Protein AF-0000000074473975 (afdb_homodimer)

pLDDT: mean 89.0, std 12.92, range [25.55, 98.75]

Sequence (896 aa):
MPTLATAVVSADATAVLITVLLSLTVIYLASRLGGEICARFDLPPVLGELLAGSVVGISILHLLVFPEGGATAEDSLIMQAVQPFLHLSPAVWEATFSAQGEVVSVLSELGVIILLFEIGLESNLQELLRVGAQAVVVAVIGVTVPFVAGTLGLIYLFHVPTIAAIFAGAALTATSIGITAKVLAELQQLNSSEGQVILGAAVLDDILGIIILAVVASLVKTGEVEISQVVYLIVGAAVFLVGSVLVGRLLSPWFVGLVSNMKTRGSLLIVSLLLMLVLSVIGAAIQLEAILGAFTAGLILSETNKQQELEEQVIPLADFFVPIFFVCVGAKTDFSVFNPAIPANREGLVLAGFLVVVAIVGKVASGLGVGWGTDKLNRLAVGVGMIPRGEVGLVFAAAGASSGALSEALDAGIVVMVILTTFLAPPMLRFVFPSRSATPVPAPEPNAMPTLATAVVSADATAVLITVLLSLTVIYLASRLGGEICARFDLPPVLGELLAGSVVGISILHLLVFPEGGATAEDSLIMQAVQPFLHLSPAVWEATFSAQGEVVSVLSELGVIILLFEIGLESNLQELLRVGAQAVVVAVIGVTVPFVAGTLGLIYLFHVPTIAAIFAGAALTATSIGITAKVLAELQQLNSSEGQVILGAAVLDDILGIIILAVVASLVKTGEVEISQVVYLIVGAAVFLVGSVLVGRLLSPWFVGLVSNMKTRGSLLIVSLLLMLVLSVIGAAIQLEAILGAFTAGLILSETNKQQELEEQVIPLADFFVPIFFVCVGAKTDFSVFNPAIPANREGLVLAGFLVVVAIVGKVASGLGVGWGTDKLNRLAVGVGMIPRGEVGLVFAAAGASSGALSEALDAGIVVMVILTTFLAPPMLRFVFPSRSATPVPAPEPNA

Secondary structure (DSSP, 8-state):
--------PPPPHHHHHHHHHHHHHHHHHHHHHHHHHHHHTTS-HHHHHHHHHHHHSTTTT-SS--GGGT--GGG-HHHHHHHHHH---HHHHHHHHHHHHHHHHHHHHHHHHHHHHHHHHHS-HHHHHHTHHHHHHHHHHHHHHHHHHHHHHHHHHH---HHHHHHHHHHTT---HHHHHHHHHHTT-TTSHHHHHHHHHHHHHHHHHHHHHHHHHHHHHHSS--HHHHHHHHHHHHHHHHHHHHHHHHHHHHHHHHHHT--STTHHHHHHHHHHHHHHHHHHHTTS-HHHHHHHHHHHHTTSTTHHHHHHHHHHHHHHHHHHHHHHHHHT--GGGG-TTSHHHHHHHHHHHHHHHHHHHHHHHHGGGS-SSSS---HHHHHHHT---HHHHHHHHHHHHHHT-S-HHHHHHHHHHHHHHHHHHHHHHHHHS---------------/--------PPPPHHHHHHHHHHHHHHHHHHHHHHHHHHHHTTS-HHHHHHHHHHHHSTTTT-SS--GGGT--GGG-HHHHHHHHHH---HHHHHHHHHHHHHHHHHHHHHHHHHHHHHHHHHS-HHHHHHTHHHHHHHHHHHHHHHHHHHHHHHHHHH---HHHHHHHHHHTT---HHHHHHHHHHTT-TTSHHHHHHHHHHHHHHHHHHHHHHHHHHHHHHSS--HHHHHHHHHHHHHHHHHHHHHHHHHHHHHHHHHHT--STTHHHHHHHHHHHHHHHHHHHTTS-HHHHHHHHHHHHTTSTTHHHHHHHHHHHHHHHHHHHHHHHHHT--GGGG-TTSHHHHHHHHHHHHHHHHHHHHHHHHGGGS-SSSS---HHHHHHHT---HHHHHHHHHHHHHHT-S-HHHHHHHHHHHHHHHHHHHHHHHHHS---------------

Organism: NCBI:txid1188229

Structure (mmCIF, N/CA/C/O backbone):
data_AF-0000000074473975-model_v1
#
loop_
_entity.id
_entity.type
_entity.pdbx_description
1 polymer 'Sodium/hydrogen exchanger'
#
loop_
_atom_site.group_PDB
_atom_site.id
_atom_site.type_symbol
_atom_site.label_atom_id
_atom_site.label_alt_id
_atom_site.label_comp_id
_atom_site.label_asym_id
_atom_site.label_entity_id
_atom_site.label_seq_id
_atom_site.pdbx_PDB_ins_code
_atom_site.Cartn_x
_atom_site.Cartn_y
_atom_site.Cartn_z
_atom_site.occupancy
_atom_site.B_iso_or_equiv
_atom_site.auth_seq_id
_atom_site.auth_comp_id
_atom_site.auth_asym_id
_atom_site.auth_atom_id
_atom_site.pdbx_PDB_model_num
ATOM 1 N N . MET A 1 1 ? -40.812 -12.734 11.594 1 25.91 1 MET A N 1
ATOM 2 C CA . MET A 1 1 ? -40.469 -12.086 10.336 1 25.91 1 MET A CA 1
ATOM 3 C C . MET A 1 1 ? -39 -12.297 10.023 1 25.91 1 MET A C 1
ATOM 5 O O . MET A 1 1 ? -38.125 -12.047 10.859 1 25.91 1 MET A O 1
ATOM 9 N N . PRO A 1 2 ? -38.594 -13.25 9.148 1 29.34 2 PRO A N 1
ATOM 10 C CA . PRO A 1 2 ? -37.188 -13.57 8.938 1 29.34 2 PRO A CA 1
ATOM 11 C C . PRO A 1 2 ? -36.344 -12.328 8.656 1 29.34 2 PRO A C 1
ATOM 13 O O . PRO A 1 2 ? -36.812 -11.398 7.988 1 29.34 2 PRO A O 1
ATOM 16 N N . THR A 1 3 ? -35.719 -11.82 9.641 1 32.25 3 THR A N 1
ATOM 17 C CA . THR A 1 3 ? -34.812 -10.695 9.445 1 32.25 3 THR A CA 1
ATOM 18 C C . THR A 1 3 ? -34 -10.859 8.164 1 32.25 3 THR A C 1
ATOM 20 O O . THR A 1 3 ? -33.312 -11.875 7.984 1 32.25 3 THR A O 1
ATOM 23 N N . LEU A 1 4 ? -34.594 -10.547 7.102 1 33.38 4 LEU A N 1
ATOM 24 C CA . LEU A 1 4 ? -33.938 -10.555 5.805 1 33.38 4 LEU A CA 1
ATOM 25 C C . LEU A 1 4 ? -32.469 -10.109 5.941 1 33.38 4 LEU A C 1
ATOM 27 O O . LEU A 1 4 ? -32.219 -8.969 6.332 1 33.38 4 LEU A O 1
ATOM 31 N N . ALA A 1 5 ? -31.703 -10.961 6.352 1 37.88 5 ALA A N 1
ATOM 32 C CA . ALA A 1 5 ? -30.266 -10.758 6.336 1 37.88 5 ALA A CA 1
ATOM 33 C C . ALA A 1 5 ? -29.828 -10.023 5.074 1 37.88 5 ALA A C 1
ATOM 35 O O . ALA A 1 5 ? -30.016 -10.516 3.959 1 37.88 5 ALA A O 1
ATOM 36 N N . THR A 1 6 ? -30.062 -8.805 4.891 1 39.94 6 THR A N 1
ATOM 37 C CA . THR A 1 6 ? -29.562 -8.008 3.773 1 39.94 6 THR A CA 1
ATOM 38 C C . THR A 1 6 ? -28.156 -8.453 3.365 1 39.94 6 THR A C 1
ATOM 40 O O . THR A 1 6 ? -27.219 -8.375 4.16 1 39.94 6 THR A O 1
ATOM 43 N N . ALA A 1 7 ? -28.078 -9.422 2.588 1 46.81 7 ALA A N 1
ATOM 44 C CA . ALA A 1 7 ? -26.859 -10.047 2.09 1 46.81 7 ALA A CA 1
ATOM 45 C C . ALA A 1 7 ? -25.859 -9 1.613 1 46.81 7 ALA A C 1
ATOM 47 O O . ALA A 1 7 ? -26.188 -8.148 0.786 1 46.81 7 ALA A O 1
ATOM 48 N N . VAL A 1 8 ? -24.828 -8.453 2.393 1 58.53 8 VAL A N 1
ATOM 49 C CA . VAL A 1 8 ? -23.734 -7.555 2.018 1 58.53 8 VAL A CA 1
ATOM 50 C C . VAL A 1 8 ? -23.125 -8 0.688 1 58.53 8 VAL A C 1
ATOM 52 O O . VAL A 1 8 ? -22.688 -9.141 0.559 1 58.53 8 VAL A O 1
ATOM 55 N N . VAL A 1 9 ? -23.438 -7.277 -0.424 1 75.88 9 VAL A N 1
ATOM 56 C CA . VAL A 1 9 ? -22.875 -7.535 -1.746 1 75.88 9 VAL A CA 1
ATOM 57 C C . VAL A 1 9 ? -21.375 -7.285 -1.727 1 75.88 9 VAL A C 1
ATOM 59 O O . VAL A 1 9 ? -20.922 -6.238 -1.267 1 75.88 9 VAL A O 1
ATOM 62 N N . SER A 1 10 ? -20.625 -8.32 -2.012 1 83.44 10 SER A N 1
ATOM 63 C CA . SER A 1 10 ? -19.172 -8.227 -2.02 1 83.44 10 SER A CA 1
ATOM 64 C C . SER A 1 10 ? -18.656 -7.625 -3.326 1 83.44 10 SER A C 1
ATOM 66 O O . SER A 1 10 ? -19.25 -7.848 -4.387 1 83.44 10 SER A O 1
ATOM 68 N N . ALA A 1 11 ? -17.672 -6.777 -3.213 1 89.62 11 ALA A N 1
ATOM 69 C CA . ALA A 1 11 ? -17 -6.199 -4.379 1 89.62 11 ALA A CA 1
ATOM 70 C C . ALA A 1 11 ? -16.344 -7.285 -5.227 1 89.62 11 ALA A C 1
ATOM 72 O O . ALA A 1 11 ? -16.078 -8.383 -4.742 1 89.62 11 ALA A O 1
ATOM 73 N N . ASP A 1 12 ? -16.203 -7.016 -6.508 1 89.88 12 ASP A N 1
ATOM 74 C CA . ASP A 1 12 ? -15.453 -7.891 -7.398 1 89.88 12 ASP A CA 1
ATOM 75 C C . ASP A 1 12 ? -13.945 -7.68 -7.234 1 89.88 12 ASP A C 1
ATOM 77 O O . ASP A 1 12 ? -13.438 -6.59 -7.504 1 89.88 12 ASP A O 1
ATOM 81 N N . ALA A 1 13 ? -13.258 -8.695 -6.863 1 88.56 13 ALA A N 1
ATOM 82 C CA . ALA A 1 13 ? -11.852 -8.586 -6.5 1 88.56 13 ALA A CA 1
ATOM 83 C C . ALA A 1 13 ? -11.016 -8.094 -7.68 1 88.56 13 ALA A C 1
ATOM 85 O O . ALA A 1 13 ? -10.109 -7.27 -7.508 1 88.56 13 ALA A O 1
ATOM 86 N N . THR A 1 14 ? -11.25 -8.602 -8.836 1 89.25 14 THR A N 1
ATOM 87 C CA . THR A 1 14 ? -10.523 -8.195 -10.031 1 89.25 14 THR A CA 1
ATOM 88 C C . THR A 1 14 ? -10.781 -6.727 -10.359 1 89.25 14 THR A C 1
ATOM 90 O O . THR A 1 14 ? -9.859 -5.988 -10.703 1 89.25 14 THR A O 1
ATOM 93 N N . ALA A 1 15 ? -12.078 -6.352 -10.25 1 94.06 15 ALA A N 1
ATOM 94 C CA . ALA A 1 15 ? -12.453 -4.969 -10.523 1 94.06 15 ALA A CA 1
ATOM 95 C C . ALA A 1 15 ? -11.797 -4.016 -9.523 1 94.06 15 ALA A C 1
ATOM 97 O O . ALA A 1 15 ? -11.367 -2.92 -9.891 1 94.06 15 ALA A O 1
ATOM 98 N N . VAL A 1 16 ? -11.742 -4.406 -8.266 1 95.56 16 VAL A N 1
ATOM 99 C CA . VAL A 1 16 ? -11.117 -3.58 -7.242 1 95.56 16 VAL A CA 1
ATOM 100 C C . VAL A 1 16 ? -9.641 -3.373 -7.574 1 95.56 16 VAL A C 1
ATOM 102 O O . VAL A 1 16 ? -9.133 -2.248 -7.527 1 95.56 16 VAL A O 1
ATOM 105 N N . LEU A 1 17 ? -9 -4.406 -7.953 1 95.69 17 LEU A N 1
ATOM 106 C CA . LEU A 1 17 ? -7.578 -4.316 -8.281 1 95.69 17 LEU A CA 1
ATOM 107 C C . LEU A 1 17 ? -7.355 -3.391 -9.477 1 95.69 17 LEU A C 1
ATOM 109 O O . LEU A 1 17 ? -6.504 -2.5 -9.422 1 95.69 17 LEU A O 1
ATOM 113 N N . ILE A 1 18 ? -8.086 -3.568 -10.555 1 96.44 18 ILE A N 1
ATOM 114 C CA . ILE A 1 18 ? -7.926 -2.781 -11.766 1 96.44 18 ILE A CA 1
ATOM 115 C C . ILE A 1 18 ? -8.164 -1.305 -11.469 1 96.44 18 ILE A C 1
ATOM 117 O O . ILE A 1 18 ? -7.398 -0.442 -11.906 1 96.44 18 ILE A O 1
ATOM 121 N N . THR A 1 19 ? -9.203 -1.042 -10.719 1 97.44 19 THR A N 1
ATOM 122 C CA . THR A 1 19 ? -9.555 0.347 -10.445 1 97.44 19 THR A CA 1
ATOM 123 C C . THR A 1 19 ? -8.531 0.984 -9.508 1 97.44 19 THR A C 1
ATOM 125 O O . THR A 1 19 ? -8.258 2.182 -9.602 1 97.44 19 THR A O 1
ATOM 128 N N . VAL A 1 20 ? -7.973 0.234 -8.555 1 98.19 20 VAL A N 1
ATOM 129 C CA . VAL A 1 20 ? -6.914 0.747 -7.691 1 98.19 20 VAL A CA 1
ATOM 130 C C . VAL A 1 20 ? -5.664 1.043 -8.516 1 98.19 20 VAL A C 1
ATOM 132 O O . VAL A 1 20 ? -5.035 2.088 -8.344 1 98.19 20 VAL A O 1
ATOM 135 N N . LEU A 1 21 ? -5.297 0.11 -9.43 1 98.44 21 LEU A N 1
ATOM 136 C CA . LEU A 1 21 ? -4.137 0.325 -10.289 1 98.44 21 LEU A CA 1
ATOM 137 C C . LEU A 1 21 ? -4.332 1.561 -11.164 1 98.44 21 LEU A C 1
ATOM 139 O O . LEU A 1 21 ? -3.395 2.336 -11.367 1 98.44 21 LEU A O 1
ATOM 143 N N . LEU A 1 22 ? -5.508 1.74 -11.672 1 98.12 22 LEU A N 1
ATOM 144 C CA . LEU A 1 22 ? -5.82 2.922 -12.469 1 98.12 22 LEU A CA 1
ATOM 145 C C . LEU A 1 22 ? -5.734 4.188 -11.625 1 98.12 22 LEU A C 1
ATOM 147 O O . LEU A 1 22 ? -5.23 5.215 -12.078 1 98.12 22 LEU A O 1
ATOM 151 N N . SER A 1 23 ? -6.281 4.117 -10.406 1 98.56 23 SER A N 1
ATOM 152 C CA . SER A 1 23 ? -6.195 5.254 -9.5 1 98.56 23 SER A CA 1
ATOM 153 C C . SER A 1 23 ? -4.742 5.633 -9.227 1 98.56 23 SER A C 1
ATOM 155 O O . SER A 1 23 ? -4.395 6.816 -9.227 1 98.56 23 SER A O 1
ATOM 157 N N . LEU A 1 24 ? -3.93 4.613 -8.969 1 98.69 24 LEU A N 1
ATOM 158 C CA . LEU A 1 24 ? -2.512 4.863 -8.734 1 98.69 24 LEU A CA 1
ATOM 159 C C . LEU A 1 24 ? -1.858 5.48 -9.961 1 98.69 24 LEU A C 1
ATOM 161 O O . LEU A 1 24 ? -0.997 6.355 -9.844 1 98.69 24 LEU A O 1
ATOM 165 N N . THR A 1 25 ? -2.236 5.039 -11.164 1 98.5 25 THR A N 1
ATOM 166 C CA . THR A 1 25 ? -1.727 5.605 -12.406 1 98.5 25 THR A CA 1
ATOM 167 C C . THR A 1 25 ? -2.051 7.094 -12.5 1 98.5 25 THR A C 1
ATOM 169 O O . THR A 1 25 ? -1.176 7.91 -12.797 1 98.5 25 THR A O 1
ATOM 172 N N . VAL A 1 26 ? -3.26 7.426 -12.211 1 98.56 26 VAL A N 1
ATOM 173 C CA . VAL A 1 26 ? -3.703 8.812 -12.25 1 98.56 26 VAL A CA 1
ATOM 174 C C . VAL A 1 26 ? -2.949 9.625 -11.195 1 98.56 26 VAL A C 1
ATOM 176 O O . VAL A 1 26 ? -2.514 10.75 -11.469 1 98.56 26 VAL A O 1
ATOM 179 N N . ILE A 1 27 ? -2.777 9.094 -10.047 1 98.75 27 ILE A N 1
ATOM 180 C CA . ILE A 1 27 ? -2.113 9.766 -8.93 1 98.75 27 ILE A CA 1
ATOM 181 C C . ILE A 1 27 ? -0.665 10.078 -9.305 1 98.75 27 ILE A C 1
ATOM 183 O O . ILE A 1 27 ? -0.201 11.203 -9.141 1 98.75 27 ILE A O 1
ATOM 187 N N . TYR A 1 28 ? 0.023 9.086 -9.82 1 98.5 28 TYR A N 1
ATOM 188 C CA . TYR A 1 28 ? 1.434 9.273 -10.141 1 98.5 28 TYR A CA 1
ATOM 189 C C . TYR A 1 28 ? 1.604 10.227 -11.312 1 98.5 28 TYR A C 1
ATOM 191 O O . TYR A 1 28 ? 2.523 11.047 -11.328 1 98.5 28 TYR A O 1
ATOM 199 N N . LEU A 1 29 ? 0.725 10.125 -12.289 1 98.06 29 LEU A N 1
ATOM 200 C CA . LEU A 1 29 ? 0.777 11.062 -13.398 1 98.06 29 LEU A CA 1
ATOM 201 C C . LEU A 1 29 ? 0.543 12.492 -12.914 1 98.06 29 LEU A C 1
ATOM 203 O O . LEU A 1 29 ? 1.271 13.414 -13.297 1 98.06 29 LEU A O 1
ATOM 207 N N . ALA A 1 30 ? -0.462 12.633 -12.109 1 98.25 30 ALA A N 1
ATOM 208 C CA . ALA A 1 30 ? -0.781 13.945 -11.555 1 98.25 30 ALA A CA 1
ATOM 209 C C . ALA A 1 30 ? 0.371 14.477 -10.711 1 98.25 30 ALA A C 1
ATOM 211 O O . ALA A 1 30 ? 0.747 15.648 -10.82 1 98.25 30 ALA A O 1
ATOM 212 N N . SER A 1 31 ? 0.853 13.633 -9.828 1 97.5 31 SER A N 1
ATOM 213 C CA . SER A 1 31 ? 1.935 14.039 -8.938 1 97.5 31 SER A CA 1
ATOM 214 C C . SER A 1 31 ? 3.164 14.477 -9.727 1 97.5 31 SER A C 1
ATOM 216 O O . SER A 1 31 ? 3.773 15.508 -9.414 1 97.5 31 SER A O 1
ATOM 218 N N . ARG A 1 32 ? 3.535 13.719 -10.758 1 96.31 32 ARG A N 1
ATOM 219 C CA . ARG A 1 32 ? 4.738 14.008 -11.531 1 96.31 32 ARG A CA 1
ATOM 220 C C . ARG A 1 32 ? 4.543 15.25 -12.398 1 96.31 32 ARG A C 1
ATOM 222 O O . ARG A 1 32 ? 5.426 16.109 -12.469 1 96.31 32 ARG A O 1
ATOM 229 N N . LEU A 1 33 ? 3.432 15.352 -13.062 1 97.31 33 LEU A N 1
ATOM 230 C CA . LEU A 1 33 ? 3.164 16.516 -13.906 1 97.31 33 LEU A CA 1
ATOM 231 C C . LEU A 1 33 ? 3.062 17.781 -13.07 1 97.31 33 LEU A C 1
ATOM 233 O O . LEU A 1 33 ? 3.721 18.781 -13.367 1 97.31 33 LEU A O 1
ATOM 237 N N . GLY A 1 34 ? 2.266 17.734 -12.047 1 97.81 34 GLY A N 1
ATOM 238 C CA . GLY A 1 34 ? 2.115 18.891 -11.18 1 97.81 34 GLY A CA 1
ATOM 239 C C . GLY A 1 34 ? 3.396 19.266 -10.461 1 97.81 34 GLY A C 1
ATOM 240 O O . GLY A 1 34 ? 3.762 20.453 -10.414 1 97.81 34 GLY A O 1
ATOM 241 N N . GLY A 1 35 ? 4.027 18.25 -9.859 1 96.25 35 GLY A N 1
ATOM 242 C CA . GLY A 1 35 ? 5.281 18.5 -9.164 1 96.25 35 GLY A CA 1
ATOM 243 C C . GLY A 1 35 ? 6.352 19.094 -10.055 1 96.25 35 GLY A C 1
ATOM 244 O O . GLY A 1 35 ? 7.062 20.016 -9.656 1 96.25 35 GLY A O 1
ATOM 245 N N . GLU A 1 36 ? 6.449 18.578 -11.305 1 96.25 36 GLU A N 1
ATOM 246 C CA . GLU A 1 36 ? 7.461 19.062 -12.242 1 96.25 36 GLU A CA 1
ATOM 247 C C . GLU A 1 36 ? 7.172 20.484 -12.688 1 96.25 36 GLU A C 1
ATOM 249 O O . GLU A 1 36 ? 8.086 21.297 -12.82 1 96.25 36 GLU A O 1
ATOM 254 N N . ILE A 1 37 ? 5.98 20.797 -12.914 1 97.31 37 ILE A N 1
ATOM 255 C CA . ILE A 1 37 ? 5.598 22.141 -13.328 1 97.31 37 ILE A CA 1
ATOM 256 C C . ILE A 1 37 ? 5.969 23.141 -12.234 1 97.31 37 ILE A C 1
ATOM 258 O O . ILE A 1 37 ? 6.594 24.156 -12.508 1 97.31 37 ILE A O 1
ATOM 262 N N . CYS A 1 38 ? 5.633 22.844 -11 1 96.25 38 CYS A N 1
ATOM 263 C CA . CYS A 1 38 ? 5.949 23.75 -9.891 1 96.25 38 CYS A CA 1
ATOM 264 C C . CYS A 1 38 ? 7.453 23.859 -9.688 1 96.25 38 CYS A C 1
ATOM 266 O O . CYS A 1 38 ? 7.98 24.938 -9.445 1 96.25 38 CYS A O 1
ATOM 268 N N . ALA A 1 39 ? 8.094 22.734 -9.781 1 94.25 39 ALA A N 1
ATOM 269 C CA . ALA A 1 39 ? 9.547 22.734 -9.617 1 94.25 39 ALA A CA 1
ATOM 270 C C . ALA A 1 39 ? 10.219 23.641 -10.648 1 94.25 39 ALA A C 1
ATOM 272 O O . ALA A 1 39 ? 11.195 24.312 -10.344 1 94.25 39 ALA A O 1
ATOM 273 N N . ARG A 1 40 ? 9.758 23.641 -11.82 1 94.75 40 ARG A N 1
ATOM 274 C CA . ARG A 1 40 ? 10.328 24.438 -12.898 1 94.75 40 ARG A CA 1
ATOM 275 C C . ARG A 1 40 ? 10.102 25.938 -12.648 1 94.75 40 ARG A C 1
ATOM 277 O O . ARG A 1 40 ? 10.852 26.781 -13.141 1 94.75 40 ARG A O 1
ATOM 284 N N . PHE A 1 41 ? 9.125 26.25 -11.891 1 95 41 PHE A N 1
ATOM 285 C CA . PHE A 1 41 ? 8.875 27.641 -11.523 1 95 41 PHE A CA 1
ATOM 286 C C . PHE A 1 41 ? 9.469 27.953 -10.156 1 95 41 PHE A C 1
ATOM 288 O O . PHE A 1 41 ? 9.094 28.953 -9.523 1 95 41 PHE A O 1
ATOM 295 N N . ASP A 1 42 ? 10.195 27.078 -9.656 1 92.94 42 ASP A N 1
ATOM 296 C CA . ASP A 1 42 ? 10.93 27.234 -8.406 1 92.94 42 ASP A CA 1
ATOM 297 C C . ASP A 1 42 ? 9.977 27.25 -7.211 1 92.94 42 ASP A C 1
ATOM 299 O O . ASP A 1 42 ? 10.188 28 -6.254 1 92.94 42 ASP A O 1
ATOM 303 N N . LEU A 1 43 ? 8.945 26.547 -7.332 1 94.81 43 LEU A N 1
ATOM 304 C CA . LEU A 1 43 ? 8.008 26.344 -6.234 1 94.81 43 LEU A CA 1
ATOM 305 C C . LEU A 1 43 ? 8.133 24.922 -5.676 1 94.81 43 LEU A C 1
ATOM 307 O O . LEU A 1 43 ? 8.617 24.031 -6.363 1 94.81 43 LEU A O 1
ATOM 311 N N . PRO A 1 44 ? 7.832 24.781 -4.41 1 93.56 44 PRO A N 1
ATOM 312 C CA . PRO A 1 44 ? 7.879 23.422 -3.857 1 93.56 44 PRO A CA 1
ATOM 313 C C . PRO A 1 44 ? 7.004 22.438 -4.629 1 93.56 44 PRO A C 1
ATOM 315 O O . PRO A 1 44 ? 5.816 22.703 -4.84 1 93.56 44 PRO A O 1
ATOM 318 N N . PRO A 1 45 ? 7.512 21.359 -5.02 1 95.75 45 PRO A N 1
ATOM 319 C CA . PRO A 1 45 ? 6.773 20.359 -5.801 1 95.75 45 PRO A CA 1
ATOM 320 C C . PRO A 1 45 ? 5.48 19.922 -5.121 1 95.75 45 PRO A C 1
ATOM 322 O O . PRO A 1 45 ? 4.5 19.594 -5.801 1 95.75 45 PRO A O 1
ATOM 325 N N . VAL A 1 46 ? 5.434 19.906 -3.861 1 95.25 46 VAL A N 1
ATOM 326 C CA . VA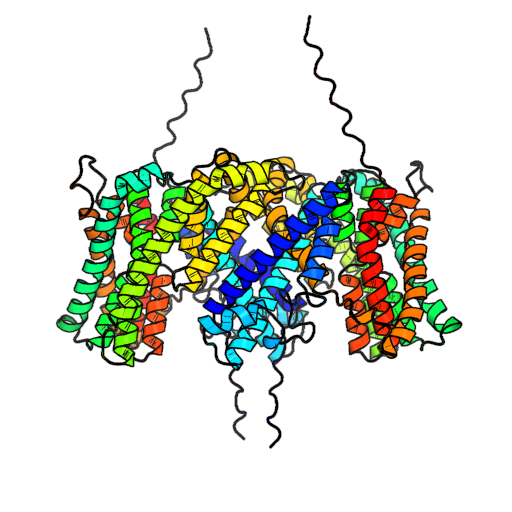L A 1 46 ? 4.254 19.453 -3.131 1 95.25 46 VAL A CA 1
ATOM 327 C C . VAL A 1 46 ? 3.053 20.328 -3.484 1 95.25 46 VAL A C 1
ATOM 329 O O . VAL A 1 46 ? 1.922 19.844 -3.545 1 95.25 46 VAL A O 1
ATOM 332 N N . LEU A 1 47 ? 3.283 21.594 -3.695 1 95.56 47 LEU A N 1
ATOM 333 C CA . LEU A 1 47 ? 2.211 22.469 -4.16 1 95.56 47 LEU A CA 1
ATOM 334 C C . LEU A 1 47 ? 1.61 21.953 -5.461 1 95.56 47 LEU A C 1
ATOM 336 O O . LEU A 1 47 ? 0.387 21.938 -5.621 1 95.56 47 LEU A O 1
ATOM 340 N N . GLY A 1 48 ? 2.494 21.594 -6.371 1 97.06 48 GLY A N 1
ATOM 341 C CA . GLY A 1 48 ? 2.043 21.031 -7.633 1 97.06 48 GLY A CA 1
ATOM 342 C C . GLY A 1 48 ? 1.265 19.734 -7.469 1 97.06 48 GLY A C 1
ATOM 343 O O . GLY A 1 48 ? 0.308 19.484 -8.203 1 97.06 48 GLY A O 1
ATOM 344 N N . GLU A 1 49 ? 1.637 18.906 -6.555 1 96.94 49 GLU A N 1
ATOM 345 C CA . GLU A 1 49 ? 0.926 17.656 -6.277 1 96.94 49 GLU A CA 1
ATOM 346 C C . GLU A 1 49 ? -0.479 17.938 -5.75 1 96.94 49 GLU A C 1
ATOM 348 O O . GLU A 1 49 ? -1.441 17.281 -6.168 1 96.94 49 GLU A O 1
ATOM 353 N N . LEU A 1 50 ? -0.586 18.891 -4.832 1 95.81 50 LEU A N 1
ATOM 354 C CA . LEU A 1 50 ? -1.881 19.281 -4.285 1 95.81 50 LEU A CA 1
ATOM 355 C C . LEU A 1 50 ? -2.789 19.828 -5.375 1 95.81 50 LEU A C 1
ATOM 357 O O . LEU A 1 50 ? -3.953 19.438 -5.48 1 95.81 50 LEU A O 1
ATOM 361 N N . LEU A 1 51 ? -2.238 20.703 -6.191 1 96.81 51 LEU A N 1
ATOM 362 C CA . LEU A 1 51 ? -3.008 21.328 -7.262 1 96.81 51 LEU A CA 1
ATOM 363 C C . LEU A 1 51 ? -3.436 20.297 -8.297 1 96.81 51 LEU A C 1
ATOM 365 O O . LEU A 1 51 ? -4.586 20.297 -8.742 1 96.81 51 LEU A O 1
ATOM 369 N N . ALA A 1 52 ? -2.471 19.484 -8.695 1 98.06 52 ALA A N 1
ATOM 370 C CA . ALA A 1 52 ? -2.801 18.422 -9.648 1 98.06 52 ALA A CA 1
ATOM 371 C C . ALA A 1 52 ? -3.854 17.484 -9.07 1 98.06 52 ALA A C 1
ATOM 373 O O . ALA A 1 52 ? -4.707 16.969 -9.805 1 98.06 52 ALA A O 1
ATOM 374 N N . GLY A 1 53 ? -3.771 17.203 -7.793 1 97.44 53 GLY A N 1
ATOM 375 C CA . GLY A 1 53 ? -4.812 16.438 -7.125 1 97.44 53 GLY A CA 1
ATOM 376 C C . GLY A 1 53 ? -6.188 17.078 -7.242 1 97.44 53 GLY A C 1
ATOM 377 O O . GLY A 1 53 ? -7.172 16.391 -7.496 1 97.44 53 GLY A O 1
ATOM 378 N N . SER A 1 54 ? -6.238 18.359 -7.074 1 96.31 54 SER A N 1
ATOM 379 C CA . SER A 1 54 ? -7.508 19.062 -7.199 1 96.31 54 SER A CA 1
ATOM 380 C C . SER A 1 54 ? -8.062 18.969 -8.617 1 96.31 54 SER A C 1
ATOM 382 O O . SER A 1 54 ? -9.281 18.922 -8.812 1 96.31 54 SER A O 1
ATOM 384 N N . VAL A 1 55 ? -7.219 18.922 -9.578 1 97.69 55 VAL A N 1
ATOM 385 C CA . VAL A 1 55 ? -7.629 18.844 -10.977 1 97.69 55 VAL A CA 1
ATOM 386 C C . VAL A 1 55 ? -8.227 17.453 -11.258 1 97.69 55 VAL A C 1
ATOM 388 O O . VAL A 1 55 ? -9.297 17.359 -11.859 1 97.69 55 VAL A O 1
ATOM 391 N N . VAL A 1 56 ? -7.602 16.453 -10.758 1 98.31 56 VAL A N 1
ATOM 392 C CA . VAL A 1 56 ? -8.047 15.094 -11.086 1 98.31 56 VAL A CA 1
ATOM 393 C C . VAL A 1 56 ? -9.133 14.656 -10.102 1 98.31 56 VAL A C 1
ATOM 3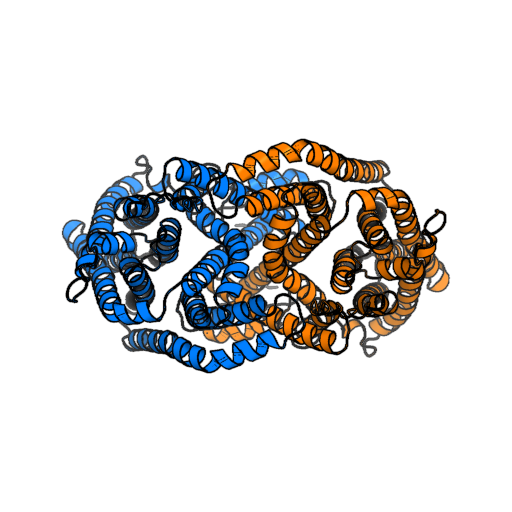95 O O . VAL A 1 56 ? -9.734 13.594 -10.266 1 98.31 56 VAL A O 1
ATOM 398 N N . GLY A 1 57 ? -9.391 15.469 -9.102 1 97.38 57 GLY A N 1
ATOM 399 C CA . GLY A 1 57 ? -10.289 15.094 -8.023 1 97.38 57 GLY A CA 1
ATOM 400 C C . GLY A 1 57 ? -11.711 15.578 -8.242 1 97.38 57 GLY A C 1
ATOM 401 O O . GLY A 1 57 ? -12.156 15.719 -9.383 1 97.38 57 GLY A O 1
ATOM 402 N N . ILE A 1 58 ? -12.445 15.789 -7.191 1 94.69 58 ILE A N 1
ATOM 403 C CA . ILE A 1 58 ? -13.883 16.031 -7.168 1 94.69 58 ILE A CA 1
ATOM 404 C C . ILE A 1 58 ? -14.195 17.391 -7.789 1 94.69 58 ILE A C 1
ATOM 406 O O . ILE A 1 58 ? -15.289 17.594 -8.312 1 94.69 58 ILE A O 1
ATOM 410 N N . SER A 1 59 ? -13.219 18.25 -7.918 1 94.06 59 SER A N 1
ATOM 411 C CA . SER A 1 59 ? -13.484 19.641 -8.312 1 94.06 59 SER A CA 1
ATOM 412 C C . SER A 1 59 ? -13.57 19.781 -9.828 1 94.06 59 SER A C 1
ATOM 414 O O . SER A 1 59 ? -14.328 20.609 -10.336 1 94.06 59 SER A O 1
ATOM 416 N N . ILE A 1 60 ? -12.727 18.953 -10.562 1 96.12 60 ILE A N 1
ATOM 417 C CA . ILE A 1 60 ? -12.648 19.297 -11.977 1 96.12 60 ILE A CA 1
ATOM 418 C C . ILE A 1 60 ? -12.938 18.047 -12.82 1 96.12 60 ILE A C 1
ATOM 420 O O . ILE A 1 60 ? -14.023 17.906 -13.375 1 96.12 60 ILE A O 1
ATOM 424 N N . LEU A 1 61 ? -12.023 17.016 -12.781 1 97.56 61 LEU A N 1
ATOM 425 C CA . LEU A 1 61 ? -12.094 15.938 -13.766 1 97.56 61 LEU A CA 1
ATOM 426 C C . LEU A 1 61 ? -12.891 14.758 -13.227 1 97.56 61 LEU A C 1
ATOM 428 O O . LEU A 1 61 ? -13.32 13.891 -13.984 1 97.56 61 LEU A O 1
ATOM 432 N N . HIS A 1 62 ? -12.984 14.602 -11.906 1 97.56 62 HIS A N 1
ATOM 433 C CA . HIS A 1 62 ? -13.727 13.531 -11.25 1 97.56 62 HIS A CA 1
ATOM 434 C C . HIS A 1 62 ? -13.125 12.164 -11.562 1 97.56 62 HIS A C 1
ATOM 436 O O . HIS A 1 62 ? -13.844 11.172 -11.656 1 97.56 62 HIS A O 1
ATOM 442 N N . LEU A 1 63 ? -11.875 12.109 -11.82 1 97.94 63 LEU A N 1
ATOM 443 C CA . LEU A 1 63 ? -11.18 10.836 -11.977 1 97.94 63 LEU A CA 1
ATOM 444 C C . LEU A 1 63 ? -11 10.148 -10.633 1 97.94 63 LEU A C 1
ATOM 446 O O . LEU A 1 63 ? -11.305 8.961 -10.5 1 97.94 63 LEU A O 1
ATOM 450 N N . LEU A 1 64 ? -10.508 10.906 -9.68 1 96.38 64 LEU A N 1
ATOM 451 C CA . LEU A 1 64 ? -10.25 10.398 -8.328 1 96.38 64 LEU A CA 1
ATOM 452 C C . LEU A 1 64 ? -11.266 10.953 -7.34 1 96.38 64 LEU A C 1
ATOM 454 O O . LEU A 1 64 ? -11.016 11.984 -6.699 1 96.38 64 LEU A O 1
ATOM 458 N N . VAL A 1 65 ? -12.344 10.258 -7.176 1 95.94 65 VAL A N 1
ATOM 459 C CA . VAL A 1 65 ? -13.383 10.641 -6.227 1 95.94 65 VAL A CA 1
ATOM 460 C C . VAL A 1 65 ? -13.539 9.555 -5.164 1 95.94 65 VAL A C 1
ATOM 462 O O . VAL A 1 65 ? -13.211 8.391 -5.406 1 95.94 65 VAL A O 1
ATOM 465 N N . PHE A 1 66 ? -13.992 9.906 -3.994 1 93.62 66 PHE A N 1
ATOM 466 C CA . PHE A 1 66 ? -14.055 8.992 -2.861 1 93.62 66 PHE A CA 1
ATOM 467 C C . PHE A 1 66 ? -15.469 8.914 -2.299 1 93.62 66 PHE A C 1
ATOM 469 O O . PHE A 1 66 ? -16.203 9.898 -2.322 1 93.62 66 PHE A O 1
ATOM 476 N N . PRO A 1 67 ? -15.867 7.781 -1.77 1 90 67 PRO A N 1
ATOM 477 C CA . PRO A 1 67 ? -17.203 7.633 -1.188 1 90 67 PRO A CA 1
ATOM 478 C C . PRO A 1 67 ? -17.422 8.523 0.036 1 90 67 PRO A C 1
ATOM 480 O O . PRO A 1 67 ? -18.547 8.953 0.301 1 90 67 PRO A O 1
ATOM 483 N N . GLU A 1 68 ? -16.453 8.719 0.848 1 77.69 68 GLU A N 1
ATOM 484 C CA . GLU A 1 68 ? -16.531 9.5 2.078 1 77.69 68 GLU A CA 1
ATOM 485 C C . GLU A 1 68 ? -17.109 10.891 1.811 1 77.69 68 GLU A C 1
ATOM 487 O O . GLU A 1 68 ? -17.734 11.492 2.688 1 77.69 68 GLU A O 1
ATOM 492 N N . GLY A 1 69 ? -16.984 11.398 0.57 1 72.69 69 GLY A N 1
ATOM 493 C CA . GLY A 1 69 ? -17.516 12.711 0.225 1 72.69 69 GLY A CA 1
ATOM 494 C C . GLY A 1 69 ? -18.922 12.672 -0.327 1 72.69 69 GLY A C 1
ATOM 495 O O . GLY A 1 69 ? -19.453 13.695 -0.759 1 72.69 69 GLY A O 1
ATOM 496 N N . GLY A 1 70 ? -19.547 11.453 -0.249 1 82.5 70 GLY A N 1
ATOM 497 C CA . GLY A 1 70 ? -20.906 11.312 -0.744 1 82.5 70 GLY A CA 1
ATOM 498 C C . GLY A 1 70 ? -20.969 10.922 -2.207 1 82.5 70 GLY A C 1
ATOM 499 O O . GLY A 1 70 ? -22.062 10.797 -2.773 1 82.5 70 GLY A O 1
ATOM 500 N N . ALA A 1 71 ? -19.875 10.758 -2.75 1 90.69 71 ALA A N 1
ATOM 501 C CA . ALA A 1 71 ? -19.844 10.391 -4.164 1 90.69 71 ALA A CA 1
ATOM 502 C C . ALA A 1 71 ? -20.266 8.938 -4.367 1 90.69 71 ALA A C 1
ATOM 504 O O . ALA A 1 71 ? -20.109 8.109 -3.467 1 90.69 71 ALA A O 1
ATOM 505 N N . THR A 1 72 ? -20.828 8.672 -5.516 1 93.94 72 THR A N 1
ATOM 506 C CA . THR A 1 72 ? -21.188 7.316 -5.93 1 93.94 72 THR A CA 1
ATOM 507 C C . THR A 1 72 ? -20.312 6.855 -7.09 1 93.94 72 THR A C 1
ATOM 509 O O . THR A 1 72 ? -19.5 7.633 -7.609 1 93.94 72 THR A O 1
ATOM 512 N N . ALA A 1 73 ? -20.453 5.609 -7.418 1 95.31 73 ALA A N 1
ATOM 513 C CA . ALA A 1 73 ? -19.656 5.051 -8.508 1 95.31 73 ALA A CA 1
ATOM 514 C C . ALA A 1 73 ? -19.891 5.816 -9.805 1 95.31 73 ALA A C 1
ATOM 516 O O . ALA A 1 73 ? -18.969 5.965 -10.617 1 95.31 73 ALA A O 1
ATOM 517 N N . GLU A 1 74 ? -21.062 6.32 -10 1 94.81 74 GLU A N 1
ATOM 518 C CA . GLU A 1 74 ? -21.438 7.039 -11.211 1 94.81 74 GLU A CA 1
ATOM 519 C C . GLU A 1 74 ? -20.672 8.359 -11.328 1 94.81 74 GLU A C 1
ATOM 521 O O . GLU A 1 74 ? -20.484 8.875 -12.43 1 94.81 74 GLU A O 1
ATOM 526 N N . ASP A 1 75 ? -20.203 8.883 -10.234 1 95.56 75 ASP A N 1
ATOM 527 C CA . ASP A 1 75 ? -19.516 10.172 -10.211 1 95.56 75 ASP A CA 1
ATOM 528 C C . ASP A 1 75 ? -18.031 10.008 -10.594 1 95.56 75 ASP A C 1
ATOM 530 O O . ASP A 1 75 ? -17.359 10.992 -10.898 1 95.56 75 ASP A O 1
ATOM 534 N N . SER A 1 76 ? -17.531 8.789 -10.523 1 96.81 76 SER A N 1
ATOM 535 C CA . SER A 1 76 ? -16.109 8.523 -10.773 1 96.81 76 SER A CA 1
ATOM 536 C C . SER A 1 76 ? -15.867 8.148 -12.227 1 96.81 76 SER A C 1
ATOM 538 O O . SER A 1 76 ? -16.391 7.133 -12.711 1 96.81 76 SER A O 1
ATOM 540 N N . LEU A 1 77 ? -15.086 8.891 -12.906 1 97.38 77 LEU A N 1
ATOM 541 C CA . LEU A 1 77 ? -14.781 8.594 -14.305 1 97.38 77 LEU A CA 1
ATOM 542 C C . LEU A 1 77 ? -14.008 7.281 -14.422 1 97.38 77 LEU A C 1
ATOM 544 O O . LEU A 1 77 ? -14.141 6.562 -15.414 1 97.38 77 LEU A O 1
ATOM 548 N N . ILE A 1 78 ? -13.195 6.941 -13.477 1 96.69 78 ILE A N 1
ATOM 549 C CA . ILE A 1 78 ? -12.461 5.684 -13.484 1 96.69 78 ILE A CA 1
ATOM 550 C C . ILE A 1 78 ? -13.438 4.512 -13.453 1 96.69 78 ILE A C 1
ATOM 552 O O . ILE A 1 78 ? -13.289 3.553 -14.219 1 96.69 78 ILE A O 1
ATOM 556 N N . MET A 1 79 ? -14.438 4.629 -12.57 1 96 79 MET A N 1
ATOM 557 C CA . MET A 1 79 ? -15.445 3.574 -12.477 1 96 79 MET A CA 1
ATOM 558 C C . MET A 1 79 ? -16.234 3.461 -13.781 1 96 79 MET A C 1
ATOM 560 O O . MET A 1 79 ? -16.547 2.357 -14.219 1 96 79 MET A O 1
ATOM 564 N N . GLN A 1 80 ? -16.547 4.586 -14.344 1 95.94 80 GLN A N 1
ATOM 565 C CA . GLN A 1 80 ? -17.266 4.594 -15.602 1 95.94 80 GLN A CA 1
ATOM 566 C C . GLN A 1 80 ? -16.453 3.943 -16.719 1 95.94 80 GLN A C 1
ATOM 568 O O . GLN A 1 80 ? -17 3.246 -17.578 1 95.94 80 GLN A O 1
ATOM 573 N N . ALA A 1 81 ? -15.219 4.168 -16.703 1 93.69 81 ALA A N 1
ATOM 574 C CA . ALA A 1 81 ? -14.328 3.684 -17.766 1 93.69 81 ALA A CA 1
ATOM 575 C C . ALA A 1 81 ? -14.219 2.162 -17.734 1 93.69 81 ALA A C 1
ATOM 577 O O . ALA A 1 81 ? -14.031 1.529 -18.781 1 93.69 81 ALA A O 1
ATOM 578 N N . VAL A 1 82 ? -14.383 1.554 -16.594 1 92.69 82 VAL A N 1
ATOM 579 C CA . VAL A 1 82 ? -14.141 0.119 -16.484 1 92.69 82 VAL A CA 1
ATOM 580 C C . VAL A 1 82 ? -15.445 -0.642 -16.688 1 92.69 82 VAL A C 1
ATOM 582 O O . VAL A 1 82 ? -15.438 -1.833 -17 1 92.69 82 VAL A O 1
ATOM 585 N N . GLN A 1 83 ? -16.578 -0.024 -16.547 1 90.5 83 GLN A N 1
ATOM 586 C CA . GLN A 1 83 ? -17.891 -0.662 -16.562 1 90.5 83 GLN A CA 1
ATOM 587 C C . GLN A 1 83 ? -18.141 -1.382 -17.875 1 90.5 83 GLN A C 1
ATOM 589 O O . GLN A 1 83 ? -18.656 -2.502 -17.891 1 90.5 83 GLN A O 1
ATOM 594 N N . PRO A 1 84 ? -17.797 -0.798 -19.016 1 87.38 84 PRO A N 1
ATOM 595 C CA . PRO A 1 84 ? -18.062 -1.48 -20.281 1 87.38 84 PRO A CA 1
ATOM 596 C C . PRO A 1 84 ? -17.266 -2.773 -20.438 1 87.38 84 PRO A C 1
ATOM 598 O O . PRO A 1 84 ? -17.672 -3.67 -21.172 1 87.38 84 PRO A O 1
ATOM 601 N N . PHE A 1 85 ? -16.234 -2.932 -19.734 1 85.06 85 PHE A N 1
ATOM 602 C CA . PHE A 1 85 ? -15.344 -4.074 -19.891 1 85.06 85 PHE A CA 1
ATOM 603 C C . PHE A 1 85 ? -15.656 -5.156 -18.859 1 85.06 85 PHE A C 1
ATOM 605 O O . PHE A 1 85 ? -15.516 -6.348 -19.156 1 85.06 85 PHE A O 1
ATOM 612 N N . LEU A 1 86 ? -16.062 -4.734 -17.734 1 87.31 86 LEU A N 1
ATOM 613 C CA . LEU A 1 86 ? -16.219 -5.684 -16.641 1 87.31 86 LEU A CA 1
ATOM 614 C C . LEU A 1 86 ? -17.688 -6.082 -16.469 1 87.31 86 LEU A C 1
ATOM 616 O O . LEU A 1 86 ? -17.984 -7.125 -15.875 1 87.31 86 LEU A O 1
ATOM 620 N N . HIS A 1 87 ? -18.625 -5.34 -16.922 1 88.56 87 HIS A N 1
ATOM 621 C CA . HIS A 1 87 ? -20.047 -5.629 -16.922 1 88.56 87 HIS A CA 1
ATOM 622 C C . HIS A 1 87 ? -20.531 -6.012 -15.516 1 88.56 87 HIS A C 1
ATOM 624 O O . HIS A 1 87 ? -21.172 -7.047 -15.336 1 88.56 87 HIS A O 1
ATOM 630 N N . LEU A 1 88 ? -20.281 -5.168 -14.578 1 91.44 88 LEU A N 1
ATOM 631 C CA . LEU A 1 88 ? -20.672 -5.41 -13.195 1 91.44 88 LEU A CA 1
ATOM 632 C C . LEU A 1 88 ? -22.125 -5.02 -12.961 1 91.44 88 LEU A C 1
ATOM 634 O O . LEU A 1 88 ? -22.609 -4.035 -13.523 1 91.44 88 LEU A O 1
ATOM 638 N N . SER A 1 89 ? -22.828 -5.801 -12.164 1 93.88 89 SER A N 1
ATOM 639 C CA . SER A 1 89 ? -24.156 -5.383 -11.711 1 93.88 89 SER A CA 1
ATOM 640 C C . SER A 1 89 ? -24.078 -4.102 -10.891 1 93.88 89 SER A C 1
ATOM 642 O O . SER A 1 89 ? -23.031 -3.77 -10.344 1 93.88 89 SER A O 1
ATOM 644 N N . PRO A 1 90 ? -25.109 -3.355 -10.844 1 92.38 90 PRO A N 1
ATOM 645 C CA . PRO A 1 90 ? -25.094 -2.072 -10.133 1 92.38 90 PRO A CA 1
ATOM 646 C C . PRO A 1 90 ? -24.641 -2.201 -8.688 1 92.38 90 PRO A C 1
ATOM 648 O O . PRO A 1 90 ? -23.844 -1.379 -8.211 1 92.38 90 PRO A O 1
ATOM 651 N N . ALA A 1 91 ? -25.094 -3.205 -8 1 92.25 91 ALA A N 1
ATOM 652 C CA . ALA A 1 91 ? -24.734 -3.4 -6.598 1 92.25 91 ALA A CA 1
ATOM 653 C C . ALA A 1 91 ? -23.234 -3.699 -6.461 1 92.25 91 ALA A C 1
ATOM 655 O O . ALA A 1 91 ? -22.578 -3.172 -5.566 1 92.25 91 ALA A O 1
ATOM 656 N N . VAL A 1 92 ? -22.734 -4.555 -7.348 1 93.12 92 VAL A N 1
ATOM 657 C CA . VAL A 1 92 ? -21.312 -4.91 -7.324 1 93.12 92 VAL A CA 1
ATOM 658 C C . VAL A 1 92 ? -20.469 -3.707 -7.738 1 93.12 92 VAL A C 1
ATOM 660 O O . VAL A 1 92 ? -19.375 -3.502 -7.219 1 93.12 92 VAL A O 1
ATOM 663 N N . TRP A 1 93 ? -21.031 -2.984 -8.633 1 94.31 93 TRP A N 1
ATOM 664 C CA . TRP A 1 93 ? -20.375 -1.778 -9.117 1 94.31 93 TRP A CA 1
ATOM 665 C C . TRP A 1 93 ? -20.156 -0.779 -7.98 1 94.31 93 TRP A C 1
ATOM 667 O O . TRP A 1 93 ? -19.062 -0.256 -7.801 1 94.31 93 TRP A O 1
ATOM 677 N N . GLU A 1 94 ? -21.125 -0.549 -7.176 1 94.19 94 GLU A N 1
ATOM 678 C CA . GLU A 1 94 ? -21.047 0.369 -6.047 1 94.19 94 GLU A CA 1
ATOM 679 C C . GLU A 1 94 ? -20.141 -0.178 -4.953 1 94.19 94 GLU A C 1
ATOM 681 O O . GLU A 1 94 ? -19.391 0.575 -4.328 1 94.19 94 GLU A O 1
ATOM 686 N N . ALA A 1 95 ? -20.266 -1.479 -4.734 1 92.81 95 ALA A N 1
ATOM 687 C CA . ALA A 1 95 ? -19.391 -2.111 -3.74 1 92.81 95 ALA A CA 1
ATOM 688 C C . ALA A 1 95 ? -17.922 -2.004 -4.141 1 92.81 95 ALA A C 1
ATOM 690 O O . ALA A 1 95 ? -17.062 -1.824 -3.283 1 92.81 95 ALA A O 1
ATOM 691 N N . THR A 1 96 ? -17.719 -2.15 -5.406 1 95.25 96 THR A N 1
ATOM 692 C CA . THR A 1 96 ? -16.359 -2.041 -5.926 1 95.25 96 THR A CA 1
ATOM 693 C C . THR A 1 96 ? -15.828 -0.623 -5.754 1 95.25 96 THR A C 1
ATOM 695 O O . THR A 1 96 ? -14.672 -0.431 -5.379 1 95.25 96 THR A O 1
ATOM 698 N N . PHE A 1 97 ? -16.656 0.338 -5.98 1 96.19 97 PHE A N 1
ATOM 699 C CA . PHE A 1 97 ? -16.297 1.737 -5.789 1 96.19 97 PHE A CA 1
ATOM 700 C C . PHE A 1 97 ? -15.922 2.008 -4.336 1 96.19 97 PHE A C 1
ATOM 702 O O . PHE A 1 97 ? -14.914 2.658 -4.055 1 96.19 97 PHE A O 1
ATOM 709 N N . SER A 1 98 ? -16.688 1.484 -3.467 1 94.44 98 SER A N 1
ATOM 710 C CA . SER A 1 98 ? -16.438 1.653 -2.039 1 94.44 98 SER A CA 1
ATOM 711 C C . SER A 1 98 ? -15.125 1.005 -1.627 1 94.44 98 SER A C 1
ATOM 713 O O . SER A 1 98 ? -14.336 1.604 -0.894 1 94.44 98 SER A O 1
ATOM 715 N N . ALA A 1 99 ? -14.867 -0.177 -2.123 1 94.5 99 ALA A N 1
ATOM 716 C CA . ALA A 1 99 ? -13.633 -0.897 -1.805 1 94.5 99 ALA A CA 1
ATOM 717 C C . ALA A 1 99 ? -12.414 -0.164 -2.35 1 94.5 99 ALA A C 1
ATOM 719 O O . ALA A 1 99 ? -11.398 -0.039 -1.659 1 94.5 99 ALA A O 1
ATOM 720 N N . GLN A 1 100 ? -12.539 0.216 -3.555 1 96.69 100 GLN A N 1
ATOM 721 C CA . GLN A 1 100 ? -11.461 0.975 -4.176 1 96.69 100 GLN A CA 1
ATOM 722 C C . GLN A 1 100 ? -11.141 2.238 -3.377 1 96.69 100 GLN A C 1
ATOM 724 O O . GLN A 1 100 ? -9.977 2.564 -3.156 1 96.69 100 GLN A O 1
ATOM 729 N N . GLY A 1 101 ? -12.156 2.955 -2.99 1 96.5 101 GLY A N 1
ATOM 730 C CA . GLY A 1 101 ? -11.984 4.156 -2.193 1 96.5 101 GLY A CA 1
ATOM 731 C C . GLY A 1 101 ? -11.281 3.904 -0.875 1 96.5 101 GLY A C 1
ATOM 732 O O . GLY A 1 101 ? -10.422 4.691 -0.46 1 96.5 101 GLY A O 1
ATOM 733 N N . GLU A 1 102 ? -11.609 2.811 -0.227 1 95.31 102 GLU A N 1
ATOM 734 C CA . GLU A 1 102 ? -10.977 2.449 1.04 1 95.31 102 GLU A CA 1
ATOM 735 C C . GLU A 1 102 ? -9.5 2.137 0.852 1 95.31 102 GLU A C 1
ATOM 737 O O . GLU A 1 102 ? -8.664 2.557 1.654 1 95.31 102 GLU A O 1
ATOM 742 N N . VAL A 1 103 ? -9.219 1.421 -0.172 1 97.81 103 VAL A N 1
ATOM 743 C CA . VAL A 1 103 ? -7.836 1.024 -0.439 1 97.81 103 VAL A CA 1
ATOM 744 C C . VAL A 1 103 ? -6.98 2.266 -0.686 1 97.81 103 VAL A C 1
ATOM 746 O O . VAL A 1 103 ? -5.918 2.424 -0.079 1 97.81 103 VAL A O 1
ATOM 749 N N . VAL A 1 104 ? -7.426 3.121 -1.544 1 98.19 104 VAL A N 1
ATOM 750 C CA . VAL A 1 104 ? -6.656 4.309 -1.902 1 98.19 104 VAL A CA 1
ATOM 751 C C . VAL A 1 104 ? -6.52 5.219 -0.686 1 98.19 104 VAL A C 1
ATOM 753 O O . VAL A 1 104 ? -5.469 5.832 -0.477 1 98.19 104 VAL A O 1
ATOM 756 N N . SER A 1 105 ? -7.559 5.285 0.121 1 96.31 105 SER A N 1
ATOM 757 C CA . SER A 1 105 ? -7.516 6.109 1.324 1 96.31 105 SER A CA 1
ATOM 758 C C . SER A 1 105 ? -6.484 5.586 2.316 1 96.31 105 SER A C 1
ATOM 760 O O . SER A 1 105 ? -5.746 6.363 2.926 1 96.31 105 SER A O 1
ATOM 762 N N . VAL A 1 106 ? -6.426 4.305 2.473 1 97.31 106 VAL A N 1
ATOM 763 C CA . VAL A 1 106 ? -5.465 3.727 3.404 1 97.31 106 VAL A CA 1
ATOM 764 C C . VAL A 1 106 ? -4.051 3.895 2.855 1 97.31 106 VAL A C 1
ATOM 766 O O . VAL A 1 106 ? -3.111 4.164 3.611 1 97.31 106 VAL A O 1
ATOM 769 N N . LEU A 1 107 ? -3.857 3.709 1.539 1 98.31 107 LEU A N 1
ATOM 770 C CA . LEU A 1 107 ? -2.557 3.953 0.925 1 98.31 107 LEU A CA 1
ATOM 771 C C . LEU A 1 107 ? -2.115 5.398 1.143 1 98.31 107 LEU A C 1
ATOM 773 O O . LEU A 1 107 ? -0.933 5.66 1.374 1 98.31 107 LEU A O 1
ATOM 777 N N . SER A 1 108 ? -3.049 6.285 1.032 1 97.06 108 SER A N 1
ATOM 778 C CA . SER A 1 108 ? -2.781 7.695 1.292 1 97.06 108 SER A CA 1
ATOM 779 C C . SER A 1 108 ? -2.336 7.918 2.732 1 97.06 108 SER A C 1
ATOM 781 O O . SER A 1 108 ? -1.376 8.648 2.986 1 97.06 108 SER A O 1
ATOM 783 N N . GLU A 1 109 ? -3.006 7.289 3.695 1 95.44 109 GLU A N 1
ATOM 784 C CA . GLU A 1 109 ? -2.646 7.402 5.105 1 95.44 109 GLU A CA 1
ATOM 785 C C . GLU A 1 109 ? -1.267 6.805 5.375 1 95.44 109 GLU A C 1
ATOM 787 O O . GLU A 1 109 ? -0.491 7.352 6.16 1 95.44 109 GLU A O 1
ATOM 792 N N . LEU A 1 110 ? -1.012 5.703 4.719 1 97.69 110 LEU A N 1
ATOM 793 C CA . LEU A 1 110 ? 0.329 5.137 4.816 1 97.69 110 LEU A CA 1
ATOM 794 C C . LEU A 1 110 ? 1.372 6.109 4.277 1 97.69 110 LEU A C 1
ATOM 796 O O . LEU A 1 110 ? 2.5 6.152 4.773 1 97.69 110 LEU A O 1
ATOM 800 N N . GLY A 1 111 ? 0.997 6.867 3.26 1 97.31 111 GLY A N 1
ATOM 801 C CA . GLY A 1 111 ? 1.897 7.859 2.695 1 97.31 111 GLY A CA 1
ATOM 802 C C . GLY A 1 111 ? 2.363 8.891 3.709 1 97.31 111 GLY A C 1
ATOM 803 O O . GLY A 1 111 ? 3.564 9.141 3.836 1 97.31 111 GLY A O 1
ATOM 804 N N . VAL A 1 112 ? 1.451 9.438 4.465 1 95 112 VAL A N 1
ATOM 805 C CA . VAL A 1 112 ? 1.827 10.461 5.438 1 95 112 VAL A CA 1
ATOM 806 C C . VAL A 1 112 ? 2.533 9.805 6.625 1 95 112 VAL A C 1
ATOM 808 O O . VAL A 1 112 ? 3.447 10.391 7.211 1 95 112 VAL A O 1
ATOM 811 N N . ILE A 1 113 ? 2.201 8.586 6.984 1 97 113 ILE A N 1
ATOM 812 C CA . ILE A 1 113 ? 2.873 7.852 8.055 1 97 113 ILE A CA 1
ATOM 813 C C . ILE A 1 113 ? 4.336 7.625 7.68 1 97 113 ILE A C 1
ATOM 815 O O . ILE A 1 113 ? 5.234 7.891 8.477 1 97 113 ILE A O 1
ATOM 819 N N . ILE A 1 114 ? 4.547 7.191 6.43 1 98 114 ILE A N 1
ATOM 820 C CA . ILE A 1 114 ? 5.902 6.934 5.957 1 98 114 ILE A CA 1
ATOM 821 C C . ILE A 1 114 ? 6.664 8.25 5.824 1 98 114 ILE A C 1
ATOM 823 O O . ILE A 1 114 ? 7.863 8.312 6.113 1 98 114 ILE A O 1
ATOM 827 N N . LEU A 1 115 ? 6.016 9.273 5.387 1 95.69 115 LEU A N 1
ATOM 828 C CA . LEU A 1 115 ? 6.641 10.586 5.293 1 95.69 115 LEU A CA 1
ATOM 829 C C . LEU A 1 115 ? 7.18 11.031 6.648 1 95.69 115 LEU A C 1
ATOM 831 O O . LEU A 1 115 ? 8.328 11.453 6.754 1 95.69 115 LEU A O 1
ATOM 835 N N . LEU A 1 116 ? 6.355 10.914 7.672 1 95.56 116 LEU A N 1
ATOM 836 C CA . LEU A 1 116 ? 6.766 11.383 8.992 1 95.56 116 LEU A CA 1
ATOM 837 C C . LEU A 1 116 ? 7.836 10.477 9.586 1 95.56 116 LEU A C 1
ATOM 839 O O . LEU A 1 116 ? 8.695 10.93 10.344 1 95.56 116 LEU A O 1
ATOM 843 N N . PHE A 1 117 ? 7.785 9.211 9.281 1 97.56 117 PHE A N 1
ATOM 844 C CA . PHE A 1 117 ? 8.875 8.312 9.648 1 97.56 117 PHE A CA 1
ATOM 845 C C . PHE A 1 117 ? 10.188 8.773 9.023 1 97.56 117 PHE A C 1
ATOM 847 O O . PHE A 1 117 ? 11.211 8.828 9.711 1 97.56 117 PHE A O 1
ATOM 854 N N . GLU A 1 118 ? 10.133 9.078 7.68 1 97.44 118 GLU A N 1
ATOM 855 C CA . GLU A 1 118 ? 11.305 9.57 6.961 1 97.44 118 GLU A CA 1
ATOM 856 C C . GLU A 1 118 ? 11.812 10.875 7.566 1 97.44 118 GLU A C 1
ATOM 858 O O . GLU A 1 118 ? 13.016 11.055 7.742 1 97.44 118 GLU A O 1
ATOM 863 N N . ILE A 1 119 ? 10.922 11.758 7.867 1 93.81 119 ILE A N 1
ATOM 864 C CA . ILE A 1 119 ? 11.266 13.055 8.445 1 93.81 119 ILE A CA 1
ATOM 865 C C . ILE A 1 119 ? 11.906 12.852 9.812 1 93.81 119 ILE A C 1
ATOM 867 O O . ILE A 1 119 ? 12.891 13.516 10.156 1 93.81 119 ILE A O 1
ATOM 871 N N . GLY A 1 120 ? 11.312 11.977 10.641 1 94 120 GLY A N 1
ATOM 872 C CA . GLY A 1 120 ? 11.922 11.641 11.914 1 94 120 GLY A CA 1
ATOM 873 C C . GLY A 1 120 ? 13.328 11.102 11.781 1 94 120 GLY A C 1
ATOM 874 O O . GLY A 1 120 ? 14.219 11.492 12.539 1 94 120 GLY A O 1
ATOM 875 N N . LEU A 1 121 ? 13.523 10.25 10.844 1 94.94 121 LEU A N 1
ATOM 876 C CA . LEU A 1 121 ? 14.828 9.648 10.594 1 94.94 121 LEU A CA 1
ATOM 877 C C . LEU A 1 121 ? 15.852 10.711 10.195 1 94.94 121 LEU A C 1
ATOM 879 O O . LEU A 1 121 ? 17.031 10.578 10.492 1 94.94 121 LEU A O 1
ATOM 883 N N . GLU A 1 122 ? 15.43 11.75 9.547 1 93.94 122 GLU A N 1
ATOM 884 C CA . GLU A 1 122 ? 16.297 12.812 9.055 1 93.94 122 GLU A CA 1
ATOM 885 C C . GLU A 1 122 ? 16.484 13.898 10.109 1 93.94 122 GLU A C 1
ATOM 887 O O . GLU A 1 122 ? 17.344 14.773 9.961 1 93.94 122 GLU A O 1
ATOM 892 N N . SER A 1 123 ? 15.648 13.859 11.086 1 91.31 123 SER A N 1
ATOM 893 C CA . SER A 1 123 ? 15.68 14.891 12.117 1 91.31 123 SER A CA 1
ATOM 894 C C . SER A 1 123 ? 16.844 14.672 13.078 1 91.31 123 SER A C 1
ATOM 896 O O . SER A 1 123 ? 17.375 13.562 13.188 1 91.31 123 SER A O 1
ATOM 898 N N . ASN A 1 124 ? 17.266 15.82 13.672 1 89.56 124 ASN A N 1
ATOM 899 C CA . ASN A 1 124 ? 18.297 15.805 14.719 1 89.56 124 ASN A CA 1
ATOM 900 C C . ASN A 1 124 ? 17.672 15.859 16.109 1 89.56 124 ASN A C 1
ATOM 902 O O . ASN A 1 124 ? 17.266 16.922 16.578 1 89.56 124 ASN A O 1
ATOM 906 N N . LEU A 1 125 ? 17.703 14.742 16.766 1 87.06 125 LEU A N 1
ATOM 907 C CA . LEU A 1 125 ? 17.062 14.633 18.062 1 87.06 125 LEU A CA 1
ATOM 908 C C . LEU A 1 125 ? 17.672 15.609 19.062 1 87.06 125 LEU A C 1
ATOM 910 O O . LEU A 1 125 ? 16.969 16.203 19.875 1 87.06 125 LEU A O 1
ATOM 914 N N . GLN A 1 126 ? 18.953 15.758 19.016 1 87.06 126 GLN A N 1
ATOM 915 C CA . GLN A 1 126 ? 19.625 16.688 19.922 1 87.06 126 GLN A CA 1
ATOM 916 C C . GLN A 1 126 ? 19.172 18.125 19.688 1 87.06 126 GLN A C 1
ATOM 918 O O . GLN A 1 126 ? 18.922 18.859 20.641 1 87.06 126 GLN A O 1
ATOM 923 N N . GLU A 1 127 ? 19.125 18.438 18.469 1 88.12 127 GLU A N 1
ATOM 924 C CA . GLU A 1 127 ? 18.656 19.781 18.141 1 88.12 127 GLU A CA 1
ATOM 925 C C . GLU A 1 127 ? 17.188 19.969 18.531 1 88.12 127 GLU A C 1
ATOM 927 O O . GLU A 1 127 ? 16.812 21.047 19 1 88.12 127 GLU A O 1
ATOM 932 N N . LEU A 1 128 ? 16.438 19.016 18.312 1 88.75 128 LEU A N 1
ATOM 933 C CA . LEU A 1 128 ? 15.023 19.078 18.672 1 88.75 128 LEU A CA 1
ATOM 934 C C . LEU A 1 128 ? 14.844 19.281 20.172 1 88.75 128 LEU A C 1
ATOM 936 O O . LEU A 1 128 ? 13.984 20.047 20.594 1 88.75 128 LEU A O 1
ATOM 940 N N . LEU A 1 129 ? 15.648 18.656 20.906 1 87 129 LEU A N 1
ATOM 941 C CA . LEU A 1 129 ? 15.602 18.797 22.359 1 87 129 LEU A CA 1
ATOM 942 C C . LEU A 1 129 ? 16.094 20.172 22.781 1 87 129 LEU A C 1
ATOM 944 O O . LEU A 1 129 ? 15.562 20.781 23.719 1 87 129 LEU A O 1
ATOM 948 N N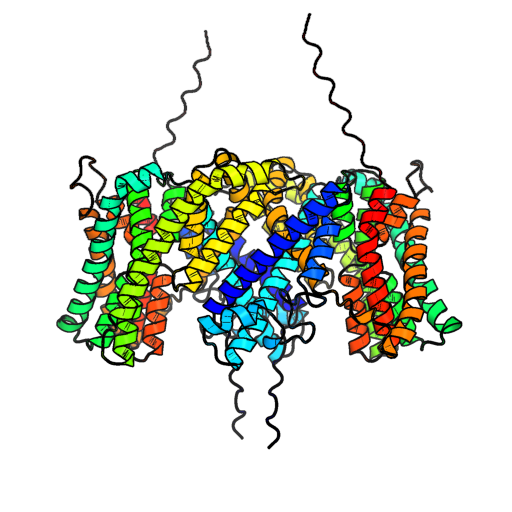 . ARG A 1 130 ? 17.062 20.578 22.109 1 87.25 130 ARG A N 1
ATOM 949 C CA . ARG A 1 130 ? 17.641 21.891 22.406 1 87.25 130 ARG A CA 1
ATOM 950 C C . ARG A 1 130 ? 16.609 23 22.219 1 87.25 130 ARG A C 1
ATOM 952 O O . ARG A 1 130 ? 16.516 23.906 23.031 1 87.25 130 ARG A O 1
ATOM 959 N N . VAL A 1 131 ? 15.828 22.875 21.203 1 89.62 131 VAL A N 1
ATOM 960 C CA . VAL A 1 131 ? 14.883 23.938 20.891 1 89.62 131 VAL A CA 1
ATOM 961 C C . VAL A 1 131 ? 13.508 23.594 21.453 1 89.62 131 VAL A C 1
ATOM 963 O O . VAL A 1 131 ? 12.516 24.25 21.141 1 89.62 131 VAL A O 1
ATOM 966 N N . GLY A 1 132 ? 13.422 22.641 22.234 1 90.31 132 GLY A N 1
ATOM 967 C CA . GLY A 1 132 ? 12.164 22.109 22.719 1 90.31 132 GLY A CA 1
ATOM 968 C C . GLY A 1 132 ? 11.328 23.141 23.453 1 90.31 132 GLY A C 1
ATOM 969 O O . GLY A 1 132 ? 10.109 23.203 23.281 1 90.31 132 GLY A O 1
ATOM 970 N N . ALA A 1 133 ? 11.93 23.938 24.234 1 90.44 133 ALA A N 1
ATOM 971 C CA . ALA A 1 133 ? 11.211 24.953 25 1 90.44 133 ALA A CA 1
ATOM 972 C C . ALA A 1 133 ? 10.586 26 24.062 1 90.44 133 ALA A C 1
ATOM 974 O O . ALA A 1 133 ? 9.453 26.438 24.281 1 90.44 133 ALA A O 1
ATOM 975 N N . GLN A 1 134 ? 11.312 26.359 23.125 1 92.75 134 GLN A N 1
ATOM 976 C CA . GLN A 1 134 ? 10.789 27.297 22.141 1 92.75 134 GLN A CA 1
ATOM 977 C C . GLN A 1 134 ? 9.625 26.688 21.359 1 92.75 134 GLN A C 1
ATOM 979 O O . GLN A 1 134 ? 8.641 27.375 21.078 1 92.75 134 GLN A O 1
ATOM 984 N N . ALA A 1 135 ? 9.828 25.438 21.047 1 93.81 135 ALA A N 1
ATOM 985 C CA . ALA A 1 135 ? 8.766 24.75 20.328 1 93.81 135 ALA A CA 1
ATOM 986 C C . ALA A 1 135 ? 7.473 24.734 21.141 1 93.81 135 ALA A C 1
ATOM 988 O O . ALA A 1 135 ? 6.383 24.891 20.578 1 93.81 135 ALA A O 1
ATOM 989 N N . VAL A 1 136 ? 7.57 24.562 22.422 1 92.94 136 VAL A N 1
ATOM 990 C CA . VAL A 1 136 ? 6.402 24.531 23.297 1 92.94 136 VAL A CA 1
ATOM 991 C C . VAL A 1 136 ? 5.707 25.891 23.281 1 92.94 136 VAL A C 1
ATOM 993 O O . VAL A 1 136 ? 4.484 25.969 23.141 1 92.94 136 VAL A O 1
ATOM 996 N N . VAL A 1 137 ? 6.422 26.922 23.375 1 94.44 137 VAL A N 1
ATOM 997 C CA . VAL A 1 137 ? 5.867 28.266 23.406 1 94.44 137 VAL A CA 1
ATOM 998 C C . VAL A 1 137 ? 5.207 28.594 22.062 1 94.44 137 VAL A C 1
ATOM 1000 O O . VAL A 1 137 ? 4.102 29.141 22.031 1 94.44 137 VAL A O 1
ATOM 1003 N N . VAL A 1 138 ? 5.906 28.25 21.016 1 95.56 138 VAL A N 1
ATOM 1004 C CA . VAL A 1 138 ? 5.379 28.469 19.672 1 95.56 138 VAL A CA 1
ATOM 1005 C C . VAL A 1 138 ? 4.066 27.719 19.5 1 95.56 138 VAL A C 1
ATOM 1007 O O . VAL A 1 138 ? 3.102 28.25 18.953 1 95.56 138 VAL A O 1
ATOM 1010 N N . ALA A 1 139 ? 4.055 26.516 19.953 1 95.38 139 ALA A N 1
ATOM 1011 C CA . ALA A 1 139 ? 2.846 25.703 19.859 1 95.38 139 ALA A CA 1
ATOM 1012 C C . ALA A 1 139 ? 1.702 26.312 20.656 1 95.38 139 ALA A C 1
ATOM 1014 O O . ALA A 1 139 ? 0.566 26.375 20.188 1 95.38 139 ALA A O 1
ATOM 1015 N N . VAL A 1 140 ? 1.956 26.734 21.828 1 94.12 140 VAL A N 1
ATOM 1016 C CA . VAL A 1 140 ? 0.936 27.281 22.719 1 94.12 140 VAL A CA 1
ATOM 1017 C C . VAL A 1 140 ? 0.371 28.562 22.109 1 94.12 140 VAL A C 1
ATOM 1019 O O . VAL A 1 140 ? -0.847 28.75 22.062 1 94.12 140 VAL A O 1
ATOM 1022 N N . ILE A 1 141 ? 1.193 29.406 21.625 1 95.56 141 ILE A N 1
ATOM 1023 C CA . ILE A 1 141 ? 0.738 30.641 21 1 95.56 141 ILE A CA 1
ATOM 1024 C C . ILE A 1 141 ? -0.033 30.312 19.719 1 95.56 141 ILE A C 1
ATOM 1026 O O . ILE A 1 141 ? -1.092 30.891 19.469 1 95.56 141 ILE A O 1
ATOM 1030 N N . GLY A 1 142 ? 0.507 29.391 18.969 1 95.56 142 GLY A N 1
ATOM 1031 C CA . GLY A 1 142 ? -0.089 29.016 17.703 1 95.56 142 GLY A CA 1
ATOM 1032 C C . GLY A 1 142 ? -1.466 28.391 17.844 1 95.56 142 GLY A C 1
ATOM 1033 O O . GLY A 1 142 ? -2.26 28.406 16.906 1 95.56 142 GLY A O 1
ATOM 1034 N N . VAL A 1 143 ? -1.736 27.844 18.984 1 94.5 143 VAL A N 1
ATOM 1035 C CA . VAL A 1 143 ? -3.031 27.219 19.234 1 94.5 143 VAL A CA 1
ATOM 1036 C C . VAL A 1 143 ? -3.963 28.219 19.906 1 94.5 143 VAL A C 1
ATOM 1038 O O . VAL A 1 143 ? -5.109 28.391 19.484 1 94.5 143 VAL A O 1
ATOM 1041 N N . THR A 1 144 ? -3.494 28.953 20.859 1 94.5 144 THR A N 1
ATOM 1042 C CA . THR A 1 144 ? -4.32 29.812 21.703 1 94.5 144 THR A CA 1
ATOM 1043 C C . THR A 1 144 ? -4.773 31.062 20.938 1 94.5 144 THR A C 1
ATOM 1045 O O . THR A 1 144 ? -5.945 31.438 21.016 1 94.5 144 THR A O 1
ATOM 1048 N N . VAL A 1 145 ? -3.92 31.625 20.219 1 96 145 VAL A N 1
ATOM 1049 C CA . VAL A 1 145 ? -4.223 32.906 19.578 1 96 145 VAL A CA 1
ATOM 1050 C C . VAL A 1 145 ? -5.289 32.688 18.5 1 96 145 VAL A C 1
ATOM 1052 O O . VAL A 1 145 ? -6.328 33.375 18.531 1 96 145 VAL A O 1
ATOM 1055 N N . PRO A 1 146 ? -5.055 31.781 17.594 1 96.5 146 PRO A N 1
ATOM 1056 C CA . PRO A 1 146 ? -6.113 31.594 16.594 1 96.5 146 PRO A CA 1
ATOM 1057 C C . PRO A 1 146 ? -7.422 31.109 17.219 1 96.5 146 PRO A C 1
ATOM 1059 O O . PRO A 1 146 ? -8.508 31.516 16.781 1 96.5 146 PRO A O 1
ATOM 1062 N N . PHE A 1 147 ? -7.367 30.266 18.219 1 95.06 147 PHE A N 1
ATOM 1063 C CA . PHE A 1 147 ? -8.57 29.75 18.875 1 95.06 147 PHE A CA 1
ATOM 1064 C C . PHE A 1 147 ? -9.359 30.891 19.516 1 95.06 147 PHE A C 1
ATOM 1066 O O . PHE A 1 147 ? -10.562 31.016 19.281 1 95.06 147 PHE A O 1
ATOM 1073 N N . VAL A 1 148 ? -8.719 31.719 20.281 1 96.31 148 VAL A N 1
ATOM 1074 C CA . VAL A 1 148 ? -9.375 32.781 21.031 1 96.31 148 VAL A CA 1
ATOM 1075 C C . VAL A 1 148 ? -9.852 33.875 20.078 1 96.31 148 VAL A C 1
ATOM 1077 O O . VAL A 1 148 ? -11.008 34.312 20.156 1 96.31 148 VAL A O 1
ATOM 1080 N N . ALA A 1 149 ? -9 34.312 19.219 1 97.62 149 ALA A N 1
ATOM 1081 C CA . ALA A 1 149 ? -9.359 35.375 18.266 1 97.62 149 ALA A CA 1
ATOM 1082 C C . ALA A 1 149 ? -10.484 34.906 17.359 1 97.62 149 ALA A C 1
ATOM 1084 O O . ALA A 1 149 ? -11.398 35.688 17.047 1 97.62 149 ALA A O 1
ATOM 1085 N N . GLY A 1 150 ? -10.398 33.688 16.891 1 97.5 150 GLY A N 1
ATOM 1086 C CA . GLY A 1 150 ? -11.445 33.156 16.031 1 97.5 150 GLY A CA 1
ATOM 1087 C C . GLY A 1 150 ? -12.781 33.031 16.734 1 97.5 150 GLY A C 1
ATOM 1088 O O . GLY A 1 150 ? -13.812 33.438 16.219 1 97.5 150 GLY A O 1
ATOM 1089 N N . THR A 1 151 ? -12.758 32.438 17.922 1 96.12 151 THR A N 1
ATOM 1090 C CA . THR A 1 151 ? -13.984 32.188 18.688 1 96.12 151 THR A CA 1
ATOM 1091 C C . THR A 1 151 ? -14.633 33.531 19.078 1 96.12 151 THR A C 1
ATOM 1093 O O . THR A 1 151 ? -15.82 33.75 18.812 1 96.12 151 THR A O 1
ATOM 1096 N N . LEU A 1 152 ? -13.891 34.406 19.625 1 97.88 152 LEU A N 1
ATOM 1097 C CA . LEU A 1 152 ? -14.43 35.688 20.078 1 97.88 152 LEU A CA 1
ATOM 1098 C C . LEU A 1 152 ? -14.867 36.531 18.891 1 97.88 152 LEU A C 1
ATOM 1100 O O . LEU A 1 152 ? -15.875 37.25 18.953 1 97.88 152 LEU A O 1
ATOM 1104 N N . GLY A 1 153 ? -14.062 36.5 17.828 1 97.88 153 GLY A N 1
ATOM 1105 C CA . GLY A 1 153 ? -14.453 37.219 16.641 1 97.88 153 GLY A CA 1
ATOM 1106 C C . GLY A 1 153 ? -15.766 36.75 16.047 1 97.88 153 GLY A C 1
ATOM 1107 O O . GLY A 1 153 ? -16.578 37.562 15.609 1 97.88 153 GLY A O 1
ATOM 1108 N N . LEU A 1 154 ? -16 35.531 16.016 1 97.56 154 LEU A N 1
ATOM 1109 C CA . LEU A 1 154 ? -17.234 34.969 15.477 1 97.56 154 LEU A CA 1
ATOM 1110 C C . LEU A 1 154 ? -18.438 35.344 16.344 1 97.56 154 LEU A C 1
ATOM 1112 O O . LEU A 1 154 ? -19.516 35.625 15.836 1 97.56 154 LEU A O 1
ATOM 1116 N N . ILE A 1 155 ? -18.234 35.344 17.641 1 97.38 155 ILE A N 1
ATOM 1117 C CA . ILE A 1 155 ? -19.312 35.656 18.578 1 97.38 155 ILE A CA 1
ATOM 1118 C C . ILE A 1 155 ? -19.656 37.125 18.516 1 97.38 155 ILE A C 1
ATOM 1120 O O . ILE A 1 155 ? -20.828 37.5 18.359 1 97.38 155 ILE A O 1
ATOM 1124 N N . TYR A 1 156 ? -18.672 37.938 18.516 1 97.69 156 TYR A N 1
ATOM 1125 C CA . TYR A 1 156 ? -18.922 39.344 18.75 1 97.69 156 TYR A CA 1
ATOM 1126 C C . TYR A 1 156 ? -19.078 40.094 17.422 1 97.69 156 TYR A C 1
ATOM 1128 O O . TYR A 1 156 ? -19.812 41.094 17.344 1 97.69 156 TYR A O 1
ATOM 1136 N N . LEU A 1 157 ? -18.406 39.688 16.359 1 96.75 157 LEU A N 1
ATOM 1137 C CA . LEU A 1 157 ? -18.469 40.406 15.094 1 96.75 157 LEU A CA 1
ATOM 1138 C C . LEU A 1 157 ? -19.578 39.812 14.219 1 96.75 157 LEU A C 1
ATOM 1140 O O . LEU A 1 157 ? -20.203 40.562 13.438 1 96.75 157 LEU A O 1
ATOM 1144 N N . PHE A 1 158 ? -19.875 38.531 14.32 1 96.31 158 PHE A N 1
ATOM 1145 C CA . PHE A 1 158 ? -20.797 37.906 13.391 1 96.31 158 PHE A CA 1
ATOM 1146 C C . PHE A 1 158 ? -21.984 37.281 14.125 1 96.31 158 PHE A C 1
ATOM 1148 O O . PHE A 1 158 ? -22.859 36.688 13.508 1 96.31 158 PHE A O 1
ATOM 1155 N N . HIS A 1 159 ? -21.984 37.281 15.453 1 96.31 159 HIS A N 1
ATOM 1156 C CA . HIS A 1 159 ? -23.078 36.844 16.297 1 96.31 159 HIS A CA 1
ATOM 1157 C C . HIS A 1 159 ? -23.344 35.344 16.109 1 96.31 159 HIS A C 1
ATOM 1159 O O . HIS A 1 159 ? -24.5 34.938 16.047 1 96.31 159 HIS A O 1
ATOM 1165 N N . VAL A 1 160 ? -22.312 34.625 15.977 1 95.69 160 VAL A N 1
ATOM 1166 C CA . VAL A 1 160 ? -22.406 33.156 15.883 1 95.69 160 VAL A CA 1
ATOM 1167 C C . VAL A 1 160 ? -22.641 32.562 17.266 1 95.69 160 VAL A C 1
ATOM 1169 O O . VAL A 1 160 ? -22.062 33.031 18.25 1 95.69 160 VAL A O 1
ATOM 1172 N N . PRO A 1 161 ? -23.516 31.594 17.375 1 93.88 161 PRO A N 1
ATOM 1173 C CA . PRO A 1 161 ? -23.719 30.938 18.656 1 93.88 161 PRO A CA 1
ATOM 1174 C C . PRO A 1 161 ? -22.422 30.391 19.266 1 93.88 161 PRO A C 1
ATOM 1176 O O . PRO A 1 161 ? -21.562 29.906 18.531 1 93.88 161 PRO A O 1
ATOM 1179 N N . THR A 1 162 ? -22.344 30.375 20.578 1 91.88 162 THR A N 1
ATOM 1180 C CA . THR A 1 162 ? -21.141 30.094 21.328 1 91.88 162 THR A CA 1
ATOM 1181 C C . THR A 1 162 ? -20.562 28.734 20.984 1 91.88 162 THR A C 1
ATOM 1183 O O . THR A 1 162 ? -19.375 28.594 20.719 1 91.88 162 THR A O 1
ATOM 1186 N N . ILE A 1 163 ? -21.391 27.719 20.922 1 88.38 163 ILE A N 1
ATOM 1187 C CA . ILE A 1 163 ? -20.922 26.359 20.656 1 88.38 163 ILE A CA 1
ATOM 1188 C C . ILE A 1 163 ? -20.359 26.281 19.25 1 88.38 163 ILE A C 1
ATOM 1190 O O . ILE A 1 163 ? -19.297 25.688 19.031 1 88.38 163 ILE A O 1
ATOM 1194 N N . ALA A 1 164 ? -21.062 26.828 18.312 1 91 164 ALA A N 1
ATOM 1195 C CA . ALA A 1 164 ? -20.594 26.844 16.922 1 91 164 ALA A CA 1
ATOM 1196 C C . ALA A 1 164 ? -19.297 27.625 16.797 1 91 164 ALA A C 1
ATOM 1198 O O . ALA A 1 164 ? -18.391 27.219 16.047 1 91 164 ALA A O 1
ATOM 1199 N N . ALA A 1 165 ? -19.203 28.672 17.516 1 93.75 165 ALA A N 1
ATOM 1200 C CA . ALA A 1 165 ? -18.016 29.5 17.484 1 93.75 165 ALA A CA 1
ATOM 1201 C C . ALA A 1 165 ? -16.812 28.766 18.062 1 93.75 165 ALA A C 1
ATOM 1203 O O . ALA A 1 165 ? -15.688 28.906 17.578 1 93.75 165 ALA A O 1
ATOM 1204 N N . ILE A 1 166 ? -17.047 28.062 19.094 1 90.62 166 ILE A N 1
ATOM 1205 C CA . ILE A 1 166 ? -15.977 27.281 19.719 1 90.62 166 ILE A CA 1
ATOM 1206 C C . ILE A 1 166 ? -15.492 26.203 18.766 1 90.62 166 ILE A C 1
ATOM 1208 O O . ILE A 1 166 ? -14.289 25.953 18.656 1 90.62 166 ILE A O 1
ATOM 1212 N N . PHE A 1 167 ? -16.422 25.625 18.047 1 88.19 167 PHE A N 1
ATOM 1213 C CA . PHE A 1 167 ? -16.062 24.609 17.078 1 88.19 167 PHE A CA 1
ATOM 1214 C C . PHE A 1 167 ? -15.203 25.203 15.961 1 88.19 167 PHE A C 1
ATOM 1216 O O . PHE A 1 167 ? -14.188 24.609 15.57 1 88.19 167 PHE A O 1
ATOM 1223 N N . ALA A 1 168 ? -15.664 26.25 15.484 1 91.75 168 ALA A N 1
ATOM 1224 C CA . ALA A 1 168 ? -14.93 26.922 14.414 1 91.75 168 ALA A CA 1
ATOM 1225 C C . ALA A 1 168 ? -13.555 27.375 14.898 1 91.75 168 ALA A C 1
ATOM 1227 O O . ALA A 1 168 ? -12.57 27.297 14.164 1 91.75 168 ALA A O 1
ATOM 1228 N N . GLY A 1 169 ? -13.492 27.922 16.062 1 92.5 169 GLY A N 1
ATOM 1229 C CA . GLY A 1 169 ? -12.219 28.297 16.656 1 92.5 169 GLY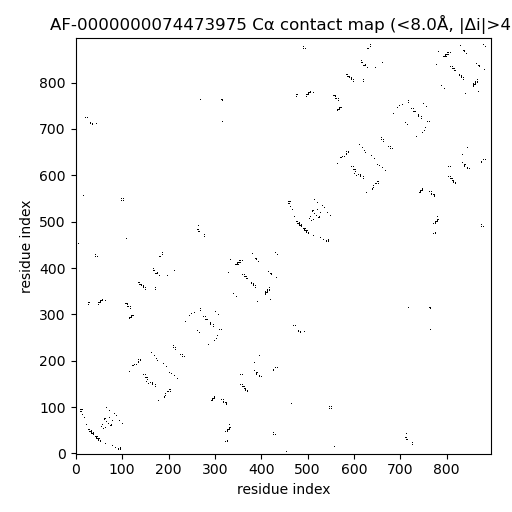 A CA 1
ATOM 1230 C C . GLY A 1 169 ? -11.258 27.141 16.812 1 92.5 169 GLY A C 1
ATOM 1231 O O . GLY A 1 169 ? -10.055 27.297 16.594 1 92.5 169 GLY A O 1
ATOM 1232 N N . ALA A 1 170 ? -11.773 26.031 17.172 1 90.69 170 ALA A N 1
ATOM 1233 C CA . ALA A 1 170 ? -10.961 24.828 17.312 1 90.69 170 ALA A CA 1
ATOM 1234 C C . ALA A 1 170 ? -10.352 24.406 15.977 1 90.69 170 ALA A C 1
ATOM 1236 O O . ALA A 1 170 ? -9.227 23.922 15.922 1 90.69 170 ALA A O 1
ATOM 1237 N N . ALA A 1 171 ? -11.094 24.594 14.922 1 90.12 171 ALA A N 1
ATOM 1238 C CA . ALA A 1 171 ? -10.609 24.25 13.594 1 90.12 171 ALA A CA 1
ATOM 1239 C C . ALA A 1 171 ? -9.398 25.109 13.211 1 90.12 171 ALA A C 1
ATOM 1241 O O . ALA A 1 171 ? -8.578 24.703 12.383 1 90.12 171 ALA A O 1
ATOM 1242 N N . LEU A 1 172 ? -9.266 26.25 13.836 1 92.94 172 LEU A N 1
ATOM 1243 C CA . LEU A 1 172 ? -8.188 27.188 13.531 1 92.94 172 LEU A CA 1
ATOM 1244 C C . LEU A 1 172 ? -6.883 26.75 14.188 1 92.94 172 LEU A C 1
ATOM 1246 O O . LEU A 1 172 ? -5.812 27.266 13.852 1 92.94 172 LEU A O 1
ATOM 1250 N N . THR A 1 173 ? -6.898 25.781 15.016 1 89.81 173 THR A N 1
ATOM 1251 C CA . THR A 1 173 ? -5.727 25.406 15.805 1 89.81 173 THR A CA 1
ATOM 1252 C C . THR A 1 173 ? -4.902 24.344 15.078 1 89.81 173 THR A C 1
ATOM 1254 O O . THR A 1 173 ? -3.717 24.172 15.367 1 89.81 173 THR A O 1
ATOM 1257 N N . ALA A 1 174 ? -5.473 23.766 14.141 1 85.94 174 ALA A N 1
ATOM 1258 C CA . ALA A 1 174 ? -4.832 22.641 13.461 1 85.94 174 ALA A CA 1
ATOM 1259 C C . ALA A 1 174 ? -3.658 23.125 12.609 1 85.94 174 ALA A C 1
ATOM 1261 O O . ALA A 1 174 ? -3.713 24.203 12.016 1 85.94 174 ALA A O 1
ATOM 1262 N N . THR A 1 175 ? -2.559 22.391 12.664 1 90.31 175 THR A N 1
ATOM 1263 C CA . THR A 1 175 ? -1.416 22.562 11.773 1 90.31 175 THR A CA 1
ATOM 1264 C C . THR A 1 175 ? -0.997 21.234 11.164 1 90.31 175 THR A C 1
ATOM 1266 O O . THR A 1 175 ? -0.841 20.234 11.875 1 90.31 175 THR A O 1
ATOM 1269 N N . SER A 1 176 ? -0.863 21.234 9.852 1 90 176 SER A N 1
ATOM 1270 C CA . SER A 1 176 ? -0.443 20 9.18 1 90 176 SER A CA 1
ATOM 1271 C C . SER A 1 176 ? 1.076 19.875 9.18 1 90 176 SER A C 1
ATOM 1273 O O . SER A 1 176 ? 1.766 20.531 8.398 1 90 176 SER A O 1
ATOM 1275 N N . ILE A 1 177 ? 1.535 18.953 9.945 1 90.44 177 ILE A N 1
ATOM 1276 C CA . ILE A 1 177 ? 2.971 18.688 10.016 1 90.44 177 ILE A CA 1
ATOM 1277 C C . ILE A 1 177 ? 3.457 18.125 8.68 1 90.44 177 ILE A C 1
ATOM 1279 O O . ILE A 1 177 ? 4.578 18.406 8.25 1 90.44 177 ILE A O 1
ATOM 1283 N N . GLY A 1 178 ? 2.674 17.359 8.016 1 91 178 GLY A N 1
ATOM 1284 C CA . GLY A 1 178 ? 3.07 16.719 6.773 1 91 178 GLY A CA 1
ATOM 1285 C C . GLY A 1 178 ? 3.42 17.703 5.676 1 91 178 GLY A C 1
ATOM 1286 O O . GLY A 1 178 ? 4.453 17.562 5.02 1 91 178 GLY A O 1
ATOM 1287 N N . ILE A 1 179 ? 2.65 18.641 5.516 1 92.75 179 ILE A N 1
ATOM 1288 C CA . ILE A 1 179 ? 2.861 19.625 4.457 1 92.75 179 ILE A CA 1
ATOM 1289 C C . ILE A 1 179 ? 4.094 20.469 4.777 1 92.75 179 ILE A C 1
ATOM 1291 O O . ILE A 1 179 ? 4.977 20.641 3.932 1 92.75 179 ILE A O 1
ATOM 1295 N N . THR A 1 180 ? 4.156 20.969 5.973 1 94.12 180 THR A N 1
ATOM 1296 C CA . THR A 1 180 ? 5.277 21.828 6.371 1 94.12 180 THR A CA 1
ATOM 1297 C C . THR A 1 180 ? 6.586 21.047 6.32 1 94.12 180 THR A C 1
ATOM 1299 O O . THR A 1 180 ? 7.59 21.531 5.801 1 94.12 180 THR A O 1
ATOM 1302 N N . ALA A 1 181 ? 6.535 19.875 6.84 1 93.25 181 ALA A N 1
ATOM 1303 C CA . ALA A 1 181 ? 7.746 19.047 6.855 1 93.25 181 ALA A CA 1
ATOM 1304 C C . ALA A 1 181 ? 8.211 18.734 5.438 1 93.25 181 ALA A C 1
ATOM 1306 O O . ALA A 1 181 ? 9.414 18.75 5.152 1 93.25 181 ALA A O 1
ATOM 1307 N N . LYS A 1 182 ? 7.297 18.406 4.578 1 94.25 182 LYS A N 1
ATOM 1308 C CA . LYS A 1 182 ? 7.633 18.109 3.189 1 94.25 182 LYS A CA 1
ATOM 1309 C C . LYS A 1 182 ? 8.25 19.312 2.498 1 94.25 182 LYS A C 1
ATOM 1311 O O . LYS A 1 182 ? 9.25 19.188 1.786 1 94.25 182 LYS A O 1
ATOM 1316 N N . VAL A 1 183 ? 7.703 20.469 2.719 1 94.94 183 VAL A N 1
ATOM 1317 C CA . VAL A 1 183 ? 8.219 21.688 2.1 1 94.94 183 VAL A CA 1
ATOM 1318 C C . VAL A 1 183 ? 9.602 22 2.66 1 94.94 183 VAL A C 1
ATOM 1320 O O . VAL A 1 183 ? 10.523 22.344 1.91 1 94.94 183 VAL A O 1
ATOM 1323 N N . LEU A 1 184 ? 9.781 21.891 3.934 1 95.12 184 LEU A N 1
ATOM 1324 C CA . LEU A 1 184 ? 11.078 22.141 4.555 1 95.12 184 LEU A CA 1
ATOM 1325 C C . LEU A 1 184 ? 12.133 21.188 4.012 1 95.12 184 LEU A C 1
ATOM 1327 O O . LEU A 1 184 ? 13.289 21.578 3.809 1 95.12 184 LEU A O 1
ATOM 1331 N N . ALA A 1 185 ? 11.711 19.938 3.822 1 93 185 ALA A N 1
ATOM 1332 C CA . ALA A 1 185 ? 12.633 18.953 3.244 1 93 185 ALA A CA 1
ATOM 1333 C C . ALA A 1 185 ? 13.031 19.359 1.825 1 93 185 ALA A C 1
ATOM 1335 O O . ALA A 1 185 ? 14.203 19.266 1.459 1 93 185 ALA A O 1
ATOM 1336 N N . GLU A 1 186 ? 12.086 19.812 1.045 1 92.69 186 GLU A N 1
ATOM 1337 C CA . GLU A 1 186 ? 12.336 20.203 -0.34 1 92.69 186 GLU A CA 1
ATOM 1338 C C . GLU A 1 186 ? 13.203 21.453 -0.414 1 92.69 186 GLU A C 1
ATOM 1340 O O . GLU A 1 186 ? 13.969 21.625 -1.368 1 92.69 186 GLU A O 1
ATOM 1345 N N . LEU A 1 187 ? 13.164 22.281 0.633 1 93.56 187 LEU A N 1
ATOM 1346 C CA . LEU A 1 187 ? 13.945 23.516 0.7 1 93.56 187 LEU A CA 1
ATOM 1347 C C . LEU A 1 187 ? 15.258 23.281 1.437 1 93.56 187 LEU A C 1
ATOM 1349 O O . LEU A 1 187 ? 16.031 24.219 1.657 1 93.56 187 LEU A O 1
ATOM 1353 N N . GLN A 1 188 ? 15.484 22.016 1.9 1 92.44 188 GLN A N 1
ATOM 1354 C CA . GLN A 1 188 ? 16.688 21.609 2.637 1 92.44 188 GLN A CA 1
ATOM 1355 C C . GLN A 1 188 ? 16.828 22.406 3.928 1 92.44 188 GLN A C 1
ATOM 1357 O O . GLN A 1 188 ? 17.922 22.844 4.273 1 92.44 188 GLN A O 1
ATOM 1362 N N . GLN A 1 189 ? 15.742 22.688 4.562 1 94.25 189 GLN A N 1
ATOM 1363 C CA . GLN A 1 189 ? 15.734 23.469 5.793 1 94.25 189 GLN A CA 1
ATOM 1364 C C . GLN A 1 189 ? 15.203 22.641 6.965 1 94.25 189 GLN A C 1
ATOM 1366 O O . GLN A 1 189 ? 14.898 23.188 8.031 1 94.25 189 GLN A O 1
ATOM 1371 N N . LEU A 1 190 ? 15.078 21.375 6.805 1 92.75 190 LEU A N 1
ATOM 1372 C CA . LEU A 1 190 ? 14.508 20.5 7.816 1 92.75 190 LEU A CA 1
ATOM 1373 C C . LEU A 1 190 ? 15.359 20.484 9.078 1 92.75 190 LEU A C 1
ATOM 1375 O O . LEU A 1 190 ? 14.828 20.5 10.195 1 92.75 190 LEU A O 1
ATOM 1379 N N . ASN A 1 191 ? 16.656 20.594 8.922 1 92.25 191 ASN A N 1
ATOM 1380 C CA . ASN A 1 191 ? 17.562 20.438 10.062 1 92.25 191 ASN A CA 1
ATOM 1381 C C . ASN A 1 191 ? 18 21.797 10.602 1 92.25 191 ASN A C 1
ATOM 1383 O O . ASN A 1 191 ? 18.812 21.859 11.523 1 92.25 191 ASN A O 1
ATOM 1387 N N . SER A 1 192 ? 17.516 22.875 9.992 1 93.19 192 SER A N 1
ATOM 1388 C CA . SER A 1 192 ? 17.766 24.188 10.57 1 93.19 192 SER A CA 1
ATOM 1389 C C . SER A 1 192 ? 17.094 24.328 11.93 1 93.19 192 SER A C 1
ATOM 1391 O O . SER A 1 192 ? 16.188 23.562 12.258 1 93.19 192 SER A O 1
ATOM 1393 N N . SER A 1 193 ? 17.562 25.281 12.695 1 93.12 193 SER A N 1
ATOM 1394 C CA . SER A 1 193 ? 16.938 25.547 13.992 1 93.12 193 SER A CA 1
ATOM 1395 C C . SER A 1 193 ? 15.469 25.938 13.828 1 93.12 193 SER A C 1
ATOM 1397 O O . SER A 1 193 ? 14.609 25.5 14.594 1 93.12 193 SER A O 1
ATOM 1399 N N . GLU A 1 194 ? 15.188 26.781 12.844 1 94.75 194 GLU A N 1
ATOM 1400 C CA . GLU A 1 194 ? 13.805 27.156 12.555 1 94.75 194 GLU A CA 1
ATOM 1401 C C . GLU A 1 194 ? 12.969 25.922 12.203 1 94.75 194 GLU A C 1
ATOM 1403 O O . GLU A 1 194 ? 11.859 25.766 12.711 1 94.75 194 GLU A O 1
ATOM 1408 N N . GLY A 1 195 ? 13.609 25.078 11.312 1 95 195 GLY A N 1
ATOM 1409 C CA . GLY A 1 195 ? 12.914 23.859 10.922 1 95 195 GLY A CA 1
ATOM 1410 C C . GLY A 1 195 ? 12.602 22.953 12.086 1 95 195 GLY A C 1
ATOM 1411 O O . GLY A 1 195 ? 11.492 22.422 12.188 1 95 195 GLY A O 1
ATOM 1412 N N . GLN A 1 196 ? 13.477 22.812 12.977 1 94.25 196 GLN A N 1
ATOM 1413 C CA . GLN A 1 196 ? 13.305 21.938 14.125 1 94.25 196 GLN A CA 1
ATOM 1414 C C . GLN A 1 196 ? 12.289 22.516 15.109 1 94.25 196 GLN A C 1
ATOM 1416 O O . GLN A 1 196 ? 11.523 21.766 15.727 1 94.25 196 GLN A O 1
ATOM 1421 N N . VAL A 1 197 ? 12.266 23.797 15.273 1 94.56 197 VAL A N 1
ATOM 1422 C CA . VAL A 1 197 ? 11.266 24.438 16.109 1 94.56 197 VAL A CA 1
ATOM 1423 C C . VAL A 1 197 ? 9.875 24.203 15.523 1 94.56 197 VAL A C 1
ATOM 1425 O O . VAL A 1 197 ? 8.938 23.859 16.25 1 94.56 197 VAL A O 1
ATOM 1428 N N . ILE A 1 198 ? 9.766 24.422 14.219 1 95.69 198 ILE A N 1
ATOM 1429 C CA . ILE A 1 198 ? 8.492 24.25 13.531 1 95.69 198 ILE A CA 1
ATOM 1430 C C . ILE A 1 198 ? 8.008 22.797 13.688 1 95.69 198 ILE A C 1
ATOM 1432 O O . ILE A 1 198 ? 6.84 22.562 14 1 95.69 198 ILE A O 1
ATOM 1436 N N . LEU A 1 199 ? 8.914 21.844 13.477 1 94 199 LEU A N 1
ATOM 1437 C CA . LEU A 1 199 ? 8.57 20.438 13.586 1 94 199 LEU A CA 1
ATOM 1438 C C . LEU A 1 199 ? 8.109 20.094 14.992 1 94 199 LEU A C 1
ATOM 1440 O O . LEU A 1 199 ? 7.074 19.438 15.172 1 94 199 LEU A O 1
ATOM 1444 N N . GLY A 1 200 ? 8.859 20.516 15.945 1 92.81 200 GLY A N 1
ATOM 1445 C CA . GLY A 1 200 ? 8.477 20.281 17.328 1 92.81 200 GLY A CA 1
ATOM 1446 C C . GLY A 1 200 ? 7.148 20.922 17.688 1 92.81 200 GLY A C 1
ATOM 1447 O O . GLY A 1 200 ? 6.32 20.297 18.359 1 92.81 200 GLY A O 1
ATOM 1448 N N . ALA A 1 201 ? 6.961 22.125 17.266 1 94.5 201 ALA A N 1
ATOM 1449 C CA . ALA A 1 201 ? 5.723 22.844 17.547 1 94.5 201 ALA A CA 1
ATOM 1450 C C . ALA A 1 201 ? 4.527 22.172 16.875 1 94.5 201 ALA A C 1
ATOM 1452 O O . ALA A 1 201 ? 3.438 22.125 17.453 1 94.5 201 ALA A O 1
ATOM 1453 N N . ALA A 1 202 ? 4.719 21.75 15.672 1 92.19 202 ALA A N 1
ATOM 1454 C CA . ALA A 1 202 ? 3.639 21.109 14.922 1 92.19 202 ALA A CA 1
ATOM 1455 C C . ALA A 1 202 ? 3.215 19.797 15.586 1 92.19 202 ALA A C 1
ATOM 1457 O O . ALA A 1 202 ? 2.027 19.469 15.609 1 92.19 202 ALA A O 1
ATOM 1458 N N . VAL A 1 203 ? 4.156 19.078 16.078 1 89.12 203 VAL A N 1
ATOM 1459 C CA . VAL A 1 203 ? 3.873 17.844 16.797 1 89.12 203 VAL A CA 1
ATOM 1460 C C . VAL A 1 203 ? 3.047 18.156 18.047 1 89.12 203 VAL A C 1
ATOM 1462 O O . VAL A 1 203 ? 2.061 17.469 18.328 1 89.12 203 VAL A O 1
ATOM 1465 N N . LEU A 1 204 ? 3.436 19.125 18.75 1 89.94 204 LEU A N 1
ATOM 1466 C CA . LEU A 1 204 ? 2.727 19.531 19.953 1 89.94 204 LEU A CA 1
ATOM 1467 C C . LEU A 1 204 ? 1.346 20.094 19.609 1 89.94 204 LEU A C 1
ATOM 1469 O O . LEU A 1 204 ? 0.394 19.891 20.375 1 89.94 204 LEU A O 1
ATOM 1473 N N . ASP A 1 205 ? 1.289 20.781 18.5 1 91.44 205 ASP A N 1
ATOM 1474 C CA . ASP A 1 205 ? 0.018 21.297 18 1 91.44 205 ASP A CA 1
ATOM 1475 C C . ASP A 1 205 ? -0.991 20.172 17.797 1 91.44 205 ASP A C 1
ATOM 1477 O O . ASP A 1 205 ? -2.184 20.328 18.062 1 91.44 205 ASP A O 1
ATOM 1481 N N . ASP A 1 206 ? -0.531 19.078 17.359 1 87.5 206 ASP A N 1
ATOM 1482 C CA . ASP A 1 206 ? -1.411 17.938 17.141 1 87.5 206 ASP A CA 1
ATOM 1483 C C . ASP A 1 206 ? -1.955 17.406 18.469 1 87.5 206 ASP A C 1
ATOM 1485 O O . ASP A 1 206 ? -3.123 17.016 18.547 1 87.5 206 ASP A O 1
ATOM 1489 N N . ILE A 1 207 ? -1.192 17.375 19.422 1 86.56 207 ILE A N 1
ATOM 1490 C CA . ILE A 1 207 ? -1.604 16.922 20.734 1 86.56 207 ILE A CA 1
ATOM 1491 C C . ILE A 1 207 ? -2.613 17.906 21.328 1 86.56 207 ILE A C 1
ATOM 1493 O O . ILE A 1 207 ? -3.676 17.5 21.812 1 86.56 207 ILE A O 1
ATOM 1497 N N . LEU A 1 208 ? -2.33 19.094 21.25 1 87.75 208 LEU A N 1
ATOM 1498 C CA . LEU A 1 208 ? -3.205 20.125 21.781 1 87.75 208 LEU A CA 1
ATOM 1499 C C . LEU A 1 208 ? -4.527 20.172 21.016 1 87.75 208 LEU A C 1
ATOM 1501 O O . LEU A 1 208 ? -5.582 20.406 21.609 1 87.75 208 LEU A O 1
ATOM 1505 N N . GLY A 1 209 ? -4.402 19.984 19.719 1 83.5 209 GLY A N 1
ATOM 1506 C CA . GLY A 1 209 ? -5.609 19.953 18.906 1 83.5 209 GLY A CA 1
ATOM 1507 C C . GLY A 1 209 ? -6.578 18.859 19.344 1 83.5 209 GLY A C 1
ATOM 1508 O O . GLY A 1 209 ? -7.789 19.094 19.406 1 83.5 209 GLY A O 1
ATOM 1509 N N . ILE A 1 210 ? -6.074 17.734 19.625 1 81.12 210 ILE A N 1
ATOM 1510 C CA . ILE A 1 210 ? -6.914 16.609 20.031 1 81.12 210 ILE A CA 1
ATOM 1511 C C . ILE A 1 210 ? -7.539 16.906 21.406 1 81.12 210 ILE A C 1
ATOM 1513 O O . ILE A 1 210 ? -8.68 16.531 21.656 1 81.12 210 ILE A O 1
ATOM 1517 N N . ILE A 1 211 ? -6.848 17.531 22.219 1 84.12 211 ILE A N 1
ATOM 1518 C CA . ILE A 1 211 ? -7.359 17.922 23.516 1 84.12 211 ILE A CA 1
ATOM 1519 C C . ILE A 1 211 ? -8.523 18.906 23.359 1 84.12 211 ILE A C 1
ATOM 1521 O O . ILE A 1 211 ? -9.57 18.734 23.984 1 84.12 211 ILE A O 1
ATOM 1525 N N . ILE A 1 212 ? -8.344 19.828 22.5 1 84.19 212 ILE A N 1
ATOM 1526 C CA . ILE A 1 212 ? -9.391 20.812 22.25 1 84.19 212 ILE A CA 1
ATOM 1527 C C . ILE A 1 212 ? -10.609 20.141 21.656 1 84.19 212 ILE A C 1
ATOM 1529 O O . ILE A 1 212 ? -11.75 20.453 22.016 1 84.19 212 ILE A O 1
ATOM 1533 N N . LEU A 1 213 ? -10.359 19.312 20.75 1 79.75 213 LEU A N 1
ATOM 1534 C CA . LEU A 1 213 ? -11.469 18.594 20.125 1 79.75 213 LEU A CA 1
ATOM 1535 C C . LEU A 1 213 ? -12.234 17.781 21.172 1 79.75 213 LEU A C 1
ATOM 1537 O O . LEU A 1 213 ? -13.469 17.703 21.109 1 79.75 213 LEU A O 1
ATOM 1541 N N . ALA A 1 214 ? -11.539 17.172 22.078 1 79.31 214 ALA A N 1
ATOM 1542 C CA . ALA A 1 214 ? -12.172 16.406 23.141 1 79.31 214 ALA A CA 1
ATOM 1543 C C . ALA A 1 214 ? -13.016 17.297 24.047 1 79.31 214 ALA A C 1
ATOM 1545 O O . ALA A 1 214 ? -14.109 16.906 24.453 1 79.31 214 ALA A O 1
ATOM 1546 N N . VAL A 1 215 ? -12.539 18.391 24.281 1 81.56 215 VAL A N 1
ATOM 1547 C CA . VAL A 1 215 ? -13.234 19.359 25.125 1 81.56 215 VAL A CA 1
ATOM 1548 C C . VAL A 1 215 ? -14.508 19.828 24.438 1 81.56 215 VAL A C 1
ATOM 1550 O O . VAL A 1 215 ? -15.578 19.859 25.047 1 81.56 215 VAL A O 1
ATOM 1553 N N . VAL A 1 216 ? -14.391 20.141 23.203 1 81.94 216 VAL A N 1
ATOM 1554 C CA . VAL A 1 216 ? -15.523 20.656 22.438 1 81.94 216 VAL A CA 1
ATOM 1555 C C . VAL A 1 216 ? -16.578 19.562 22.297 1 81.94 216 VAL A C 1
ATOM 1557 O O . VAL A 1 216 ? -17.781 19.828 22.406 1 81.94 216 VAL A O 1
ATOM 1560 N N . ALA A 1 217 ? -16.172 18.406 22.031 1 77.12 217 ALA A N 1
ATOM 1561 C CA . ALA A 1 217 ? -17.109 17.281 21.906 1 77.12 217 ALA A CA 1
ATOM 1562 C C . ALA A 1 217 ? -17.875 17.047 23.203 1 77.12 217 ALA A C 1
ATOM 1564 O O . ALA A 1 217 ? -19.062 16.75 23.172 1 77.12 217 ALA A O 1
ATOM 1565 N N . SER A 1 218 ? -17.156 17.125 24.312 1 79.75 218 SER A N 1
ATOM 1566 C CA . SER A 1 218 ? -17.797 16.953 25.625 1 79.75 218 SER A CA 1
ATOM 1567 C C . SER A 1 218 ? -18.797 18.062 25.891 1 79.75 218 SER A C 1
ATOM 1569 O O . SER A 1 218 ? -19.875 17.812 26.453 1 79.75 218 SER A O 1
ATOM 1571 N N . LEU A 1 219 ? -18.516 19.188 25.484 1 80.81 219 LEU A N 1
ATOM 1572 C CA . LEU A 1 219 ? -19.406 20.328 25.656 1 80.81 219 LEU A CA 1
ATOM 1573 C C . LEU A 1 219 ? -20.688 20.141 24.859 1 80.81 219 LEU A C 1
ATOM 1575 O O . LEU A 1 219 ? -21.781 20.484 25.328 1 80.81 219 LEU A O 1
ATOM 1579 N N . VAL A 1 220 ? -20.547 19.672 23.703 1 79 220 VAL A N 1
ATOM 1580 C CA . VAL A 1 220 ? -21.703 19.469 22.844 1 79 220 VAL A CA 1
ATOM 1581 C C . VAL A 1 220 ? -22.594 18.359 23.422 1 79 220 VAL A C 1
ATOM 1583 O O . VAL A 1 220 ? -23.812 18.469 23.391 1 79 220 VAL A O 1
ATOM 1586 N N . LYS A 1 221 ? -21.984 17.406 23.922 1 77.94 221 LYS A N 1
ATOM 1587 C CA . LYS A 1 221 ? -22.719 16.219 24.375 1 77.94 221 LYS A CA 1
ATOM 1588 C C . LYS A 1 221 ? -23.328 16.453 25.766 1 77.94 221 LYS A C 1
ATOM 1590 O O . LYS A 1 221 ? -24.5 16.109 26 1 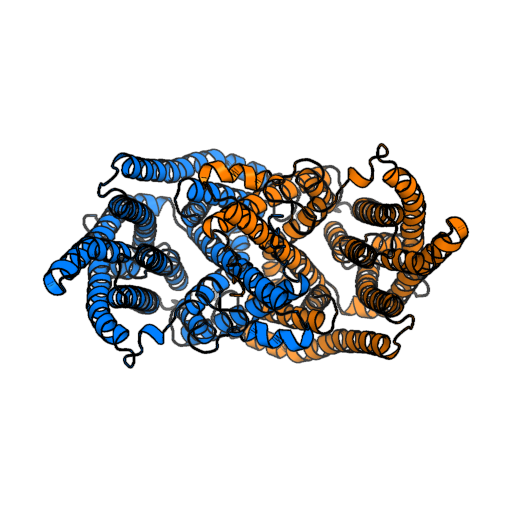77.94 221 LYS A O 1
ATOM 1595 N N . THR A 1 222 ? -22.578 16.891 26.75 1 80.62 222 THR A N 1
ATOM 1596 C CA . THR A 1 222 ? -23.016 16.922 28.141 1 80.62 222 THR A CA 1
ATOM 1597 C C . THR A 1 222 ? -23.156 18.359 28.625 1 80.62 222 THR A C 1
ATOM 1599 O O . THR A 1 222 ? -23.766 18.609 29.688 1 80.62 222 THR A O 1
ATOM 1602 N N . GLY A 1 223 ? -22.609 19.266 27.859 1 78.44 223 GLY A N 1
ATOM 1603 C CA . GLY A 1 223 ? -22.672 20.656 28.281 1 78.44 223 GLY A CA 1
ATOM 1604 C C . GLY A 1 223 ? -21.562 21.047 29.25 1 78.44 223 GLY A C 1
ATOM 1605 O O . GLY A 1 223 ? -21.484 22.188 29.688 1 78.44 223 GLY A O 1
ATOM 1606 N N . GLU A 1 224 ? -20.766 20 29.594 1 84.69 224 GLU A N 1
ATOM 1607 C CA . GLU A 1 224 ? -19.672 20.266 30.547 1 84.69 224 GLU A CA 1
ATOM 1608 C C . GLU A 1 224 ? -18.344 19.75 30.016 1 84.69 224 GLU A C 1
ATOM 1610 O O . GLU A 1 224 ? -18.312 18.844 29.156 1 84.69 224 GLU A O 1
ATOM 1615 N N . VAL A 1 225 ? -17.297 20.484 30.484 1 82.12 225 VAL A N 1
ATOM 1616 C CA . VAL A 1 225 ? -15.953 20.016 30.156 1 82.12 225 VAL A CA 1
ATOM 1617 C C . VAL A 1 225 ? -15.555 18.875 31.094 1 82.12 225 VAL A C 1
ATOM 1619 O O . VAL A 1 225 ? -15.648 19 32.312 1 82.12 225 VAL A O 1
ATOM 1622 N N . GLU A 1 226 ? -15.18 17.766 30.562 1 84.56 226 GLU A N 1
ATOM 1623 C CA . GLU A 1 226 ? -14.68 16.641 31.344 1 84.56 226 GLU A CA 1
ATOM 1624 C C . GLU A 1 226 ? -13.172 16.766 31.594 1 84.56 226 GLU A C 1
ATOM 1626 O O . GLU A 1 226 ? -12.367 16.266 30.812 1 84.56 226 GLU A O 1
ATOM 1631 N N . ILE A 1 227 ? -12.773 17.281 32.688 1 84.94 227 ILE A N 1
ATOM 1632 C CA . ILE A 1 227 ? -11.391 17.609 33.031 1 84.94 227 ILE A CA 1
ATOM 1633 C C . ILE A 1 227 ? -10.555 16.328 33.062 1 84.94 227 ILE A C 1
ATOM 1635 O O . ILE A 1 227 ? -9.383 16.328 32.688 1 84.94 227 ILE A O 1
ATOM 1639 N N . SER A 1 228 ? -11.125 15.258 33.531 1 86.31 228 SER A N 1
ATOM 1640 C CA . SER A 1 228 ? -10.406 13.984 33.625 1 86.31 228 SER A CA 1
ATOM 1641 C C . SER A 1 228 ? -9.938 13.516 32.25 1 86.31 228 SER A C 1
ATOM 1643 O O . SER A 1 228 ? -8.828 12.992 32.125 1 86.31 228 SER A O 1
ATOM 1645 N N . GLN A 1 229 ? -10.742 13.711 31.266 1 82 229 GLN A N 1
ATOM 1646 C CA . GLN A 1 229 ? -10.383 13.305 29.906 1 82 229 GLN A CA 1
ATOM 1647 C C . GLN A 1 229 ? -9.234 14.156 29.375 1 82 229 GLN A C 1
ATOM 1649 O O . GLN A 1 229 ? -8.352 13.648 28.672 1 82 229 GLN A O 1
ATOM 1654 N N . VAL A 1 230 ? -9.289 15.391 29.656 1 83.94 230 VAL A N 1
ATOM 1655 C CA . VAL A 1 230 ? -8.242 16.312 29.203 1 83.94 230 VAL A CA 1
ATOM 1656 C C . VAL A 1 230 ? -6.91 15.93 29.844 1 83.94 230 VAL A C 1
ATOM 1658 O O . VAL A 1 230 ? -5.887 15.852 29.156 1 83.94 230 VAL A O 1
ATOM 1661 N N . VAL A 1 231 ? -6.926 15.633 31.109 1 88.19 231 VAL A N 1
ATOM 1662 C CA . VAL A 1 231 ? -5.719 15.258 31.828 1 88.19 231 VAL A CA 1
ATOM 1663 C C . VAL A 1 231 ? -5.18 13.938 31.297 1 88.19 231 VAL A C 1
ATOM 1665 O O . VAL A 1 231 ? -3.969 13.773 31.125 1 88.19 231 VAL A O 1
ATOM 1668 N N . TYR A 1 232 ? -6.039 13.039 31.031 1 85.44 232 TYR A N 1
ATOM 1669 C CA . TYR A 1 232 ? -5.664 11.742 30.484 1 85.44 232 TYR A CA 1
ATOM 1670 C C . TYR A 1 232 ? -4.945 11.898 29.156 1 85.44 232 TYR A C 1
ATOM 1672 O O . TYR A 1 232 ? -3.928 11.242 28.906 1 85.44 232 TYR A O 1
ATOM 1680 N N . LEU A 1 233 ? -5.441 12.773 28.312 1 84.56 233 LEU A N 1
ATOM 1681 C CA . LEU A 1 233 ? -4.859 12.969 26.984 1 84.56 233 LEU A CA 1
ATOM 1682 C C . LEU A 1 233 ? -3.49 13.633 27.094 1 84.56 233 LEU A C 1
ATOM 1684 O O . LEU A 1 233 ? -2.559 13.258 26.375 1 84.56 233 LEU A O 1
ATOM 1688 N N . ILE A 1 234 ? -3.35 14.578 27.984 1 85.56 234 ILE A N 1
ATOM 1689 C CA . ILE A 1 234 ? -2.086 15.289 28.156 1 85.56 234 ILE A CA 1
ATOM 1690 C C . ILE A 1 234 ? -1.032 14.328 28.719 1 85.56 234 ILE A C 1
ATOM 1692 O O . ILE A 1 234 ? 0.073 14.234 28.172 1 85.56 234 ILE A O 1
ATOM 1696 N N . VAL A 1 235 ? -1.359 13.609 29.719 1 89.12 235 VAL A N 1
ATOM 1697 C CA . VAL A 1 235 ? -0.432 12.68 30.344 1 89.12 235 VAL A CA 1
ATOM 1698 C C . VAL A 1 235 ? -0.104 11.539 29.391 1 89.12 235 VAL A C 1
ATOM 1700 O O . VAL A 1 235 ? 1.052 11.117 29.281 1 89.12 235 VAL A O 1
ATOM 1703 N N . GLY A 1 236 ? -1.169 11.055 28.734 1 87.38 236 GLY A N 1
ATOM 1704 C CA . GLY A 1 236 ? -0.96 10 27.75 1 87.38 236 GLY A CA 1
ATOM 1705 C C . GLY A 1 236 ? 0.003 10.391 26.656 1 87.38 236 GLY A C 1
ATOM 1706 O O . GLY A 1 236 ? 0.882 9.609 26.281 1 87.38 236 GLY A O 1
ATOM 1707 N N . ALA A 1 237 ? -0.157 11.594 26.156 1 87.12 237 ALA A N 1
ATOM 1708 C CA . ALA A 1 237 ? 0.716 12.086 25.094 1 87.12 237 ALA A CA 1
ATOM 1709 C C . ALA A 1 237 ? 2.15 12.242 25.594 1 87.12 237 ALA A C 1
ATOM 1711 O O . ALA A 1 237 ? 3.098 11.867 24.891 1 87.12 237 ALA A O 1
ATOM 1712 N N . ALA A 1 238 ? 2.285 12.789 26.734 1 87.44 238 ALA A N 1
ATOM 1713 C CA . ALA A 1 238 ? 3.607 12.984 27.312 1 87.44 238 ALA A CA 1
ATOM 1714 C C . ALA A 1 238 ? 4.305 11.648 27.562 1 87.44 238 ALA A C 1
ATOM 1716 O O . ALA A 1 238 ? 5.48 11.484 27.234 1 87.44 238 ALA A O 1
ATOM 1717 N N . VAL A 1 239 ? 3.611 10.75 28.141 1 91.19 239 VAL A N 1
ATOM 1718 C CA . VAL A 1 239 ? 4.16 9.43 28.438 1 91.19 239 VAL A CA 1
ATOM 1719 C C . VAL A 1 239 ? 4.535 8.719 27.141 1 91.19 239 VAL A C 1
ATOM 1721 O O . VAL A 1 239 ? 5.57 8.055 27.062 1 91.19 239 VAL A O 1
ATOM 1724 N N . PHE A 1 240 ? 3.729 8.867 26.156 1 90.5 240 PHE A N 1
ATOM 1725 C CA . PHE A 1 240 ? 3.975 8.211 24.875 1 90.5 240 PHE A CA 1
ATOM 1726 C C . PHE A 1 240 ? 5.219 8.781 24.203 1 90.5 240 PHE A C 1
ATOM 1728 O O . PHE A 1 240 ? 6.113 8.031 23.812 1 90.5 240 PHE A O 1
ATOM 1735 N N . LEU A 1 241 ? 5.336 10.094 24.109 1 86.38 241 LEU A N 1
ATOM 1736 C CA . LEU A 1 241 ? 6.445 10.711 23.391 1 86.38 241 LEU A CA 1
ATOM 1737 C C . LEU A 1 241 ? 7.75 10.547 24.172 1 86.38 241 LEU A C 1
ATOM 1739 O O . LEU A 1 241 ? 8.75 10.094 23.609 1 86.38 241 LEU A O 1
ATOM 1743 N N . VAL A 1 242 ? 7.711 10.844 25.422 1 86.56 242 VAL A N 1
ATOM 1744 C CA . VAL A 1 242 ? 8.914 10.758 26.234 1 86.56 242 VAL A CA 1
ATOM 1745 C C . VAL A 1 242 ? 9.266 9.297 26.5 1 86.56 242 VAL A C 1
ATOM 1747 O O . VAL A 1 242 ? 10.43 8.906 26.406 1 86.56 242 VAL A O 1
ATOM 1750 N N . GLY A 1 243 ? 8.273 8.547 26.766 1 90.31 243 GLY A N 1
ATOM 1751 C CA . GLY A 1 243 ? 8.5 7.129 27.031 1 90.31 243 GLY A CA 1
ATOM 1752 C C . GLY A 1 243 ? 9.055 6.391 25.828 1 90.31 243 GLY A C 1
ATOM 1753 O O . GLY A 1 243 ? 9.969 5.574 25.953 1 90.31 243 GLY A O 1
ATOM 1754 N N . SER A 1 244 ? 8.492 6.641 24.703 1 89.62 244 SER A N 1
ATOM 1755 C CA . SER A 1 244 ? 8.938 5.965 23.484 1 89.62 244 SER A CA 1
ATOM 1756 C C . SER A 1 244 ? 10.383 6.328 23.156 1 89.62 244 SER A C 1
ATOM 1758 O O . SER A 1 244 ? 11.172 5.465 22.75 1 89.62 244 SER A O 1
ATOM 1760 N N . VAL A 1 245 ? 10.719 7.586 23.359 1 84.38 245 VAL A N 1
ATOM 1761 C CA . VAL A 1 245 ? 12.078 8.031 23.062 1 84.38 245 VAL A CA 1
ATOM 1762 C C . VAL A 1 245 ? 13.055 7.391 24.047 1 84.38 245 VAL A C 1
ATOM 1764 O O . VAL A 1 245 ? 14.125 6.918 23.656 1 84.38 245 VAL A O 1
ATOM 1767 N N . LEU A 1 246 ? 12.68 7.312 25.297 1 87.19 246 LEU A N 1
ATOM 1768 C CA . LEU A 1 246 ? 13.531 6.715 26.328 1 87.19 246 LEU A CA 1
ATOM 1769 C C . LEU A 1 246 ? 13.703 5.219 26.078 1 87.19 246 LEU A C 1
ATOM 1771 O O . LEU A 1 246 ? 14.82 4.699 26.125 1 87.19 246 LEU A O 1
ATOM 1775 N N . VAL A 1 247 ? 12.641 4.559 25.781 1 85.94 247 VAL A N 1
ATOM 1776 C CA . VAL A 1 247 ? 12.672 3.123 25.516 1 85.94 247 VAL A CA 1
ATOM 1777 C C . VAL A 1 247 ? 13.469 2.848 24.234 1 85.94 247 VAL A C 1
ATOM 1779 O O . VAL A 1 247 ? 14.219 1.877 24.172 1 85.94 247 VAL A O 1
ATOM 1782 N N . GLY A 1 248 ? 13.227 3.695 23.281 1 83.62 248 GLY A N 1
ATOM 1783 C CA . GLY A 1 248 ? 13.945 3.561 22.031 1 83.62 248 GLY A CA 1
ATOM 1784 C C . GLY A 1 248 ? 15.453 3.652 22.188 1 83.62 248 GLY A C 1
ATOM 1785 O O . GLY A 1 248 ? 16.203 2.865 21.609 1 83.62 248 GLY A O 1
ATOM 1786 N N . ARG A 1 249 ? 15.867 4.543 23 1 79.25 249 ARG A N 1
ATOM 1787 C CA . ARG A 1 249 ? 17.297 4.699 23.266 1 79.25 249 ARG A CA 1
ATOM 1788 C C . ARG A 1 249 ? 17.859 3.471 23.953 1 79.25 249 ARG A C 1
ATOM 1790 O O . ARG A 1 249 ? 19 3.074 23.703 1 79.25 249 ARG A O 1
ATOM 1797 N N . LEU A 1 250 ? 17.047 2.932 24.766 1 86.06 250 LEU A N 1
ATOM 1798 C CA . LEU A 1 250 ? 17.484 1.752 25.516 1 86.06 250 LEU A CA 1
ATOM 1799 C C . LEU A 1 250 ? 17.547 0.53 24.594 1 86.06 250 LEU A C 1
ATOM 1801 O O . LEU A 1 250 ? 18.391 -0.352 24.781 1 86.06 250 LEU A O 1
ATOM 1805 N N . LEU A 1 251 ? 16.734 0.513 23.609 1 85.75 251 LEU A N 1
ATOM 1806 C CA . LEU A 1 251 ? 16.594 -0.675 22.781 1 85.75 251 LEU A CA 1
ATOM 1807 C C . LEU A 1 251 ? 17.484 -0.573 21.531 1 85.75 251 LEU A C 1
ATOM 1809 O O . LEU A 1 251 ? 17.656 -1.555 20.812 1 85.75 251 LEU A O 1
ATOM 1813 N N . SER A 1 252 ? 18.062 0.566 21.406 1 84.94 252 SER A N 1
ATOM 1814 C CA . SER A 1 252 ? 18.812 0.85 20.188 1 84.94 252 SER A CA 1
ATOM 1815 C C . SER A 1 252 ? 19.922 -0.181 19.969 1 84.94 252 SER A C 1
ATOM 1817 O O . SER A 1 252 ? 20.062 -0.719 18.875 1 84.94 252 SER A O 1
ATOM 1819 N N . PRO A 1 253 ? 20.703 -0.559 21.047 1 85.06 253 PRO A N 1
ATOM 1820 C CA . PRO A 1 253 ? 21.766 -1.555 20.828 1 85.06 253 PRO A CA 1
ATOM 1821 C C . PRO A 1 253 ? 21.203 -2.934 20.484 1 85.06 253 PRO A C 1
ATOM 1823 O O . PRO A 1 253 ? 21.797 -3.652 19.672 1 85.06 253 PRO A O 1
ATOM 1826 N N . TRP A 1 254 ? 20.172 -3.195 21.047 1 89 254 TRP A N 1
ATOM 1827 C CA . TRP A 1 254 ? 19.531 -4.477 20.75 1 89 254 TRP A CA 1
ATOM 1828 C C . TRP A 1 254 ? 19.016 -4.512 19.328 1 89 254 TRP A C 1
ATOM 1830 O O . TRP A 1 254 ? 19.125 -5.531 18.641 1 89 254 TRP A O 1
ATOM 1840 N N . PHE A 1 255 ? 18.516 -3.459 18.906 1 91 255 PHE A N 1
ATOM 1841 C CA . PHE A 1 255 ? 18.031 -3.314 17.547 1 91 255 PHE A CA 1
ATOM 1842 C C . PHE A 1 255 ? 19.141 -3.553 16.547 1 91 255 PHE A C 1
ATOM 1844 O O . PHE A 1 255 ? 18.984 -4.352 15.609 1 91 255 PHE A O 1
ATOM 1851 N N . VAL A 1 256 ? 20.25 -2.945 16.75 1 89.56 256 VAL A N 1
ATOM 1852 C CA . VAL A 1 256 ? 21.375 -3.041 15.836 1 89.56 256 VAL A CA 1
ATOM 1853 C C . VAL A 1 256 ? 21.922 -4.465 15.836 1 89.56 256 VAL A C 1
ATOM 1855 O O . VAL A 1 256 ? 22.25 -5.02 14.781 1 89.56 256 VAL A O 1
ATOM 1858 N N . GLY A 1 257 ? 22.062 -5.012 17.047 1 90.38 257 GLY A N 1
ATOM 1859 C CA . GLY A 1 257 ? 22.516 -6.391 17.156 1 90.38 257 GLY A CA 1
ATOM 1860 C C . GLY A 1 257 ? 21.609 -7.375 16.438 1 90.38 257 GLY A C 1
ATOM 1861 O O . GLY A 1 257 ? 22.078 -8.281 15.758 1 90.38 257 GLY A O 1
ATOM 1862 N N . LEU A 1 258 ? 20.359 -7.16 16.516 1 91.62 258 LEU A N 1
ATOM 1863 C CA . LEU A 1 258 ? 19.359 -8.039 15.922 1 91.62 258 LEU A CA 1
ATOM 1864 C C . LEU A 1 258 ? 19.438 -7.996 14.398 1 91.62 258 LEU A C 1
ATOM 1866 O O . LEU A 1 258 ? 19.516 -9.039 13.75 1 91.62 258 LEU A O 1
ATOM 1870 N N . VAL A 1 259 ? 19.406 -6.844 13.82 1 92.19 259 VAL A N 1
ATOM 1871 C CA . VAL A 1 259 ? 19.359 -6.68 12.375 1 92.19 259 VAL A CA 1
ATOM 1872 C C . VAL A 1 259 ? 20.688 -7.148 11.758 1 92.19 259 VAL A C 1
ATOM 1874 O O . VAL A 1 259 ? 20.688 -7.703 10.656 1 92.19 259 VAL A O 1
ATOM 1877 N N . SER A 1 260 ? 21.734 -6.965 12.484 1 90.5 260 SER A N 1
ATOM 1878 C CA . SER A 1 260 ? 23.062 -7.332 11.969 1 90.5 260 SER A CA 1
ATOM 1879 C C . SER A 1 260 ? 23.234 -8.844 11.93 1 90.5 260 SER A C 1
ATOM 1881 O O . SER A 1 260 ? 24.062 -9.359 11.164 1 90.5 260 SER A O 1
ATOM 1883 N N . ASN A 1 261 ? 22.453 -9.555 12.656 1 91.31 261 ASN A N 1
ATOM 1884 C CA . ASN A 1 261 ? 22.609 -11 12.75 1 91.31 261 ASN A CA 1
ATOM 1885 C C . ASN A 1 261 ? 21.578 -11.742 11.914 1 91.31 261 ASN A C 1
ATOM 1887 O O . ASN A 1 261 ? 21.578 -12.969 11.852 1 91.31 261 ASN A O 1
ATOM 1891 N N . MET A 1 262 ? 20.797 -11.047 11.281 1 91.56 262 MET A N 1
ATOM 1892 C CA . MET A 1 262 ? 19.75 -11.68 10.477 1 91.56 262 MET A CA 1
ATOM 1893 C C . MET A 1 262 ? 20.281 -12.039 9.086 1 91.56 262 MET A C 1
ATOM 1895 O O . MET A 1 262 ? 21.109 -11.312 8.523 1 91.56 262 MET A O 1
ATOM 1899 N N . LYS A 1 263 ? 19.719 -13.117 8.547 1 89.88 263 LYS A N 1
ATOM 1900 C CA . LYS A 1 263 ? 20.219 -13.648 7.281 1 89.88 263 LYS A CA 1
ATOM 1901 C C . LYS A 1 263 ? 19.328 -13.242 6.117 1 89.88 263 LYS A C 1
ATOM 1903 O O . LYS A 1 263 ? 19.75 -13.273 4.961 1 89.88 263 LYS A O 1
ATOM 1908 N N . THR A 1 264 ? 18.203 -12.797 6.375 1 91.19 264 THR A N 1
ATOM 1909 C CA . THR A 1 264 ? 17.25 -12.508 5.316 1 91.19 264 THR A CA 1
ATOM 1910 C C . THR A 1 264 ? 17.422 -11.078 4.805 1 91.19 264 THR A C 1
ATOM 1912 O O . THR A 1 264 ? 17.875 -10.203 5.543 1 91.19 264 THR A O 1
ATOM 1915 N N . ARG A 1 265 ? 17.094 -10.938 3.555 1 89.81 265 ARG A N 1
ATOM 1916 C CA . ARG A 1 265 ? 17.172 -9.625 2.91 1 89.81 265 ARG A CA 1
ATOM 1917 C C . ARG A 1 265 ? 16.141 -8.664 3.494 1 89.81 265 ARG A C 1
ATOM 1919 O O . ARG A 1 265 ? 15.047 -9.078 3.881 1 89.81 265 ARG A O 1
ATOM 1926 N N . GLY A 1 266 ? 16.5 -7.352 3.594 1 93.25 266 GLY A N 1
ATOM 1927 C CA . GLY A 1 266 ? 15.57 -6.309 3.98 1 93.25 266 GLY A CA 1
ATOM 1928 C C . GLY A 1 266 ? 15.312 -6.262 5.477 1 93.25 266 GLY A C 1
ATOM 1929 O O . GLY A 1 266 ? 14.305 -5.707 5.918 1 93.25 266 GLY A O 1
ATOM 1930 N N . SER A 1 267 ? 16.219 -6.879 6.242 1 94.31 267 SER A N 1
ATOM 1931 C CA . SER A 1 267 ? 16 -7 7.68 1 94.31 267 SER A CA 1
ATOM 1932 C C . SER A 1 267 ? 16 -5.633 8.359 1 94.31 267 SER A C 1
ATOM 1934 O O . SER A 1 267 ? 15.172 -5.359 9.219 1 94.31 267 SER A O 1
ATOM 1936 N N . LEU A 1 268 ? 17 -4.797 7.953 1 96.12 268 LEU A N 1
ATOM 1937 C CA . LEU A 1 268 ? 17.062 -3.461 8.539 1 96.12 268 LEU A CA 1
ATOM 1938 C C . LEU A 1 268 ? 15.766 -2.695 8.297 1 96.12 268 LEU A C 1
ATOM 1940 O O . LEU A 1 268 ? 15.195 -2.125 9.234 1 96.12 268 LEU A O 1
ATOM 1944 N N . LEU A 1 269 ? 15.273 -2.697 7.094 1 97.44 269 LEU A N 1
ATOM 1945 C CA . LEU A 1 269 ? 14.062 -1.972 6.723 1 97.44 269 LEU A CA 1
ATOM 1946 C C . LEU A 1 269 ? 12.844 -2.537 7.441 1 97.44 269 LEU A C 1
ATOM 1948 O O . LEU A 1 269 ? 12.086 -1.792 8.062 1 97.44 269 LEU A O 1
ATOM 1952 N N . ILE A 1 270 ? 12.648 -3.814 7.418 1 97.31 270 ILE A N 1
ATOM 1953 C CA . ILE A 1 270 ? 11.43 -4.441 7.918 1 97.31 270 ILE A CA 1
ATOM 1954 C C . ILE A 1 270 ? 11.367 -4.309 9.438 1 97.31 270 ILE A C 1
ATOM 1956 O O . ILE A 1 270 ? 10.305 -4.023 9.992 1 97.31 270 ILE A O 1
ATOM 1960 N N . VAL A 1 271 ? 12.453 -4.531 10.133 1 96.31 271 VAL A N 1
ATOM 1961 C CA . VAL A 1 271 ? 12.461 -4.402 11.586 1 96.31 271 VAL A CA 1
ATOM 1962 C C . VAL A 1 271 ? 12.188 -2.949 11.977 1 96.31 271 VAL A C 1
ATOM 1964 O O . VAL A 1 271 ? 11.5 -2.682 12.961 1 96.31 271 VAL A O 1
ATOM 1967 N N . SER A 1 272 ? 12.797 -2.02 11.219 1 97.38 272 SER A N 1
ATOM 1968 C CA . SER A 1 272 ? 12.531 -0.604 11.461 1 97.38 272 SER A CA 1
ATOM 1969 C C . SER A 1 272 ? 11.07 -0.264 11.227 1 97.38 272 SER A C 1
ATOM 1971 O O . SER A 1 272 ? 10.469 0.493 11.992 1 97.38 272 SER A O 1
ATOM 1973 N N . LEU A 1 273 ? 10.477 -0.811 10.172 1 98.06 273 LEU A N 1
ATOM 1974 C CA . LEU A 1 273 ? 9.062 -0.582 9.875 1 98.06 273 LEU A CA 1
ATOM 1975 C C . LEU A 1 273 ? 8.18 -1.187 10.961 1 98.06 273 LEU A C 1
ATOM 1977 O O . LEU A 1 273 ? 7.117 -0.645 11.281 1 98.06 273 LEU A O 1
ATOM 1981 N N . LEU A 1 274 ? 8.609 -2.301 11.516 1 97.44 274 LEU A N 1
ATOM 1982 C CA . LEU A 1 274 ? 7.875 -2.904 12.625 1 97.44 274 LEU A CA 1
ATOM 1983 C C . LEU A 1 274 ? 7.785 -1.943 13.805 1 97.44 274 LEU A C 1
ATOM 1985 O O . LEU A 1 274 ? 6.723 -1.801 14.414 1 97.44 274 LEU A O 1
ATOM 1989 N N . LEU A 1 275 ? 8.898 -1.333 14.125 1 95.88 275 LEU A N 1
ATOM 1990 C CA . LEU A 1 275 ? 8.883 -0.339 15.188 1 95.88 275 LEU A CA 1
ATOM 1991 C C . LEU A 1 275 ? 7.938 0.81 14.852 1 95.88 275 LEU A C 1
ATOM 1993 O O . LEU A 1 275 ? 7.168 1.258 15.703 1 95.88 275 LEU A O 1
ATOM 1997 N N . MET A 1 276 ? 8.031 1.312 13.625 1 97.31 276 MET A N 1
ATOM 1998 C CA . MET A 1 276 ? 7.16 2.391 13.164 1 97.31 276 MET A CA 1
ATOM 1999 C C . MET A 1 276 ? 5.691 2.004 13.297 1 97.31 276 MET A C 1
ATOM 2001 O O . MET A 1 276 ? 4.887 2.781 13.812 1 97.31 276 MET A O 1
ATOM 2005 N N . LEU A 1 277 ? 5.363 0.78 12.859 1 98.25 277 LEU A N 1
ATOM 2006 C CA . LEU A 1 277 ? 3.984 0.308 12.867 1 98.25 277 LEU A CA 1
ATOM 2007 C C . LEU A 1 277 ? 3.475 0.155 14.297 1 98.25 277 LEU A C 1
ATOM 2009 O O . LEU A 1 277 ? 2.361 0.582 14.617 1 98.25 277 LEU A O 1
ATOM 2013 N N . VAL A 1 278 ? 4.211 -0.422 15.164 1 96.12 278 VAL A N 1
ATOM 2014 C CA . VAL A 1 278 ? 3.812 -0.651 16.547 1 96.12 278 VAL A CA 1
ATOM 2015 C C . VAL A 1 278 ? 3.561 0.686 17.234 1 96.12 278 VAL A C 1
ATOM 2017 O O . VAL A 1 278 ? 2.537 0.865 17.906 1 96.12 278 VAL A O 1
ATOM 2020 N N . LEU A 1 279 ? 4.48 1.611 17.062 1 95.62 279 LEU A N 1
ATOM 2021 C CA . LEU A 1 279 ? 4.316 2.916 17.703 1 95.62 279 LEU A CA 1
ATOM 2022 C C . LEU A 1 279 ? 3.15 3.68 17.078 1 95.62 279 LEU A C 1
ATOM 2024 O O . LEU A 1 279 ? 2.459 4.434 17.766 1 95.62 279 LEU A O 1
ATOM 2028 N N . SER A 1 280 ? 2.947 3.535 15.75 1 96.81 280 SER A N 1
ATOM 2029 C CA . SER A 1 280 ? 1.79 4.145 15.102 1 96.81 280 SER A CA 1
ATOM 2030 C C . SER A 1 280 ? 0.486 3.605 15.68 1 96.81 280 SER A C 1
ATOM 2032 O O . SER A 1 280 ? -0.445 4.367 15.938 1 96.81 280 SER A O 1
ATOM 2034 N N . VAL A 1 281 ? 0.412 2.291 15.906 1 95.31 281 VAL A N 1
ATOM 2035 C CA . VAL A 1 281 ? -0.782 1.653 16.453 1 95.31 281 VAL A CA 1
ATOM 2036 C C . VAL A 1 281 ? -1.011 2.123 17.891 1 95.31 281 VAL A C 1
ATOM 2038 O O . VAL A 1 281 ? -2.139 2.445 18.266 1 95.31 281 VAL A O 1
ATOM 2041 N N . ILE A 1 282 ? 0.006 2.186 18.688 1 92.5 282 ILE A N 1
ATOM 2042 C CA . ILE A 1 282 ? -0.109 2.627 20.062 1 92.5 282 ILE A CA 1
ATOM 2043 C C . ILE A 1 282 ? -0.586 4.078 20.109 1 92.5 282 ILE A C 1
ATOM 2045 O O . ILE A 1 282 ? -1.481 4.422 20.891 1 92.5 282 ILE A O 1
ATOM 2049 N N . GLY A 1 283 ? 0.068 4.938 19.281 1 89.75 283 GLY A N 1
ATOM 2050 C CA . GLY A 1 283 ? -0.388 6.316 19.203 1 89.75 283 GLY A CA 1
ATOM 2051 C C . GLY A 1 283 ? -1.863 6.438 18.875 1 89.75 283 GLY A C 1
ATOM 2052 O O . GLY A 1 283 ? -2.602 7.148 19.562 1 89.75 283 GLY A O 1
ATOM 2053 N N . ALA A 1 284 ? -2.287 5.711 17.875 1 88.06 284 ALA A N 1
ATOM 2054 C CA . ALA A 1 284 ? -3.689 5.754 17.469 1 88.06 284 ALA A CA 1
ATOM 2055 C C . ALA A 1 284 ? -4.594 5.191 18.562 1 88.06 284 ALA A C 1
ATOM 2057 O O . ALA A 1 284 ? -5.707 5.68 18.766 1 88.06 284 ALA A O 1
ATOM 2058 N N . ALA A 1 285 ? -4.172 4.184 19.266 1 84 285 ALA A N 1
ATOM 2059 C CA . ALA A 1 285 ? -4.957 3.504 20.297 1 84 285 ALA A CA 1
ATOM 2060 C C . ALA A 1 285 ? -5.203 4.418 21.484 1 84 285 ALA A C 1
ATOM 2062 O O . ALA A 1 285 ? -6.23 4.309 22.156 1 84 285 ALA A O 1
ATOM 2063 N N . ILE A 1 286 ? -4.328 5.289 21.828 1 82.31 286 ILE A N 1
ATOM 2064 C CA . ILE A 1 286 ? -4.504 6.18 22.969 1 82.31 286 ILE A CA 1
ATOM 2065 C C . ILE A 1 286 ? -5.07 7.52 22.5 1 82.31 286 ILE A C 1
ATOM 2067 O O . ILE A 1 286 ? -4.844 8.555 23.141 1 82.31 286 ILE A O 1
ATOM 2071 N N . GLN A 1 287 ? -5.566 7.496 21.297 1 80.75 287 GLN A N 1
ATOM 2072 C CA . GLN A 1 287 ? -6.348 8.586 20.719 1 80.75 287 GLN A CA 1
ATOM 2073 C C . GLN A 1 287 ? -5.441 9.711 20.234 1 80.75 287 GLN A C 1
ATOM 2075 O O . GLN A 1 287 ? -5.859 10.875 20.172 1 80.75 287 GLN A O 1
ATOM 2080 N N . LEU A 1 288 ? -4.234 9.328 20.016 1 85 288 LEU A N 1
ATOM 2081 C CA . LEU A 1 288 ? -3.348 10.219 19.281 1 85 288 LEU A CA 1
ATOM 2082 C C . LEU A 1 288 ? -3.322 9.852 17.797 1 85 288 LEU A C 1
ATOM 2084 O O . LEU A 1 288 ? -4.012 8.922 17.375 1 85 288 LEU A O 1
ATOM 2088 N N . GLU A 1 289 ? -2.656 10.562 17.031 1 86.5 289 GLU A N 1
ATOM 2089 C CA . GLU A 1 289 ? -2.549 10.281 15.609 1 86.5 289 GLU A CA 1
ATOM 2090 C C . GLU A 1 289 ? -1.461 9.242 15.328 1 86.5 289 GLU A C 1
ATOM 2092 O O . GLU A 1 289 ? -0.407 9.258 15.969 1 86.5 289 GLU A O 1
ATOM 2097 N N . ALA A 1 290 ? -1.694 8.367 14.414 1 92.44 290 ALA A N 1
ATOM 2098 C CA . ALA A 1 290 ? -0.721 7.359 14 1 92.44 290 ALA A CA 1
ATOM 2099 C C . ALA A 1 290 ? 0.577 8.016 13.531 1 92.44 290 ALA A C 1
ATOM 2101 O O . ALA A 1 290 ? 1.663 7.461 13.727 1 92.44 290 ALA A O 1
ATOM 2102 N N . ILE A 1 291 ? 0.531 9.141 12.953 1 92.38 291 ILE A N 1
ATOM 2103 C CA . ILE A 1 291 ? 1.676 9.836 12.367 1 92.38 291 ILE A CA 1
ATOM 2104 C C . ILE A 1 291 ? 2.658 10.227 13.469 1 92.38 291 ILE A C 1
ATOM 2106 O O . ILE A 1 291 ? 3.871 10.25 13.25 1 92.38 291 ILE A O 1
ATOM 2110 N N . LEU A 1 292 ? 2.164 10.516 14.688 1 91.81 292 LEU A N 1
ATOM 2111 C CA . LEU A 1 292 ? 3.031 10.836 15.812 1 91.81 292 LEU A CA 1
ATOM 2112 C C . LEU A 1 292 ? 3.914 9.648 16.172 1 91.81 292 LEU A C 1
ATOM 2114 O O . LEU A 1 292 ? 5.094 9.812 16.5 1 91.81 292 LEU A O 1
ATOM 2118 N N . GLY A 1 293 ? 3.293 8.453 16.188 1 94.12 293 GLY A N 1
ATOM 2119 C CA . GLY A 1 293 ? 4.062 7.246 16.406 1 94.12 293 GLY A CA 1
ATOM 2120 C C . GLY A 1 293 ? 5.125 7.004 15.352 1 94.12 293 GLY A C 1
ATOM 2121 O O . GLY A 1 293 ? 6.25 6.617 15.672 1 94.12 293 GLY A O 1
ATOM 2122 N N . ALA A 1 294 ? 4.785 7.203 14.117 1 96.5 294 ALA A N 1
ATOM 2123 C CA . ALA A 1 294 ? 5.727 7.035 13.016 1 96.5 294 ALA A CA 1
ATOM 2124 C C . ALA A 1 294 ? 6.898 8.008 13.141 1 96.5 294 ALA A C 1
ATOM 2126 O O . ALA A 1 294 ? 8.055 7.617 12.961 1 96.5 294 ALA A O 1
ATOM 2127 N N . PHE A 1 295 ? 6.625 9.266 13.453 1 93.94 295 PHE A N 1
ATOM 2128 C CA . PHE A 1 295 ? 7.652 10.273 13.664 1 93.94 295 PHE A CA 1
ATOM 2129 C C . PHE A 1 295 ? 8.586 9.875 14.797 1 93.94 295 PHE A C 1
ATOM 2131 O O . PHE A 1 295 ? 9.805 9.969 14.672 1 93.94 295 PHE A O 1
ATOM 2138 N N . THR A 1 296 ? 8 9.43 15.883 1 93.94 296 THR A N 1
ATOM 2139 C CA . THR A 1 296 ? 8.766 9.031 17.062 1 93.94 296 THR A CA 1
ATOM 2140 C C . THR A 1 296 ? 9.688 7.855 16.719 1 93.94 296 THR A C 1
ATOM 2142 O O . THR A 1 296 ? 10.844 7.828 17.156 1 93.94 296 THR A O 1
ATOM 2145 N N . ALA A 1 297 ? 9.18 6.867 15.984 1 95.31 297 ALA A N 1
ATOM 2146 C CA . ALA A 1 297 ? 10.008 5.742 15.562 1 95.31 297 ALA A CA 1
ATOM 2147 C C . ALA A 1 297 ? 11.211 6.219 14.742 1 95.31 297 ALA A C 1
ATOM 2149 O O . ALA A 1 297 ? 12.328 5.742 14.938 1 95.31 297 ALA A O 1
ATOM 2150 N N . GLY A 1 298 ? 10.953 7.137 13.781 1 95.19 298 GLY A N 1
ATOM 2151 C CA . GLY A 1 298 ? 12.039 7.723 13.016 1 95.19 298 GLY A CA 1
ATOM 2152 C C . GLY A 1 298 ? 13.078 8.406 13.875 1 95.19 298 GLY A C 1
ATOM 2153 O O . GLY A 1 298 ? 14.281 8.227 13.672 1 95.19 298 GLY A O 1
ATOM 2154 N N . LEU A 1 299 ? 12.641 9.148 14.859 1 92.88 299 LEU A N 1
ATOM 2155 C CA . LEU A 1 299 ? 13.539 9.859 15.766 1 92.88 299 LEU A CA 1
ATOM 2156 C C . LEU A 1 299 ? 14.414 8.883 16.531 1 92.88 299 LEU A C 1
ATOM 2158 O O . LEU A 1 299 ? 15.617 9.117 16.703 1 92.88 299 LEU A O 1
ATOM 2162 N N . ILE A 1 300 ? 13.805 7.859 17.031 1 92.56 300 ILE A N 1
ATOM 2163 C CA . ILE A 1 300 ? 14.516 6.84 17.781 1 92.56 300 ILE A CA 1
ATOM 2164 C C . ILE A 1 300 ? 15.609 6.219 16.922 1 92.56 300 ILE A C 1
ATOM 2166 O O . ILE A 1 300 ? 16.75 6.078 17.359 1 92.56 300 ILE A O 1
ATOM 2170 N N . LEU A 1 301 ? 15.312 5.887 15.734 1 94.38 301 LEU A N 1
ATOM 2171 C CA . LEU A 1 301 ? 16.234 5.164 14.852 1 94.38 301 LEU A CA 1
ATOM 2172 C C . LEU A 1 301 ? 17.266 6.105 14.258 1 94.38 301 LEU A C 1
ATOM 2174 O O . LEU A 1 301 ? 18.297 5.656 13.758 1 94.38 301 LEU A O 1
ATOM 2178 N N . SER A 1 302 ? 16.984 7.418 14.266 1 92.94 302 SER A N 1
ATOM 2179 C CA . SER A 1 302 ? 17.938 8.398 13.766 1 92.94 302 SER A CA 1
ATOM 2180 C C . SER A 1 302 ? 19.203 8.422 14.617 1 92.94 302 SER A C 1
ATOM 2182 O O . SER A 1 302 ? 20.25 8.906 14.164 1 92.94 302 SER A O 1
ATOM 2184 N N . GLU A 1 303 ? 19.125 7.848 15.812 1 90.31 303 GLU A N 1
ATOM 2185 C CA . GLU A 1 303 ? 20.25 7.879 16.75 1 90.31 303 GLU A CA 1
ATOM 2186 C C . GLU A 1 303 ? 21.109 6.625 16.609 1 90.31 303 GLU A C 1
ATOM 2188 O O . GLU A 1 303 ? 22.141 6.5 17.266 1 90.31 303 GLU A O 1
ATOM 2193 N N . THR A 1 304 ? 20.734 5.746 15.797 1 91.38 304 THR A N 1
ATOM 2194 C CA . THR A 1 304 ? 21.5 4.512 15.617 1 91.38 304 THR A CA 1
ATOM 2195 C C . THR A 1 304 ? 22.578 4.684 14.555 1 91.38 304 THR A C 1
ATOM 2197 O O . THR A 1 304 ? 22.5 5.602 13.734 1 91.38 304 THR A O 1
ATOM 2200 N N . ASN A 1 305 ? 23.609 3.816 14.555 1 92 305 ASN A N 1
ATOM 2201 C CA . ASN A 1 305 ? 24.672 3.859 13.555 1 92 305 ASN A CA 1
ATOM 2202 C C . ASN A 1 305 ? 24.203 3.334 12.203 1 92 305 ASN A C 1
ATOM 2204 O O . ASN A 1 305 ? 24.922 3.408 11.211 1 92 305 ASN A O 1
ATOM 2208 N N . LYS A 1 306 ? 22.953 2.881 12.141 1 94.19 306 LYS A N 1
ATOM 2209 C CA . LYS A 1 306 ? 22.406 2.367 10.883 1 94.19 306 LYS A CA 1
ATOM 2210 C C . LYS A 1 306 ? 21.5 3.4 10.211 1 94.19 306 LYS A C 1
ATOM 2212 O O . LYS A 1 306 ? 20.859 3.105 9.203 1 94.19 306 LYS A O 1
ATOM 2217 N N . GLN A 1 307 ? 21.484 4.594 10.742 1 94.75 307 GLN A N 1
ATOM 2218 C CA . GLN A 1 307 ? 20.562 5.641 10.305 1 94.75 307 GLN A CA 1
ATOM 2219 C C . GLN A 1 307 ? 20.734 5.926 8.812 1 94.75 307 GLN A C 1
ATOM 2221 O O . GLN A 1 307 ? 19.734 6 8.078 1 94.75 307 GLN A O 1
ATOM 2226 N N . GLN A 1 308 ? 21.938 6.094 8.344 1 95.38 308 GLN A N 1
ATOM 2227 C CA . GLN A 1 308 ? 22.172 6.457 6.953 1 95.38 308 GLN A CA 1
ATOM 2228 C C . GLN A 1 308 ? 21.719 5.344 6.008 1 95.38 308 GLN A C 1
ATOM 2230 O O . GLN A 1 308 ? 21.094 5.609 4.984 1 95.38 308 GLN A O 1
ATOM 2235 N N . GLU A 1 309 ? 22.109 4.16 6.375 1 95.88 309 GLU A N 1
ATOM 2236 C CA . GLU A 1 309 ? 21.703 3.01 5.578 1 95.88 309 GLU A CA 1
ATOM 2237 C C . GLU A 1 309 ? 20.188 2.881 5.531 1 95.88 309 GLU A C 1
ATOM 2239 O O . GLU A 1 309 ? 19.609 2.617 4.473 1 95.88 309 GLU A O 1
ATOM 2244 N N . LEU A 1 310 ? 19.562 3.049 6.629 1 96.94 310 LEU A N 1
ATOM 2245 C CA . LEU A 1 310 ? 18.109 2.959 6.719 1 96.94 310 LEU A CA 1
ATOM 2246 C C . LEU A 1 310 ? 17.438 4.074 5.922 1 96.94 310 LEU A C 1
ATOM 2248 O O . LEU A 1 310 ? 16.438 3.848 5.246 1 96.94 310 LEU A O 1
ATOM 2252 N N . GLU A 1 311 ? 17.953 5.246 6.027 1 96.06 311 GLU A N 1
ATOM 2253 C CA . GLU A 1 311 ? 17.422 6.383 5.285 1 96.06 311 GLU A CA 1
ATOM 2254 C C . GLU A 1 311 ? 17.406 6.102 3.783 1 96.06 311 GLU A C 1
ATOM 2256 O O . GLU A 1 311 ? 16.422 6.395 3.102 1 96.06 311 GLU A O 1
ATOM 2261 N N . GLU A 1 312 ? 18.438 5.512 3.279 1 95.88 312 GLU A N 1
ATOM 2262 C CA . GLU A 1 312 ? 18.531 5.18 1.86 1 95.88 312 GLU A CA 1
ATOM 2263 C C . GLU A 1 312 ? 17.469 4.164 1.455 1 95.88 312 GLU A C 1
ATOM 2265 O O . GLU A 1 312 ? 16.953 4.211 0.337 1 95.88 312 GLU A O 1
ATOM 2270 N N . GLN A 1 313 ? 17.125 3.291 2.357 1 97.19 313 GLN A N 1
ATOM 2271 C CA . GLN A 1 313 ? 16.141 2.26 2.064 1 97.19 313 GLN A CA 1
ATOM 2272 C C . GLN A 1 313 ? 14.727 2.814 2.164 1 97.19 313 GLN A C 1
ATOM 2274 O O . GLN A 1 313 ? 13.812 2.328 1.492 1 97.19 313 GLN A O 1
ATOM 2279 N N . VAL A 1 314 ? 14.547 3.855 2.922 1 97.81 314 VAL A N 1
ATOM 2280 C CA . VAL A 1 314 ? 13.219 4.422 3.156 1 97.81 314 VAL A CA 1
ATOM 2281 C C . VAL A 1 314 ? 12.859 5.371 2.018 1 97.81 314 VAL A C 1
ATOM 2283 O O . VAL A 1 314 ? 11.68 5.555 1.705 1 97.81 314 VAL A O 1
ATOM 2286 N N . ILE A 1 315 ? 13.82 5.938 1.33 1 96.62 315 ILE A N 1
ATOM 2287 C CA . ILE A 1 315 ? 13.625 6.965 0.312 1 96.62 315 ILE A CA 1
ATOM 2288 C C . ILE A 1 315 ? 12.703 6.434 -0.785 1 96.62 315 ILE A C 1
ATOM 2290 O O . ILE A 1 315 ? 11.688 7.055 -1.104 1 96.62 315 ILE A O 1
ATOM 2294 N N . PRO A 1 316 ? 12.969 5.227 -1.333 1 97.25 316 PRO A N 1
ATOM 2295 C CA . PRO A 1 316 ? 12.07 4.742 -2.387 1 97.25 316 PRO A CA 1
ATOM 2296 C C . PRO A 1 316 ? 10.664 4.449 -1.879 1 97.25 316 PRO A C 1
ATOM 2298 O O . PRO A 1 316 ? 9.688 4.605 -2.621 1 97.25 316 PRO A O 1
ATOM 2301 N N . LEU A 1 317 ? 10.539 4.031 -0.649 1 97.75 317 LEU A N 1
ATOM 2302 C CA . LEU A 1 317 ? 9.219 3.814 -0.059 1 97.75 317 LEU A CA 1
ATOM 2303 C C . LEU A 1 317 ? 8.438 5.121 0.022 1 97.75 317 LEU A C 1
ATOM 2305 O O . LEU A 1 317 ? 7.254 5.16 -0.303 1 97.75 317 LEU A O 1
ATOM 2309 N N . ALA A 1 318 ? 9.148 6.113 0.499 1 97.25 318 ALA A N 1
ATOM 2310 C CA . ALA A 1 318 ? 8.523 7.434 0.582 1 97.25 318 ALA A CA 1
ATOM 2311 C C . ALA A 1 318 ? 8.141 7.945 -0.802 1 97.25 318 ALA A C 1
ATOM 2313 O O . ALA A 1 318 ? 7.062 8.516 -0.981 1 97.25 318 ALA A O 1
ATOM 2314 N N . ASP A 1 319 ? 9.039 7.762 -1.746 1 96.81 319 ASP A N 1
ATOM 2315 C CA . ASP A 1 319 ? 8.773 8.219 -3.107 1 96.81 319 ASP A CA 1
ATOM 2316 C C . ASP A 1 319 ? 7.527 7.539 -3.676 1 96.81 319 ASP A C 1
ATOM 2318 O O . ASP A 1 319 ? 6.805 8.133 -4.477 1 96.81 319 ASP A O 1
ATOM 2322 N N . PHE A 1 320 ? 7.285 6.328 -3.273 1 98 320 PHE A N 1
ATOM 2323 C CA . PHE A 1 320 ? 6.121 5.578 -3.727 1 98 320 PHE A CA 1
ATOM 2324 C C . PHE A 1 320 ? 4.859 6.062 -3.021 1 98 320 PHE A C 1
ATOM 2326 O O . PHE A 1 320 ? 3.846 6.332 -3.67 1 98 320 PHE A O 1
ATOM 2333 N N . PHE A 1 321 ? 4.863 6.234 -1.716 1 98.44 321 PHE A N 1
ATOM 2334 C CA . PHE A 1 321 ? 3.662 6.387 -0.907 1 98.44 321 PHE A CA 1
ATOM 2335 C C . PHE A 1 321 ? 3.287 7.859 -0.771 1 98.44 321 PHE A C 1
ATOM 2337 O O . PHE A 1 321 ? 2.105 8.211 -0.785 1 98.44 321 PHE A O 1
ATOM 2344 N N . VAL A 1 322 ? 4.242 8.75 -0.642 1 96.88 322 VAL A N 1
ATOM 2345 C CA . VAL A 1 322 ? 4.02 10.125 -0.218 1 96.88 322 VAL A CA 1
ATOM 2346 C C . VAL A 1 322 ? 3.201 10.867 -1.274 1 96.88 322 VAL A C 1
ATOM 2348 O O . VAL A 1 322 ? 2.266 11.594 -0.943 1 96.88 322 VAL A O 1
ATOM 2351 N N . PRO A 1 323 ? 3.498 10.648 -2.602 1 97.25 323 PRO A N 1
ATOM 2352 C CA . PRO A 1 323 ? 2.674 11.32 -3.609 1 97.25 323 PRO A CA 1
ATOM 2353 C C . PRO A 1 323 ? 1.198 10.938 -3.518 1 97.25 323 PRO A C 1
ATOM 2355 O O . PRO A 1 323 ? 0.325 11.75 -3.828 1 97.25 323 PRO A O 1
ATOM 2358 N N . ILE A 1 324 ? 0.948 9.727 -3.078 1 98.38 324 ILE A N 1
ATOM 2359 C CA . ILE A 1 324 ? -0.436 9.281 -2.939 1 98.38 324 ILE A CA 1
ATOM 2360 C C . ILE A 1 324 ? -1.16 10.164 -1.926 1 98.38 324 ILE A C 1
ATOM 2362 O O . ILE A 1 324 ? -2.305 10.57 -2.148 1 98.38 324 ILE A O 1
ATOM 2366 N N . PHE A 1 325 ? -0.48 10.461 -0.848 1 96.69 325 PHE A N 1
ATOM 2367 C CA . PHE A 1 325 ? -1.07 11.266 0.214 1 96.69 325 PHE A CA 1
ATOM 2368 C C . PHE A 1 325 ? -1.416 12.664 -0.293 1 96.69 325 PHE A C 1
ATOM 2370 O O . PHE A 1 325 ? -2.561 13.102 -0.178 1 96.69 325 PHE A O 1
ATOM 2377 N N . PHE A 1 326 ? -0.529 13.375 -0.929 1 95.81 326 PHE A N 1
ATOM 2378 C CA . PHE A 1 326 ? -0.709 14.773 -1.289 1 95.81 326 PHE A CA 1
ATOM 2379 C C . PHE A 1 326 ? -1.693 14.914 -2.445 1 95.81 326 PHE A C 1
ATOM 2381 O O . PHE A 1 326 ? -2.502 15.844 -2.471 1 95.81 326 PHE A O 1
ATOM 2388 N N . VAL A 1 327 ? -1.63 14.016 -3.428 1 97.81 327 VAL A N 1
ATOM 2389 C CA . VAL A 1 327 ? -2.59 14.07 -4.523 1 97.81 327 VAL A CA 1
ATOM 2390 C C . VAL A 1 327 ? -3.996 13.797 -3.994 1 97.81 327 VAL A C 1
ATOM 2392 O O . VAL A 1 327 ? -4.965 14.422 -4.43 1 97.81 327 VAL A O 1
ATOM 2395 N N . CYS A 1 328 ? -4.133 12.867 -3.021 1 96.44 328 CYS A N 1
ATOM 2396 C CA . CYS A 1 328 ? -5.441 12.555 -2.457 1 96.44 328 CYS A CA 1
ATOM 2397 C C . CYS A 1 328 ? -5.988 13.742 -1.666 1 96.44 328 CYS A C 1
ATOM 2399 O O . CYS A 1 328 ? -7.188 14.008 -1.694 1 96.44 328 CYS A O 1
ATOM 2401 N N . VAL A 1 329 ? -5.113 14.414 -0.889 1 92.94 329 VAL A N 1
ATOM 2402 C CA . VAL A 1 329 ? -5.535 15.617 -0.18 1 92.94 329 VAL A CA 1
ATOM 2403 C C . VAL A 1 329 ? -6.113 16.625 -1.17 1 92.94 329 VAL A C 1
ATOM 2405 O O . VAL A 1 329 ? -7.191 17.188 -0.94 1 92.94 329 VAL A O 1
ATOM 2408 N N . GLY A 1 330 ? -5.426 16.828 -2.309 1 94.44 330 GLY A N 1
ATOM 2409 C CA . GLY A 1 330 ? -5.93 17.703 -3.352 1 94.44 330 GLY A CA 1
ATOM 2410 C C . GLY A 1 330 ? -7.219 17.219 -3.977 1 94.44 330 GLY A C 1
ATOM 2411 O O . GLY A 1 330 ? -8.141 18 -4.223 1 94.44 330 GLY A O 1
ATOM 2412 N N . ALA A 1 331 ? -7.305 15.961 -4.203 1 95.75 331 ALA A N 1
ATOM 2413 C CA . ALA A 1 331 ? -8.445 15.375 -4.898 1 95.75 331 ALA A CA 1
ATOM 2414 C C . ALA A 1 331 ? -9.719 15.492 -4.062 1 95.75 331 ALA A C 1
ATOM 2416 O O . ALA A 1 331 ? -10.812 15.609 -4.609 1 95.75 331 ALA A O 1
ATOM 2417 N N . LYS A 1 332 ? -9.594 15.5 -2.756 1 92.31 332 LYS A N 1
ATOM 2418 C CA . LYS A 1 332 ? -10.742 15.555 -1.854 1 92.31 332 LYS A CA 1
ATOM 2419 C C . LYS A 1 332 ? -11.195 17 -1.633 1 92.31 332 LYS A C 1
ATOM 2421 O O . LYS A 1 332 ? -12.242 17.234 -1.02 1 92.31 332 LYS A O 1
ATOM 2426 N N . THR A 1 333 ? -10.445 17.938 -2.125 1 89.69 333 THR A N 1
ATOM 2427 C CA . THR A 1 333 ? -10.758 19.344 -1.946 1 89.69 333 THR A CA 1
ATOM 2428 C C . THR A 1 333 ? -11.828 19.781 -2.939 1 89.69 333 THR A C 1
ATOM 2430 O O . THR A 1 333 ? -11.625 19.719 -4.152 1 89.69 333 THR A O 1
ATOM 2433 N N . ASP A 1 334 ? -12.938 20.25 -2.451 1 89.81 334 ASP A N 1
ATOM 2434 C CA . ASP A 1 334 ? -14.039 20.703 -3.295 1 89.81 334 ASP A CA 1
ATOM 2435 C C . ASP A 1 334 ? -14 22.234 -3.467 1 89.81 334 ASP A C 1
ATOM 2437 O O . ASP A 1 334 ? -14.461 22.969 -2.596 1 89.81 334 ASP A O 1
ATOM 2441 N N . PHE A 1 335 ? -13.656 22.703 -4.586 1 90.69 335 PHE A N 1
ATOM 2442 C CA . PHE A 1 335 ? -13.492 24.125 -4.844 1 90.69 335 PHE A CA 1
ATOM 2443 C C . PHE A 1 335 ? -14.836 24.781 -5.129 1 90.69 335 PHE A C 1
ATOM 2445 O O . PHE A 1 335 ? -14.93 26.016 -5.227 1 90.69 335 PHE A O 1
ATOM 2452 N N . SER A 1 336 ? -15.898 24.031 -5.148 1 88.38 336 SER A N 1
ATOM 2453 C CA . SER A 1 336 ? -17.219 24.594 -5.406 1 88.38 336 SER A CA 1
ATOM 2454 C C . SER A 1 336 ? -17.656 25.516 -4.277 1 88.38 336 SER A C 1
ATOM 2456 O O . SER A 1 336 ? -18.562 26.344 -4.461 1 88.38 336 SER A O 1
ATOM 2458 N N . VAL A 1 337 ? -17.094 25.406 -3.17 1 86.5 337 VAL A N 1
ATOM 2459 C CA . VAL A 1 337 ? -17.422 26.234 -2.02 1 86.5 337 VAL A CA 1
ATOM 2460 C C . VAL A 1 337 ? -17.078 27.688 -2.324 1 86.5 337 VAL A C 1
ATOM 2462 O O . VAL A 1 337 ? -17.578 28.609 -1.664 1 86.5 337 VAL A O 1
ATOM 2465 N N . PHE A 1 338 ? -16.281 27.891 -3.379 1 90.25 338 PHE A N 1
ATOM 2466 C CA . PHE A 1 338 ? -15.883 29.234 -3.756 1 90.25 338 PHE A CA 1
ATOM 2467 C C . PHE A 1 338 ? -16.891 29.859 -4.711 1 90.25 338 PHE A C 1
ATOM 2469 O O . PHE A 1 338 ? -16.812 31.047 -5.035 1 90.25 338 PHE A O 1
ATOM 2476 N N . ASN A 1 339 ? -17.828 29.094 -5.141 1 89.31 339 ASN A N 1
ATOM 2477 C CA . ASN A 1 339 ? -18.797 29.562 -6.113 1 89.31 339 ASN A CA 1
ATOM 2478 C C . ASN A 1 339 ? -19.766 30.562 -5.488 1 89.31 339 ASN A C 1
ATOM 2480 O O . ASN A 1 339 ? -20.641 30.188 -4.695 1 89.31 339 ASN A O 1
ATOM 2484 N N . PRO A 1 340 ? -19.766 31.719 -5.922 1 87 340 PRO A N 1
ATOM 2485 C CA . PRO A 1 340 ? -20.625 32.75 -5.312 1 87 340 PRO A CA 1
ATOM 2486 C C . PRO A 1 340 ? -22.078 32.656 -5.781 1 87 340 PRO A C 1
ATOM 2488 O O . PRO A 1 340 ? -22.953 33.312 -5.207 1 87 340 PRO A O 1
ATOM 2491 N N . ALA A 1 341 ? -22.312 31.891 -6.812 1 86.06 341 ALA A N 1
ATOM 2492 C CA . ALA A 1 341 ? -23.672 31.766 -7.32 1 86.06 341 ALA A CA 1
ATOM 2493 C C . ALA A 1 341 ? -24.578 31.078 -6.305 1 86.06 341 ALA A C 1
ATOM 2495 O O . ALA A 1 341 ? -25.812 31.219 -6.352 1 86.06 341 ALA A O 1
ATOM 2496 N N . ILE A 1 342 ? -24.062 30.453 -5.383 1 81.5 342 ILE A N 1
ATOM 2497 C CA . ILE A 1 342 ? -24.797 29.797 -4.309 1 81.5 342 ILE A CA 1
ATOM 2498 C C . ILE A 1 342 ? -24.891 30.719 -3.102 1 81.5 342 ILE A C 1
ATOM 2500 O O . ILE A 1 342 ? -23.875 31.094 -2.523 1 81.5 342 ILE A O 1
ATOM 2504 N N . PRO A 1 343 ? -26.016 31.078 -2.75 1 78.56 343 PRO A N 1
ATOM 2505 C CA . PRO A 1 343 ? -26.172 32.062 -1.675 1 78.56 343 PRO A CA 1
ATOM 2506 C C . PRO A 1 343 ? -25.453 31.656 -0.392 1 78.56 343 PRO A C 1
ATOM 2508 O O . PRO A 1 343 ? -24.812 32.5 0.252 1 78.56 343 PRO A O 1
ATOM 2511 N N . ALA A 1 344 ? -25.5 30.375 0.002 1 79.12 344 ALA A N 1
ATOM 2512 C CA . ALA A 1 344 ? -24.812 29.875 1.192 1 79.12 344 ALA A CA 1
ATOM 2513 C C . ALA A 1 344 ? -23.312 30.125 1.095 1 79.12 344 ALA A C 1
ATOM 2515 O O . ALA A 1 344 ? -22.641 30.344 2.109 1 79.12 344 ALA A O 1
ATOM 2516 N N . ASN A 1 345 ? -22.859 30.156 -0.086 1 84.94 345 ASN A N 1
ATOM 2517 C CA . ASN A 1 345 ? -21.422 30.344 -0.311 1 84.94 345 ASN A CA 1
ATOM 2518 C C . ASN A 1 345 ? -21.031 31.812 -0.112 1 84.94 345 ASN A C 1
ATOM 2520 O O . ASN A 1 345 ? -19.922 32.094 0.372 1 84.94 345 ASN A O 1
ATOM 2524 N N . ARG A 1 346 ? -21.969 32.656 -0.331 1 88.25 346 ARG A N 1
ATOM 2525 C CA . ARG A 1 346 ? -21.625 34.062 -0.197 1 88.25 346 ARG A CA 1
ATOM 2526 C C . ARG A 1 346 ? -21.391 34.438 1.263 1 88.25 346 ARG A C 1
ATOM 2528 O O . ARG A 1 346 ? -20.375 35.062 1.592 1 88.25 346 ARG A O 1
ATOM 2535 N N . GLU A 1 347 ? -22.375 34.062 2.07 1 88.75 347 GLU A N 1
ATOM 2536 C CA . GLU A 1 347 ? -22.172 34.312 3.5 1 88.75 347 GLU A CA 1
ATOM 2537 C C . GLU A 1 347 ? -20.953 33.531 4.02 1 88.75 347 GLU A C 1
ATOM 2539 O O . GLU A 1 347 ? -20.219 34.062 4.875 1 88.75 347 GLU A O 1
ATOM 2544 N N . GLY A 1 348 ? -20.828 32.406 3.463 1 91.38 348 GLY A N 1
ATOM 2545 C CA . GLY A 1 348 ? -19.688 31.594 3.834 1 91.38 348 GLY A CA 1
ATOM 2546 C C . GLY A 1 348 ? -18.359 32.219 3.471 1 91.38 348 GLY A C 1
ATOM 2547 O O . GLY A 1 348 ? -17.391 32.125 4.227 1 91.38 348 GLY A O 1
ATOM 2548 N N . LEU A 1 349 ? -18.375 32.906 2.379 1 93.25 349 LEU A N 1
ATOM 2549 C CA . LEU A 1 349 ? -17.141 33.531 1.903 1 93.25 349 LEU A CA 1
ATOM 2550 C C . LEU A 1 349 ? -16.766 34.688 2.791 1 93.25 349 LEU A C 1
ATOM 2552 O O . LEU A 1 349 ? -15.57 34.969 2.992 1 93.25 349 LEU A O 1
ATOM 2556 N N . VAL A 1 350 ? -17.703 35.375 3.297 1 94 350 VAL A N 1
ATOM 2557 C CA . VAL A 1 350 ? -17.422 36.469 4.219 1 94 350 VAL A CA 1
ATOM 2558 C C . VAL A 1 350 ? -16.812 35.906 5.504 1 94 350 VAL A C 1
ATOM 2560 O O . VAL A 1 350 ? -15.797 36.406 5.98 1 94 350 VAL A O 1
ATOM 2563 N N . LEU A 1 351 ? -17.453 34.938 6 1 94.31 351 LEU A N 1
ATOM 2564 C CA . LEU A 1 351 ? -16.938 34.281 7.191 1 94.31 351 LEU A CA 1
ATOM 2565 C C . LEU A 1 351 ? -15.539 33.719 6.93 1 94.31 351 LEU A C 1
ATOM 2567 O O . LEU A 1 351 ? -14.672 33.75 7.801 1 94.31 351 LEU A O 1
ATOM 2571 N N . ALA A 1 352 ? -15.414 33.188 5.742 1 95.38 352 ALA A N 1
ATOM 2572 C CA . ALA A 1 352 ? -14.125 32.625 5.34 1 95.38 352 ALA A CA 1
ATOM 2573 C C . ALA A 1 352 ? -13.031 33.688 5.367 1 95.38 352 ALA A C 1
ATOM 2575 O O . ALA A 1 352 ? -11.906 33.406 5.789 1 95.38 352 ALA A O 1
ATOM 2576 N N . GLY A 1 353 ? -13.367 34.812 4.812 1 96.44 353 GLY A N 1
ATOM 2577 C CA . GLY A 1 353 ? -12.391 35.875 4.84 1 96.44 353 GLY A CA 1
ATOM 2578 C C . GLY A 1 353 ? -11.875 36.188 6.234 1 96.44 353 GLY A C 1
ATOM 2579 O O . GLY A 1 353 ? -10.664 36.312 6.438 1 96.44 353 GLY A O 1
ATOM 2580 N N . PHE A 1 354 ? -12.734 36.281 7.164 1 97.38 354 PHE A N 1
ATOM 2581 C CA . PHE A 1 354 ? -12.375 36.5 8.555 1 97.38 354 PHE A CA 1
ATOM 2582 C C . PHE A 1 354 ? -11.523 35.375 9.102 1 97.38 354 PHE A C 1
ATOM 2584 O O . PHE A 1 354 ? -10.477 35.594 9.703 1 97.38 354 PHE A O 1
ATOM 2591 N N . LEU A 1 355 ? -11.992 34.188 8.883 1 97 355 LEU A N 1
ATOM 2592 C CA . LEU A 1 355 ? -11.312 33 9.414 1 97 355 LEU A CA 1
ATOM 2593 C C . LEU A 1 355 ? -9.914 32.875 8.82 1 97 355 LEU A C 1
ATOM 2595 O O . LEU A 1 355 ? -8.969 32.5 9.516 1 97 355 LEU A O 1
ATOM 2599 N N . VAL A 1 356 ? -9.797 33.156 7.52 1 97.38 356 VAL A N 1
ATOM 2600 C CA . VAL A 1 356 ? -8.508 33.062 6.844 1 97.38 356 VAL A CA 1
ATOM 2601 C C . VAL A 1 356 ? -7.531 34.062 7.449 1 97.38 356 VAL A C 1
ATOM 2603 O O . VAL A 1 356 ? -6.375 33.719 7.723 1 97.38 356 VAL A O 1
ATOM 2606 N N . VAL A 1 357 ? -7.992 35.219 7.664 1 97.56 357 VAL A N 1
ATOM 2607 C CA . VAL A 1 357 ? -7.145 36.25 8.234 1 97.56 357 VAL A CA 1
ATOM 2608 C C . VAL A 1 357 ? -6.699 35.875 9.633 1 97.56 357 VAL A C 1
ATOM 2610 O O . VAL A 1 357 ? -5.512 35.969 9.969 1 97.56 357 VAL A O 1
ATOM 2613 N N . VAL A 1 358 ? -7.609 35.438 10.438 1 97.5 358 VAL A N 1
ATOM 2614 C CA . VAL A 1 358 ? -7.309 35.031 11.805 1 97.5 358 VAL A CA 1
ATOM 2615 C C . VAL A 1 358 ? -6.359 33.844 11.797 1 97.5 358 VAL A C 1
ATOM 2617 O O . VAL A 1 358 ? -5.434 33.75 12.609 1 97.5 358 VAL A O 1
ATOM 2620 N N . ALA A 1 359 ? -6.629 32.938 10.914 1 97 359 ALA A N 1
ATOM 2621 C CA . ALA A 1 359 ? -5.797 31.734 10.805 1 97 359 ALA A CA 1
ATOM 2622 C C . ALA A 1 359 ? -4.355 32.094 10.461 1 97 359 ALA A C 1
ATOM 2624 O O . ALA A 1 359 ? -3.418 31.609 11.094 1 97 359 ALA A O 1
ATOM 2625 N N . ILE A 1 360 ? -4.16 32.938 9.492 1 97 360 ILE A N 1
ATOM 2626 C CA . ILE A 1 360 ? -2.83 33.281 9.008 1 97 360 ILE A CA 1
ATOM 2627 C C . ILE A 1 360 ? -2.131 34.188 10.031 1 97 360 ILE A C 1
ATOM 2629 O O . ILE A 1 360 ? -1.008 33.906 10.453 1 97 360 ILE A O 1
ATOM 2633 N N . VAL A 1 361 ? -2.783 35.188 10.516 1 96.94 361 VAL A N 1
ATOM 2634 C CA . VAL A 1 361 ? -2.182 36.125 11.461 1 96.94 361 VAL A CA 1
ATOM 2635 C C . VAL A 1 361 ? -1.896 35.406 12.781 1 96.94 361 VAL A C 1
ATOM 2637 O O . VAL A 1 361 ? -0.854 35.656 13.398 1 96.94 361 VAL A O 1
ATOM 2640 N N . GLY A 1 362 ? -2.842 34.656 13.211 1 95.88 362 GLY A N 1
ATOM 2641 C CA . GLY A 1 362 ? -2.652 33.906 14.445 1 95.88 362 GLY A CA 1
ATOM 2642 C C . GLY A 1 362 ? -1.448 33 14.406 1 95.88 362 GLY A C 1
ATOM 2643 O O . GLY A 1 362 ? -0.682 32.906 15.367 1 95.88 362 GLY A O 1
ATOM 2644 N N . LYS A 1 363 ? -1.261 32.281 13.344 1 95.81 363 LYS A N 1
ATOM 2645 C CA . LYS A 1 363 ? -0.128 31.359 13.234 1 95.81 363 LYS A CA 1
ATOM 2646 C C . LYS A 1 363 ? 1.178 32.125 13.031 1 95.81 363 LYS A C 1
ATOM 2648 O O . LYS A 1 363 ? 2.229 31.719 13.523 1 95.81 363 LYS A O 1
ATOM 2653 N N . VAL A 1 364 ? 1.105 33.188 12.289 1 96.25 364 VAL A N 1
ATOM 2654 C CA . VAL A 1 364 ? 2.301 34 12.141 1 96.25 364 VAL A CA 1
ATOM 2655 C C . VAL A 1 364 ? 2.727 34.562 13.5 1 96.25 364 VAL A C 1
ATOM 2657 O O . VAL A 1 364 ? 3.922 34.625 13.797 1 96.25 364 VAL A O 1
ATOM 2660 N N . ALA A 1 365 ? 1.814 34.906 14.328 1 95.75 365 ALA A N 1
ATOM 2661 C CA . ALA A 1 365 ? 2.098 35.406 15.664 1 95.75 365 ALA A CA 1
ATOM 2662 C C . ALA A 1 365 ? 2.838 34.375 16.5 1 95.75 365 ALA A C 1
ATOM 2664 O O . ALA A 1 365 ? 3.564 34.719 17.438 1 95.75 365 ALA A O 1
ATOM 2665 N N . SER A 1 366 ? 2.633 33.156 16.203 1 95.12 366 SER A N 1
ATOM 2666 C CA . SER A 1 366 ? 3.314 32.094 16.969 1 95.12 366 SER A CA 1
ATOM 2667 C C . SER A 1 366 ? 4.828 32.219 16.828 1 95.12 366 SER A C 1
ATOM 2669 O O . SER A 1 366 ? 5.574 31.797 17.719 1 95.12 366 SER A O 1
ATOM 2671 N N . GLY A 1 367 ? 5.262 32.781 15.742 1 94.56 367 GLY A N 1
ATOM 2672 C CA . GLY A 1 367 ? 6.684 33.031 15.555 1 94.56 367 GLY A CA 1
ATOM 2673 C C . GLY A 1 367 ? 7.285 33.906 16.641 1 94.56 367 GLY A C 1
ATOM 2674 O O . GLY A 1 367 ? 8.492 33.844 16.875 1 94.56 367 GLY A O 1
ATOM 2675 N N . LEU A 1 368 ? 6.492 34.688 17.297 1 91.31 368 LEU A N 1
ATOM 2676 C CA . LEU A 1 368 ? 6.961 35.531 18.391 1 91.31 368 LEU A CA 1
ATOM 2677 C C . LEU A 1 368 ? 7.434 34.719 19.562 1 91.31 368 LEU A C 1
ATOM 2679 O O . LEU A 1 368 ? 8.133 35.219 20.453 1 91.31 368 LEU A O 1
ATOM 2683 N N . GLY A 1 369 ? 7.078 33.531 19.469 1 90.88 369 GLY A N 1
ATOM 2684 C CA . GLY A 1 369 ? 7.449 32.656 20.562 1 90.88 369 GLY A CA 1
ATOM 2685 C C . GLY A 1 369 ? 8.922 32.281 20.562 1 90.88 369 GLY A C 1
ATOM 2686 O O . GLY A 1 369 ? 9.438 31.734 21.547 1 90.88 369 GLY A O 1
ATOM 2687 N N . VAL A 1 370 ? 9.438 32.594 19.219 1 86.94 370 VAL A N 1
ATOM 2688 C CA . VAL A 1 370 ? 10.859 32.281 19.156 1 86.94 370 VAL A CA 1
ATOM 2689 C C . VAL A 1 370 ? 11.688 33.5 19.5 1 86.94 370 VAL A C 1
ATOM 2691 O O . VAL A 1 370 ? 11.258 34.656 19.266 1 86.94 370 VAL A O 1
ATOM 2694 N N . GLY A 1 371 ? 12.844 33.656 20.344 1 77.75 371 GLY A N 1
ATOM 2695 C CA . GLY A 1 371 ? 13.719 34.812 20.547 1 77.75 371 GLY A CA 1
ATOM 2696 C C . GLY A 1 371 ? 14.016 35.094 22.016 1 77.75 371 GLY A C 1
ATOM 2697 O O . GLY A 1 371 ? 14.812 35.969 22.344 1 77.75 371 GLY A O 1
ATOM 2698 N N . TRP A 1 372 ? 13.211 34.469 22.828 1 63.19 372 TRP A N 1
ATOM 2699 C CA . TRP A 1 372 ? 13.602 34.75 24.219 1 63.19 372 TRP A CA 1
ATOM 2700 C C . TRP A 1 372 ? 14.906 34.031 24.562 1 63.19 372 TRP A C 1
ATOM 2702 O O . TRP A 1 372 ? 15.469 34.25 25.641 1 63.19 372 TRP A O 1
ATOM 2712 N N . GLY A 1 373 ? 15.32 33.281 23.562 1 57.12 373 GLY A N 1
ATOM 2713 C CA . GLY A 1 373 ? 16.625 32.656 23.812 1 57.12 373 GLY A CA 1
ATOM 2714 C C . GLY A 1 373 ? 17.734 33.312 23.016 1 57.12 373 GLY A C 1
ATOM 2715 O O . GLY A 1 373 ? 17.562 34.344 22.391 1 57.12 373 GLY A O 1
ATOM 2716 N N . THR A 1 374 ? 18.969 32.875 23.156 1 55 374 THR A N 1
ATOM 2717 C CA . THR A 1 374 ? 20.234 33.406 22.641 1 55 374 THR A CA 1
ATOM 2718 C C . THR A 1 374 ? 20.25 33.375 21.109 1 55 374 THR A C 1
ATOM 2720 O O . THR A 1 374 ? 20.938 34.188 20.484 1 55 374 THR A O 1
ATOM 2723 N N . ASP A 1 375 ? 19.453 32.469 20.469 1 63.94 375 ASP A N 1
ATOM 2724 C CA . ASP A 1 375 ? 19.578 32.312 19.016 1 63.94 375 ASP A CA 1
ATOM 2725 C C . ASP A 1 375 ? 18.516 33.125 18.297 1 63.94 375 ASP A C 1
ATOM 2727 O O . ASP A 1 375 ? 17.344 33.094 18.656 1 63.94 375 ASP A O 1
ATOM 2731 N N . LYS A 1 376 ? 18.953 34.094 17.531 1 81.88 376 LYS A N 1
ATOM 2732 C CA . LYS A 1 376 ? 18.062 34.938 16.719 1 81.88 376 LYS A CA 1
ATOM 2733 C C . LYS A 1 376 ? 17.484 34.125 15.57 1 81.88 376 LYS A C 1
ATOM 2735 O O . LYS A 1 376 ? 18.078 34 14.5 1 81.88 376 LYS A O 1
ATOM 2740 N N . LEU A 1 377 ? 16.391 33.469 15.914 1 90.12 377 LEU A N 1
ATOM 2741 C CA . LEU A 1 377 ? 15.727 32.688 14.891 1 90.12 377 LEU A CA 1
ATOM 2742 C C . LEU A 1 377 ? 14.781 33.531 14.055 1 90.12 377 LEU A C 1
ATOM 2744 O O . LEU A 1 377 ? 14.297 34.562 14.531 1 90.12 377 LEU A O 1
ATOM 2748 N N . ASN A 1 378 ? 14.617 33.188 12.828 1 92.94 378 ASN A N 1
ATOM 2749 C CA . ASN A 1 378 ? 13.688 33.844 11.922 1 92.94 378 ASN A CA 1
ATOM 2750 C C . ASN A 1 378 ? 12.242 33.625 12.344 1 92.94 378 ASN A C 1
ATOM 2752 O O . ASN A 1 378 ? 11.625 32.625 11.992 1 92.94 378 ASN A O 1
ATOM 2756 N N . ARG A 1 379 ? 11.703 34.625 13 1 94.56 379 ARG A N 1
ATOM 2757 C CA . ARG A 1 379 ? 10.367 34.531 13.578 1 94.56 379 ARG A CA 1
ATOM 2758 C C . ARG A 1 379 ? 9.312 34.344 12.492 1 94.56 379 ARG A C 1
ATOM 2760 O O . ARG A 1 379 ? 8.344 33.625 12.68 1 94.56 379 ARG A O 1
ATOM 2767 N N . LEU A 1 380 ? 9.5 35.031 11.445 1 94.81 380 LEU A N 1
ATOM 2768 C CA . LEU A 1 380 ? 8.531 34.969 10.359 1 94.81 380 LEU A CA 1
ATOM 2769 C C . LEU A 1 380 ? 8.508 33.562 9.742 1 94.81 380 LEU A C 1
ATOM 2771 O O . LEU A 1 380 ? 7.438 33.062 9.422 1 94.81 380 LEU A O 1
ATOM 2775 N N . ALA A 1 381 ? 9.695 32.969 9.594 1 95.44 381 ALA A N 1
ATOM 2776 C CA . ALA A 1 381 ? 9.789 31.625 9.055 1 95.44 381 ALA A CA 1
ATOM 2777 C C . ALA A 1 381 ? 9.07 30.625 9.953 1 95.44 381 ALA A C 1
ATOM 2779 O O . ALA A 1 381 ? 8.352 29.75 9.469 1 95.44 381 ALA A O 1
ATOM 2780 N N . VAL A 1 382 ? 9.25 30.781 11.195 1 96.06 382 VAL A N 1
ATOM 2781 C CA . VAL A 1 382 ? 8.625 29.891 12.164 1 96.06 382 VAL A CA 1
ATOM 2782 C C . VAL A 1 382 ? 7.109 30.047 12.125 1 96.06 382 VAL A C 1
ATOM 2784 O O . VAL A 1 382 ? 6.375 29.062 12.07 1 96.06 382 VAL A O 1
ATOM 2787 N N . GLY A 1 383 ? 6.668 31.266 12.125 1 96.62 383 GLY A N 1
ATOM 2788 C CA . GLY A 1 383 ? 5.242 31.531 12.078 1 96.62 383 GLY A CA 1
ATOM 2789 C C . GLY A 1 383 ? 4.586 31.016 10.805 1 96.62 383 GLY A C 1
ATOM 2790 O O . GLY A 1 383 ? 3.535 30.375 10.859 1 96.62 383 GLY A O 1
ATOM 2791 N N . VAL A 1 384 ? 5.184 31.266 9.68 1 96.75 384 VAL A N 1
ATOM 2792 C CA . VAL A 1 384 ? 4.664 30.844 8.383 1 96.75 384 VAL A CA 1
ATOM 2793 C C . VAL A 1 384 ? 4.641 29.328 8.305 1 96.75 384 VAL A C 1
ATOM 2795 O O . VAL A 1 384 ? 3.734 28.75 7.707 1 96.75 384 VAL A O 1
ATOM 2798 N N . GLY A 1 385 ? 5.602 28.719 8.93 1 96.19 385 GLY A N 1
ATOM 2799 C CA . GLY A 1 385 ? 5.668 27.266 8.938 1 96.19 385 GLY A CA 1
ATOM 2800 C C . GLY A 1 385 ? 4.496 26.609 9.656 1 96.19 385 GLY A C 1
ATOM 2801 O O . GLY A 1 385 ? 4.172 25.453 9.406 1 96.19 385 GLY A O 1
ATOM 2802 N N . MET A 1 386 ? 3.77 27.359 10.438 1 95.88 386 MET A N 1
ATOM 2803 C CA . MET A 1 386 ? 2.678 26.828 11.258 1 95.88 386 MET A CA 1
ATOM 2804 C C . MET A 1 386 ? 1.335 27.047 10.562 1 95.88 386 MET A C 1
ATOM 2806 O O . MET A 1 386 ? 0.3 26.594 11.062 1 95.88 386 MET A O 1
ATOM 2810 N N . ILE A 1 387 ? 1.299 27.5 9.383 1 95.44 387 ILE A N 1
ATOM 2811 C CA . ILE A 1 387 ? 0.095 28.016 8.742 1 95.44 387 ILE A CA 1
ATOM 2812 C C . ILE A 1 387 ? -0.724 26.859 8.18 1 95.44 387 ILE A C 1
ATOM 2814 O O . ILE A 1 387 ? -1.947 26.828 8.336 1 95.44 387 ILE A O 1
ATOM 2818 N N . PRO A 1 388 ? -0.143 25.875 7.523 1 94 388 PRO A N 1
ATOM 2819 C CA . PRO A 1 388 ? -0.979 24.906 6.809 1 94 388 PRO A CA 1
ATOM 2820 C C . PRO A 1 388 ? -1.83 24.062 7.746 1 94 388 PRO A C 1
ATOM 2822 O O . PRO A 1 388 ? -1.342 23.594 8.781 1 94 388 PRO A O 1
ATOM 2825 N N . ARG A 1 389 ? -3.109 23.844 7.336 1 90.31 389 ARG A N 1
ATOM 2826 C CA . ARG A 1 389 ? -4.031 23.078 8.156 1 90.31 389 ARG A CA 1
ATOM 2827 C C . ARG A 1 389 ? -4.164 21.641 7.633 1 90.31 389 ARG A C 1
ATOM 2829 O O . ARG A 1 389 ? -4.324 20.703 8.414 1 90.31 389 ARG A O 1
ATOM 2836 N N . GLY A 1 390 ? -4.211 21.531 6.375 1 83.06 390 GLY A N 1
ATOM 2837 C CA . GLY A 1 390 ? -4.273 20.203 5.766 1 83.06 390 GLY A CA 1
ATOM 2838 C C . GLY A 1 390 ? -5.57 19.484 6.059 1 83.06 390 GLY A C 1
ATOM 2839 O O . GLY A 1 390 ? -6.645 20.094 6.078 1 83.06 390 GLY A O 1
ATOM 2840 N N . GLU A 1 391 ? -5.469 18.141 6.266 1 77.88 391 GLU A N 1
ATOM 2841 C CA . GLU A 1 391 ? -6.645 17.281 6.398 1 77.88 391 GLU A CA 1
ATOM 2842 C C . GLU A 1 391 ? -7.258 17.406 7.789 1 77.88 391 GLU A C 1
ATOM 2844 O O . GLU A 1 391 ? -8.453 17.172 7.969 1 77.88 391 GLU A O 1
ATOM 2849 N N . VAL A 1 392 ? -6.473 17.766 8.719 1 76.69 392 VAL A N 1
ATOM 2850 C CA . VAL A 1 392 ? -6.938 17.812 10.094 1 76.69 392 VAL A CA 1
ATOM 2851 C C . VAL A 1 392 ? -8.008 18.875 10.25 1 76.69 392 VAL A C 1
ATOM 2853 O O . VAL A 1 392 ? -8.984 18.688 10.984 1 76.69 392 VAL A O 1
ATOM 2856 N N . GLY A 1 393 ? -7.836 19.969 9.602 1 77 393 GLY A N 1
ATOM 2857 C CA . GLY A 1 393 ? -8.859 21 9.633 1 77 393 GLY A CA 1
ATOM 2858 C C . GLY A 1 393 ? -10.211 20.516 9.125 1 77 393 GLY A C 1
ATOM 2859 O O . GLY A 1 393 ? -11.25 20.875 9.672 1 77 393 GLY A O 1
ATOM 2860 N N . LEU A 1 394 ? -10.141 19.672 8.219 1 76.88 394 LEU A N 1
ATOM 2861 C CA . LEU A 1 394 ? -11.367 19.156 7.625 1 76.88 394 LEU A CA 1
ATOM 2862 C C . LEU A 1 394 ? -12.055 18.172 8.57 1 76.88 394 LEU A C 1
ATOM 2864 O O . LEU A 1 394 ? -13.281 18.047 8.547 1 76.88 394 LEU A O 1
ATOM 2868 N N . VAL A 1 395 ? -11.312 17.547 9.375 1 73.62 395 VAL A N 1
ATOM 2869 C CA . VAL A 1 395 ? -11.875 16.641 10.359 1 73.62 395 VAL A CA 1
ATOM 2870 C C . VAL A 1 395 ? -12.703 17.422 11.375 1 73.62 395 VAL A C 1
ATOM 2872 O O . VAL A 1 395 ? -13.789 16.984 11.766 1 73.62 395 VAL A O 1
ATOM 2875 N N . PHE A 1 396 ? -12.234 18.547 11.758 1 76.38 396 PHE A N 1
ATOM 2876 C CA . PHE A 1 396 ? -12.961 19.406 12.688 1 76.38 396 PHE A CA 1
ATOM 2877 C C . PHE A 1 396 ? -14.25 19.906 12.047 1 76.38 396 PHE A C 1
ATOM 2879 O O . PHE A 1 396 ? -15.305 19.922 12.695 1 76.38 396 PHE A O 1
ATOM 2886 N N . ALA A 1 397 ? -14.148 20.219 10.797 1 76 397 ALA A N 1
ATOM 2887 C CA . ALA A 1 397 ? -15.328 20.703 10.078 1 76 397 ALA A CA 1
ATOM 2888 C C . ALA A 1 397 ? -16.391 19.609 9.961 1 76 397 ALA A C 1
ATOM 2890 O O . ALA A 1 397 ? -17.578 19.875 10.164 1 76 397 ALA A O 1
ATOM 2891 N N . ALA A 1 398 ? -15.938 18.516 9.727 1 76.25 398 ALA A N 1
ATOM 2892 C CA . ALA A 1 398 ? -16.859 17.391 9.57 1 76.25 398 ALA A CA 1
ATOM 2893 C C . ALA A 1 398 ? -17.516 17.031 10.898 1 76.25 398 ALA A C 1
ATOM 2895 O O . ALA A 1 398 ? -18.719 16.75 10.938 1 76.25 398 ALA A O 1
ATOM 2896 N N . ALA A 1 399 ? -16.719 17.016 11.914 1 75.56 399 ALA A N 1
ATOM 2897 C CA . ALA A 1 399 ? -17.25 16.734 13.242 1 75.56 399 ALA A CA 1
ATOM 2898 C C . ALA A 1 399 ? -18.297 17.781 13.656 1 75.56 399 ALA A C 1
ATOM 2900 O O . ALA A 1 399 ? -19.328 17.438 14.242 1 75.56 399 ALA A O 1
ATOM 2901 N N . GLY A 1 400 ? -18.031 18.969 13.391 1 77.94 400 GLY A N 1
ATOM 2902 C CA . GLY A 1 400 ? -18.953 20.031 13.688 1 77.94 400 GLY A CA 1
ATOM 2903 C C . GLY A 1 400 ? -20.234 19.953 12.883 1 77.94 400 GLY A C 1
ATOM 2904 O O . GLY A 1 400 ? -21.328 20.141 13.414 1 77.94 400 GLY A O 1
ATOM 2905 N N . ALA A 1 401 ? -20.109 19.672 11.664 1 78.31 401 ALA A N 1
ATOM 2906 C CA . ALA A 1 401 ? -21.266 19.562 10.781 1 78.31 401 ALA A CA 1
ATOM 2907 C C . ALA A 1 401 ? -22.156 18.391 11.195 1 78.31 401 ALA A C 1
ATOM 2909 O O . ALA A 1 401 ? -23.391 18.5 11.195 1 78.31 401 ALA A O 1
ATOM 2910 N N . SER A 1 402 ? -21.578 17.375 11.547 1 76.5 402 SER A N 1
ATOM 2911 C CA . SER A 1 402 ? -22.328 16.172 11.938 1 76.5 402 SER A CA 1
ATOM 2912 C C . SER A 1 402 ? -23.062 16.391 13.25 1 76.5 402 SER A C 1
ATOM 2914 O O . SER A 1 402 ? -24.109 15.781 13.492 1 76.5 402 SER A O 1
ATOM 2916 N N . SER A 1 403 ? -22.469 17.188 14.031 1 77.56 403 SER A N 1
ATOM 2917 C CA . SER A 1 403 ? -23.109 17.484 15.305 1 77.56 403 SER A CA 1
ATOM 2918 C C . SER A 1 403 ? -24.312 18.391 15.125 1 77.56 403 SER A C 1
ATOM 2920 O O . SER A 1 403 ? -25.156 18.516 16.031 1 77.56 403 SER A O 1
ATOM 2922 N N . GLY A 1 404 ? -24.406 19.031 13.992 1 82.06 404 GLY A N 1
ATOM 2923 C CA . GLY A 1 404 ? -25.484 19.969 13.727 1 82.06 404 GLY A CA 1
ATOM 2924 C C . GLY A 1 404 ? -25.234 21.344 14.312 1 82.06 404 GLY A C 1
ATOM 2925 O O . GLY A 1 404 ? -26.078 22.234 14.188 1 82.06 404 GLY A O 1
ATOM 2926 N N . ALA A 1 405 ? -24.109 21.516 14.789 1 83.94 405 ALA A N 1
ATOM 2927 C CA . ALA A 1 405 ? -23.812 22.75 15.492 1 83.94 405 ALA A CA 1
ATOM 2928 C C . ALA A 1 405 ? -23.438 23.859 14.523 1 83.94 405 ALA A C 1
ATOM 2930 O O . ALA A 1 405 ? -23.547 25.047 14.844 1 83.94 405 ALA A O 1
ATOM 2931 N N . LEU A 1 406 ? -23.047 23.516 13.32 1 89.94 406 LEU A N 1
ATOM 2932 C CA . LEU A 1 406 ? -22.516 24.5 12.383 1 89.94 406 LEU A CA 1
ATOM 2933 C C . LEU A 1 406 ? -23.562 24.844 11.32 1 89.94 406 LEU A C 1
ATOM 2935 O O . LEU A 1 406 ? -24.234 23.969 10.797 1 89.94 406 LEU A O 1
ATOM 2939 N N . SER A 1 407 ? -23.719 26.078 11.133 1 89.75 407 SER A N 1
ATOM 2940 C CA . SER A 1 407 ? -24.5 26.484 9.969 1 89.75 407 SER A CA 1
ATOM 2941 C C . SER A 1 407 ? -23.781 26.141 8.672 1 89.75 407 SER A C 1
ATOM 2943 O O . SER A 1 407 ? -22.562 25.938 8.664 1 89.75 407 SER A O 1
ATOM 2945 N N . GLU A 1 408 ? -24.547 26.125 7.617 1 87.56 408 GLU A N 1
ATOM 2946 C CA . GLU A 1 408 ? -23.969 25.844 6.309 1 87.56 408 GLU A CA 1
ATOM 2947 C C . GLU A 1 408 ? -22.906 26.875 5.945 1 87.56 408 GLU A C 1
ATOM 2949 O O . GLU A 1 408 ? -21.859 26.547 5.375 1 87.56 408 GLU A O 1
ATOM 2954 N N . ALA A 1 409 ? -23.188 28.031 6.281 1 90.12 409 ALA A N 1
ATOM 2955 C CA . ALA A 1 409 ? -22.266 29.125 5.969 1 90.12 409 ALA A CA 1
ATOM 2956 C C . ALA A 1 409 ? -20.969 29 6.754 1 90.12 409 ALA A C 1
ATOM 2958 O O . ALA A 1 409 ? -19.875 29.203 6.211 1 90.12 409 ALA A O 1
ATOM 2959 N N . LEU A 1 410 ? -21.109 28.719 7.973 1 92.25 410 LEU A N 1
ATOM 2960 C CA . LEU A 1 410 ? -19.922 28.578 8.812 1 92.25 410 LEU A CA 1
ATOM 2961 C C . LEU A 1 410 ? -19.094 27.375 8.383 1 92.25 410 LEU A C 1
ATOM 2963 O O . LEU A 1 410 ? -17.859 27.422 8.375 1 92.25 410 LEU A O 1
ATOM 2967 N N . ASP A 1 411 ? -19.812 26.375 8.07 1 89.56 411 ASP A N 1
ATOM 2968 C CA . ASP A 1 411 ? -19.125 25.188 7.566 1 89.56 411 ASP A CA 1
ATOM 2969 C C . ASP A 1 411 ? -18.344 25.516 6.297 1 89.56 411 ASP A C 1
ATOM 2971 O O . ASP A 1 411 ? -17.172 25.141 6.176 1 89.56 411 ASP A O 1
ATOM 2975 N N . ALA A 1 412 ? -18.938 26.125 5.398 1 89.31 412 ALA A N 1
ATOM 2976 C CA . ALA A 1 412 ? -18.266 26.531 4.164 1 89.31 412 ALA A CA 1
ATOM 2977 C C . ALA A 1 412 ? -17.078 27.438 4.461 1 89.31 412 ALA A C 1
ATOM 2979 O O . ALA A 1 412 ? -16.031 27.312 3.816 1 89.31 412 ALA A O 1
ATOM 2980 N N . GLY A 1 413 ? -17.25 28.328 5.344 1 92.56 413 GLY A N 1
ATOM 2981 C CA . GLY A 1 413 ? -16.172 29.219 5.73 1 92.56 413 GLY A CA 1
ATOM 2982 C C . GLY A 1 413 ? -14.953 28.469 6.27 1 92.56 413 GLY A C 1
ATOM 2983 O O . GLY A 1 413 ? -13.82 28.812 5.934 1 92.56 413 GLY A O 1
ATOM 2984 N N . ILE A 1 414 ? -15.203 27.484 7.102 1 92.62 414 ILE A N 1
ATOM 2985 C CA . ILE A 1 414 ? -14.125 26.688 7.668 1 92.62 414 ILE A CA 1
ATOM 2986 C C . ILE A 1 414 ? -13.391 25.938 6.555 1 92.62 414 ILE A C 1
ATOM 2988 O O . ILE A 1 414 ? -12.164 25.906 6.512 1 92.62 414 ILE A O 1
ATOM 2992 N N . VAL A 1 415 ? -14.141 25.375 5.664 1 91.06 415 VAL A N 1
ATOM 2993 C CA . VAL A 1 415 ? -13.57 24.594 4.574 1 91.06 415 VAL A CA 1
ATOM 2994 C C . VAL A 1 415 ? -12.695 25.5 3.699 1 91.06 415 VAL A C 1
ATOM 2996 O O . VAL A 1 415 ? -11.57 25.125 3.344 1 91.06 415 VAL A O 1
ATOM 2999 N N . VAL A 1 416 ? -13.172 26.656 3.375 1 92.62 416 VAL A N 1
ATOM 3000 C CA . VAL A 1 416 ? -12.414 27.609 2.566 1 92.62 416 VAL A CA 1
ATOM 3001 C C . VAL A 1 416 ? -11.125 27.984 3.285 1 92.62 416 VAL A C 1
ATOM 3003 O O . VAL A 1 416 ? -10.055 28.031 2.668 1 92.62 416 VAL A O 1
ATOM 3006 N N . MET A 1 417 ? -11.25 28.281 4.523 1 94.12 417 MET A N 1
ATOM 3007 C CA . MET A 1 417 ? -10.078 28.641 5.32 1 94.12 417 MET A CA 1
ATOM 3008 C C . MET A 1 417 ? -9.047 27.516 5.297 1 94.12 417 MET A C 1
ATOM 3010 O O . MET A 1 417 ? -7.855 27.766 5.121 1 94.12 417 MET A O 1
ATOM 3014 N N . VAL A 1 418 ? -9.453 26.266 5.398 1 93.5 418 VAL A N 1
ATOM 3015 C CA . VAL A 1 418 ? -8.562 25.109 5.402 1 93.5 418 VAL A CA 1
ATOM 3016 C C . VAL A 1 418 ? -7.879 24.969 4.047 1 93.5 418 VAL A C 1
ATOM 3018 O O . VAL A 1 418 ? -6.668 24.766 3.975 1 93.5 418 VAL A O 1
ATOM 3021 N N . ILE A 1 419 ? -8.633 25.141 2.992 1 92.69 419 ILE A N 1
ATOM 3022 C CA . ILE A 1 419 ? -8.109 25 1.637 1 92.69 419 ILE A CA 1
ATOM 3023 C C . ILE A 1 419 ? -7.051 26.078 1.39 1 92.69 419 ILE A C 1
ATOM 3025 O O . ILE A 1 419 ? -5.934 25.766 0.973 1 92.69 419 ILE A O 1
ATOM 3029 N N . LEU A 1 420 ? -7.352 27.297 1.706 1 94.94 420 LEU A N 1
ATOM 3030 C CA . LEU A 1 420 ? -6.461 28.406 1.394 1 94.94 420 LEU A CA 1
ATOM 3031 C C . LEU A 1 420 ? -5.172 28.312 2.199 1 94.94 420 LEU A C 1
ATOM 3033 O O . LEU A 1 420 ? -4.082 28.547 1.665 1 94.94 420 LEU A O 1
ATOM 3037 N N . THR A 1 421 ? -5.262 27.984 3.41 1 95.12 421 THR A N 1
ATOM 3038 C CA . THR A 1 421 ? -4.062 27.891 4.234 1 95.12 421 THR A CA 1
ATOM 3039 C C . THR A 1 421 ? -3.203 26.703 3.803 1 95.12 421 THR A C 1
ATOM 3041 O O . THR A 1 421 ? -1.976 26.75 3.914 1 95.12 421 THR A O 1
ATOM 3044 N N . THR A 1 422 ? -3.809 25.656 3.338 1 92.81 422 THR A N 1
ATOM 3045 C CA . THR A 1 422 ? -3.096 24.469 2.879 1 92.81 422 THR A CA 1
ATOM 3046 C C . THR A 1 422 ? -2.318 24.766 1.6 1 92.81 422 THR A C 1
ATOM 3048 O O . THR A 1 422 ? -1.153 24.391 1.472 1 92.81 422 THR A O 1
ATOM 3051 N N . PHE A 1 423 ? -2.877 25.531 0.708 1 94.19 423 PHE A N 1
ATOM 3052 C CA . PHE A 1 423 ? -2.291 25.766 -0.607 1 94.19 423 PHE A CA 1
ATOM 3053 C C . PHE A 1 423 ? -1.347 26.953 -0.577 1 94.19 423 PHE A C 1
ATOM 3055 O O . PHE A 1 423 ? -0.399 27.031 -1.362 1 94.19 423 PHE A O 1
ATOM 3062 N N . LEU A 1 424 ? -1.522 27.844 0.342 1 94.69 424 LEU A N 1
ATOM 3063 C CA . LEU A 1 424 ? -0.708 29.062 0.395 1 94.69 424 LEU A CA 1
ATOM 3064 C C . LEU A 1 424 ? 0.58 28.812 1.173 1 94.69 424 LEU A C 1
ATOM 3066 O O . LEU A 1 424 ? 1.57 29.516 0.981 1 94.69 424 LEU A O 1
ATOM 3070 N N . ALA A 1 425 ? 0.58 27.844 1.951 1 93.38 425 ALA A N 1
ATOM 3071 C CA . ALA A 1 425 ? 1.702 27.625 2.859 1 93.38 425 ALA A CA 1
ATOM 3072 C C . ALA A 1 425 ? 2.98 27.312 2.088 1 93.38 425 ALA A C 1
ATOM 3074 O O . ALA A 1 425 ? 4.031 27.906 2.346 1 93.38 425 ALA A O 1
ATOM 3075 N N . PRO A 1 426 ? 2.879 26.453 1.071 1 94.44 426 PRO A N 1
ATOM 3076 C CA . PRO A 1 426 ? 4.117 26.094 0.379 1 94.44 426 PRO A CA 1
ATOM 3077 C C . PRO A 1 426 ? 4.789 27.281 -0.288 1 94.44 426 PRO A C 1
ATOM 3079 O O . PRO A 1 426 ? 5.98 27.531 -0.073 1 94.44 426 PRO A O 1
ATOM 3082 N N . PRO A 1 427 ? 4.102 28.078 -1.047 1 95.44 427 PRO A N 1
ATOM 3083 C CA . PRO A 1 427 ? 4.773 29.25 -1.633 1 95.44 427 PRO A CA 1
ATOM 3084 C C . PRO A 1 427 ? 5.211 30.266 -0.584 1 95.44 427 PRO A C 1
ATOM 3086 O O . PRO A 1 427 ? 6.238 30.922 -0.753 1 95.44 427 PRO A O 1
ATOM 3089 N N . MET A 1 428 ? 4.531 30.453 0.494 1 96.06 428 MET A N 1
ATOM 3090 C CA . MET A 1 428 ? 4.93 31.375 1.557 1 96.06 428 MET A CA 1
ATOM 3091 C C . MET A 1 428 ? 6.227 30.906 2.217 1 96.06 428 MET A C 1
ATOM 3093 O O . MET A 1 428 ? 7.094 31.734 2.529 1 96.06 428 MET A O 1
ATOM 3097 N N . LEU A 1 429 ? 6.309 29.656 2.418 1 95.25 429 LEU A N 1
ATOM 3098 C CA . LEU A 1 429 ? 7.523 29.094 3.002 1 95.25 429 LEU A CA 1
ATOM 3099 C C . LEU A 1 429 ? 8.719 29.297 2.072 1 95.25 429 LEU A C 1
ATOM 3101 O O . LEU A 1 429 ? 9.82 29.594 2.529 1 95.25 429 LEU A O 1
ATOM 3105 N N . ARG A 1 430 ? 8.461 29.141 0.801 1 94.31 430 ARG A N 1
ATOM 3106 C CA . ARG A 1 430 ? 9.516 29.375 -0.181 1 94.31 430 ARG A CA 1
ATOM 3107 C C . ARG A 1 430 ? 10.023 30.812 -0.109 1 94.31 430 ARG A C 1
ATOM 3109 O O . ARG A 1 430 ? 11.219 31.062 -0.242 1 94.31 430 ARG A O 1
ATOM 3116 N N . PHE A 1 431 ? 9.164 31.688 0.177 1 93.56 431 PHE A N 1
ATOM 3117 C CA . PHE A 1 431 ? 9.5 33.094 0.223 1 93.56 431 PHE A CA 1
ATOM 3118 C C . PHE A 1 431 ? 10.305 33.438 1.473 1 93.56 431 PHE A C 1
ATOM 3120 O O . PHE A 1 431 ? 11.219 34.25 1.432 1 93.56 431 PHE A O 1
ATOM 3127 N N . VAL A 1 432 ? 10.039 32.781 2.566 1 94.56 432 VAL A N 1
ATOM 3128 C CA . VAL A 1 432 ? 10.672 33.156 3.824 1 94.56 432 VAL A CA 1
ATOM 3129 C C . VAL A 1 432 ? 11.945 32.344 4.023 1 94.56 432 VAL A C 1
ATOM 3131 O O . VAL A 1 432 ? 12.789 32.656 4.855 1 94.56 432 VAL A O 1
ATOM 3134 N N . PHE A 1 433 ? 12.078 31.172 3.289 1 91.12 433 PHE A N 1
ATOM 3135 C CA . PHE A 1 433 ? 13.289 30.375 3.227 1 91.12 433 PHE A CA 1
ATOM 3136 C C . PHE A 1 433 ? 13.875 30.375 1.817 1 91.12 433 PHE A C 1
ATOM 3138 O O . PHE A 1 433 ? 13.734 29.406 1.08 1 91.12 433 PHE A O 1
ATOM 3145 N N . PRO A 1 434 ? 14.531 31.469 1.4 1 75.62 434 PRO A N 1
ATOM 3146 C CA . PRO A 1 434 ? 15.016 31.469 0.016 1 75.62 434 PRO A CA 1
ATOM 3147 C C . PRO A 1 434 ? 16.078 30.391 -0.243 1 75.62 434 PRO A C 1
ATOM 3149 O O . PRO A 1 434 ? 16.828 30.047 0.663 1 75.62 434 PRO A O 1
ATOM 3152 N N . SER A 1 435 ? 15.781 29.516 -1.299 1 65.69 435 SER A N 1
ATOM 3153 C CA . SER A 1 435 ? 16.672 28.422 -1.676 1 65.69 435 SER A CA 1
ATOM 3154 C C . SER A 1 435 ? 18.109 28.891 -1.816 1 65.69 435 SER A C 1
ATOM 3156 O O . SER A 1 435 ? 18.359 29.984 -2.318 1 65.69 435 SER A O 1
ATOM 3158 N N . ARG A 1 436 ? 19.016 28.453 -0.916 1 55.53 436 ARG A N 1
ATOM 3159 C CA . ARG A 1 436 ? 20.438 28.75 -1.121 1 55.53 436 ARG A CA 1
ATOM 3160 C C . ARG A 1 436 ? 20.891 28.281 -2.498 1 55.53 436 ARG A C 1
ATOM 3162 O O . ARG A 1 436 ? 20.531 27.188 -2.945 1 55.53 436 ARG A O 1
ATOM 3169 N N . SER A 1 437 ? 21.109 29.188 -3.363 1 44.66 437 SER A N 1
ATOM 3170 C CA . SER A 1 437 ? 21.766 28.844 -4.617 1 44.66 437 SER A CA 1
ATOM 3171 C C . SER A 1 437 ? 22.859 27.797 -4.402 1 44.66 437 SER A C 1
ATOM 3173 O O . SER A 1 437 ? 23.5 27.766 -3.354 1 44.66 437 SER A O 1
ATOM 3175 N N . ALA A 1 438 ? 22.906 26.75 -5.07 1 42.06 438 ALA A N 1
ATOM 3176 C CA . ALA A 1 438 ? 24.016 25.812 -5.141 1 42.06 438 ALA A CA 1
ATOM 3177 C C . ALA A 1 438 ? 25.359 26.547 -5.148 1 42.06 438 ALA A C 1
ATOM 3179 O O . ALA A 1 438 ? 25.656 27.281 -6.086 1 42.06 438 ALA A O 1
ATOM 3180 N N . THR A 1 439 ? 25.891 26.969 -4.121 1 35.91 439 THR A N 1
ATOM 3181 C CA . THR A 1 439 ? 27.281 27.391 -4.266 1 35.91 439 THR A CA 1
ATOM 3182 C C . THR A 1 439 ? 28.062 26.391 -5.113 1 35.91 439 THR A C 1
ATOM 3184 O O . THR A 1 439 ? 28.094 25.203 -4.801 1 35.91 439 THR A O 1
ATOM 3187 N N . PRO A 1 440 ? 28.391 26.688 -6.309 1 37.25 440 PRO A N 1
ATOM 3188 C CA . PRO A 1 440 ? 29.234 25.766 -7.09 1 37.25 440 PRO A CA 1
ATOM 3189 C C . PRO A 1 440 ? 30.406 25.219 -6.281 1 37.25 440 PRO A C 1
ATOM 3191 O O . PRO A 1 440 ? 31.062 25.953 -5.543 1 37.25 440 PRO A O 1
ATOM 3194 N N . VAL A 1 441 ? 30.359 24.031 -5.918 1 38.59 441 VAL A N 1
ATOM 3195 C CA . VAL A 1 441 ? 31.562 23.391 -5.402 1 38.59 441 VAL A CA 1
ATOM 3196 C C . VAL A 1 441 ? 32.75 23.781 -6.273 1 38.59 441 VAL A C 1
ATOM 3198 O O . VAL A 1 441 ? 32.75 23.578 -7.488 1 38.59 441 VAL A O 1
ATOM 3201 N N . PRO A 1 442 ? 33.531 24.641 -5.824 1 34.44 442 PRO A N 1
ATOM 3202 C CA . PRO A 1 442 ? 34.719 24.938 -6.629 1 34.44 442 PRO A CA 1
ATOM 3203 C C . PRO A 1 442 ? 35.438 23.688 -7.07 1 34.44 442 PRO A C 1
ATOM 3205 O O . PRO A 1 442 ? 35.594 22.75 -6.285 1 34.44 442 PRO A O 1
ATOM 3208 N N . ALA A 1 443 ? 35.438 23.375 -8.375 1 40.56 443 ALA A N 1
ATOM 3209 C CA . ALA A 1 443 ? 36.25 22.297 -8.914 1 40.56 443 ALA A CA 1
ATOM 3210 C C . ALA A 1 443 ? 37.625 22.297 -8.289 1 40.56 443 ALA A C 1
ATOM 3212 O O . ALA A 1 443 ? 38.25 23.344 -8.109 1 40.56 443 ALA A O 1
ATOM 3213 N N . PRO A 1 444 ? 37.969 21.125 -7.562 1 40.88 444 PRO A N 1
ATOM 3214 C CA . PRO A 1 444 ? 39.312 21.078 -6.988 1 40.88 444 PRO A CA 1
ATOM 3215 C C . PRO A 1 444 ? 40.375 21.625 -7.941 1 40.88 444 PRO A C 1
ATOM 3217 O O . PRO A 1 444 ? 40.25 21.438 -9.156 1 40.88 444 PRO A O 1
ATOM 3220 N N . GLU A 1 445 ? 41 22.703 -7.648 1 40.09 445 GLU A N 1
ATOM 3221 C CA . GLU A 1 445 ? 42.125 23.25 -8.422 1 40.09 445 GLU A CA 1
ATOM 3222 C C . GLU A 1 445 ? 43.125 22.172 -8.797 1 40.09 445 GLU A C 1
ATOM 3224 O O . GLU A 1 445 ? 43.469 21.312 -7.977 1 40.09 445 GLU A O 1
ATOM 3229 N N . PRO A 1 446 ? 43.188 21.734 -10.086 1 41.91 446 PRO A N 1
ATOM 3230 C CA . PRO A 1 446 ? 44.188 20.766 -10.508 1 41.91 446 PRO A CA 1
ATOM 3231 C C . PRO A 1 446 ? 45.562 21 -9.844 1 41.91 446 PRO A C 1
ATOM 3233 O O . PRO A 1 446 ? 45.875 22.141 -9.516 1 41.91 446 PRO A O 1
ATOM 3236 N N . ASN A 1 447 ? 46.031 20.016 -8.953 1 40.47 447 ASN A N 1
ATOM 3237 C CA . ASN A 1 447 ? 47.406 20.078 -8.43 1 40.47 447 ASN A CA 1
ATOM 3238 C C . ASN A 1 447 ? 48.375 20.594 -9.477 1 40.47 447 ASN A C 1
ATOM 3240 O O . ASN A 1 447 ? 48.5 20.016 -10.555 1 40.47 447 ASN A O 1
ATOM 3244 N N . ALA A 1 448 ? 49 21.75 -9.344 1 28.25 448 ALA A N 1
ATOM 3245 C CA . ALA A 1 448 ? 50.219 22.109 -10.07 1 28.25 448 ALA A CA 1
ATOM 3246 C C . ALA A 1 448 ? 51.406 21.297 -9.578 1 28.25 448 ALA A C 1
ATOM 3248 O O . ALA A 1 448 ? 51.562 21.078 -8.375 1 28.25 448 ALA A O 1
ATOM 3249 N N . MET B 1 1 ? -44.344 0.562 -2.24 1 25.55 1 MET B N 1
ATOM 3250 C CA . MET B 1 1 ? -43.562 0.063 -1.123 1 25.55 1 MET B CA 1
ATOM 3251 C C . MET B 1 1 ? -42.188 0.712 -1.106 1 25.55 1 MET B C 1
ATOM 3253 O O . MET B 1 1 ? -41.5 0.734 -2.125 1 25.55 1 MET B O 1
ATOM 3257 N N . PRO B 1 2 ? -41.906 1.734 -0.274 1 29.42 2 PRO B N 1
ATOM 3258 C CA . PRO B 1 2 ? -40.625 2.467 -0.351 1 29.42 2 PRO B CA 1
ATOM 3259 C C . PRO B 1 2 ? -39.406 1.544 -0.318 1 29.42 2 PRO B C 1
ATOM 3261 O O . PRO B 1 2 ? -39.406 0.543 0.403 1 29.42 2 PRO B O 1
ATOM 3264 N N . THR B 1 3 ? -38.906 1.215 -1.423 1 32.06 3 THR B N 1
ATOM 3265 C CA . THR B 1 3 ? -37.688 0.424 -1.489 1 32.06 3 THR B CA 1
ATOM 3266 C C . THR B 1 3 ? -36.688 0.873 -0.421 1 32.06 3 THR B C 1
ATOM 3268 O O . THR B 1 3 ? -36.312 2.047 -0.368 1 32.06 3 THR B O 1
ATOM 3271 N N . LEU B 1 4 ? -36.906 0.453 0.746 1 33.12 4 LEU B N 1
ATOM 3272 C CA . LEU B 1 4 ? -36 0.719 1.857 1 33.12 4 LEU B CA 1
ATOM 3273 C C . LEU B 1 4 ? -34.562 0.697 1.393 1 33.12 4 LEU B C 1
ATOM 3275 O O . LEU B 1 4 ? -34.062 -0.33 0.914 1 33.12 4 LEU B O 1
ATOM 3279 N N . ALA B 1 5 ? -34.156 1.724 0.865 1 38.22 5 ALA B N 1
ATOM 3280 C CA . ALA B 1 5 ? -32.75 1.956 0.554 1 38.22 5 ALA B CA 1
ATOM 3281 C C . ALA B 1 5 ? -31.844 1.391 1.646 1 38.22 5 ALA B C 1
ATOM 3283 O O . ALA B 1 5 ? -31.906 1.833 2.797 1 38.22 5 ALA B O 1
ATOM 3284 N N . THR B 1 6 ? -31.656 0.149 1.822 1 40.69 6 THR B N 1
ATOM 3285 C CA . THR B 1 6 ? -30.719 -0.47 2.754 1 40.69 6 THR B CA 1
ATOM 3286 C C . THR B 1 6 ? -29.438 0.359 2.865 1 40.69 6 THR B C 1
ATOM 3288 O O . THR B 1 6 ? -28.719 0.543 1.88 1 40.69 6 THR B O 1
ATOM 3291 N N . ALA B 1 7 ? -29.422 1.324 3.619 1 48.19 7 ALA B N 1
ATOM 3292 C CA . ALA B 1 7 ? -28.344 2.277 3.857 1 48.19 7 ALA B CA 1
ATOM 3293 C C . ALA B 1 7 ? -27.016 1.558 4.066 1 48.19 7 ALA B C 1
ATOM 3295 O O . ALA B 1 7 ? -26.922 0.646 4.891 1 48.19 7 ALA B O 1
ATOM 3296 N N . VAL B 1 8 ? -26.094 1.303 3.074 1 58.84 8 VAL B N 1
ATOM 3297 C CA . VAL B 1 8 ? -24.766 0.728 3.166 1 58.84 8 VAL B CA 1
ATOM 3298 C C . VAL B 1 8 ? -24.016 1.354 4.34 1 58.84 8 VAL B C 1
ATOM 3300 O O . VAL B 1 8 ? -23.859 2.574 4.402 1 58.84 8 VAL B O 1
ATOM 3303 N N . VAL B 1 9 ? -23.875 0.618 5.469 1 76.38 9 VAL B N 1
ATOM 3304 C CA . VAL B 1 9 ? -23.109 1.045 6.641 1 76.38 9 VAL B CA 1
ATOM 3305 C C . VAL B 1 9 ? -21.641 1.19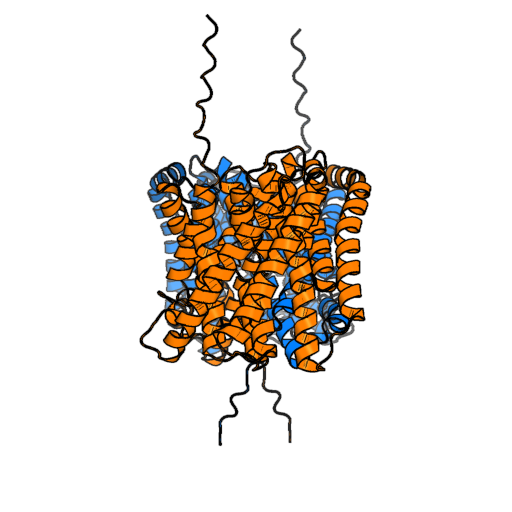2 6.277 1 76.38 9 VAL B C 1
ATOM 3307 O O . VAL B 1 9 ? -21.047 0.287 5.691 1 76.38 9 VAL B O 1
ATOM 3310 N N . SER B 1 10 ? -21.141 2.383 6.422 1 83.56 10 SER B N 1
ATOM 3311 C CA . SER B 1 10 ? -19.75 2.672 6.102 1 83.56 10 SER B CA 1
ATOM 3312 C C . SER B 1 10 ? -18.828 2.264 7.242 1 83.56 10 SER B C 1
ATOM 3314 O O . SER B 1 10 ? -19.203 2.34 8.414 1 83.56 10 SER B O 1
ATOM 3316 N N . ALA B 1 11 ? -17.688 1.71 6.883 1 89.62 11 ALA B N 1
ATOM 3317 C CA . ALA B 1 11 ? -16.656 1.365 7.852 1 89.62 11 ALA B CA 1
ATOM 3318 C C . ALA B 1 11 ? -16.141 2.609 8.57 1 89.62 11 ALA B C 1
ATOM 3320 O O . ALA B 1 11 ? -16.312 3.73 8.086 1 89.62 11 ALA B O 1
ATOM 3321 N N . ASP B 1 12 ? -15.641 2.43 9.773 1 89.94 12 ASP B N 1
ATOM 3322 C CA . ASP B 1 12 ? -14.969 3.502 10.508 1 89.94 12 ASP B CA 1
ATOM 3323 C C . ASP B 1 12 ? -13.539 3.691 10.008 1 89.94 12 ASP B C 1
ATOM 3325 O O . ASP B 1 12 ? -12.711 2.787 10.125 1 89.94 12 ASP B O 1
ATOM 3329 N N . ALA B 1 13 ? -13.242 4.844 9.523 1 88.5 13 ALA B N 1
ATOM 3330 C CA . ALA B 1 13 ? -11.977 5.102 8.852 1 88.5 13 ALA B CA 1
ATOM 3331 C C . ALA B 1 13 ? -10.797 4.883 9.805 1 88.5 13 ALA B C 1
ATOM 3333 O O . ALA B 1 13 ? -9.773 4.328 9.414 1 88.5 13 ALA B O 1
ATOM 3334 N N . THR B 1 14 ? -10.898 5.344 11.008 1 89.19 14 THR B N 1
ATOM 3335 C CA . THR B 1 14 ? -9.844 5.184 12 1 89.19 14 THR B CA 1
ATOM 3336 C C . THR B 1 14 ? -9.625 3.711 12.336 1 89.19 14 THR B C 1
ATOM 3338 O O . THR B 1 14 ? -8.484 3.254 12.438 1 89.19 14 THR B O 1
ATOM 3341 N N . ALA B 1 15 ? -10.773 3.002 12.492 1 94.06 15 ALA B N 1
ATOM 3342 C CA . ALA B 1 15 ? -10.688 1.576 12.805 1 94.06 15 ALA B CA 1
ATOM 3343 C C . ALA B 1 15 ? -10.047 0.802 11.656 1 94.06 15 ALA B C 1
ATOM 3345 O O . ALA B 1 15 ? -9.266 -0.128 11.891 1 94.06 15 ALA B O 1
ATOM 3346 N N . VAL B 1 16 ? -10.375 1.152 10.438 1 95.56 16 VAL B N 1
ATOM 3347 C CA . VAL B 1 16 ? -9.797 0.492 9.273 1 95.56 16 VAL B CA 1
ATOM 3348 C C . VAL B 1 16 ? -8.281 0.692 9.266 1 95.56 16 VAL B C 1
ATOM 3350 O O . VAL B 1 16 ? -7.523 -0.262 9.078 1 95.56 16 VAL B O 1
ATOM 3353 N N . LEU B 1 17 ? -7.859 1.868 9.523 1 95.62 17 LEU B N 1
ATOM 3354 C CA . LEU B 1 17 ? -6.434 2.166 9.531 1 95.62 17 LEU B CA 1
ATOM 3355 C C . LEU B 1 17 ? -5.715 1.366 10.617 1 95.62 17 LEU B C 1
ATOM 3357 O O . LEU B 1 17 ? -4.695 0.729 10.352 1 95.62 17 LEU B O 1
ATOM 3361 N N . ILE B 1 18 ? -6.215 1.375 11.828 1 96.44 18 ILE B N 1
ATOM 3362 C CA . ILE B 1 18 ? -5.586 0.697 12.961 1 96.44 18 ILE B CA 1
ATOM 3363 C C . ILE B 1 18 ? -5.488 -0.799 12.672 1 96.44 18 ILE B C 1
ATOM 3365 O O . ILE B 1 18 ? -4.449 -1.416 12.906 1 96.44 18 ILE B O 1
ATOM 3369 N N . THR B 1 19 ? -6.562 -1.351 12.164 1 97.38 19 THR B N 1
ATOM 3370 C CA . THR B 1 19 ? -6.582 -2.791 11.93 1 97.38 19 THR B CA 1
ATOM 3371 C C . THR B 1 19 ? -5.664 -3.164 10.773 1 97.38 19 THR B C 1
ATOM 3373 O O . THR B 1 19 ? -5.062 -4.242 10.773 1 97.38 19 THR B O 1
ATOM 3376 N N . VAL B 1 20 ? -5.543 -2.324 9.75 1 98.12 20 VAL B N 1
ATOM 3377 C CA . VAL B 1 20 ? -4.609 -2.564 8.656 1 98.12 20 VAL B CA 1
ATOM 3378 C C . VAL B 1 20 ? -3.174 -2.496 9.18 1 98.12 20 VAL B C 1
ATOM 3380 O O . VAL B 1 20 ? -2.344 -3.342 8.836 1 98.12 20 VAL B O 1
ATOM 3383 N N . LEU B 1 21 ? -2.873 -1.466 10.016 1 98.38 21 LEU B N 1
ATOM 3384 C CA . LEU B 1 21 ? -1.538 -1.343 10.586 1 98.38 21 LEU B CA 1
ATOM 3385 C C . LEU B 1 21 ? -1.201 -2.557 11.445 1 98.38 21 LEU B C 1
ATOM 3387 O O . LEU B 1 21 ? -0.073 -3.053 11.414 1 98.38 21 LEU B O 1
ATOM 3391 N N . LEU B 1 22 ? -2.148 -3.023 12.188 1 98.12 22 LEU B N 1
ATOM 3392 C CA . LEU B 1 22 ? -1.952 -4.219 13 1 98.12 22 LEU B CA 1
ATOM 3393 C C . LEU B 1 22 ? -1.728 -5.441 12.117 1 98.12 22 LEU B C 1
ATOM 3395 O O . LEU B 1 22 ? -0.881 -6.285 12.422 1 98.12 22 LEU B O 1
ATOM 3399 N N . SER B 1 23 ? -2.523 -5.562 11.062 1 98.56 23 SER B N 1
ATOM 3400 C CA . SER B 1 23 ? -2.34 -6.664 10.125 1 98.56 23 SER B CA 1
ATOM 3401 C C . SER B 1 23 ? -0.938 -6.652 9.523 1 98.56 23 SER B C 1
ATOM 3403 O O . SER B 1 23 ? -0.299 -7.703 9.406 1 98.56 23 SER B O 1
ATOM 3405 N N . LEU B 1 24 ? -0.498 -5.461 9.117 1 98.69 24 LEU B N 1
ATOM 3406 C CA . LEU B 1 24 ? 0.848 -5.332 8.57 1 98.69 24 LEU B CA 1
ATOM 3407 C C . LEU B 1 24 ? 1.896 -5.719 9.609 1 98.69 24 LEU B C 1
ATOM 3409 O O . LEU B 1 24 ? 2.908 -6.34 9.273 1 98.69 24 LEU B O 1
ATOM 3413 N N . THR B 1 25 ? 1.688 -5.352 10.883 1 98.5 25 THR B N 1
ATOM 3414 C CA . THR B 1 25 ? 2.592 -5.727 11.961 1 98.5 25 THR B CA 1
ATOM 3415 C C . THR B 1 25 ? 2.697 -7.242 12.078 1 98.5 25 THR B C 1
ATOM 3417 O O . THR B 1 25 ? 3.801 -7.789 12.148 1 98.5 25 THR B O 1
ATOM 3420 N N . VAL B 1 26 ? 1.586 -7.891 12.055 1 98.56 26 VAL B N 1
ATOM 3421 C CA . VAL B 1 26 ? 1.543 -9.344 12.148 1 98.56 26 VAL B CA 1
ATOM 3422 C C . VAL B 1 26 ? 2.234 -9.961 10.938 1 98.56 26 VAL B C 1
ATOM 3424 O O . VAL B 1 26 ? 2.998 -10.922 11.07 1 98.56 26 VAL B O 1
ATOM 3427 N N . ILE B 1 27 ? 1.999 -9.438 9.789 1 98.75 27 ILE B N 1
ATOM 3428 C CA . ILE B 1 27 ? 2.555 -9.945 8.539 1 98.75 27 ILE B CA 1
ATOM 3429 C C . ILE B 1 27 ? 4.078 -9.844 8.57 1 98.75 27 ILE B C 1
ATOM 3431 O O . ILE B 1 27 ? 4.777 -10.82 8.273 1 98.75 27 ILE B O 1
ATOM 3435 N N . TYR B 1 28 ? 4.578 -8.703 8.953 1 98.5 28 TYR B N 1
ATOM 3436 C CA . TYR B 1 28 ? 6.02 -8.508 8.945 1 98.5 28 TYR B CA 1
ATOM 3437 C C . TYR B 1 28 ? 6.691 -9.344 10.031 1 98.5 28 TYR B C 1
ATOM 3439 O O . TYR B 1 28 ? 7.773 -9.898 9.812 1 98.5 28 TYR B O 1
ATOM 3447 N N . LEU B 1 29 ? 6.055 -9.445 11.172 1 98.06 29 LEU B N 1
ATOM 3448 C CA . LEU B 1 29 ? 6.594 -10.305 12.219 1 98.06 29 LEU B CA 1
ATOM 3449 C C . LEU B 1 29 ? 6.645 -11.758 11.75 1 98.06 29 LEU B C 1
ATOM 3451 O O . LEU B 1 29 ? 7.652 -12.445 11.945 1 98.06 29 LEU B O 1
ATOM 3455 N N . ALA B 1 30 ? 5.551 -12.188 11.18 1 98.25 30 ALA B N 1
ATOM 3456 C CA . ALA B 1 30 ? 5.477 -13.555 10.672 1 98.25 30 ALA B CA 1
ATOM 3457 C C . ALA B 1 30 ? 6.512 -13.789 9.578 1 98.25 30 ALA B C 1
ATOM 3459 O O . ALA B 1 30 ? 7.199 -14.812 9.578 1 98.25 30 ALA B O 1
ATOM 3460 N N . SER B 1 31 ? 6.551 -12.875 8.641 1 97.5 31 SER B N 1
ATOM 3461 C CA . SER B 1 31 ? 7.48 -13.008 7.52 1 97.5 31 SER B CA 1
ATOM 3462 C C . SER B 1 31 ? 8.922 -13.078 8.008 1 97.5 31 SER B C 1
ATOM 3464 O O . SER B 1 31 ? 9.703 -13.914 7.543 1 97.5 31 SER B O 1
ATOM 3466 N N . ARG B 1 32 ? 9.305 -12.211 8.953 1 96.38 32 ARG B N 1
ATOM 3467 C CA . ARG B 1 32 ? 10.68 -12.148 9.43 1 96.38 32 ARG B CA 1
ATOM 3468 C C . ARG B 1 32 ? 11.016 -13.367 10.281 1 96.38 32 ARG B C 1
ATOM 3470 O O . ARG B 1 32 ? 12.086 -13.961 10.133 1 96.38 32 ARG B O 1
ATOM 3477 N N . LEU B 1 33 ? 10.148 -13.742 11.18 1 97.31 33 LEU B N 1
ATOM 3478 C CA . LEU B 1 33 ? 10.383 -14.906 12.023 1 97.31 33 LEU B CA 1
ATOM 3479 C C . LEU B 1 33 ? 10.438 -16.188 11.195 1 97.31 33 LEU B C 1
ATOM 3481 O O . LEU B 1 33 ? 11.391 -16.953 11.305 1 97.31 33 LEU B O 1
ATOM 3485 N N . GLY B 1 34 ? 9.453 -16.375 10.375 1 97.88 34 GLY B N 1
ATOM 3486 C CA . GLY B 1 34 ? 9.422 -17.562 9.523 1 97.88 34 GLY B CA 1
ATOM 3487 C C . GLY B 1 34 ? 10.57 -17.609 8.531 1 97.88 34 GLY B C 1
ATOM 3488 O O . GLY B 1 34 ? 11.211 -18.656 8.375 1 97.88 34 GLY B O 1
ATOM 3489 N N . GLY B 1 35 ? 10.766 -16.484 7.832 1 96.31 35 GLY B N 1
ATOM 3490 C CA . GLY B 1 35 ? 11.852 -16.422 6.871 1 96.31 35 GLY B CA 1
ATOM 3491 C C . GLY B 1 35 ? 13.211 -16.688 7.488 1 96.31 35 GLY B C 1
ATOM 3492 O O . GLY B 1 35 ? 14.031 -17.406 6.914 1 96.31 35 GLY B O 1
ATOM 3493 N N . GLU B 1 36 ? 13.438 -16.125 8.703 1 96.25 36 GLU B N 1
ATOM 3494 C CA . GLU B 1 36 ? 14.719 -16.281 9.383 1 96.25 36 GLU B CA 1
ATOM 3495 C C . GLU B 1 36 ? 14.922 -17.734 9.836 1 96.25 36 GLU B C 1
ATOM 3497 O O . GLU B 1 36 ? 16.031 -18.266 9.742 1 96.25 36 GLU B O 1
ATOM 3502 N N . ILE B 1 37 ? 13.938 -18.328 10.305 1 97.31 37 ILE B N 1
ATOM 3503 C CA . ILE B 1 37 ? 14.023 -19.719 10.75 1 97.31 37 ILE B CA 1
ATOM 3504 C C . ILE B 1 37 ? 14.391 -20.609 9.57 1 97.31 37 ILE B C 1
ATOM 3506 O O . ILE B 1 37 ? 15.312 -21.438 9.672 1 97.31 37 ILE B O 1
ATOM 3510 N N . CYS B 1 38 ? 13.734 -20.469 8.445 1 96.31 38 CYS B N 1
ATOM 3511 C CA . CYS B 1 38 ? 14.023 -21.281 7.273 1 96.31 38 CYS B CA 1
ATOM 3512 C C . CYS B 1 38 ? 15.414 -20.984 6.738 1 96.31 38 CYS B C 1
ATOM 3514 O O . CYS B 1 38 ? 16.141 -21.906 6.352 1 96.31 38 CYS B O 1
ATOM 3516 N N . ALA B 1 39 ? 15.742 -19.719 6.727 1 94.25 39 ALA B N 1
ATOM 3517 C CA . ALA B 1 39 ? 17.078 -19.359 6.246 1 94.25 39 ALA B CA 1
ATOM 3518 C C . ALA B 1 39 ? 18.156 -20.016 7.078 1 94.25 39 ALA B C 1
ATOM 3520 O O . ALA B 1 39 ? 19.203 -20.422 6.547 1 94.25 39 ALA B O 1
ATOM 3521 N N . ARG B 1 40 ? 18 -20.109 8.336 1 94.81 40 ARG B N 1
ATOM 3522 C CA . ARG B 1 40 ? 18.984 -20.703 9.227 1 94.81 40 ARG B CA 1
ATOM 3523 C C . ARG B 1 40 ? 19.094 -22.203 8.992 1 94.81 40 ARG B C 1
ATOM 3525 O O . ARG B 1 40 ? 20.141 -22.812 9.281 1 94.81 40 ARG B O 1
ATOM 3532 N N . PHE B 1 41 ? 18.094 -22.797 8.453 1 95.06 41 PHE B N 1
ATOM 3533 C CA . PHE B 1 41 ? 18.141 -24.219 8.117 1 95.06 41 PHE B CA 1
ATOM 3534 C C . PHE B 1 41 ? 18.484 -24.406 6.641 1 95.06 41 PHE B C 1
ATOM 3536 O O . PHE B 1 41 ? 18.25 -25.484 6.078 1 95.06 41 PHE B O 1
ATOM 3543 N N . ASP B 1 42 ? 18.828 -23.375 6.02 1 93.06 42 ASP B N 1
ATOM 3544 C CA . ASP B 1 42 ? 19.281 -23.375 4.633 1 93.06 42 ASP B CA 1
ATOM 3545 C C . ASP B 1 42 ? 18.125 -23.688 3.68 1 93.06 42 ASP B C 1
ATOM 3547 O O . ASP B 1 42 ? 18.297 -24.391 2.684 1 93.06 42 ASP B O 1
ATOM 3551 N N . LEU B 1 43 ? 17 -23.266 4.035 1 94.88 43 LEU B N 1
ATOM 3552 C CA . LEU B 1 43 ? 15.812 -23.344 3.178 1 94.88 43 LEU B CA 1
ATOM 3553 C C . LEU B 1 43 ? 15.438 -21.969 2.646 1 94.88 43 LEU B C 1
ATOM 3555 O O . LEU B 1 43 ? 15.805 -20.953 3.236 1 94.88 43 LEU B O 1
ATOM 3559 N N . PRO B 1 44 ? 14.836 -21.953 1.489 1 93.56 44 PRO B N 1
ATOM 3560 C CA . PRO B 1 44 ? 14.406 -20.641 0.979 1 93.56 44 PRO B CA 1
ATOM 3561 C C . PRO B 1 44 ? 13.492 -19.891 1.954 1 93.56 44 PRO B C 1
ATOM 3563 O O . PRO B 1 44 ? 12.492 -20.453 2.41 1 93.56 44 PRO B O 1
ATOM 3566 N N . PRO B 1 45 ? 13.773 -18.703 2.256 1 95.81 45 PRO B N 1
ATOM 3567 C CA . PRO B 1 45 ? 12.992 -17.906 3.209 1 95.81 45 PRO B CA 1
ATOM 3568 C C . PRO B 1 45 ? 11.508 -17.844 2.848 1 95.81 45 PRO B C 1
ATOM 3570 O O . PRO B 1 45 ? 10.656 -17.766 3.734 1 95.81 45 PRO B O 1
ATOM 3573 N N . VAL B 1 46 ? 11.195 -17.891 1.626 1 95.31 46 VAL B N 1
ATOM 3574 C CA . VAL B 1 46 ? 9.805 -17.781 1.186 1 95.31 46 VAL B CA 1
ATOM 3575 C C . VAL B 1 46 ? 8.984 -18.922 1.77 1 95.31 46 VAL B C 1
ATOM 3577 O O . VAL B 1 46 ? 7.805 -18.75 2.092 1 95.31 46 VAL B O 1
ATOM 3580 N N . LEU B 1 47 ? 9.578 -20.078 1.888 1 95.62 47 LEU B N 1
ATOM 3581 C CA . LEU B 1 47 ? 8.898 -21.188 2.551 1 95.62 47 LEU B CA 1
ATOM 3582 C C . LEU B 1 47 ? 8.484 -20.812 3.967 1 95.62 47 LEU B C 1
ATOM 3584 O O . LEU B 1 47 ? 7.367 -21.109 4.391 1 95.62 47 LEU B O 1
ATOM 3588 N N . GLY B 1 48 ? 9.422 -20.203 4.672 1 97.06 48 GLY B N 1
ATOM 3589 C CA . GLY B 1 48 ? 9.133 -19.75 6.02 1 97.06 48 GLY B CA 1
ATOM 3590 C C . GLY B 1 48 ? 8.023 -18.703 6.07 1 97.06 48 GLY B C 1
ATOM 3591 O O . GLY B 1 48 ? 7.219 -18.688 7.004 1 97.06 48 GLY B O 1
ATOM 3592 N N . GLU B 1 49 ? 7.953 -17.828 5.117 1 97 49 GLU B N 1
ATOM 3593 C CA . GLU B 1 49 ? 6.898 -16.828 5.035 1 97 49 GLU B CA 1
ATOM 3594 C C . GLU B 1 49 ? 5.531 -17.484 4.824 1 97 49 GLU B C 1
ATOM 3596 O O . GLU B 1 49 ? 4.551 -17.109 5.465 1 97 49 GLU B O 1
ATOM 3601 N N . LEU B 1 50 ? 5.48 -18.453 3.928 1 95.81 50 LEU B N 1
ATOM 3602 C CA . LEU B 1 50 ? 4.246 -19.188 3.666 1 95.81 50 LEU B CA 1
ATOM 3603 C C . LEU B 1 50 ? 3.781 -19.938 4.914 1 95.81 50 LEU B C 1
ATOM 3605 O O . LEU B 1 50 ? 2.607 -19.844 5.285 1 95.81 50 LEU B O 1
ATOM 3609 N N . LEU B 1 51 ? 4.707 -20.609 5.562 1 96.75 51 LEU B N 1
ATOM 3610 C CA . LEU B 1 51 ? 4.387 -21.375 6.758 1 96.75 51 LEU B CA 1
ATOM 3611 C C . LEU B 1 51 ? 3.939 -20.469 7.895 1 96.75 51 LEU B C 1
ATOM 3613 O O . LEU B 1 51 ? 2.957 -20.75 8.578 1 96.75 51 LEU B O 1
ATOM 3617 N N . ALA B 1 52 ? 4.719 -19.422 8.086 1 98.12 52 ALA B N 1
ATOM 3618 C CA . ALA B 1 52 ? 4.34 -18.453 9.117 1 98.12 52 ALA B CA 1
ATOM 3619 C C . ALA B 1 52 ? 2.977 -17.844 8.82 1 98.12 52 ALA B C 1
ATOM 3621 O O . ALA B 1 52 ? 2.205 -17.547 9.734 1 98.12 52 ALA B O 1
ATOM 3622 N N . GLY B 1 53 ? 2.703 -17.594 7.562 1 97.44 53 GLY B N 1
ATOM 3623 C CA . GLY B 1 53 ? 1.377 -17.156 7.164 1 97.44 53 GLY B CA 1
ATOM 3624 C C . GLY B 1 53 ? 0.278 -18.125 7.562 1 97.44 53 GLY B C 1
ATOM 3625 O O . GLY B 1 53 ? -0.775 -17.703 8.047 1 97.44 53 GLY B O 1
ATOM 3626 N N . SER B 1 54 ? 0.522 -19.359 7.371 1 96.31 54 SER B N 1
ATOM 3627 C CA . SER B 1 54 ? -0.453 -20.391 7.75 1 96.31 54 SER B CA 1
ATOM 3628 C C . SER B 1 54 ? -0.688 -20.391 9.258 1 96.31 54 SER B C 1
ATOM 3630 O O . SER B 1 54 ? -1.796 -20.672 9.719 1 96.31 54 SER B O 1
ATOM 3632 N N . VAL B 1 55 ? 0.309 -20.094 10.016 1 97.69 55 VAL B N 1
ATOM 3633 C CA . VAL B 1 55 ? 0.211 -20.078 11.469 1 97.69 55 VAL B CA 1
ATOM 3634 C C . VAL B 1 55 ? -0.65 -18.906 11.922 1 97.69 55 VAL B C 1
ATOM 3636 O O . VAL B 1 55 ? -1.552 -19.062 12.742 1 97.69 55 VAL B O 1
ATOM 3639 N N . VAL B 1 56 ? -0.441 -17.781 11.328 1 98.31 56 VAL B N 1
ATOM 3640 C CA . VAL B 1 56 ? -1.144 -16.578 11.789 1 98.31 56 VAL B CA 1
ATOM 3641 C C . VAL B 1 56 ? -2.494 -16.484 11.086 1 98.31 56 VAL B C 1
ATOM 3643 O O . VAL B 1 56 ? -3.305 -15.602 11.406 1 98.31 56 VAL B O 1
ATOM 3646 N N . GLY B 1 57 ? -2.734 -17.344 10.133 1 97.31 57 GLY B N 1
ATOM 3647 C CA . GLY B 1 57 ? -3.92 -17.266 9.297 1 97.31 57 GLY B CA 1
ATOM 3648 C C . GLY B 1 57 ? -5.074 -18.094 9.812 1 97.31 57 GLY B C 1
ATOM 3649 O O . GLY B 1 57 ? -5.211 -18.312 11.016 1 97.31 57 GLY B O 1
ATOM 3650 N N . ILE B 1 58 ? -5.941 -18.516 8.945 1 94.62 58 ILE B N 1
ATOM 3651 C CA . ILE B 1 58 ? -7.234 -19.125 9.234 1 94.62 58 ILE B CA 1
ATOM 3652 C C . ILE B 1 58 ? -7.031 -20.5 9.859 1 94.62 58 ILE B C 1
ATOM 3654 O O . ILE B 1 58 ? -7.887 -20.984 10.602 1 94.62 58 ILE B O 1
ATOM 3658 N N . SER B 1 59 ? -5.859 -21.094 9.742 1 94.06 59 SER B N 1
ATOM 3659 C CA . SER B 1 59 ? -5.652 -22.484 10.141 1 94.06 59 SER B CA 1
ATOM 3660 C C . SER B 1 59 ? -5.371 -22.594 11.633 1 94.06 59 SER B C 1
ATOM 3662 O O . SER B 1 59 ? -5.75 -23.578 12.266 1 94.06 59 SER B O 1
ATOM 3664 N N . ILE B 1 60 ? -4.637 -21.562 12.188 1 96.06 60 ILE B N 1
ATOM 3665 C CA . ILE B 1 60 ? -4.164 -21.812 13.539 1 96.06 60 ILE B CA 1
ATOM 3666 C C . ILE B 1 60 ? -4.57 -20.672 14.461 1 96.06 60 ILE B C 1
ATOM 3668 O O . ILE B 1 60 ? -5.508 -20.797 15.25 1 96.06 60 ILE B O 1
ATOM 3672 N N . LEU B 1 61 ? -3.996 -19.422 14.25 1 97.5 61 LEU B N 1
ATOM 3673 C CA . LEU B 1 61 ? -4.129 -18.391 15.266 1 97.5 61 LEU B CA 1
ATOM 3674 C C . LEU B 1 61 ? -5.305 -17.469 14.945 1 97.5 61 LEU B C 1
ATOM 3676 O O . LEU B 1 61 ? -5.77 -16.719 15.812 1 97.5 61 LEU B O 1
ATOM 3680 N N . HIS B 1 62 ? -5.73 -17.391 13.688 1 97.5 62 HIS B N 1
ATOM 3681 C CA . HIS B 1 62 ? -6.855 -16.578 13.25 1 97.5 62 HIS B CA 1
ATOM 3682 C C . HIS B 1 62 ? -6.582 -15.086 13.461 1 97.5 62 HIS B C 1
ATOM 3684 O O . HIS B 1 62 ? -7.5 -14.312 13.742 1 97.5 62 HIS B O 1
ATOM 3690 N N . LEU B 1 63 ? -5.371 -14.695 13.438 1 97.88 63 LEU B N 1
ATOM 3691 C CA . LEU B 1 63 ? -5.012 -13.281 13.477 1 97.88 63 LEU B CA 1
ATOM 3692 C C . LEU B 1 63 ? -5.332 -12.609 12.148 1 97.88 63 LEU B C 1
ATOM 3694 O O . LEU B 1 63 ? -5.965 -11.547 12.117 1 97.88 63 LEU B O 1
ATOM 3698 N N . LEU B 1 64 ? -4.875 -13.234 11.078 1 96.38 64 LEU B N 1
ATOM 3699 C CA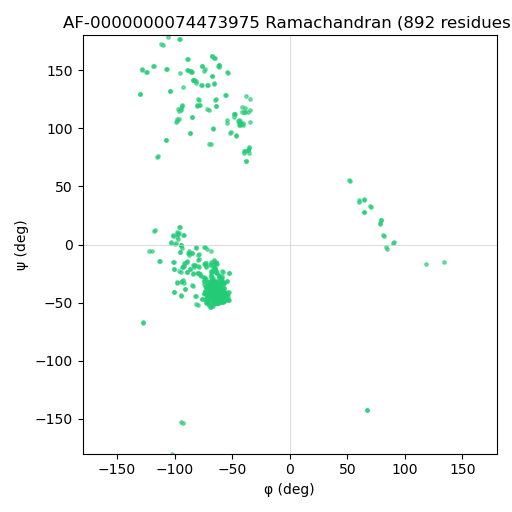 . LEU B 1 64 ? -5.059 -12.719 9.727 1 96.38 64 LEU B CA 1
ATOM 3700 C C . LEU B 1 64 ? -6.086 -13.547 8.969 1 96.38 64 LEU B C 1
ATOM 3702 O O . LEU B 1 64 ? -5.723 -14.484 8.258 1 96.38 64 LEU B O 1
ATOM 3706 N N . VAL B 1 65 ? -7.312 -13.156 9.062 1 95.88 65 VAL B N 1
ATOM 3707 C CA . VAL B 1 65 ? -8.398 -13.836 8.359 1 95.88 65 VAL B CA 1
ATOM 3708 C C . VAL B 1 65 ? -9.07 -12.867 7.387 1 95.88 65 VAL B C 1
ATOM 3710 O O . VAL B 1 65 ? -9.008 -11.648 7.582 1 95.88 65 VAL B O 1
ATOM 3713 N N . PHE B 1 66 ? -9.656 -13.367 6.344 1 93.56 66 PHE B N 1
ATOM 3714 C CA . PHE B 1 66 ? -10.203 -12.539 5.277 1 93.56 66 PHE B CA 1
ATOM 3715 C C . PHE B 1 66 ? -11.68 -12.852 5.047 1 93.56 66 PHE B C 1
ATOM 3717 O O . PHE B 1 66 ? -12.102 -14 5.203 1 93.56 66 PHE B O 1
ATOM 3724 N N . PRO B 1 67 ? -12.477 -11.875 4.645 1 89.88 67 PRO B N 1
ATOM 3725 C CA . PRO B 1 67 ? -13.898 -12.109 4.375 1 89.88 67 PRO B CA 1
ATOM 3726 C C . PRO B 1 67 ? -14.125 -13.062 3.201 1 89.88 67 PRO B C 1
ATOM 3728 O O . PRO B 1 67 ? -15.125 -13.781 3.178 1 89.88 67 PRO B O 1
ATOM 3731 N N . GLU B 1 68 ? -13.344 -13.031 2.195 1 77.62 68 GLU B N 1
ATOM 3732 C CA . GLU B 1 68 ? -13.484 -13.844 0.991 1 77.62 68 GLU B CA 1
ATOM 3733 C C . GLU B 1 68 ? -13.594 -15.32 1.337 1 77.62 68 GLU B C 1
ATOM 3735 O O . GLU B 1 68 ? -14.211 -16.094 0.604 1 77.62 68 GLU B O 1
ATOM 3740 N N . GLY B 1 69 ? -13.07 -15.75 2.504 1 72.81 69 GLY B N 1
ATOM 3741 C CA . GLY B 1 69 ? -13.133 -17.141 2.916 1 72.81 69 GLY B CA 1
ATOM 3742 C C . GLY B 1 69 ? -14.344 -17.453 3.771 1 72.81 69 GLY B C 1
ATOM 3743 O O . GLY B 1 69 ? -14.477 -18.578 4.277 1 72.81 69 GLY B O 1
ATOM 3744 N N . GLY B 1 70 ? -15.273 -16.453 3.875 1 82.56 70 GLY B N 1
ATOM 3745 C CA . GLY B 1 70 ? -16.484 -16.672 4.664 1 82.56 70 GLY B CA 1
ATOM 3746 C C . GLY B 1 70 ? -16.312 -16.266 6.117 1 82.56 70 GLY B C 1
ATOM 3747 O O . GLY B 1 70 ? -17.25 -16.406 6.91 1 82.56 70 GLY B O 1
ATOM 3748 N N . ALA B 1 71 ? -15.211 -15.781 6.402 1 90.81 71 ALA B N 1
ATOM 3749 C CA . ALA B 1 71 ? -14.961 -15.375 7.781 1 90.81 71 ALA B CA 1
ATOM 3750 C C . ALA B 1 71 ? -15.688 -14.078 8.117 1 90.81 71 ALA B C 1
ATOM 3752 O O . ALA B 1 71 ? -15.961 -13.266 7.227 1 90.81 71 ALA B O 1
ATOM 3753 N N . THR B 1 72 ? -16.062 -13.93 9.367 1 93.94 72 THR B N 1
ATOM 3754 C CA . THR B 1 72 ? -16.656 -12.711 9.891 1 93.94 72 THR B CA 1
ATOM 3755 C C . THR B 1 72 ? -15.695 -12 10.836 1 93.94 72 THR B C 1
ATOM 3757 O O . THR B 1 72 ? -14.617 -12.516 11.141 1 93.94 72 THR B O 1
ATOM 3760 N N . ALA B 1 73 ? -16.078 -10.828 11.219 1 95.31 73 ALA B N 1
ATOM 3761 C CA . ALA B 1 73 ? -15.242 -10.047 12.125 1 95.31 73 ALA B CA 1
ATOM 3762 C C . ALA B 1 73 ? -14.977 -10.805 13.422 1 95.31 73 ALA B C 1
ATOM 3764 O O . ALA B 1 73 ? -13.891 -10.688 14.008 1 95.31 73 ALA B O 1
ATOM 3765 N N . GLU B 1 74 ? -15.914 -11.602 13.852 1 94.81 74 GLU B N 1
ATOM 3766 C CA . GLU B 1 74 ? -15.797 -12.352 15.094 1 94.81 74 GLU B CA 1
ATOM 3767 C C . GLU B 1 74 ? -14.711 -13.414 15 1 94.81 74 GLU B C 1
ATOM 3769 O O . GLU B 1 74 ? -14.148 -13.828 16.016 1 94.81 74 GLU B O 1
ATOM 3774 N N . ASP B 1 75 ? -14.375 -13.836 13.82 1 95.62 75 ASP B N 1
ATOM 3775 C CA . ASP B 1 75 ? -13.391 -14.891 13.609 1 95.62 75 ASP B CA 1
ATOM 3776 C C . ASP B 1 75 ? -11.969 -14.336 13.656 1 95.62 75 ASP B C 1
ATOM 3778 O O . ASP B 1 75 ? -11 -15.094 13.773 1 95.62 75 ASP B O 1
ATOM 3782 N N . SER B 1 76 ? -11.82 -13.031 13.516 1 96.81 76 SER B N 1
ATOM 3783 C CA . SER B 1 76 ? -10.516 -12.391 13.453 1 96.81 76 SER B CA 1
ATOM 3784 C C . SER B 1 76 ? -10.062 -11.914 14.828 1 96.81 76 SER B C 1
ATOM 3786 O O . SER B 1 76 ? -10.703 -11.062 15.445 1 96.81 76 SER B O 1
ATOM 3788 N N . LEU B 1 77 ? -8.992 -12.398 15.297 1 97.38 77 LEU B N 1
ATOM 3789 C CA . LEU B 1 77 ? -8.477 -11.992 16.594 1 97.38 77 LEU B CA 1
ATOM 3790 C C . LEU B 1 77 ? -8.07 -10.516 16.578 1 97.38 77 LEU B C 1
ATOM 3792 O O . LEU B 1 77 ? -8.164 -9.836 17.609 1 97.38 77 LEU B O 1
ATOM 3796 N N . ILE B 1 78 ? -7.609 -10.008 15.492 1 96.69 78 ILE B N 1
ATOM 3797 C CA . ILE B 1 78 ? -7.246 -8.602 15.375 1 96.69 78 ILE B CA 1
ATOM 3798 C C . ILE B 1 78 ? -8.484 -7.727 15.594 1 96.69 78 ILE B C 1
ATOM 3800 O O . ILE B 1 78 ? -8.43 -6.742 16.344 1 96.69 78 ILE B O 1
ATOM 3804 N N . MET B 1 79 ? -9.586 -8.133 14.953 1 96 79 MET B N 1
ATOM 3805 C CA . MET B 1 79 ? -10.828 -7.387 15.117 1 96 79 MET B CA 1
ATOM 3806 C C . MET B 1 79 ? -11.312 -7.449 16.562 1 96 79 MET B C 1
ATOM 3808 O O . MET B 1 79 ? -11.805 -6.457 17.094 1 96 79 MET B O 1
ATOM 3812 N N . GLN B 1 80 ? -11.18 -8.602 17.141 1 96 80 GLN B N 1
ATOM 3813 C CA . GLN B 1 80 ? -11.586 -8.766 18.531 1 96 80 GLN B CA 1
ATOM 3814 C C . GLN B 1 80 ? -10.75 -7.887 19.453 1 96 80 GLN B C 1
ATOM 3816 O O . GLN B 1 80 ? -11.258 -7.34 20.438 1 96 80 GLN B O 1
ATOM 3821 N N . ALA B 1 81 ? -9.539 -7.77 19.172 1 93.75 81 ALA B N 1
ATOM 3822 C CA . ALA B 1 81 ? -8.594 -7.039 20.016 1 93.75 81 ALA B CA 1
ATOM 3823 C C . ALA B 1 81 ? -8.906 -5.543 20.016 1 93.75 81 ALA B C 1
ATOM 3825 O O . ALA B 1 81 ? -8.672 -4.852 21 1 93.75 81 ALA B O 1
ATOM 3826 N N . VAL B 1 82 ? -9.453 -5.043 18.953 1 92.75 82 VAL B N 1
ATOM 3827 C CA . VAL B 1 82 ? -9.633 -3.6 18.828 1 92.75 82 VAL B CA 1
ATOM 3828 C C . VAL B 1 82 ? -11.023 -3.207 19.328 1 92.75 82 VAL B C 1
ATOM 3830 O O . VAL B 1 82 ? -11.258 -2.047 19.672 1 92.75 82 VAL B O 1
ATOM 3833 N N . GLN B 1 83 ? -11.953 -4.098 19.438 1 90.56 83 GLN B N 1
ATOM 3834 C CA . GLN B 1 83 ? -13.352 -3.832 19.75 1 90.56 83 GLN B CA 1
ATOM 3835 C C . GLN B 1 83 ? -13.484 -3.162 21.109 1 90.56 83 GLN B C 1
ATOM 3837 O O . GLN B 1 83 ? -14.258 -2.215 21.281 1 90.56 83 GLN B O 1
ATOM 3842 N N . PRO B 1 84 ? -12.758 -3.596 22.125 1 87.44 84 PRO B N 1
ATOM 3843 C CA . PRO B 1 84 ? -12.914 -2.967 23.438 1 87.44 84 PRO B CA 1
ATOM 3844 C C . PRO B 1 84 ? -12.469 -1.506 23.453 1 87.44 84 PRO B C 1
ATOM 3846 O O . PRO B 1 84 ? -12.93 -0.722 24.281 1 87.44 84 PRO B O 1
ATOM 3849 N N . PHE B 1 85 ? -11.688 -1.105 22.547 1 85 85 PHE B N 1
ATOM 3850 C CA . PHE B 1 85 ? -11.117 0.235 22.547 1 85 85 PHE B CA 1
ATOM 3851 C C . PHE B 1 85 ? -11.922 1.167 21.641 1 85 85 PHE B C 1
ATOM 3853 O O . PHE B 1 85 ? -12.047 2.359 21.938 1 85 85 PHE B O 1
ATOM 3860 N N . LEU B 1 86 ? -12.445 0.619 20.625 1 87.31 86 LEU B N 1
ATOM 3861 C CA . LEU B 1 86 ? -13.086 1.462 19.609 1 87.31 86 LEU B CA 1
ATOM 3862 C C . LEU B 1 86 ? -14.602 1.452 19.781 1 87.31 86 LEU B C 1
ATOM 3864 O O . LEU B 1 86 ? -15.289 2.355 19.312 1 87.31 86 LEU B O 1
ATOM 3868 N N . HIS B 1 87 ? -15.188 0.499 20.422 1 88.62 87 HIS B N 1
ATOM 3869 C CA . HIS B 1 87 ? -16.609 0.394 20.734 1 88.62 87 HIS B CA 1
ATOM 3870 C C . HIS B 1 87 ? -17.469 0.595 19.484 1 88.62 87 HIS B C 1
ATOM 3872 O O . HIS B 1 87 ? -18.391 1.41 19.5 1 88.62 87 HIS B O 1
ATOM 3878 N N . LEU B 1 88 ? -17.219 -0.186 18.5 1 91.5 88 LEU B N 1
ATOM 3879 C CA . LEU B 1 88 ? -17.953 -0.097 17.234 1 91.5 88 LEU B CA 1
ATOM 3880 C C . LEU B 1 88 ? -19.266 -0.869 17.312 1 91.5 88 LEU B C 1
ATOM 3882 O O . LEU B 1 88 ? -19.328 -1.927 17.938 1 91.5 88 LEU B O 1
ATOM 3886 N N . SER B 1 89 ? -20.312 -0.326 16.719 1 93.88 89 SER B N 1
ATOM 3887 C CA . SER B 1 89 ? -21.531 -1.097 16.562 1 93.88 89 SER B CA 1
ATOM 3888 C C . SER B 1 89 ? -21.297 -2.336 15.703 1 93.88 89 SER B C 1
ATOM 3890 O O . SER B 1 89 ? -20.344 -2.391 14.922 1 93.88 89 SER B O 1
ATOM 3892 N N . PRO B 1 90 ? -22.078 -3.34 15.867 1 92.44 90 PRO B N 1
ATOM 3893 C CA . PRO B 1 90 ? -21.875 -4.594 15.133 1 92.44 90 PRO B CA 1
ATOM 3894 C C . PRO B 1 90 ? -21.797 -4.387 13.625 1 92.44 90 PRO B C 1
ATOM 3896 O O . PRO B 1 90 ? -20.953 -4.984 12.961 1 92.44 90 PRO B O 1
ATOM 3899 N N . ALA B 1 91 ? -22.656 -3.566 13.086 1 92.25 91 ALA B N 1
ATOM 3900 C CA . ALA B 1 91 ? -22.672 -3.322 11.648 1 92.25 91 ALA B CA 1
ATOM 3901 C C . ALA B 1 91 ? -21.375 -2.641 11.188 1 92.25 91 ALA B C 1
ATOM 3903 O O . ALA B 1 91 ? -20.812 -3 10.156 1 92.25 91 ALA B O 1
ATOM 3904 N N . VAL B 1 92 ? -20.938 -1.657 11.969 1 93.19 92 VAL B N 1
ATOM 3905 C CA . VAL B 1 92 ? -19.703 -0.937 11.641 1 93.19 92 VAL B CA 1
ATOM 3906 C C . VAL B 1 92 ? -18.5 -1.858 11.82 1 93.19 92 VAL B C 1
ATOM 3908 O O . VAL B 1 92 ? -17.531 -1.782 11.062 1 93.19 92 VAL B O 1
ATOM 3911 N N . TRP B 1 93 ? -18.641 -2.674 12.797 1 94.38 93 TRP B N 1
ATOM 3912 C CA . TRP B 1 93 ? -17.578 -3.643 13.086 1 94.38 93 TRP B CA 1
ATOM 3913 C C . TRP B 1 93 ? -17.375 -4.586 11.906 1 94.38 93 TRP B C 1
ATOM 3915 O O . TRP B 1 93 ? -16.234 -4.805 11.469 1 94.38 93 TRP B O 1
ATOM 3925 N N . GLU B 1 94 ? -18.406 -5.086 11.328 1 94.25 94 GLU B N 1
ATOM 3926 C CA . GLU B 1 94 ? -18.344 -5.988 10.18 1 94.25 94 GLU B CA 1
ATOM 3927 C C . GLU B 1 94 ? -17.875 -5.254 8.93 1 94.25 94 GLU B C 1
ATOM 3929 O O . GLU B 1 94 ? -17.094 -5.797 8.133 1 94.25 94 GLU B O 1
ATOM 3934 N N . ALA B 1 95 ? -18.375 -4.035 8.781 1 92.88 95 ALA B N 1
ATOM 3935 C CA . ALA B 1 95 ? -17.969 -3.229 7.637 1 92.88 95 ALA B CA 1
ATOM 3936 C C . ALA B 1 95 ? -16.469 -2.93 7.699 1 92.88 95 ALA B C 1
ATOM 3938 O O . ALA B 1 95 ? -15.789 -2.896 6.668 1 92.88 95 ALA B O 1
ATOM 3939 N N . THR B 1 96 ? -16.031 -2.689 8.891 1 95.25 96 THR B N 1
ATOM 3940 C CA . THR B 1 96 ? -14.609 -2.416 9.102 1 95.25 96 THR B CA 1
ATOM 3941 C C . THR B 1 96 ? -13.766 -3.646 8.773 1 95.25 96 THR B C 1
ATOM 3943 O O . THR B 1 96 ? -12.711 -3.535 8.141 1 95.25 96 THR B O 1
ATOM 3946 N N . PHE B 1 97 ? -14.234 -4.785 9.141 1 96.19 97 PHE B N 1
ATOM 3947 C CA . PHE B 1 97 ? -13.57 -6.043 8.836 1 96.19 97 PHE B CA 1
ATOM 3948 C C . PHE B 1 97 ? -13.469 -6.254 7.332 1 96.19 97 PHE B C 1
ATOM 3950 O O . PHE B 1 97 ? -12.414 -6.621 6.816 1 96.19 97 PHE B O 1
ATOM 3957 N N . SER B 1 98 ? -14.523 -5.977 6.672 1 94.44 98 SER B N 1
ATOM 3958 C CA . SER B 1 98 ? -14.562 -6.121 5.219 1 94.44 98 SER B CA 1
ATOM 3959 C C . SER B 1 98 ? -13.586 -5.16 4.547 1 94.44 98 SER B C 1
ATOM 3961 O O . SER B 1 98 ? -12.844 -5.551 3.641 1 94.44 98 SER B O 1
ATOM 3963 N N . ALA B 1 99 ? -13.547 -3.938 5.008 1 94.5 99 ALA B N 1
ATOM 3964 C CA . ALA B 1 99 ? -12.648 -2.93 4.445 1 94.5 99 ALA B CA 1
ATOM 3965 C C . ALA B 1 99 ? -11.188 -3.297 4.688 1 94.5 99 ALA B C 1
ATOM 3967 O O . ALA B 1 99 ? -10.352 -3.17 3.787 1 94.5 99 ALA B O 1
ATOM 3968 N N . GLN B 1 100 ? -10.945 -3.66 5.883 1 96.69 100 GLN B N 1
ATOM 3969 C CA . GLN B 1 100 ? -9.594 -4.09 6.227 1 96.69 100 GLN B CA 1
ATOM 3970 C C . GLN B 1 100 ? -9.133 -5.246 5.34 1 96.69 100 GLN B C 1
ATOM 3972 O O . GLN B 1 100 ? -8 -5.254 4.855 1 96.69 100 GLN B O 1
ATOM 3977 N N . GLY B 1 101 ? -9.992 -6.215 5.164 1 96.5 101 GLY B N 1
ATOM 3978 C CA . GLY B 1 101 ? -9.68 -7.352 4.312 1 96.5 101 GLY B CA 1
ATOM 3979 C C . GLY B 1 101 ? -9.375 -6.957 2.881 1 96.5 101 GLY B C 1
ATOM 3980 O O . GLY B 1 101 ? -8.461 -7.504 2.264 1 96.5 101 GLY B O 1
ATOM 3981 N N . GLU B 1 102 ? -10.117 -6.016 2.352 1 95.31 102 GLU B N 1
ATOM 3982 C CA . GLU B 1 102 ? -9.906 -5.539 0.989 1 95.31 102 GLU B CA 1
ATOM 3983 C C . GLU B 1 102 ? -8.555 -4.84 0.856 1 95.31 102 GLU B C 1
ATOM 3985 O O . GLU B 1 102 ? -7.832 -5.051 -0.122 1 95.31 102 GLU B O 1
ATOM 3990 N N . VAL B 1 103 ? -8.25 -4.043 1.814 1 97.81 103 VAL B N 1
ATOM 3991 C CA . VAL B 1 103 ? -7.008 -3.285 1.782 1 97.81 103 VAL B CA 1
ATOM 3992 C C . VAL B 1 103 ? -5.82 -4.242 1.798 1 97.81 103 VAL B C 1
ATOM 3994 O O . VAL B 1 103 ? -4.914 -4.133 0.968 1 97.81 103 VAL B O 1
ATOM 3997 N N . VAL B 1 104 ? -5.82 -5.16 2.701 1 98.19 104 VAL B N 1
ATOM 3998 C CA . VAL B 1 104 ? -4.703 -6.086 2.848 1 98.19 104 VAL B CA 1
ATOM 3999 C C . VAL B 1 104 ? -4.602 -6.969 1.606 1 98.19 104 VAL B C 1
ATOM 4001 O O . VAL B 1 104 ? -3.498 -7.289 1.155 1 98.19 104 VAL B O 1
ATOM 4004 N N . SER B 1 105 ? -5.734 -7.336 1.054 1 96.38 105 SER B N 1
ATOM 4005 C CA . SER B 1 105 ? -5.738 -8.156 -0.153 1 96.38 105 SER B CA 1
ATOM 4006 C C . SER B 1 105 ? -5.129 -7.406 -1.333 1 96.38 105 SER B C 1
ATOM 4008 O O . SER B 1 105 ? -4.367 -7.984 -2.113 1 96.38 105 SER B O 1
ATOM 4010 N N . VAL B 1 106 ? -5.453 -6.16 -1.464 1 97.31 106 VAL B N 1
ATOM 4011 C CA . VAL B 1 106 ? -4.906 -5.375 -2.568 1 97.31 106 VAL B CA 1
ATOM 4012 C C . VAL B 1 106 ? -3.412 -5.148 -2.35 1 97.31 106 VAL B C 1
ATOM 4014 O O . VAL B 1 106 ? -2.627 -5.188 -3.301 1 97.31 106 VAL B O 1
ATOM 4017 N N . LEU B 1 107 ? -2.992 -4.875 -1.104 1 98.31 107 LEU B N 1
ATOM 4018 C CA . LEU B 1 107 ? -1.571 -4.746 -0.8 1 98.31 107 LEU B CA 1
ATOM 4019 C C . LEU B 1 107 ? -0.824 -6.027 -1.152 1 98.31 107 LEU B C 1
ATOM 4021 O O . LEU B 1 107 ? 0.305 -5.977 -1.646 1 98.31 107 LEU B O 1
ATOM 4025 N N . SER B 1 108 ? -1.44 -7.129 -0.867 1 97.06 108 SER B N 1
ATOM 4026 C CA . SER B 1 108 ? -0.874 -8.43 -1.221 1 97.06 108 SER B CA 1
ATOM 4027 C C . SER B 1 108 ? -0.717 -8.57 -2.73 1 97.06 108 SER B C 1
ATOM 4029 O O . SER B 1 108 ? 0.32 -9.031 -3.213 1 97.06 108 SER B O 1
ATOM 4031 N N . GLU B 1 109 ? -1.721 -8.164 -3.498 1 95.5 109 GLU B N 1
ATOM 4032 C CA . GLU B 1 109 ? -1.666 -8.219 -4.957 1 95.5 109 GLU B CA 1
ATOM 4033 C C . GLU B 1 109 ? -0.586 -7.293 -5.504 1 95.5 109 GLU B C 1
ATOM 4035 O O . GLU B 1 109 ? 0.112 -7.637 -6.457 1 95.5 109 GLU B O 1
ATOM 4040 N N . LEU B 1 110 ? -0.495 -6.133 -4.891 1 97.69 110 LEU B N 1
ATOM 4041 C CA . LEU B 1 110 ? 0.594 -5.238 -5.262 1 97.69 110 LEU B CA 1
ATOM 4042 C C . LEU B 1 110 ? 1.948 -5.887 -5 1 97.69 110 LEU B C 1
ATOM 4044 O O . LEU B 1 110 ? 2.91 -5.648 -5.734 1 97.69 110 LEU B O 1
ATOM 4048 N N . GLY B 1 111 ? 2.02 -6.691 -3.947 1 97.31 111 GLY B N 1
ATOM 4049 C CA . GLY B 1 111 ? 3.252 -7.395 -3.625 1 97.31 111 GLY B CA 1
ATOM 4050 C C . GLY B 1 111 ? 3.736 -8.297 -4.746 1 97.31 111 GLY B C 1
ATOM 4051 O O . GLY B 1 111 ? 4.902 -8.227 -5.145 1 97.31 111 GLY B O 1
ATOM 4052 N N . VAL B 1 112 ? 2.855 -9.086 -5.297 1 95.06 112 VAL B N 1
ATOM 4053 C CA . VAL B 1 112 ? 3.262 -10 -6.359 1 95.06 112 VAL B CA 1
ATOM 4054 C C . VAL B 1 112 ? 3.492 -9.227 -7.652 1 95.06 112 VAL B C 1
ATOM 4056 O O . VAL B 1 112 ? 4.375 -9.562 -8.438 1 95.06 112 VAL B O 1
ATOM 4059 N N . ILE B 1 113 ? 2.785 -8.148 -7.898 1 97 113 ILE B N 1
ATOM 4060 C CA . ILE B 1 113 ? 2.986 -7.293 -9.062 1 97 113 ILE B CA 1
ATOM 4061 C C . ILE B 1 113 ? 4.383 -6.68 -9.016 1 97 113 ILE B C 1
ATOM 4063 O O . ILE B 1 113 ? 5.121 -6.723 -10.008 1 97 113 ILE B O 1
ATOM 4067 N N . ILE B 1 114 ? 4.746 -6.168 -7.832 1 98 114 ILE B N 1
ATOM 4068 C CA . ILE B 1 114 ? 6.055 -5.547 -7.664 1 98 114 ILE B CA 1
ATOM 4069 C C . ILE B 1 114 ? 7.145 -6.609 -7.742 1 98 114 ILE B C 1
ATOM 4071 O O . ILE B 1 114 ? 8.219 -6.367 -8.289 1 98 114 ILE B O 1
ATOM 4075 N N . LEU B 1 115 ? 6.902 -7.754 -7.203 1 95.69 115 LEU B N 1
ATOM 4076 C CA . LEU B 1 115 ? 7.855 -8.859 -7.285 1 95.69 115 LEU B CA 1
ATOM 4077 C C . LEU B 1 115 ? 8.18 -9.188 -8.734 1 95.69 115 LEU B C 1
ATOM 4079 O O . LEU B 1 115 ? 9.352 -9.297 -9.109 1 95.69 115 LEU B O 1
ATOM 4083 N N . LEU B 1 116 ? 7.148 -9.328 -9.547 1 95.56 116 LEU B N 1
ATOM 4084 C CA . LEU B 1 116 ? 7.363 -9.711 -10.938 1 95.56 116 LEU B CA 1
ATOM 4085 C C . LEU B 1 116 ? 8 -8.57 -11.727 1 95.56 116 LEU B C 1
ATOM 4087 O O . LEU B 1 116 ? 8.758 -8.812 -12.672 1 95.56 116 LEU B O 1
ATOM 4091 N N . PHE B 1 117 ? 7.68 -7.355 -11.391 1 97.56 117 PHE B N 1
ATOM 4092 C CA . PHE B 1 117 ? 8.383 -6.211 -11.961 1 97.56 117 PHE B CA 1
ATOM 4093 C C . PHE B 1 117 ? 9.875 -6.293 -11.664 1 97.56 117 PHE B C 1
ATOM 4095 O O . PHE B 1 117 ? 10.703 -6.102 -12.555 1 97.56 117 PHE B O 1
ATOM 4102 N N . GLU B 1 118 ? 10.203 -6.566 -10.344 1 97.38 118 GLU B N 1
ATOM 4103 C CA . GLU B 1 118 ? 11.594 -6.707 -9.922 1 97.38 118 GLU B CA 1
ATOM 4104 C C . GLU B 1 118 ? 12.281 -7.852 -10.656 1 97.38 118 GLU B C 1
ATOM 4106 O O . GLU B 1 118 ? 13.422 -7.715 -11.102 1 97.38 118 GLU B O 1
ATOM 4111 N N . ILE B 1 119 ? 11.609 -8.945 -10.773 1 93.94 119 ILE B N 1
ATOM 4112 C CA . ILE B 1 119 ? 12.148 -10.125 -11.453 1 93.94 119 ILE B CA 1
ATOM 4113 C C . ILE B 1 119 ? 12.391 -9.805 -12.93 1 93.94 119 ILE B C 1
ATOM 4115 O O . ILE B 1 119 ? 13.414 -10.195 -13.492 1 93.94 119 ILE B O 1
ATOM 4119 N N . GLY B 1 120 ? 11.422 -9.141 -13.57 1 93.94 120 GLY B N 1
ATOM 4120 C CA . GLY B 1 120 ? 11.617 -8.695 -14.938 1 93.94 120 GLY B CA 1
ATOM 4121 C C . GLY B 1 120 ? 12.836 -7.801 -15.109 1 93.94 120 GLY B C 1
ATOM 4122 O O . GLY B 1 120 ? 13.602 -7.965 -16.062 1 93.94 120 GLY B O 1
ATOM 4123 N N . LEU B 1 121 ? 12.992 -6.898 -14.211 1 94.88 121 LEU B N 1
ATOM 4124 C CA . LEU B 1 121 ? 14.117 -5.973 -14.234 1 94.88 121 LEU B CA 1
ATOM 4125 C C . LEU B 1 121 ? 15.445 -6.719 -14.102 1 94.88 121 LEU B C 1
ATOM 4127 O O . LEU B 1 121 ? 16.453 -6.289 -14.656 1 94.88 121 LEU B O 1
ATOM 4131 N N . GLU B 1 122 ? 15.461 -7.809 -13.406 1 93.94 122 GLU B N 1
ATOM 4132 C CA . GLU B 1 122 ? 16.672 -8.594 -13.148 1 93.94 122 GLU B CA 1
ATOM 4133 C C . GLU B 1 122 ? 16.891 -9.625 -14.242 1 93.94 122 GLU B C 1
ATOM 4135 O O . GLU B 1 122 ? 17.953 -10.25 -14.312 1 93.94 122 GLU B O 1
ATOM 4140 N N . SER B 1 123 ? 15.891 -9.828 -15.016 1 91.25 123 SER B N 1
ATOM 4141 C CA . SER B 1 123 ? 15.961 -10.844 -16.062 1 91.25 123 SER B CA 1
ATOM 4142 C C . SER B 1 123 ? 16.797 -10.359 -17.25 1 91.25 123 SER B C 1
ATOM 4144 O O . SER B 1 123 ? 16.969 -9.156 -17.438 1 91.25 123 SER B O 1
ATOM 4146 N N . ASN B 1 124 ? 17.359 -11.367 -17.953 1 89.5 124 ASN B N 1
ATOM 4147 C CA . ASN B 1 124 ? 18.094 -11.117 -19.188 1 89.5 124 ASN B CA 1
ATOM 4148 C C . ASN B 1 124 ? 17.219 -11.375 -20.406 1 89.5 124 ASN B C 1
ATOM 4150 O O . ASN B 1 124 ? 17 -12.523 -20.812 1 89.5 124 ASN B O 1
ATOM 4154 N N . LEU B 1 125 ? 16.797 -10.305 -21.031 1 87 125 LEU B N 1
ATOM 4155 C CA . LEU B 1 125 ? 15.875 -10.406 -22.141 1 87 125 LEU B CA 1
ATOM 4156 C C . LEU B 1 125 ? 16.484 -11.211 -23.281 1 87 125 LEU B C 1
ATOM 4158 O O . LEU B 1 125 ? 15.797 -12 -23.938 1 87 125 LEU B O 1
ATOM 4162 N N . GLN B 1 126 ? 17.734 -11.023 -23.531 1 87 126 GLN B N 1
ATOM 4163 C CA . GLN B 1 126 ? 18.422 -11.758 -24.594 1 87 126 GLN B CA 1
ATOM 4164 C C . GLN B 1 126 ? 18.422 -13.258 -24.312 1 87 126 GLN B C 1
ATOM 4166 O O . GLN B 1 126 ? 18.172 -14.07 -25.203 1 87 126 GLN B O 1
ATOM 4171 N N . GLU B 1 127 ? 18.734 -13.539 -23.125 1 88.12 127 GLU B N 1
ATOM 4172 C CA . GLU B 1 127 ? 18.719 -14.953 -22.734 1 88.12 127 GLU B CA 1
ATOM 4173 C C . GLU B 1 127 ? 17.312 -15.531 -22.797 1 88.12 127 GLU B C 1
ATOM 4175 O O . GLU B 1 127 ? 17.125 -16.688 -23.219 1 88.12 127 GLU B O 1
ATOM 4180 N N . LEU B 1 128 ? 16.391 -14.812 -22.391 1 88.69 128 LEU B N 1
ATOM 4181 C CA . LEU B 1 128 ? 15 -15.25 -22.422 1 88.69 128 LEU B CA 1
ATOM 4182 C C . LEU B 1 128 ? 14.555 -15.539 -23.859 1 88.69 128 LEU B C 1
ATOM 4184 O O . LEU B 1 128 ? 13.859 -16.516 -24.109 1 88.69 128 LEU B O 1
ATOM 4188 N N . LEU B 1 129 ? 14.984 -14.75 -24.734 1 87.06 129 LEU B N 1
ATOM 4189 C CA . LEU B 1 129 ? 14.648 -14.945 -26.141 1 87.06 129 LEU B CA 1
ATOM 4190 C C . LEU B 1 129 ? 15.391 -16.141 -26.719 1 87.06 129 LEU B C 1
ATOM 4192 O O . LEU B 1 129 ? 14.836 -16.891 -27.531 1 87.06 129 LEU B O 1
ATOM 4196 N N . ARG B 1 130 ? 16.562 -16.266 -26.266 1 87.38 130 ARG B N 1
ATOM 4197 C CA . ARG B 1 130 ? 17.375 -17.375 -26.719 1 87.38 130 ARG B CA 1
ATOM 4198 C C . ARG B 1 130 ? 16.734 -18.719 -26.359 1 87.38 130 ARG B C 1
ATOM 4200 O O . ARG B 1 130 ? 16.719 -19.641 -27.156 1 87.38 130 ARG B O 1
ATOM 4207 N N . VAL B 1 131 ? 16.203 -18.781 -25.188 1 89.69 131 VAL B N 1
ATOM 4208 C CA . VAL B 1 131 ? 15.664 -20.047 -24.703 1 89.69 131 VAL B CA 1
ATOM 4209 C C . VAL B 1 131 ? 14.156 -20.094 -24.953 1 89.69 131 VAL B C 1
ATOM 4211 O O . VAL B 1 131 ? 13.461 -20.969 -24.438 1 89.69 131 VAL B O 1
ATOM 4214 N N . GLY B 1 132 ? 13.656 -19.219 -25.656 1 90.38 132 GLY B N 1
ATOM 4215 C CA . GLY B 1 132 ? 12.219 -19.047 -25.844 1 90.38 132 GLY B CA 1
ATOM 4216 C C . GLY B 1 132 ? 11.547 -20.281 -26.406 1 90.38 132 GLY B C 1
ATOM 4217 O O . GLY B 1 132 ? 10.461 -20.656 -25.969 1 90.38 132 GLY B O 1
ATOM 4218 N N . ALA B 1 133 ? 12.164 -20.922 -27.312 1 90.69 133 ALA B N 1
ATOM 4219 C CA . ALA B 1 133 ? 11.586 -22.109 -27.922 1 90.69 133 ALA B CA 1
ATOM 4220 C C . ALA B 1 133 ? 11.477 -23.25 -26.906 1 90.69 133 ALA B C 1
ATOM 4222 O O . ALA B 1 133 ? 10.484 -23.969 -26.875 1 90.69 133 ALA B O 1
ATOM 4223 N N . GLN B 1 134 ? 12.469 -23.391 -26.156 1 92.88 134 GLN B N 1
ATOM 4224 C CA . GLN B 1 134 ? 12.438 -24.406 -25.109 1 92.88 134 GLN B CA 1
ATOM 4225 C C . GLN B 1 134 ? 11.352 -24.094 -24.078 1 92.88 134 GLN B C 1
ATOM 4227 O O . GLN B 1 134 ? 10.664 -25 -23.609 1 92.88 134 GLN B O 1
ATOM 4232 N N . ALA B 1 135 ? 11.273 -22.828 -23.781 1 93.88 135 ALA B N 1
ATOM 4233 C CA . ALA B 1 135 ? 10.25 -22.406 -22.828 1 93.88 135 ALA B CA 1
ATOM 4234 C C . ALA B 1 135 ? 8.859 -22.766 -23.328 1 93.88 135 ALA B C 1
ATOM 4236 O O . ALA B 1 135 ? 8 -23.188 -22.562 1 93.88 135 ALA B O 1
ATOM 4237 N N . VAL B 1 136 ? 8.625 -22.609 -24.594 1 93.06 136 VAL B N 1
ATOM 4238 C CA . VAL B 1 136 ? 7.328 -22.922 -25.203 1 93.06 136 VAL B CA 1
ATOM 4239 C C . VAL B 1 136 ? 7.039 -24.406 -25.062 1 93.06 136 VAL B C 1
ATOM 4241 O O . VAL B 1 136 ? 5.941 -24.797 -24.656 1 93.06 136 VAL B O 1
ATOM 4244 N N . VAL B 1 137 ? 7.953 -25.219 -25.359 1 94.5 137 VAL B N 1
ATOM 4245 C CA . VAL B 1 137 ? 7.785 -26.656 -25.297 1 94.5 137 VAL B CA 1
ATOM 4246 C C . VAL B 1 137 ? 7.539 -27.094 -23.859 1 94.5 137 VAL B C 1
ATOM 4248 O O . VAL B 1 137 ? 6.656 -27.922 -23.594 1 94.5 137 VAL B O 1
ATOM 4251 N N . VAL B 1 138 ? 8.336 -26.562 -22.984 1 95.5 138 VAL B N 1
ATOM 4252 C CA . VAL B 1 138 ? 8.195 -26.875 -21.562 1 95.5 138 VAL B CA 1
ATOM 4253 C C . VAL B 1 138 ? 6.797 -26.484 -21.078 1 95.5 138 VAL B C 1
ATOM 4255 O O . VAL B 1 138 ? 6.152 -27.234 -20.344 1 95.5 138 VAL B O 1
ATOM 4258 N N . ALA B 1 139 ? 6.367 -25.344 -21.484 1 95.44 139 ALA B N 1
ATOM 4259 C CA . ALA B 1 139 ? 5.043 -24.875 -21.094 1 95.44 139 ALA B CA 1
ATOM 4260 C C . ALA B 1 139 ? 3.951 -25.781 -21.641 1 95.44 139 ALA B C 1
ATOM 4262 O O . ALA B 1 139 ? 3.002 -26.125 -20.938 1 95.44 139 ALA B O 1
ATOM 4263 N N . VAL B 1 140 ? 4.047 -26.156 -22.859 1 94.19 140 VAL B N 1
ATOM 4264 C CA . VAL B 1 140 ? 3.043 -26.984 -23.516 1 94.19 140 VAL B CA 1
ATOM 4265 C C . VAL B 1 140 ? 2.98 -28.344 -22.844 1 94.19 140 VAL B C 1
ATOM 4267 O O . VAL B 1 140 ? 1.896 -28.844 -22.531 1 94.19 140 VAL B O 1
ATOM 4270 N N . ILE B 1 141 ? 4.078 -28.922 -22.578 1 95.62 141 ILE B N 1
ATOM 4271 C CA . ILE B 1 141 ? 4.113 -30.219 -21.891 1 95.62 141 ILE B CA 1
ATOM 4272 C C . ILE B 1 141 ? 3.582 -30.062 -20.469 1 95.62 141 ILE B C 1
ATOM 4274 O O . ILE B 1 141 ? 2.791 -30.891 -20 1 95.62 141 ILE B O 1
ATOM 4278 N N . GLY B 1 142 ? 4.008 -29.016 -19.844 1 95.56 142 GLY B N 1
ATOM 4279 C CA . GLY B 1 142 ? 3.629 -28.766 -18.453 1 95.56 142 GLY B CA 1
ATOM 4280 C C . GLY B 1 142 ? 2.143 -28.531 -18.281 1 95.56 142 GLY B C 1
ATOM 4281 O O . GLY B 1 142 ? 1.604 -28.703 -17.188 1 95.56 142 GLY B O 1
ATOM 4282 N N . VAL B 1 143 ? 1.497 -28.109 -19.297 1 94.5 143 VAL B N 1
ATOM 4283 C CA . VAL B 1 143 ? 0.062 -27.844 -19.25 1 94.5 143 VAL B CA 1
ATOM 4284 C C . VAL B 1 143 ? -0.702 -29.078 -19.734 1 94.5 143 VAL B C 1
ATOM 4286 O O . VAL B 1 143 ? -1.644 -29.531 -19.078 1 94.5 143 VAL B O 1
ATOM 4289 N N . THR B 1 144 ? -0.274 -29.688 -20.781 1 94.56 144 THR B N 1
ATOM 4290 C CA . THR B 1 144 ? -1.01 -30.75 -21.453 1 94.56 144 THR B CA 1
ATOM 4291 C C . THR B 1 144 ? -0.948 -32.062 -20.641 1 94.56 144 THR B C 1
ATOM 4293 O O . THR B 1 144 ? -1.964 -32.719 -20.469 1 94.56 144 THR B O 1
ATOM 4296 N N . VAL B 1 145 ? 0.166 -32.344 -20.141 1 96 145 VAL B N 1
ATOM 4297 C CA . VAL B 1 145 ? 0.354 -33.656 -19.484 1 96 145 VAL B CA 1
ATOM 4298 C C . VAL B 1 145 ? -0.465 -33.688 -18.203 1 96 145 VAL B C 1
ATOM 4300 O O . VAL B 1 145 ? -1.274 -34.594 -18.016 1 96 145 VAL B O 1
ATOM 4303 N N . PRO B 1 146 ? -0.285 -32.719 -17.328 1 96.5 146 PRO B N 1
ATOM 4304 C CA . PRO B 1 146 ? -1.116 -32.781 -16.125 1 96.5 146 PRO B CA 1
ATOM 4305 C C . PRO B 1 146 ? -2.607 -32.688 -16.438 1 96.5 146 PRO B C 1
ATOM 4307 O O . PRO B 1 146 ? -3.424 -33.344 -15.773 1 96.5 146 PRO B O 1
ATOM 4310 N N . PHE B 1 147 ? -2.996 -31.891 -17.391 1 95 147 PHE B N 1
ATOM 4311 C CA . PHE B 1 147 ? -4.402 -31.719 -17.75 1 95 147 PHE B CA 1
ATOM 4312 C C . PHE B 1 147 ? -4.996 -33.031 -18.234 1 95 147 PHE B C 1
ATOM 4314 O O . PHE B 1 147 ? -6.039 -33.469 -17.734 1 95 147 PHE B O 1
ATOM 4321 N N . VAL B 1 148 ? -4.336 -33.688 -19.141 1 96.31 148 VAL B N 1
ATOM 4322 C CA . VAL B 1 148 ? -4.844 -34.906 -19.766 1 96.31 148 VAL B CA 1
ATOM 4323 C C . VAL B 1 148 ? -4.797 -36.062 -18.766 1 96.31 148 VAL B C 1
ATOM 4325 O O . VAL B 1 148 ? -5.781 -36.781 -18.594 1 96.31 148 VAL B O 1
ATOM 4328 N N . ALA B 1 149 ? -3.688 -36.25 -18.125 1 97.56 149 ALA B N 1
ATOM 4329 C CA . ALA B 1 149 ? -3.543 -37.312 -17.156 1 97.56 149 ALA B CA 1
ATOM 4330 C C . ALA B 1 149 ? -4.52 -37.156 -15.992 1 97.56 149 ALA B C 1
ATOM 4332 O O . ALA B 1 149 ? -5.113 -38.125 -15.523 1 97.56 149 ALA B O 1
ATOM 4333 N N . GLY B 1 150 ? -4.656 -35.938 -15.523 1 97.5 150 GLY B N 1
ATOM 4334 C CA . GLY B 1 150 ? -5.594 -35.656 -14.438 1 97.5 150 GLY B CA 1
ATOM 4335 C C . GLY B 1 150 ? -7.039 -35.906 -14.836 1 97.5 150 GLY B C 1
ATOM 4336 O O . GLY B 1 150 ? -7.781 -36.562 -14.109 1 97.5 150 GLY B O 1
ATOM 4337 N N . THR B 1 151 ? -7.438 -35.375 -15.977 1 96.06 151 THR B N 1
ATOM 4338 C CA . THR B 1 151 ? -8.812 -35.5 -16.438 1 96.06 151 THR B CA 1
ATOM 4339 C C . THR B 1 151 ? -9.164 -36.938 -16.719 1 96.06 151 THR B C 1
ATOM 4341 O O . THR B 1 151 ? -10.164 -37.469 -16.219 1 96.06 151 THR B O 1
ATOM 4344 N N . LEU B 1 152 ? -8.359 -37.625 -17.453 1 97.88 152 LEU B N 1
ATOM 4345 C CA . LEU B 1 152 ? -8.633 -39 -17.812 1 97.88 152 LEU B CA 1
ATOM 4346 C C . LEU B 1 152 ? -8.555 -39.906 -16.578 1 97.88 152 LEU B C 1
ATOM 4348 O O . LEU B 1 152 ? -9.336 -40.844 -16.453 1 97.88 152 LEU B O 1
ATOM 4352 N N . GLY B 1 153 ? -7.566 -39.656 -15.727 1 97.81 153 GLY B N 1
ATOM 4353 C CA . GLY B 1 153 ? -7.48 -40.406 -14.5 1 97.81 153 GLY B CA 1
ATOM 4354 C C . GLY B 1 153 ? -8.711 -40.281 -13.625 1 97.81 153 GLY B C 1
ATOM 4355 O O . GLY B 1 153 ? -9.172 -41.281 -13.039 1 97.81 153 GLY B O 1
ATOM 4356 N N . LEU B 1 154 ? -9.258 -39.156 -13.492 1 97.5 154 LEU B N 1
ATOM 4357 C CA . LEU B 1 154 ? -10.445 -38.906 -12.672 1 97.5 154 LEU B CA 1
ATOM 4358 C C . LEU B 1 154 ? -11.664 -39.594 -13.273 1 97.5 154 LEU B C 1
ATOM 4360 O O . LEU B 1 154 ? -12.5 -40.156 -12.539 1 97.5 154 LEU B O 1
ATOM 4364 N N . ILE B 1 155 ? -11.766 -39.594 -14.586 1 97.31 155 ILE B N 1
ATOM 4365 C CA . ILE B 1 155 ? -12.906 -40.219 -15.258 1 97.31 155 ILE B CA 1
ATOM 4366 C C . ILE B 1 155 ? -12.82 -41.719 -15.164 1 97.31 155 ILE B C 1
ATOM 4368 O O . ILE B 1 155 ? -13.781 -42.375 -14.773 1 97.31 155 ILE B O 1
ATOM 4372 N N . TYR B 1 156 ? -11.688 -42.25 -15.422 1 97.62 156 TYR B N 1
ATOM 4373 C CA . TYR B 1 156 ? -11.602 -43.688 -15.633 1 97.62 156 TYR B CA 1
ATOM 4374 C C . TYR B 1 156 ? -11.258 -44.406 -14.336 1 97.62 156 TYR B C 1
ATOM 4376 O O . TYR B 1 156 ? -11.68 -45.562 -14.117 1 97.62 156 TYR B O 1
ATOM 4384 N N . LEU B 1 157 ? -10.508 -43.812 -13.43 1 96.62 157 LEU B N 1
ATOM 4385 C CA . LEU B 1 157 ? -10.109 -44.469 -12.195 1 96.62 157 LEU B CA 1
ATOM 4386 C C . LEU B 1 157 ? -11.109 -44.188 -11.078 1 96.62 157 LEU B C 1
ATOM 4388 O O . LEU B 1 157 ? -11.328 -45.031 -10.203 1 96.62 157 LEU B O 1
ATOM 4392 N N . PHE B 1 158 ? -11.727 -43 -11.078 1 96.19 158 PHE B N 1
ATOM 4393 C CA . PHE B 1 158 ? -12.555 -42.625 -9.938 1 96.19 158 PHE B CA 1
ATOM 4394 C C . PHE B 1 158 ? -13.992 -42.375 -10.383 1 96.19 158 PHE B C 1
ATOM 4396 O O . PHE B 1 158 ? -14.836 -42 -9.57 1 96.19 158 PHE B O 1
ATOM 4403 N N . HIS B 1 159 ? -14.289 -42.406 -11.672 1 96.19 159 HIS B N 1
ATOM 4404 C CA . HIS B 1 159 ? -15.633 -42.281 -12.242 1 96.19 159 HIS B CA 1
ATOM 4405 C C . HIS B 1 159 ? -16.234 -40.906 -11.961 1 96.19 159 HIS B C 1
ATOM 4407 O O . HIS B 1 159 ? -17.406 -40.781 -11.625 1 96.19 159 HIS B O 1
ATOM 4413 N N . VAL B 1 160 ? -15.422 -39.906 -12.023 1 95.56 160 VAL B N 1
ATOM 4414 C CA . VAL B 1 160 ? -15.867 -38.531 -11.875 1 95.56 160 VAL B CA 1
ATOM 4415 C C . VAL B 1 160 ? -16.562 -38.062 -13.156 1 95.56 160 VAL B C 1
ATOM 4417 O O . VAL B 1 160 ? -16.109 -38.375 -14.258 1 95.56 160 VAL B O 1
ATOM 4420 N N . PRO B 1 161 ? -17.641 -37.375 -13.039 1 93.75 161 PRO B N 1
ATOM 4421 C CA . PRO B 1 161 ? -18.297 -36.812 -14.227 1 93.75 161 PRO B CA 1
ATOM 4422 C C . PRO B 1 161 ? -17.359 -35.969 -15.078 1 93.75 161 PRO B C 1
ATOM 4424 O O . PRO B 1 161 ? -16.5 -35.25 -14.547 1 93.75 161 PRO B O 1
ATOM 4427 N N . THR B 1 162 ? -17.578 -35.969 -16.375 1 91.75 162 THR B N 1
ATOM 4428 C CA . THR B 1 162 ? -16.672 -35.406 -17.375 1 91.75 162 THR B CA 1
ATOM 4429 C C . THR B 1 162 ? -16.422 -33.938 -17.109 1 91.75 162 THR B C 1
ATOM 4431 O O . THR B 1 162 ? -15.266 -33.469 -17.125 1 91.75 162 THR B O 1
ATOM 4434 N N . ILE B 1 163 ? -17.453 -33.188 -16.844 1 88.19 163 ILE B N 1
ATOM 4435 C CA . ILE B 1 163 ? -17.312 -31.734 -16.656 1 88.19 163 ILE B CA 1
ATOM 4436 C C . ILE B 1 163 ? -16.484 -31.469 -15.398 1 88.19 163 ILE B C 1
ATOM 4438 O O . ILE B 1 163 ? -15.602 -30.609 -15.406 1 88.19 163 ILE B O 1
ATOM 4442 N N . ALA B 1 164 ? -16.781 -32.156 -14.359 1 90.81 164 ALA B N 1
ATOM 4443 C CA . ALA B 1 164 ? -16.047 -32 -13.109 1 90.81 164 ALA B CA 1
ATOM 4444 C C . ALA B 1 164 ? -14.586 -32.406 -13.289 1 90.81 164 ALA B C 1
ATOM 4446 O O . ALA B 1 164 ? -13.688 -31.766 -12.742 1 90.81 164 ALA B O 1
ATOM 4447 N N . ALA B 1 165 ? -14.391 -33.406 -14.039 1 93.62 165 ALA B N 1
ATOM 4448 C CA . ALA B 1 165 ? -13.039 -33.906 -14.289 1 93.62 165 ALA B CA 1
ATOM 4449 C C . ALA B 1 165 ? -12.234 -32.906 -15.109 1 93.62 165 ALA B C 1
ATOM 4451 O O . ALA B 1 165 ? -11.039 -32.719 -14.875 1 93.62 165 ALA B O 1
ATOM 4452 N N . ILE B 1 166 ? -12.859 -32.312 -16.031 1 90.56 166 ILE B N 1
ATOM 4453 C CA . ILE B 1 166 ? -12.203 -31.312 -16.859 1 90.56 166 ILE B CA 1
ATOM 4454 C C . ILE B 1 166 ? -11.828 -30.094 -16 1 90.56 166 ILE B C 1
ATOM 4456 O O . ILE B 1 166 ? -10.734 -29.547 -16.156 1 90.56 166 ILE B O 1
ATOM 4460 N N . PHE B 1 167 ? -12.688 -29.766 -15.094 1 88.12 167 PHE B N 1
ATOM 4461 C CA . PHE B 1 167 ? -12.398 -28.641 -14.195 1 88.12 167 PHE B CA 1
ATOM 4462 C C . PHE B 1 167 ? -11.195 -28.969 -13.312 1 88.12 167 PHE B C 1
ATOM 4464 O O . PHE B 1 167 ? -10.312 -28.125 -13.133 1 88.12 167 PHE B O 1
ATOM 4471 N N . ALA B 1 168 ? -11.25 -30.094 -12.773 1 91.62 168 ALA B N 1
ATOM 4472 C CA . ALA B 1 168 ? -10.148 -30.5 -11.914 1 91.62 168 ALA B CA 1
ATOM 4473 C C . ALA B 1 168 ? -8.844 -30.609 -12.695 1 91.62 168 ALA B C 1
ATOM 4475 O O . ALA B 1 168 ? -7.777 -30.234 -12.195 1 91.62 168 ALA B O 1
ATOM 4476 N N . GLY B 1 169 ? -8.898 -31.156 -13.867 1 92.44 169 GLY B N 1
ATOM 4477 C CA . GLY B 1 169 ? -7.734 -31.203 -14.734 1 92.44 169 GLY B CA 1
ATOM 4478 C C . GLY B 1 169 ? -7.168 -29.828 -15.055 1 92.44 169 GLY B C 1
ATOM 4479 O O . GLY B 1 169 ? -5.949 -29.656 -15.133 1 92.44 169 GLY B O 1
ATOM 4480 N N . ALA B 1 170 ? -8.031 -28.906 -15.281 1 90.62 170 ALA B N 1
ATOM 4481 C CA . ALA B 1 170 ? -7.605 -27.531 -15.562 1 90.62 170 ALA B CA 1
ATOM 4482 C C . ALA B 1 170 ? -6.852 -26.938 -14.375 1 90.62 170 ALA B C 1
ATOM 4484 O O . ALA B 1 170 ? -5.902 -26.172 -14.562 1 90.62 170 ALA B O 1
ATOM 4485 N N . ALA B 1 171 ? -7.262 -27.281 -13.188 1 90.06 171 ALA B N 1
ATOM 4486 C CA . ALA B 1 171 ? -6.594 -26.781 -11.984 1 90.06 171 ALA B CA 1
ATOM 4487 C C . ALA B 1 171 ? -5.156 -27.281 -11.906 1 90.06 171 ALA B C 1
ATOM 4489 O O . ALA B 1 171 ? -4.301 -26.656 -11.281 1 90.06 171 ALA B O 1
ATOM 4490 N N . LEU B 1 172 ? -4.867 -28.375 -12.586 1 92.94 172 LEU B N 1
ATOM 4491 C CA . LEU B 1 172 ? -3.545 -29 -12.555 1 92.94 172 LEU B CA 1
ATOM 4492 C C . LEU B 1 172 ? -2.58 -28.25 -13.477 1 92.94 172 LEU B C 1
ATOM 4494 O O . LEU B 1 172 ? -1.366 -28.453 -13.398 1 92.94 172 LEU B O 1
ATOM 4498 N N . THR B 1 173 ? -3.037 -27.344 -14.25 1 89.88 173 THR B N 1
ATOM 4499 C CA . THR B 1 173 ? -2.209 -26.688 -15.266 1 89.88 173 THR B CA 1
ATOM 4500 C C . THR B 1 173 ? -1.551 -25.438 -14.695 1 89.88 173 THR B C 1
ATOM 4502 O O . THR B 1 173 ? -0.553 -24.953 -15.234 1 89.88 173 THR B O 1
ATOM 4505 N N . ALA B 1 174 ? -2.033 -25.016 -13.633 1 86 174 ALA B N 1
ATOM 4506 C CA . ALA B 1 174 ? -1.573 -23.75 -13.07 1 86 174 ALA B CA 1
ATOM 4507 C C . ALA B 1 174 ? -0.159 -23.875 -12.508 1 86 174 ALA B C 1
ATOM 4509 O O . ALA B 1 174 ? 0.204 -24.906 -11.953 1 86 174 ALA B O 1
ATOM 4510 N N . THR B 1 175 ? 0.67 -22.875 -12.781 1 90.38 175 THR B N 1
ATOM 4511 C CA . THR B 1 175 ? 1.986 -22.719 -12.172 1 90.38 175 THR B CA 1
ATOM 4512 C C . THR B 1 175 ? 2.166 -21.297 -11.633 1 90.38 175 THR B C 1
ATOM 4514 O O . THR B 1 175 ? 1.897 -20.328 -12.336 1 90.38 175 THR B O 1
ATOM 4517 N N . SER B 1 176 ? 2.586 -21.219 -10.383 1 89.94 176 SER B N 1
ATOM 4518 C CA . SER B 1 176 ? 2.811 -19.906 -9.789 1 89.94 176 SER B CA 1
ATOM 4519 C C . SER B 1 176 ? 4.203 -19.391 -10.117 1 89.94 176 SER B C 1
ATOM 4521 O O . SER B 1 176 ? 5.191 -19.812 -9.523 1 89.94 176 SER B O 1
ATOM 4523 N N . ILE B 1 177 ? 4.227 -18.406 -10.945 1 90.5 177 ILE B N 1
ATOM 4524 C CA . ILE B 1 177 ? 5.496 -17.781 -11.32 1 90.5 177 ILE B CA 1
ATOM 4525 C C . ILE B 1 177 ? 6.094 -17.078 -10.109 1 90.5 177 ILE B C 1
ATOM 4527 O O . ILE B 1 177 ? 7.316 -17.031 -9.945 1 90.5 177 ILE B O 1
ATOM 4531 N N . GLY B 1 178 ? 5.309 -16.516 -9.266 1 91.06 178 GLY B N 1
ATOM 4532 C CA . GLY B 1 178 ? 5.785 -15.758 -8.117 1 91.06 178 GLY B CA 1
ATOM 4533 C C . GLY B 1 178 ? 6.613 -16.578 -7.152 1 91.06 178 GLY B C 1
ATOM 4534 O O . GLY B 1 178 ? 7.695 -16.156 -6.738 1 91.06 178 GLY B O 1
ATOM 4535 N N . ILE B 1 179 ? 6.172 -17.688 -6.859 1 92.81 179 ILE B N 1
ATOM 4536 C CA . ILE B 1 179 ? 6.859 -18.547 -5.902 1 92.81 179 ILE B CA 1
ATOM 4537 C C . ILE B 1 179 ? 8.164 -19.062 -6.504 1 92.81 179 ILE B C 1
ATOM 4539 O O . ILE B 1 179 ? 9.227 -18.953 -5.883 1 92.81 179 ILE B O 1
ATOM 4543 N N . THR B 1 180 ? 8.094 -19.547 -7.699 1 94.19 180 THR B N 1
ATOM 4544 C CA . THR B 1 180 ? 9.281 -20.094 -8.359 1 94.19 180 THR B CA 1
ATOM 4545 C C . THR B 1 180 ? 10.32 -19 -8.578 1 94.19 180 THR B C 1
ATOM 4547 O O . THR B 1 180 ? 11.508 -19.188 -8.297 1 94.19 180 THR B O 1
ATOM 4550 N N . ALA B 1 181 ? 9.852 -17.891 -9.039 1 93.25 181 ALA B N 1
ATOM 4551 C CA . ALA B 1 181 ? 10.773 -16.797 -9.297 1 93.25 181 ALA B CA 1
ATOM 4552 C C . ALA B 1 181 ? 11.438 -16.312 -8.008 1 93.25 181 ALA B C 1
ATOM 4554 O O . ALA B 1 181 ? 12.633 -16.016 -7.996 1 93.25 181 ALA B O 1
ATOM 4555 N N . LYS B 1 182 ? 10.672 -16.219 -6.961 1 94.25 182 LYS B N 1
ATOM 4556 C CA . LYS B 1 182 ? 11.211 -15.789 -5.672 1 94.25 182 LYS B CA 1
ATOM 4557 C C . LYS B 1 182 ? 12.266 -16.766 -5.168 1 94.25 182 LYS B C 1
ATOM 4559 O O . LYS B 1 182 ? 13.328 -16.359 -4.691 1 94.25 182 LYS B O 1
ATOM 4564 N N . VAL B 1 183 ? 12.008 -18.031 -5.297 1 95 183 VAL B N 1
ATOM 4565 C CA . VAL B 1 183 ? 12.953 -19.047 -4.84 1 95 183 VAL B CA 1
ATOM 4566 C C . VAL B 1 183 ? 14.211 -19.016 -5.703 1 95 183 VAL B C 1
ATOM 4568 O O . VAL B 1 183 ? 15.328 -19.078 -5.184 1 95 183 VAL B O 1
ATOM 4571 N N . LEU B 1 184 ? 14.07 -18.891 -6.977 1 95.12 184 LEU B N 1
ATOM 4572 C CA . LEU B 1 184 ? 15.219 -18.812 -7.875 1 95.12 184 LEU B CA 1
ATOM 4573 C C . LEU B 1 184 ? 16.078 -17.594 -7.551 1 95.12 184 LEU B C 1
ATOM 4575 O O . LEU B 1 184 ? 17.312 -17.672 -7.617 1 95.12 184 LEU B O 1
ATOM 4579 N N . ALA B 1 185 ? 15.398 -16.5 -7.238 1 93.12 185 ALA B N 1
ATOM 4580 C CA . ALA B 1 185 ? 16.125 -15.297 -6.848 1 93.12 185 ALA B CA 1
ATOM 4581 C C . ALA B 1 185 ? 16.922 -15.531 -5.562 1 93.12 185 ALA B C 1
ATOM 4583 O O . ALA B 1 185 ? 18.078 -15.133 -5.465 1 93.12 185 ALA B O 1
ATOM 4584 N N . GLU B 1 186 ? 16.328 -16.203 -4.609 1 92.81 186 GLU B N 1
ATOM 4585 C CA . GLU B 1 186 ? 16.969 -16.469 -3.322 1 92.81 186 GLU B CA 1
ATOM 4586 C C . GLU B 1 186 ? 18.125 -17.438 -3.48 1 92.81 186 GLU B C 1
ATOM 4588 O O . GLU B 1 186 ? 19.109 -17.375 -2.729 1 92.81 186 GLU B O 1
ATOM 4593 N N . LEU B 1 187 ? 18.078 -18.281 -4.516 1 93.69 187 LEU B N 1
ATOM 4594 C CA . LEU B 1 187 ? 19.125 -19.25 -4.789 1 93.69 187 LEU B CA 1
ATOM 4595 C C . LEU B 1 187 ? 20.125 -18.703 -5.789 1 93.69 187 LEU B C 1
ATOM 4597 O O . LEU B 1 187 ? 21.047 -19.406 -6.199 1 93.69 187 LEU B O 1
ATOM 4601 N N . GLN B 1 188 ? 19.906 -17.453 -6.258 1 92.5 188 GLN B N 1
ATOM 4602 C CA . GLN B 1 188 ? 20.766 -16.766 -7.23 1 92.5 188 GLN B CA 1
ATOM 4603 C C . GLN B 1 188 ? 20.828 -17.547 -8.539 1 92.5 188 GLN B C 1
ATOM 4605 O O . GLN B 1 188 ? 21.891 -17.688 -9.133 1 92.5 188 GLN B O 1
ATOM 4610 N N . GLN B 1 189 ? 19.734 -18.109 -8.938 1 94.31 189 GLN B N 1
ATOM 4611 C CA . GLN B 1 189 ? 19.656 -18.906 -10.156 1 94.31 189 GLN B CA 1
ATOM 4612 C C . GLN B 1 189 ? 18.688 -18.281 -11.156 1 94.31 189 GLN B C 1
ATOM 4614 O O . GLN B 1 189 ? 18.312 -18.922 -12.141 1 94.31 189 GLN B O 1
ATOM 4619 N N . LEU B 1 190 ? 18.266 -17.094 -10.93 1 92.69 190 LEU B N 1
ATOM 4620 C CA . LEU B 1 190 ? 17.281 -16.438 -11.766 1 92.69 190 LEU B CA 1
ATOM 4621 C C . LEU B 1 190 ? 17.797 -16.234 -13.188 1 92.69 190 LEU B C 1
ATOM 4623 O O . LEU B 1 190 ? 17.047 -16.422 -14.156 1 92.69 190 LEU B O 1
ATOM 4627 N N . ASN B 1 191 ? 19.078 -15.984 -13.32 1 92.19 191 ASN B N 1
ATOM 4628 C CA . ASN B 1 191 ? 19.641 -15.641 -14.625 1 92.19 191 ASN B CA 1
ATOM 4629 C C . ASN B 1 191 ? 20.297 -16.844 -15.289 1 92.19 191 ASN B C 1
ATOM 4631 O O . ASN B 1 191 ? 20.875 -16.719 -16.375 1 92.19 191 ASN B O 1
ATOM 4635 N N . SER B 1 192 ? 20.25 -18 -14.625 1 93.19 192 SER B N 1
ATOM 4636 C CA . SER B 1 192 ? 20.703 -19.219 -15.281 1 93.19 192 SER B CA 1
ATOM 4637 C C . SER B 1 192 ? 19.812 -19.578 -16.453 1 93.19 192 SER B C 1
ATOM 4639 O O . SER B 1 192 ? 18.688 -19.094 -16.562 1 93.19 192 SER B O 1
ATOM 4641 N N . SER B 1 193 ? 20.328 -20.391 -17.344 1 93.19 193 SER B N 1
ATOM 4642 C CA . SER B 1 193 ? 19.531 -20.828 -18.469 1 93.19 193 SER B CA 1
ATOM 4643 C C . SER B 1 193 ? 18.297 -21.594 -18 1 93.19 193 SER B C 1
ATOM 4645 O O . SER B 1 193 ? 17.203 -21.422 -18.547 1 93.19 193 SER B O 1
ATOM 4647 N N . GLU B 1 194 ? 18.469 -22.469 -17.016 1 94.75 194 GLU B N 1
ATOM 4648 C CA . GLU B 1 194 ? 17.328 -23.172 -16.438 1 94.75 194 GLU B CA 1
ATOM 4649 C C . GLU B 1 194 ? 16.297 -22.203 -15.875 1 94.75 194 GLU B C 1
ATOM 4651 O O . GLU B 1 194 ? 15.102 -22.359 -16.109 1 94.75 194 GLU B O 1
ATOM 4656 N N . GLY B 1 195 ? 16.875 -21.188 -15.125 1 95.06 195 GLY B N 1
ATOM 4657 C CA . GLY B 1 195 ? 15.992 -20.188 -14.547 1 95.06 195 GLY B CA 1
ATOM 4658 C C . GLY B 1 195 ? 15.195 -19.422 -15.594 1 95.06 195 GLY B C 1
ATOM 4659 O O . GLY B 1 195 ? 13.992 -19.203 -15.43 1 95.06 195 GLY B O 1
ATOM 4660 N N . GLN B 1 196 ? 15.781 -19.078 -16.641 1 94.25 196 GLN B N 1
ATOM 4661 C CA . GLN B 1 196 ? 15.141 -18.312 -17.703 1 94.25 196 GLN B CA 1
ATOM 4662 C C . GLN B 1 196 ? 14.117 -19.172 -18.453 1 94.25 196 GLN B C 1
ATOM 4664 O O . GLN B 1 196 ? 13.07 -18.672 -18.859 1 94.25 196 GLN B O 1
ATOM 4669 N N . VAL B 1 197 ? 14.406 -20.422 -18.641 1 94.62 197 VAL B N 1
ATOM 4670 C CA . VAL B 1 197 ? 13.445 -21.328 -19.266 1 94.62 197 VAL B CA 1
ATOM 4671 C C . VAL B 1 197 ? 12.203 -21.453 -18.375 1 94.62 197 VAL B C 1
ATOM 4673 O O . VAL B 1 197 ? 11.078 -21.391 -18.875 1 94.62 197 VAL B O 1
ATOM 4676 N N . ILE B 1 198 ? 12.453 -21.641 -17.078 1 95.75 198 ILE B N 1
ATOM 4677 C CA . ILE B 1 198 ? 11.359 -21.781 -16.125 1 95.75 198 ILE B CA 1
ATOM 4678 C C . ILE B 1 198 ? 10.492 -20.531 -16.141 1 95.75 198 ILE B C 1
ATOM 4680 O O . ILE B 1 198 ? 9.258 -20.609 -16.172 1 95.75 198 ILE B O 1
ATOM 4684 N N . LEU B 1 199 ? 11.141 -19.359 -16.109 1 94.06 199 LEU B N 1
ATOM 4685 C CA . LEU B 1 199 ? 10.422 -18.094 -16.094 1 94.06 199 LEU B CA 1
ATOM 4686 C C . LEU B 1 199 ? 9.586 -17.938 -17.359 1 94.06 199 LEU B C 1
ATOM 4688 O O . LEU B 1 199 ? 8.406 -17.578 -17.281 1 94.06 199 LEU B O 1
ATOM 4692 N N . GLY B 1 200 ? 10.195 -18.172 -18.469 1 92.81 200 GLY B N 1
ATOM 4693 C CA . GLY B 1 200 ? 9.469 -18.094 -19.719 1 92.81 200 GLY B CA 1
ATOM 4694 C C . GLY B 1 200 ? 8.312 -19.062 -19.812 1 92.81 200 GLY B C 1
ATOM 4695 O O . GLY B 1 200 ? 7.223 -18.703 -20.266 1 92.81 200 GLY B O 1
ATOM 4696 N N . ALA B 1 201 ? 8.539 -20.266 -19.375 1 94.5 201 ALA B N 1
ATOM 4697 C CA . ALA B 1 201 ? 7.504 -21.297 -19.406 1 94.5 201 ALA B CA 1
ATOM 4698 C C . ALA B 1 201 ? 6.355 -20.938 -18.469 1 94.5 201 ALA B C 1
ATOM 4700 O O . ALA B 1 201 ? 5.188 -21.188 -18.781 1 94.5 201 ALA B O 1
ATOM 4701 N N . ALA B 1 202 ? 6.684 -20.438 -17.312 1 92.19 202 ALA B N 1
ATOM 4702 C CA . ALA B 1 202 ? 5.664 -20.078 -16.328 1 92.19 202 ALA B CA 1
ATOM 4703 C C . ALA B 1 202 ? 4.773 -18.953 -16.859 1 92.19 202 ALA B C 1
ATOM 4705 O O . ALA B 1 202 ? 3.566 -18.938 -16.609 1 92.19 202 ALA B O 1
ATOM 4706 N N . VAL B 1 203 ? 5.367 -18.031 -17.516 1 89.06 203 VAL B N 1
ATOM 4707 C CA . VAL B 1 203 ? 4.613 -16.938 -18.125 1 89.06 203 VAL B CA 1
ATOM 4708 C C . VAL B 1 203 ? 3.648 -17.484 -19.172 1 89.06 203 VAL B C 1
ATOM 4710 O O . VAL B 1 203 ? 2.479 -17.094 -19.203 1 89.06 203 VAL B O 1
ATOM 4713 N N . LEU B 1 204 ? 4.117 -18.344 -19.969 1 90 204 LEU B N 1
ATOM 4714 C CA . LEU B 1 204 ? 3.297 -18.969 -21 1 90 204 LEU B CA 1
ATOM 4715 C C . LEU B 1 204 ? 2.217 -19.844 -20.391 1 90 204 LEU B C 1
ATOM 4717 O O . LEU B 1 204 ? 1.107 -19.938 -20.906 1 90 204 LEU B O 1
ATOM 4721 N N . ASP B 1 205 ? 2.59 -20.5 -19.297 1 91.38 205 ASP B N 1
ATOM 4722 C CA . ASP B 1 205 ? 1.643 -21.312 -18.547 1 91.38 205 ASP B CA 1
ATOM 4723 C C . ASP B 1 205 ? 0.442 -20.484 -18.094 1 91.38 205 ASP B C 1
ATOM 4725 O O . ASP B 1 205 ? -0.69 -20.969 -18.094 1 91.38 205 ASP B O 1
ATOM 4729 N N . ASP B 1 206 ? 0.685 -19.312 -17.75 1 87.5 206 ASP B N 1
ATOM 4730 C CA . ASP B 1 206 ? -0.396 -18.438 -17.312 1 87.5 206 ASP B CA 1
ATOM 4731 C C . ASP B 1 206 ? -1.336 -18.094 -18.469 1 87.5 206 ASP B C 1
ATOM 4733 O O . ASP B 1 206 ? -2.555 -18.047 -18.281 1 87.5 206 ASP B O 1
ATOM 4737 N N . ILE B 1 207 ? -0.838 -17.891 -19.547 1 86.56 207 ILE B N 1
ATOM 4738 C CA . ILE B 1 207 ? -1.633 -17.609 -20.75 1 86.56 207 ILE B CA 1
ATOM 4739 C C . ILE B 1 207 ? -2.451 -18.844 -21.125 1 86.56 207 ILE B C 1
ATOM 4741 O O . ILE B 1 207 ? -3.66 -18.75 -21.344 1 86.56 207 ILE B O 1
ATOM 4745 N N . LEU B 1 208 ? -1.854 -19.906 -21.156 1 87.88 208 LEU B N 1
ATOM 4746 C CA . LEU B 1 208 ? -2.516 -21.156 -21.5 1 87.88 208 LEU B CA 1
ATOM 4747 C C . LEU B 1 208 ? -3.582 -21.516 -20.484 1 87.88 208 LEU B C 1
ATOM 4749 O O . LEU B 1 208 ? -4.641 -22.047 -20.828 1 87.88 208 LEU B O 1
ATOM 4753 N N . GLY B 1 209 ? -3.227 -21.281 -19.234 1 83.81 209 GLY B N 1
ATOM 4754 C CA . GLY B 1 209 ? -4.195 -21.531 -18.172 1 83.81 209 GLY B CA 1
ATOM 4755 C C . GLY B 1 209 ? -5.484 -20.766 -18.344 1 83.81 209 GLY B C 1
ATOM 4756 O O . GLY B 1 209 ? -6.574 -21.297 -18.156 1 83.81 209 GLY B O 1
ATOM 4757 N N . ILE B 1 210 ? -5.367 -19.531 -18.703 1 81.19 210 ILE B N 1
ATOM 4758 C CA . ILE B 1 210 ? -6.539 -18.688 -18.891 1 81.19 210 ILE B CA 1
ATOM 4759 C C . ILE B 1 210 ? -7.348 -19.172 -20.078 1 81.19 210 ILE B C 1
ATOM 4761 O O . ILE B 1 210 ? -8.578 -19.109 -20.078 1 81.19 210 ILE B O 1
ATOM 4765 N N . ILE B 1 211 ? -6.711 -19.625 -21.047 1 84.19 211 ILE B N 1
ATOM 4766 C CA . ILE B 1 211 ? -7.375 -20.156 -22.234 1 84.19 211 ILE B CA 1
ATOM 4767 C C . ILE B 1 211 ? -8.172 -21.406 -21.844 1 84.19 211 ILE B C 1
ATOM 4769 O O . ILE B 1 211 ? -9.336 -21.547 -22.219 1 84.19 211 ILE B O 1
ATOM 4773 N N . ILE B 1 212 ? -7.578 -22.234 -21.094 1 84.44 212 ILE B N 1
ATOM 4774 C CA . ILE B 1 212 ? -8.242 -23.453 -20.656 1 84.44 212 ILE B CA 1
ATOM 4775 C C . ILE B 1 212 ? -9.438 -23.109 -19.766 1 84.44 212 ILE B C 1
ATOM 4777 O O . ILE B 1 212 ? -10.508 -23.719 -19.891 1 84.44 212 ILE B O 1
ATOM 4781 N N . LEU B 1 213 ? -9.227 -22.234 -18.922 1 79.88 213 LEU B N 1
ATOM 4782 C CA . LEU B 1 213 ? -10.312 -21.812 -18.047 1 79.88 213 LEU B CA 1
ATOM 4783 C C . LEU B 1 213 ? -11.484 -21.266 -18.875 1 79.88 213 LEU B C 1
ATOM 4785 O O . LEU B 1 213 ? -12.641 -21.5 -18.547 1 79.88 213 LEU B O 1
ATOM 4789 N N . ALA B 1 214 ? -11.172 -20.5 -19.875 1 79.44 214 ALA B N 1
ATOM 4790 C CA . ALA B 1 214 ? -12.211 -19.953 -20.75 1 79.44 214 ALA B CA 1
ATOM 4791 C C . ALA B 1 214 ? -12.969 -21.062 -21.469 1 79.44 214 ALA B C 1
ATOM 4793 O O . ALA B 1 214 ? -14.188 -20.984 -21.625 1 79.44 214 ALA B O 1
ATOM 4794 N N . VAL B 1 215 ? -12.281 -22 -21.859 1 81.75 215 VAL B N 1
ATOM 4795 C CA . VAL B 1 215 ? -12.867 -23.141 -22.562 1 81.75 215 VAL B CA 1
ATOM 4796 C C . VAL B 1 215 ? -13.789 -23.922 -21.625 1 81.75 215 VAL B C 1
ATOM 4798 O O . VAL B 1 215 ? -14.922 -24.25 -21.984 1 81.75 215 VAL B O 1
ATOM 4801 N N . VAL B 1 216 ? -13.32 -24.141 -20.453 1 81.94 216 VAL B N 1
ATOM 4802 C CA . VAL B 1 216 ? -14.094 -24.922 -19.484 1 81.94 216 VAL B CA 1
ATOM 4803 C C . VAL B 1 216 ? -15.336 -24.141 -19.078 1 81.94 216 VAL B C 1
ATOM 4805 O O . VAL B 1 216 ? -16.422 -24.719 -18.938 1 81.94 216 VAL B O 1
ATOM 4808 N N . ALA B 1 217 ? -15.203 -22.922 -18.859 1 77.31 217 ALA B N 1
ATOM 4809 C CA . ALA B 1 217 ? -16.344 -22.078 -18.484 1 77.31 217 ALA B CA 1
ATOM 4810 C C . ALA B 1 217 ? -17.406 -22.078 -19.578 1 77.31 217 ALA B C 1
ATOM 4812 O O . ALA B 1 217 ? -18.609 -22.109 -19.281 1 77.31 217 ALA B O 1
ATOM 4813 N N . SER B 1 218 ? -16.969 -21.984 -20.828 1 79.69 218 SER B N 1
ATOM 4814 C CA . SER B 1 218 ? -17.891 -22.016 -21.953 1 79.69 218 SER B CA 1
ATOM 4815 C C . SER B 1 218 ? -18.609 -23.359 -22.031 1 79.69 218 SER B C 1
ATOM 4817 O O . SER B 1 218 ? -19.812 -23.406 -22.328 1 79.69 218 SER B O 1
ATOM 4819 N N . LEU B 1 219 ? -17.969 -24.359 -21.75 1 80.75 219 LEU B N 1
ATOM 4820 C CA . LEU B 1 219 ? -18.531 -25.703 -21.766 1 80.75 219 LEU B CA 1
ATOM 4821 C C . LEU B 1 219 ? -19.609 -25.844 -20.703 1 80.75 219 LEU B C 1
ATOM 4823 O O . LEU B 1 219 ? -20.656 -26.469 -20.938 1 80.75 219 LEU B O 1
ATOM 4827 N N . VAL B 1 220 ? -19.344 -25.328 -19.594 1 78.56 220 VAL B N 1
ATOM 4828 C CA . VAL B 1 220 ? -20.281 -25.422 -18.484 1 78.56 220 VAL B CA 1
ATOM 4829 C C . VAL B 1 220 ? -21.531 -24.609 -18.812 1 78.56 220 VAL B C 1
ATOM 4831 O O . VAL B 1 220 ? -22.656 -25.031 -18.5 1 78.56 220 VAL B O 1
ATOM 4834 N N . LYS B 1 221 ? -21.328 -23.531 -19.391 1 77.81 221 LYS B N 1
ATOM 4835 C CA . LYS B 1 221 ? -22.438 -22.594 -19.625 1 77.81 221 LYS B CA 1
ATOM 4836 C C . LYS B 1 221 ? -23.266 -23.016 -20.828 1 77.81 221 LYS B C 1
ATOM 4838 O O . LYS B 1 221 ? -24.5 -23 -20.797 1 77.81 221 LYS B O 1
ATOM 4843 N N . THR B 1 222 ? -22.641 -23.266 -21.984 1 80.44 222 THR B N 1
ATOM 4844 C CA . THR B 1 222 ? -23.359 -23.438 -23.25 1 80.44 222 THR B CA 1
ATOM 4845 C C . THR B 1 222 ? -23.234 -24.875 -23.734 1 80.44 222 THR B C 1
ATOM 4847 O O . THR B 1 222 ? -23.969 -25.312 -24.641 1 80.44 222 THR B O 1
ATOM 4850 N N . GLY B 1 223 ? -22.312 -25.594 -23.141 1 78.56 223 GLY B N 1
ATOM 4851 C CA . GLY B 1 223 ? -22.094 -26.969 -23.578 1 78.56 223 GLY B CA 1
ATOM 4852 C C . GLY B 1 223 ? -21.172 -27.062 -24.797 1 78.56 223 GLY B C 1
ATOM 4853 O O . GLY B 1 223 ? -20.891 -28.156 -25.266 1 78.56 223 GLY B O 1
ATOM 4854 N N . GLU B 1 224 ? -20.766 -25.859 -25.281 1 84.94 224 GLU B N 1
ATOM 4855 C CA . GLU B 1 224 ? -19.891 -25.844 -26.453 1 84.94 224 GLU B CA 1
ATOM 4856 C C . GLU B 1 224 ? -18.656 -24.984 -26.203 1 84.94 224 GLU B C 1
ATOM 4858 O O . GLU B 1 224 ? -18.672 -24.078 -25.359 1 84.94 224 GLU B O 1
ATOM 4863 N N . VAL B 1 225 ? -17.594 -25.453 -26.922 1 82.25 225 VAL B N 1
ATOM 4864 C CA . VAL B 1 225 ? -16.375 -24.641 -26.891 1 82.25 225 VAL B CA 1
ATOM 4865 C C . VAL B 1 225 ? -16.516 -23.453 -27.844 1 82.25 225 VAL B C 1
ATOM 4867 O O . VAL B 1 225 ? -16.828 -23.641 -29.016 1 82.25 225 VAL B O 1
ATOM 4870 N N . GLU B 1 226 ? -16.344 -22.266 -27.391 1 84.56 226 GLU B N 1
ATOM 4871 C CA . GLU B 1 226 ? -16.344 -21.062 -28.234 1 84.56 226 GLU B CA 1
ATOM 4872 C C . GLU B 1 226 ? -14.953 -20.797 -28.797 1 84.56 226 GLU B C 1
ATOM 4874 O O . GLU B 1 226 ? -14.156 -20.062 -28.203 1 84.56 226 GLU B O 1
ATOM 4879 N N . ILE B 1 227 ? -14.68 -21.219 -29.953 1 85.06 227 ILE B N 1
ATOM 4880 C CA . ILE B 1 227 ? -13.375 -21.172 -30.609 1 85.06 227 ILE B CA 1
ATOM 4881 C C . ILE B 1 227 ? -12.938 -19.719 -30.781 1 85.06 227 ILE B C 1
ATOM 4883 O O . ILE B 1 227 ? -11.75 -19.406 -30.672 1 85.06 227 ILE B O 1
ATOM 4887 N N . SER B 1 228 ? -13.852 -18.844 -31.078 1 86.25 228 SER B N 1
ATOM 4888 C CA . SER B 1 228 ? -13.539 -17.438 -31.297 1 86.25 228 SER B CA 1
ATOM 4889 C C . SER B 1 228 ? -12.914 -16.828 -30.047 1 86.25 228 SER B C 1
ATOM 4891 O O . SER B 1 228 ? -11.984 -16.031 -30.141 1 86.25 228 SER B O 1
ATOM 4893 N N . GLN B 1 229 ? -13.406 -17.219 -28.906 1 82 229 GLN B N 1
ATOM 4894 C CA . GLN B 1 229 ? -12.875 -16.688 -27.656 1 82 229 GLN B CA 1
ATOM 4895 C C . GLN B 1 229 ? -11.461 -17.188 -27.406 1 82 229 GLN B C 1
ATOM 4897 O O . GLN B 1 229 ? -10.609 -16.453 -26.906 1 82 229 GLN B O 1
ATOM 4902 N N . VAL B 1 230 ? -11.242 -18.391 -27.703 1 83.94 230 VAL B N 1
ATOM 4903 C CA . VAL B 1 230 ? -9.922 -19 -27.531 1 83.94 230 VAL B CA 1
ATOM 4904 C C . VAL B 1 230 ? -8.906 -18.281 -28.438 1 83.94 230 VAL B C 1
ATOM 4906 O O . VAL B 1 230 ? -7.816 -17.922 -27.984 1 83.94 230 VAL B O 1
ATOM 4909 N N . VAL B 1 231 ? -9.273 -18.047 -29.656 1 88.19 231 VAL B N 1
ATOM 4910 C CA . VAL B 1 231 ? -8.398 -17.391 -30.609 1 88.19 231 VAL B CA 1
ATOM 4911 C C . VAL B 1 231 ? -8.125 -15.953 -30.172 1 88.19 231 VAL B C 1
ATOM 4913 O O . VAL B 1 231 ? -6.992 -15.477 -30.266 1 88.19 231 VAL B O 1
ATOM 4916 N N . TYR B 1 232 ? -9.109 -15.312 -29.688 1 85.31 232 TYR B N 1
ATOM 4917 C CA . TYR B 1 232 ? -8.984 -13.945 -29.188 1 85.31 232 TYR B CA 1
ATOM 4918 C C . TYR B 1 232 ? -7.973 -13.875 -28.062 1 85.31 232 TYR B C 1
ATOM 4920 O O . TYR B 1 232 ? -7.141 -12.969 -28.016 1 85.31 232 TYR B O 1
ATOM 4928 N N . LEU B 1 233 ? -8.023 -14.828 -27.156 1 84.38 233 LEU B N 1
ATOM 4929 C CA . LEU B 1 233 ? -7.133 -14.828 -26 1 84.38 233 LEU B CA 1
ATOM 4930 C C . LEU B 1 233 ? -5.695 -15.109 -26.422 1 84.38 233 LEU B C 1
ATOM 4932 O O . LEU B 1 233 ? -4.762 -14.484 -25.922 1 84.38 233 LEU B O 1
ATOM 4936 N N . ILE B 1 234 ? -5.512 -16 -27.344 1 85.5 234 ILE B N 1
ATOM 4937 C CA . ILE B 1 234 ? -4.18 -16.359 -27.828 1 85.5 234 ILE B CA 1
ATOM 4938 C C . ILE B 1 234 ? -3.564 -15.172 -28.562 1 85.5 234 ILE B C 1
ATOM 4940 O O . ILE B 1 234 ? -2.434 -14.773 -28.281 1 85.5 234 ILE B O 1
ATOM 4944 N N . VAL B 1 235 ? -4.281 -14.586 -29.453 1 89 235 VAL B N 1
ATOM 4945 C CA . VAL B 1 235 ? -3.797 -13.461 -30.234 1 89 235 VAL B CA 1
ATOM 4946 C C . VAL B 1 235 ? -3.576 -12.25 -29.344 1 89 235 VAL B C 1
ATOM 4948 O O . VAL B 1 235 ? -2.576 -11.539 -29.469 1 89 235 VAL B O 1
ATOM 4951 N N . GLY B 1 236 ? -4.555 -12.062 -28.453 1 87.19 236 GLY B N 1
ATOM 4952 C CA . GLY B 1 236 ? -4.422 -10.961 -27.5 1 87.19 236 GLY B CA 1
ATOM 4953 C C . GLY B 1 236 ? -3.17 -11.062 -26.656 1 87.19 236 GLY B C 1
ATOM 4954 O O . GLY B 1 236 ? -2.465 -10.062 -26.453 1 87.19 236 GLY B O 1
ATOM 4955 N N . ALA B 1 237 ? -2.893 -12.234 -26.156 1 87.19 237 ALA B N 1
ATOM 4956 C CA . ALA B 1 237 ? -1.707 -12.461 -25.344 1 87.19 237 ALA B CA 1
ATOM 4957 C C . ALA B 1 237 ? -0.429 -12.242 -26.141 1 87.19 237 ALA B C 1
ATOM 4959 O O . ALA B 1 237 ? 0.517 -11.617 -25.672 1 87.19 237 ALA B O 1
ATOM 4960 N N . ALA B 1 238 ? -0.411 -12.766 -27.312 1 87.38 238 ALA B N 1
ATOM 4961 C CA . ALA B 1 238 ? 0.754 -12.625 -28.188 1 87.38 238 ALA B CA 1
ATOM 4962 C C . ALA B 1 238 ? 1.003 -11.164 -28.531 1 87.38 238 ALA B C 1
ATOM 4964 O O . ALA B 1 238 ? 2.139 -10.688 -28.469 1 87.38 238 ALA B O 1
ATOM 4965 N N . VAL B 1 239 ? -0.013 -10.492 -28.906 1 91.06 239 VAL B N 1
ATOM 4966 C CA . VAL B 1 239 ? 0.09 -9.086 -29.266 1 91.06 239 VAL B CA 1
ATOM 4967 C C . VAL B 1 239 ? 0.544 -8.266 -28.062 1 91.06 239 VAL B C 1
ATOM 4969 O O . VAL B 1 239 ? 1.357 -7.348 -28.203 1 91.06 239 VAL B O 1
ATOM 4972 N N . PHE B 1 240 ? 0.038 -8.594 -26.938 1 90.44 240 PHE B N 1
ATOM 4973 C CA . PHE B 1 240 ? 0.381 -7.863 -25.719 1 90.44 240 PHE B CA 1
ATOM 4974 C C . PHE B 1 240 ? 1.849 -8.07 -25.375 1 90.44 240 PHE B C 1
ATOM 4976 O O . PHE B 1 240 ? 2.582 -7.102 -25.156 1 90.44 240 PHE B O 1
ATOM 4983 N N . LEU B 1 241 ? 2.324 -9.305 -25.344 1 86.25 241 LEU B N 1
ATOM 4984 C CA . LEU B 1 241 ? 3.688 -9.586 -24.906 1 86.25 241 LEU B CA 1
ATOM 4985 C C . LEU B 1 241 ? 4.699 -9.109 -25.938 1 86.25 241 LEU B C 1
ATOM 4987 O O . LEU B 1 241 ? 5.648 -8.398 -25.609 1 86.25 241 LEU B O 1
ATOM 4991 N N . VAL B 1 242 ? 4.465 -9.438 -27.156 1 86.44 242 VAL B N 1
ATOM 4992 C CA . VAL B 1 242 ? 5.391 -9.062 -28.219 1 86.44 242 VAL B CA 1
ATOM 4993 C C . VAL B 1 242 ? 5.281 -7.566 -28.5 1 86.44 242 VAL B C 1
ATOM 4995 O O . VAL B 1 242 ? 6.297 -6.887 -28.656 1 86.44 242 VAL B O 1
ATOM 4998 N N . GLY B 1 243 ? 4.094 -7.105 -28.531 1 90.12 243 GLY B N 1
ATOM 4999 C CA . GLY B 1 243 ? 3.881 -5.688 -28.781 1 90.12 243 GLY B CA 1
ATOM 5000 C C . GLY B 1 243 ? 4.48 -4.797 -27.703 1 90.12 243 GLY B C 1
ATOM 5001 O O . GLY B 1 243 ? 5.098 -3.777 -28.016 1 90.12 243 GLY B O 1
ATOM 5002 N N . SER B 1 244 ? 4.266 -5.152 -26.484 1 89.44 244 SER B N 1
ATOM 5003 C CA . SER B 1 244 ? 4.785 -4.352 -25.391 1 89.44 244 SER B CA 1
ATOM 5004 C C . SER B 1 244 ? 6.309 -4.316 -25.406 1 89.44 244 SER B C 1
ATOM 5006 O O . SER B 1 244 ? 6.914 -3.271 -25.156 1 89.44 244 SER B O 1
ATOM 5008 N N . VAL B 1 245 ? 6.914 -5.453 -25.719 1 84.06 245 VAL B N 1
ATOM 5009 C CA . VAL B 1 245 ? 8.367 -5.516 -25.75 1 84.06 245 VAL B CA 1
ATOM 5010 C C . VAL B 1 245 ? 8.898 -4.672 -26.906 1 84.06 245 VAL B C 1
ATOM 5012 O O . VAL B 1 245 ? 9.867 -3.926 -26.734 1 84.06 245 VAL B O 1
ATOM 5015 N N . LEU B 1 246 ? 8.242 -4.727 -28.031 1 86.75 246 LEU B N 1
ATOM 5016 C CA . LEU B 1 246 ? 8.664 -3.957 -29.203 1 86.75 246 LEU B CA 1
ATOM 5017 C C . LEU B 1 246 ? 8.477 -2.463 -28.953 1 86.75 246 LEU B C 1
ATOM 5019 O O . LEU B 1 246 ? 9.383 -1.671 -29.234 1 86.75 246 LEU B O 1
ATOM 5023 N N . VAL B 1 247 ? 7.383 -2.102 -28.406 1 85.56 247 VAL B N 1
ATOM 5024 C CA . VAL B 1 247 ? 7.098 -0.701 -28.109 1 85.56 247 VAL B CA 1
ATOM 5025 C C . VAL B 1 247 ? 8.055 -0.193 -27.031 1 85.56 247 VAL B C 1
ATOM 5027 O O . VAL B 1 247 ? 8.523 0.944 -27.094 1 85.56 247 VAL B O 1
ATOM 5030 N N . GLY B 1 248 ? 8.25 -1.044 -26.078 1 83.06 248 GLY B N 1
ATOM 5031 C CA . GLY B 1 248 ? 9.18 -0.688 -25 1 83.06 248 GLY B CA 1
ATOM 5032 C C . GLY B 1 248 ? 10.578 -0.386 -25.5 1 83.06 248 GLY B C 1
ATOM 5033 O O . GLY B 1 248 ? 11.195 0.588 -25.078 1 83.06 248 GLY B O 1
ATOM 5034 N N . ARG B 1 249 ? 11.023 -1.157 -26.422 1 79 249 ARG B N 1
ATOM 5035 C CA . ARG B 1 249 ? 12.344 -0.942 -27 1 79 249 ARG B CA 1
ATOM 5036 C C . ARG B 1 249 ? 12.398 0.376 -27.766 1 79 249 ARG B C 1
ATOM 5038 O O . ARG B 1 249 ? 13.422 1.064 -27.75 1 79 249 ARG B O 1
ATOM 5045 N N . LEU B 1 250 ? 11.305 0.669 -28.359 1 85.56 250 LEU B N 1
ATOM 5046 C CA . LEU B 1 250 ? 11.242 1.902 -29.125 1 85.56 250 LEU B CA 1
ATOM 5047 C C . LEU B 1 250 ? 11.172 3.119 -28.219 1 85.56 250 LEU B C 1
ATOM 5049 O O . LEU B 1 250 ? 11.68 4.191 -28.562 1 85.56 250 LEU B O 1
ATOM 5053 N N . LEU B 1 251 ? 10.625 2.949 -27.062 1 85.06 251 LEU B N 1
ATOM 5054 C CA . LEU B 1 251 ? 10.367 4.082 -26.172 1 85.06 251 LEU B CA 1
ATOM 5055 C C . LEU B 1 251 ? 11.508 4.254 -25.172 1 85.06 251 LEU B C 1
ATOM 5057 O O . LEU B 1 251 ? 11.57 5.27 -24.469 1 85.06 251 LEU B O 1
ATOM 5061 N N . SER B 1 252 ? 12.391 3.318 -25.203 1 84.56 252 SER B N 1
ATOM 5062 C CA . SER B 1 252 ? 13.453 3.283 -24.203 1 84.56 252 SER B CA 1
ATOM 5063 C C . SER B 1 252 ? 14.266 4.574 -24.203 1 84.56 252 SER B C 1
ATOM 5065 O O . SER B 1 252 ? 14.508 5.168 -23.156 1 84.56 252 SER B O 1
ATOM 5067 N N . PRO B 1 253 ? 14.656 5.113 -25.422 1 84.5 253 PRO B N 1
ATOM 5068 C CA . PRO B 1 253 ? 15.422 6.359 -25.422 1 84.5 253 PRO B CA 1
ATOM 5069 C C . PRO B 1 253 ? 14.617 7.551 -24.906 1 84.5 253 PRO B C 1
ATOM 5071 O O . PRO B 1 253 ? 15.164 8.422 -24.234 1 84.5 253 PRO B O 1
ATOM 5074 N N . TRP B 1 254 ? 13.445 7.516 -25.219 1 88.88 254 TRP B N 1
ATOM 5075 C CA . TRP B 1 254 ? 12.578 8.594 -24.75 1 88.88 254 TRP B CA 1
ATOM 5076 C C . TRP B 1 254 ? 12.406 8.531 -23.234 1 88.88 254 TRP B C 1
ATOM 5078 O O . TRP B 1 254 ? 12.398 9.562 -22.562 1 88.88 254 TRP B O 1
ATOM 5088 N N . PHE B 1 255 ? 12.312 7.398 -22.766 1 90.88 255 PHE B N 1
ATOM 5089 C CA . PHE B 1 255 ? 12.195 7.168 -21.328 1 90.88 255 PHE B CA 1
ATOM 5090 C C . PHE B 1 255 ? 13.398 7.723 -20.594 1 90.88 255 PHE B C 1
ATOM 5092 O O . PHE B 1 255 ? 13.25 8.477 -19.625 1 90.88 255 PHE B O 1
ATOM 5099 N N . VAL B 1 256 ? 14.547 7.422 -21.062 1 89.31 256 VAL B N 1
ATOM 5100 C CA . VAL B 1 256 ? 15.789 7.836 -20.406 1 89.31 256 VAL B CA 1
ATOM 5101 C C . VAL B 1 256 ? 15.93 9.352 -20.5 1 89.31 256 VAL B C 1
ATOM 5103 O O . VAL B 1 256 ? 16.312 10 -19.516 1 89.31 256 VAL B O 1
ATOM 5106 N N . GLY B 1 257 ? 15.648 9.883 -21.688 1 90.25 257 GLY B N 1
ATOM 5107 C CA . GLY B 1 257 ? 15.688 11.328 -21.844 1 90.25 257 GLY B CA 1
ATOM 5108 C C . GLY B 1 257 ? 14.727 12.062 -20.922 1 90.25 257 GLY B C 1
ATOM 5109 O O . GLY B 1 257 ? 15.086 13.078 -20.328 1 90.25 257 GLY B O 1
ATOM 5110 N N . LEU B 1 258 ? 13.602 11.531 -20.734 1 91.62 258 LEU B N 1
ATOM 5111 C CA . LEU B 1 258 ? 12.562 12.133 -19.891 1 91.62 258 LEU B CA 1
ATOM 5112 C C . LEU B 1 258 ? 12.992 12.156 -18.438 1 91.62 258 LEU B C 1
ATOM 5114 O O . LEU B 1 258 ? 12.93 13.203 -17.781 1 91.62 258 LEU B O 1
ATOM 5118 N N . VAL B 1 259 ? 13.383 11.047 -17.891 1 92.25 259 VAL B N 1
ATOM 5119 C CA . VAL B 1 259 ? 13.703 10.922 -16.484 1 92.25 259 VAL B CA 1
ATOM 5120 C C . VAL B 1 259 ? 14.945 11.734 -16.156 1 92.25 259 VAL B C 1
ATOM 5122 O O . VAL B 1 259 ? 15.055 12.305 -15.062 1 92.25 259 VAL B O 1
ATOM 5125 N N . SER B 1 260 ? 15.828 11.812 -17.094 1 90.5 260 SER B N 1
ATOM 5126 C CA . SER B 1 260 ? 17.078 12.531 -16.859 1 90.5 260 SER B CA 1
ATOM 5127 C C . SER B 1 260 ? 16.859 14.039 -16.828 1 90.5 260 SER B C 1
ATOM 5129 O O . SER B 1 260 ? 17.656 14.773 -16.234 1 90.5 260 SER B O 1
ATOM 5131 N N . ASN B 1 261 ? 15.773 14.5 -17.344 1 91.31 261 ASN B N 1
ATOM 5132 C CA . ASN B 1 261 ? 15.531 15.938 -17.422 1 91.31 261 ASN B CA 1
ATOM 5133 C C . ASN B 1 261 ? 14.547 16.406 -16.359 1 91.31 261 ASN B C 1
ATOM 5135 O O . ASN B 1 261 ? 14.25 17.594 -16.25 1 91.31 261 ASN B O 1
ATOM 5139 N N . MET B 1 262 ? 14.133 15.539 -15.578 1 91.62 262 MET B N 1
ATOM 5140 C CA . MET B 1 262 ? 13.164 15.898 -14.547 1 91.62 262 MET B CA 1
ATOM 5141 C C . MET B 1 262 ? 13.867 16.422 -13.297 1 91.62 262 MET B C 1
ATOM 5143 O O . MET B 1 262 ? 14.953 15.945 -12.953 1 91.62 262 MET B O 1
ATOM 5147 N N . LYS B 1 263 ? 13.188 17.344 -12.617 1 89.94 263 LYS B N 1
ATOM 5148 C CA . LYS B 1 263 ? 13.797 18.031 -11.484 1 89.94 263 LYS B CA 1
ATOM 5149 C C . LYS B 1 263 ? 13.32 17.438 -10.156 1 89.94 263 LYS B C 1
ATOM 5151 O O . LYS B 1 263 ? 13.969 17.609 -9.125 1 89.94 263 LYS B O 1
ATOM 5156 N N . THR B 1 264 ? 12.328 16.703 -10.172 1 91.19 264 THR B N 1
ATOM 5157 C CA . THR B 1 264 ? 11.734 16.203 -8.938 1 91.19 264 THR B CA 1
ATOM 5158 C C . THR B 1 264 ? 12.383 14.883 -8.523 1 91.19 264 THR B C 1
ATOM 5160 O O . THR B 1 264 ? 12.875 14.133 -9.367 1 91.19 264 THR B O 1
ATOM 5163 N N . ARG B 1 265 ? 12.383 14.695 -7.238 1 89.94 265 ARG B N 1
ATOM 5164 C CA . ARG B 1 265 ? 12.938 13.469 -6.66 1 89.94 265 ARG B CA 1
ATOM 5165 C C . ARG B 1 265 ? 12.094 12.258 -7.035 1 89.94 265 ARG B C 1
ATOM 5167 O O . ARG B 1 265 ? 10.875 12.359 -7.156 1 89.94 265 ARG B O 1
ATOM 5174 N N . GLY B 1 266 ? 12.766 11.078 -7.25 1 93.38 266 GLY B N 1
ATOM 5175 C CA . GLY B 1 266 ? 12.078 9.812 -7.453 1 93.38 266 GLY B CA 1
ATOM 5176 C C . GLY B 1 266 ? 11.523 9.656 -8.852 1 93.38 266 GLY B C 1
ATOM 5177 O O . GLY B 1 266 ? 10.625 8.836 -9.086 1 93.38 266 GLY B O 1
ATOM 5178 N N . SER B 1 267 ? 12.031 10.477 -9.789 1 94.38 267 SER B N 1
ATOM 5179 C CA . SER B 1 267 ? 11.477 10.492 -11.133 1 94.38 267 SER B CA 1
ATOM 5180 C C . SER B 1 267 ? 11.695 9.156 -11.836 1 94.38 267 SER B C 1
ATOM 5182 O O . SER B 1 267 ? 10.789 8.641 -12.508 1 94.38 267 SER B O 1
ATOM 5184 N N . LEU B 1 268 ? 12.938 8.617 -11.695 1 96.19 268 LEU B N 1
ATOM 5185 C CA . LEU B 1 268 ? 13.227 7.336 -12.32 1 96.19 268 LEU B CA 1
ATOM 5186 C C . LEU B 1 268 ? 12.258 6.262 -11.828 1 96.19 268 LEU B C 1
ATOM 5188 O O . LEU B 1 268 ? 11.672 5.535 -12.633 1 96.19 268 LEU B O 1
ATOM 5192 N N . LEU B 1 269 ? 12.062 6.16 -10.547 1 97.5 269 LEU B N 1
ATOM 5193 C CA . LEU B 1 269 ? 11.203 5.152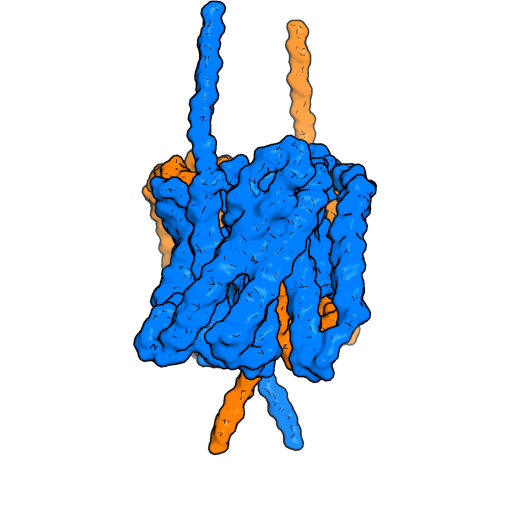 -9.938 1 97.5 269 LEU B CA 1
ATOM 5194 C C . LEU B 1 269 ? 9.75 5.355 -10.359 1 97.5 269 LEU B C 1
ATOM 5196 O O . LEU B 1 269 ? 9.094 4.414 -10.812 1 97.5 269 LEU B O 1
ATOM 5200 N N . ILE B 1 270 ? 9.227 6.531 -10.25 1 97.38 270 ILE B N 1
ATOM 5201 C CA . ILE B 1 270 ? 7.809 6.801 -10.445 1 97.38 270 ILE B CA 1
ATOM 5202 C C . ILE B 1 270 ? 7.449 6.609 -11.922 1 97.38 270 ILE B C 1
ATOM 5204 O O . ILE B 1 270 ? 6.402 6.039 -12.242 1 97.38 270 ILE B O 1
ATOM 5208 N N . VAL B 1 271 ? 8.258 7.098 -12.828 1 96.31 271 VAL B N 1
ATOM 5209 C CA . VAL B 1 271 ? 7.98 6.93 -14.25 1 96.31 271 VAL B CA 1
ATOM 5210 C C . VAL B 1 271 ? 8.023 5.449 -14.617 1 96.31 271 VAL B C 1
ATOM 5212 O O . VAL B 1 271 ? 7.227 4.98 -15.438 1 96.31 271 VAL B O 1
ATOM 5215 N N . SER B 1 272 ? 9.008 4.734 -14.047 1 97.38 272 SER B N 1
ATOM 5216 C CA . SER B 1 272 ? 9.078 3.295 -14.266 1 97.38 272 SER B CA 1
ATOM 5217 C C . SER B 1 272 ? 7.844 2.586 -13.727 1 97.38 272 SER B C 1
ATOM 5219 O O . SER B 1 272 ? 7.312 1.676 -14.367 1 97.38 272 SER B O 1
ATOM 5221 N N . LEU B 1 273 ? 7.371 2.98 -12.555 1 98.06 273 LEU B N 1
ATOM 5222 C CA . LEU B 1 273 ? 6.172 2.395 -11.969 1 98.06 273 LEU B CA 1
ATOM 5223 C C . LEU B 1 273 ? 4.941 2.715 -12.812 1 98.06 273 LEU B C 1
ATOM 5225 O O . LEU B 1 273 ? 4.02 1.903 -12.898 1 98.06 273 LEU B O 1
ATOM 5229 N N . LEU B 1 274 ? 4.938 3.891 -13.406 1 97.44 274 LEU B N 1
ATOM 5230 C CA . LEU B 1 274 ? 3.842 4.246 -14.305 1 97.44 274 LEU B CA 1
ATOM 5231 C C . LEU B 1 274 ? 3.748 3.264 -15.461 1 97.44 274 LEU B C 1
ATOM 5233 O O . LEU B 1 274 ? 2.652 2.83 -15.828 1 97.44 274 LEU B O 1
ATOM 5237 N N . LEU B 1 275 ? 4.879 2.959 -16.047 1 95.81 275 LEU B N 1
ATOM 5238 C CA . LEU B 1 275 ? 4.891 1.965 -17.109 1 95.81 275 LEU B CA 1
ATOM 5239 C C . LEU B 1 275 ? 4.383 0.619 -16.609 1 95.81 275 LEU B C 1
ATOM 5241 O O . LEU B 1 275 ? 3.588 -0.041 -17.281 1 95.81 275 LEU B O 1
ATOM 5245 N N . MET B 1 276 ? 4.875 0.195 -15.453 1 97.31 276 MET B N 1
ATOM 5246 C CA . MET B 1 276 ? 4.445 -1.059 -14.836 1 97.31 276 MET B CA 1
ATOM 5247 C C . MET B 1 276 ? 2.934 -1.073 -14.633 1 97.31 276 MET B C 1
ATOM 5249 O O . MET B 1 276 ? 2.266 -2.051 -14.977 1 97.31 276 MET B O 1
ATOM 5253 N N . LEU B 1 277 ? 2.4 0.033 -14.094 1 98.25 277 LEU B N 1
ATOM 5254 C CA . LEU B 1 277 ? 0.978 0.127 -13.781 1 98.25 277 LEU B CA 1
ATOM 5255 C C . LEU B 1 277 ? 0.144 0.097 -15.062 1 98.25 277 LEU B C 1
ATOM 5257 O O . LEU B 1 277 ? -0.86 -0.615 -15.133 1 98.25 277 LEU B O 1
ATOM 5261 N N . VAL B 1 278 ? 0.499 0.82 -16.047 1 96.06 278 VAL B N 1
ATOM 5262 C CA . VAL B 1 278 ? -0.241 0.896 -17.297 1 96.06 278 VAL B CA 1
ATOM 5263 C C . VAL B 1 278 ? -0.28 -0.48 -17.969 1 96.06 278 VAL B C 1
ATOM 5265 O O . VAL B 1 278 ? -1.342 -0.941 -18.391 1 96.06 278 VAL B O 1
ATOM 5268 N N . LEU B 1 279 ? 0.861 -1.127 -18.031 1 95.56 279 LEU B N 1
ATOM 5269 C CA . LEU B 1 279 ? 0.908 -2.447 -18.656 1 95.56 279 LEU B CA 1
ATOM 5270 C C . LEU B 1 279 ? 0.152 -3.471 -17.812 1 95.56 279 LEU B C 1
ATOM 5272 O O . LEU B 1 279 ? -0.452 -4.398 -18.344 1 95.56 279 LEU B O 1
ATOM 5276 N N . SER B 1 280 ? 0.219 -3.348 -16.469 1 96.81 280 SER B N 1
ATOM 5277 C CA . SER B 1 280 ? -0.564 -4.223 -15.594 1 96.81 280 SER B CA 1
ATOM 5278 C C . SER B 1 280 ? -2.059 -4.062 -15.852 1 96.81 280 SER B C 1
ATOM 5280 O O . SER B 1 280 ? -2.791 -5.051 -15.93 1 96.81 280 SER B O 1
ATOM 5282 N N . VAL B 1 281 ? -2.521 -2.818 -16.016 1 95.38 281 VAL B N 1
ATOM 5283 C CA . VAL B 1 281 ? -3.932 -2.535 -16.266 1 95.38 281 VAL B CA 1
ATOM 5284 C C . VAL B 1 281 ? -4.34 -3.09 -17.625 1 95.38 281 VAL B C 1
ATOM 5286 O O . VAL B 1 281 ? -5.398 -3.709 -17.766 1 95.38 281 VAL B O 1
ATOM 5289 N N . ILE B 1 282 ? -3.545 -2.904 -18.641 1 92.56 282 ILE B N 1
ATOM 5290 C CA . ILE B 1 282 ? -3.842 -3.404 -19.969 1 92.56 282 ILE B CA 1
ATOM 5291 C C . ILE B 1 282 ? -3.922 -4.93 -19.953 1 92.56 282 ILE B C 1
ATOM 5293 O O . ILE B 1 282 ? -4.844 -5.52 -20.516 1 92.56 282 ILE B O 1
ATOM 5297 N N . GLY B 1 283 ? -2.898 -5.566 -19.312 1 89.88 283 GLY B N 1
ATOM 5298 C CA . GLY B 1 283 ? -2.949 -7.012 -19.172 1 89.88 283 GLY B CA 1
ATOM 5299 C C . GLY B 1 283 ? -4.23 -7.504 -18.531 1 89.88 283 GLY B C 1
ATOM 5300 O O . GLY B 1 283 ? -4.895 -8.398 -19.062 1 89.88 283 GLY B O 1
ATOM 5301 N N . ALA B 1 284 ? -4.598 -6.883 -17.438 1 88.25 284 ALA B N 1
ATOM 5302 C CA . ALA B 1 284 ? -5.816 -7.277 -16.734 1 88.25 284 ALA B CA 1
ATOM 5303 C C . ALA B 1 284 ? -7.055 -7.008 -17.578 1 88.25 284 ALA B C 1
ATOM 5305 O O . ALA B 1 284 ? -8.016 -7.773 -17.547 1 88.25 284 ALA B O 1
ATOM 5306 N N . ALA B 1 285 ? -7.078 -5.945 -18.328 1 84 285 ALA B N 1
ATOM 5307 C CA . ALA B 1 285 ? -8.227 -5.527 -19.141 1 84 285 ALA B CA 1
ATOM 5308 C C . ALA B 1 285 ? -8.477 -6.508 -20.281 1 84 285 ALA B C 1
ATOM 5310 O O . ALA B 1 285 ? -9.617 -6.688 -20.703 1 84 285 ALA B O 1
ATOM 5311 N N . ILE B 1 286 ? -7.508 -7.137 -20.828 1 82.25 286 ILE B N 1
ATOM 5312 C CA . ILE B 1 286 ? -7.688 -8.078 -21.922 1 82.25 286 ILE B CA 1
ATOM 5313 C C . ILE B 1 286 ? -7.766 -9.5 -21.375 1 82.25 286 ILE B C 1
ATOM 5315 O O . ILE B 1 286 ? -7.43 -10.453 -22.078 1 82.25 286 ILE B O 1
ATOM 5319 N N . GLN B 1 287 ? -7.965 -9.57 -20.094 1 80.94 287 GLN B N 1
ATOM 5320 C CA . GLN B 1 287 ? -8.289 -10.805 -19.391 1 80.94 287 GLN B CA 1
ATOM 5321 C C . GLN B 1 287 ? -7.031 -11.641 -19.156 1 80.94 287 GLN B C 1
ATOM 5323 O O . GLN B 1 287 ? -7.109 -12.867 -19.031 1 80.94 287 GLN B O 1
ATOM 5328 N N . LEU B 1 288 ? -5.957 -10.945 -19.203 1 85.06 288 LEU B N 1
ATOM 5329 C CA . LEU B 1 288 ? -4.727 -11.547 -18.703 1 85.06 288 LEU B CA 1
ATOM 5330 C C . LEU B 1 288 ? -4.473 -11.148 -17.25 1 85.06 288 LEU B C 1
ATOM 5332 O O . LEU B 1 288 ? -5.273 -10.43 -16.656 1 85.06 288 LEU B O 1
ATOM 5336 N N . GLU B 1 289 ? -3.49 -11.641 -16.672 1 86.81 289 GLU B N 1
ATOM 5337 C CA . GLU B 1 289 ? -3.146 -11.289 -15.297 1 86.81 289 GLU B CA 1
ATOM 5338 C C . GLU B 1 289 ? -2.338 -10 -15.242 1 86.81 289 GLU B C 1
ATOM 5340 O O . GLU B 1 289 ? -1.488 -9.75 -16.094 1 86.81 289 GLU B O 1
ATOM 5345 N N . ALA B 1 290 ? -2.584 -9.18 -14.273 1 92.5 290 ALA B N 1
ATOM 5346 C CA . ALA B 1 290 ? -1.844 -7.941 -14.055 1 92.5 290 ALA B CA 1
ATOM 5347 C C . ALA B 1 290 ? -0.349 -8.211 -13.906 1 92.5 290 ALA B C 1
ATOM 5349 O O . ALA B 1 290 ? 0.481 -7.402 -14.32 1 92.5 290 ALA B O 1
ATOM 5350 N N . ILE B 1 291 ? 0.035 -9.312 -13.352 1 92.44 291 ILE B N 1
ATOM 5351 C CA . ILE B 1 291 ? 1.421 -9.656 -13.062 1 92.44 291 ILE B CA 1
ATOM 5352 C C . ILE B 1 291 ? 2.201 -9.805 -14.367 1 92.44 291 ILE B C 1
ATOM 5354 O O . ILE B 1 291 ? 3.396 -9.508 -14.422 1 92.44 291 ILE B O 1
ATOM 5358 N N . LEU B 1 292 ? 1.544 -10.25 -15.453 1 91.81 292 LEU B N 1
ATOM 5359 C CA . LEU B 1 292 ? 2.195 -10.367 -16.75 1 91.81 292 LEU B CA 1
ATOM 5360 C C . LEU B 1 292 ? 2.631 -9 -17.266 1 91.81 292 LEU B C 1
ATOM 5362 O O . LEU B 1 292 ? 3.713 -8.867 -17.844 1 91.81 292 LEU B O 1
ATOM 5366 N N . GLY B 1 293 ? 1.734 -8.023 -17.109 1 94.12 293 GLY B N 1
ATOM 5367 C CA . GLY B 1 293 ? 2.092 -6.66 -17.469 1 94.12 293 GLY B CA 1
ATOM 5368 C C . GLY B 1 293 ? 3.256 -6.113 -16.656 1 94.12 293 GLY B C 1
ATOM 5369 O O . GLY B 1 293 ? 4.141 -5.453 -17.203 1 94.12 293 GLY B O 1
ATOM 5370 N N . ALA B 1 294 ? 3.268 -6.359 -15.383 1 96.5 294 ALA B N 1
ATOM 5371 C CA . ALA B 1 294 ? 4.352 -5.914 -14.508 1 96.5 294 ALA B CA 1
ATOM 5372 C C . ALA B 1 294 ? 5.68 -6.543 -14.922 1 96.5 294 ALA B C 1
ATOM 5374 O O . ALA B 1 294 ? 6.703 -5.859 -14.992 1 96.5 294 ALA B O 1
ATOM 5375 N N . PHE B 1 295 ? 5.684 -7.84 -15.203 1 93.88 295 PHE B N 1
ATOM 5376 C CA . PHE B 1 295 ? 6.867 -8.555 -15.664 1 93.88 295 PHE B CA 1
ATOM 5377 C C . PHE B 1 295 ? 7.387 -7.961 -16.969 1 93.88 295 PHE B C 1
ATOM 5379 O O . PHE B 1 295 ? 8.586 -7.723 -17.109 1 93.88 295 PHE B O 1
ATOM 5386 N N . THR B 1 296 ? 6.484 -7.715 -17.875 1 93.88 296 THR B N 1
ATOM 5387 C CA . THR B 1 296 ? 6.836 -7.164 -19.188 1 93.88 296 THR B CA 1
ATOM 5388 C C . THR B 1 296 ? 7.465 -5.781 -19.031 1 93.88 296 THR B C 1
ATOM 5390 O O . THR B 1 296 ? 8.453 -5.465 -19.703 1 93.88 296 THR B O 1
ATOM 5393 N N . ALA B 1 297 ? 6.898 -4.93 -18.172 1 95.19 297 ALA B N 1
ATOM 5394 C CA . ALA B 1 297 ? 7.473 -3.615 -17.906 1 95.19 297 ALA B CA 1
ATOM 5395 C C . ALA B 1 297 ? 8.906 -3.738 -17.391 1 95.19 297 ALA B C 1
ATOM 5397 O O . ALA B 1 297 ? 9.789 -2.992 -17.812 1 95.19 297 ALA B O 1
ATOM 5398 N N . GLY B 1 298 ? 9.117 -4.668 -16.422 1 95.12 298 GLY B N 1
ATOM 5399 C CA . GLY B 1 298 ? 10.461 -4.922 -15.922 1 95.12 298 GLY B CA 1
ATOM 5400 C C . GLY B 1 298 ? 11.43 -5.336 -17.016 1 95.12 298 GLY B C 1
ATOM 5401 O O . GLY B 1 298 ? 12.555 -4.836 -17.062 1 95.12 298 GLY B O 1
ATOM 5402 N N . LEU B 1 299 ? 11 -6.191 -17.891 1 92.81 299 LEU B N 1
ATOM 5403 C CA . LEU B 1 299 ? 11.828 -6.664 -19 1 92.81 299 LEU B CA 1
ATOM 5404 C C . LEU B 1 299 ? 12.227 -5.512 -19.922 1 92.81 299 LEU B C 1
ATOM 5406 O O . LEU B 1 299 ? 13.375 -5.43 -20.359 1 92.81 299 LEU B O 1
ATOM 5410 N N . ILE B 1 300 ? 11.273 -4.703 -20.234 1 92.44 300 ILE B N 1
ATOM 5411 C CA . ILE B 1 300 ? 11.5 -3.553 -21.094 1 92.44 300 ILE B CA 1
ATOM 5412 C C . ILE B 1 300 ? 12.555 -2.641 -20.469 1 92.44 300 ILE B C 1
ATOM 5414 O O . ILE B 1 300 ? 13.5 -2.217 -21.156 1 92.44 300 ILE B O 1
ATOM 5418 N N . LEU B 1 301 ? 12.453 -2.365 -19.234 1 94.31 301 LEU B N 1
ATOM 5419 C CA . LEU B 1 301 ? 13.312 -1.401 -18.562 1 94.31 301 LEU B CA 1
ATOM 5420 C C . LEU B 1 301 ? 14.672 -2.021 -18.234 1 94.31 301 LEU B C 1
ATOM 5422 O O . LEU B 1 301 ? 15.633 -1.304 -17.969 1 94.31 301 LEU B O 1
ATOM 5426 N N . SER B 1 302 ? 14.742 -3.363 -18.234 1 92.88 302 SER B N 1
ATOM 5427 C CA . SER B 1 302 ? 16.016 -4.047 -17.984 1 92.88 302 SER B CA 1
ATOM 5428 C C . SER B 1 302 ? 17.016 -3.762 -19.094 1 92.88 302 SER B C 1
ATOM 5430 O O . SER B 1 302 ? 18.219 -3.939 -18.891 1 92.88 302 SER B O 1
ATOM 5432 N N . GLU B 1 303 ? 16.531 -3.268 -20.219 1 90.19 303 GLU B N 1
ATOM 5433 C CA . GLU B 1 303 ? 17.391 -3.025 -21.375 1 90.19 303 GLU B CA 1
ATOM 5434 C C . GLU B 1 303 ? 17.891 -1.587 -21.406 1 90.19 303 GLU B C 1
ATOM 5436 O O . GLU B 1 303 ? 18.688 -1.215 -22.266 1 90.19 303 GLU B O 1
ATOM 5441 N N . THR B 1 304 ? 17.5 -0.807 -20.5 1 91.19 304 THR B N 1
ATOM 5442 C CA . THR B 1 304 ? 17.922 0.589 -20.453 1 91.19 304 THR B CA 1
ATOM 5443 C C . THR B 1 304 ? 19.203 0.74 -19.656 1 91.19 304 THR B C 1
ATOM 5445 O O . THR B 1 304 ? 19.562 -0.139 -18.875 1 91.19 304 THR B O 1
ATOM 5448 N N . ASN B 1 305 ? 19.953 1.855 -19.859 1 91.88 305 ASN B N 1
ATOM 5449 C CA . ASN B 1 305 ? 21.188 2.127 -19.125 1 91.88 305 ASN B CA 1
ATOM 5450 C C . ASN B 1 305 ? 20.891 2.543 -17.688 1 91.88 305 ASN B C 1
ATOM 5452 O O . ASN B 1 305 ? 21.812 2.691 -16.875 1 91.88 305 ASN B O 1
ATOM 5456 N N . LYS B 1 306 ? 19.625 2.648 -17.328 1 94.06 306 LYS B N 1
ATOM 5457 C CA . LYS B 1 306 ? 19.25 3.039 -15.969 1 94.06 306 LYS B CA 1
ATOM 5458 C C . LYS B 1 306 ? 18.828 1.825 -15.141 1 94.06 306 LYS B C 1
ATOM 5460 O O . LYS B 1 306 ? 18.375 1.969 -14.008 1 94.06 306 LYS B O 1
ATOM 5465 N N . GLN B 1 307 ? 19 0.65 -15.695 1 94.69 307 GLN B N 1
ATOM 5466 C CA . GLN B 1 307 ? 18.516 -0.588 -15.094 1 94.69 307 GLN B CA 1
ATOM 5467 C C . GLN B 1 307 ? 19.078 -0.778 -13.688 1 94.69 307 GLN B C 1
ATOM 5469 O O . GLN B 1 307 ? 18.328 -1.082 -12.758 1 94.69 307 GLN B O 1
ATOM 5474 N N . GLN B 1 308 ? 20.359 -0.606 -13.5 1 95.38 308 GLN B N 1
ATOM 5475 C CA . GLN B 1 308 ? 20.984 -0.853 -12.203 1 95.38 308 GLN B CA 1
ATOM 5476 C C . GLN B 1 308 ? 20.469 0.129 -11.156 1 95.38 308 GLN B C 1
ATOM 5478 O O . GLN B 1 308 ? 20.172 -0.265 -10.023 1 95.38 308 GLN B O 1
ATOM 5483 N N . GLU B 1 309 ? 20.453 1.367 -11.562 1 95.81 309 GLU B N 1
ATOM 5484 C CA . GLU B 1 309 ? 19.938 2.395 -10.656 1 95.81 309 GLU B CA 1
ATOM 5485 C C . GLU B 1 309 ? 18.484 2.119 -10.273 1 95.81 309 GLU B C 1
ATOM 5487 O O . GLU B 1 309 ? 18.109 2.254 -9.109 1 95.81 309 GLU B O 1
ATOM 5492 N N . LEU B 1 310 ? 17.703 1.759 -11.211 1 96.88 310 LEU B N 1
ATOM 5493 C CA . LEU B 1 310 ? 16.297 1.461 -10.977 1 96.88 310 LEU B CA 1
ATOM 5494 C C . LEU B 1 310 ? 16.141 0.234 -10.078 1 96.88 310 LEU B C 1
ATOM 5496 O O . LEU B 1 310 ? 15.289 0.211 -9.195 1 96.88 310 LEU B O 1
ATOM 5500 N N . GLU B 1 311 ? 16.906 -0.765 -10.336 1 96.12 311 GLU B N 1
ATOM 5501 C CA . GLU B 1 311 ? 16.859 -1.979 -9.523 1 96.12 311 GLU B CA 1
ATOM 5502 C C . GLU B 1 311 ? 17.094 -1.667 -8.055 1 96.12 311 GLU B C 1
ATOM 5504 O O . GLU B 1 311 ? 16.406 -2.189 -7.18 1 96.12 311 GLU B O 1
ATOM 5509 N N . GLU B 1 312 ? 18.031 -0.815 -7.77 1 95.88 312 GLU B N 1
ATOM 5510 C CA . GLU B 1 312 ? 18.344 -0.426 -6.398 1 95.88 312 GLU B CA 1
ATOM 5511 C C . GLU B 1 312 ? 17.172 0.286 -5.738 1 95.88 312 GLU B C 1
ATOM 5513 O O . GLU B 1 312 ? 16.938 0.139 -4.535 1 95.88 312 GLU B O 1
ATOM 5518 N N . GLN B 1 313 ? 16.422 1.014 -6.516 1 97.19 313 GLN B N 1
ATOM 5519 C CA . GLN B 1 313 ? 15.289 1.757 -5.98 1 97.19 313 GLN B CA 1
ATOM 5520 C C . GLN B 1 313 ? 14.086 0.846 -5.785 1 97.19 313 GLN B C 1
ATOM 5522 O O . GLN B 1 313 ? 13.25 1.095 -4.914 1 97.19 313 GLN B O 1
ATOM 5527 N N . VAL B 1 314 ? 14.023 -0.224 -6.512 1 97.81 314 VAL B N 1
ATOM 5528 C CA . VAL B 1 314 ? 12.883 -1.125 -6.469 1 97.81 314 VAL B CA 1
ATOM 5529 C C . VAL B 1 314 ? 13.039 -2.104 -5.309 1 97.81 314 VAL B C 1
ATOM 5531 O O . VAL B 1 314 ? 12.047 -2.58 -4.754 1 97.81 314 VAL B O 1
ATOM 5534 N N . ILE B 1 315 ? 14.242 -2.379 -4.871 1 96.69 315 ILE B N 1
ATOM 5535 C CA . ILE B 1 315 ? 14.555 -3.389 -3.865 1 96.69 315 ILE B CA 1
ATOM 5536 C C . ILE B 1 315 ? 13.789 -3.082 -2.576 1 96.69 315 ILE B C 1
ATOM 5538 O O . ILE B 1 315 ? 13.07 -3.936 -2.059 1 96.69 315 ILE B O 1
ATOM 5542 N N . PRO B 1 316 ? 13.836 -1.833 -2.062 1 97.25 316 PRO B N 1
ATOM 5543 C CA . PRO B 1 316 ? 13.102 -1.563 -0.824 1 97.25 316 PRO B CA 1
ATOM 5544 C C . PRO B 1 316 ? 11.586 -1.669 -1 1 97.25 316 PRO B C 1
ATOM 5546 O O . PRO B 1 316 ? 10.883 -2.051 -0.065 1 97.25 316 PRO B O 1
ATOM 5549 N N . LEU B 1 317 ? 11.094 -1.339 -2.16 1 97.75 317 LEU B N 1
ATOM 5550 C CA . LEU B 1 317 ? 9.672 -1.496 -2.436 1 97.75 317 LEU B CA 1
ATOM 5551 C C . LEU B 1 317 ? 9.266 -2.965 -2.377 1 97.75 317 LEU B C 1
ATOM 5553 O O . LEU B 1 317 ? 8.227 -3.305 -1.8 1 97.75 317 LEU B O 1
ATOM 5557 N N . ALA B 1 318 ? 10.078 -3.746 -3.031 1 97.31 318 ALA B N 1
ATOM 5558 C CA . ALA B 1 318 ? 9.828 -5.184 -3.012 1 97.31 318 ALA B CA 1
ATOM 5559 C C . ALA B 1 318 ? 9.906 -5.734 -1.59 1 97.31 318 ALA B C 1
ATOM 5561 O O . ALA B 1 318 ? 9.078 -6.566 -1.193 1 97.31 318 ALA B O 1
ATOM 5562 N N . ASP B 1 319 ? 10.914 -5.301 -0.867 1 96.81 319 ASP B N 1
ATOM 5563 C CA . ASP B 1 319 ? 11.078 -5.762 0.508 1 96.81 319 ASP B CA 1
ATOM 5564 C C . ASP B 1 319 ? 9.859 -5.414 1.355 1 96.81 319 ASP B C 1
ATOM 5566 O O . ASP B 1 319 ? 9.508 -6.148 2.281 1 96.81 319 ASP B O 1
ATOM 5570 N N . PHE B 1 320 ? 9.227 -4.324 1.053 1 98 320 PHE B N 1
ATOM 5571 C CA . PHE B 1 320 ? 8.031 -3.893 1.774 1 98 320 PHE B CA 1
ATOM 5572 C C . PHE B 1 320 ? 6.816 -4.711 1.354 1 98 320 PHE B C 1
ATOM 5574 O O . PHE B 1 320 ? 6.082 -5.219 2.201 1 98 320 PHE B O 1
ATOM 5581 N N . PHE B 1 321 ? 6.578 -4.918 0.072 1 98.44 321 PHE B N 1
ATOM 5582 C CA . PHE B 1 321 ? 5.309 -5.41 -0.452 1 98.44 321 PHE B CA 1
ATOM 5583 C C . PHE B 1 321 ? 5.316 -6.93 -0.549 1 98.44 321 PHE B C 1
ATOM 5585 O O . PHE B 1 321 ? 4.301 -7.578 -0.283 1 98.44 321 PHE B O 1
ATOM 5592 N N . VAL B 1 322 ? 6.418 -7.535 -0.919 1 96.88 322 VAL B N 1
ATOM 5593 C CA . VAL B 1 322 ? 6.48 -8.938 -1.322 1 96.88 322 VAL B CA 1
ATOM 5594 C C . VAL B 1 322 ? 6.137 -9.828 -0.133 1 96.88 322 VAL B C 1
ATOM 5596 O O . VAL B 1 322 ? 5.375 -10.789 -0.269 1 96.88 322 VAL B O 1
ATOM 5599 N N . PRO B 1 323 ? 6.652 -9.508 1.101 1 97.31 323 PRO B N 1
ATOM 5600 C CA . PRO B 1 323 ? 6.277 -10.344 2.244 1 97.31 323 PRO B CA 1
ATOM 5601 C C . PRO B 1 323 ? 4.773 -10.359 2.49 1 97.31 323 PRO B C 1
ATOM 5603 O O . PRO B 1 323 ? 4.234 -11.367 2.963 1 97.31 323 PRO B O 1
ATOM 5606 N N . ILE B 1 324 ? 4.117 -9.273 2.148 1 98.31 324 ILE B N 1
ATOM 5607 C CA . ILE B 1 324 ? 2.672 -9.219 2.332 1 98.31 324 ILE B CA 1
ATOM 5608 C C . ILE B 1 324 ? 2 -10.289 1.478 1 98.31 324 ILE B C 1
ATOM 5610 O O . ILE B 1 324 ? 1.08 -10.969 1.936 1 98.31 324 ILE B O 1
ATOM 5614 N N . PHE B 1 325 ? 2.482 -10.43 0.272 1 96.69 325 PHE B N 1
ATOM 5615 C CA . PHE B 1 325 ? 1.905 -11.398 -0.657 1 96.69 325 PHE B CA 1
ATOM 5616 C C . PHE B 1 325 ? 2.059 -12.82 -0.128 1 96.69 325 PHE B C 1
ATOM 5618 O O . PHE B 1 325 ? 1.074 -13.547 0.001 1 96.69 325 PHE B O 1
ATOM 5625 N N . PHE B 1 326 ? 3.219 -13.242 0.275 1 95.75 326 PHE B N 1
ATOM 5626 C CA . PHE B 1 326 ? 3.496 -14.633 0.623 1 95.75 326 PHE B CA 1
ATOM 5627 C C . PHE B 1 326 ? 2.863 -14.992 1.962 1 95.75 326 PHE B C 1
ATOM 5629 O O . PHE B 1 326 ? 2.355 -16.094 2.137 1 95.75 326 PHE B O 1
ATOM 5636 N N . VAL B 1 327 ? 2.91 -14.086 2.932 1 97.81 327 VAL B N 1
ATOM 5637 C CA . VAL B 1 327 ? 2.264 -14.352 4.211 1 97.81 327 VAL B CA 1
ATOM 5638 C C . VAL B 1 327 ? 0.755 -14.477 4.012 1 97.81 327 VAL B C 1
ATOM 5640 O O . VAL B 1 327 ? 0.108 -15.328 4.633 1 97.81 327 VAL B O 1
ATOM 5643 N N . CYS B 1 328 ? 0.168 -13.648 3.123 1 96.38 328 CYS B N 1
ATOM 5644 C CA . CYS B 1 328 ? -1.267 -13.711 2.871 1 96.38 328 CYS B CA 1
ATOM 5645 C C . CYS B 1 328 ? -1.645 -15.016 2.184 1 96.38 328 CYS B C 1
ATOM 5647 O O . CYS B 1 328 ? -2.697 -15.594 2.469 1 96.38 328 CYS B O 1
ATOM 5649 N N . VAL B 1 329 ? -0.814 -15.453 1.208 1 92.94 329 VAL B N 1
ATOM 5650 C CA . VAL B 1 329 ? -1.054 -16.734 0.572 1 92.94 329 VAL B CA 1
ATOM 5651 C C . VAL B 1 329 ? -1.116 -17.844 1.634 1 92.94 329 VAL B C 1
ATOM 5653 O O . VAL B 1 329 ? -2.029 -18.672 1.628 1 92.94 329 VAL B O 1
ATOM 5656 N N . GLY B 1 330 ? -0.162 -17.828 2.588 1 94.44 330 GLY B N 1
ATOM 5657 C CA . GLY B 1 330 ? -0.174 -18.781 3.689 1 94.44 330 GLY B CA 1
ATOM 5658 C C . GLY B 1 330 ? -1.38 -18.625 4.598 1 94.44 330 GLY B C 1
ATOM 5659 O O . GLY B 1 330 ? -1.983 -19.609 5.012 1 94.44 330 GLY B O 1
ATOM 5660 N N . ALA B 1 331 ? -1.737 -17.422 4.879 1 95.69 331 ALA B N 1
ATOM 5661 C CA . ALA B 1 331 ? -2.812 -17.141 5.828 1 95.69 331 ALA B CA 1
ATOM 5662 C C . ALA B 1 331 ? -4.16 -17.609 5.289 1 95.69 331 ALA B C 1
ATOM 5664 O O . ALA B 1 331 ? -5.039 -18 6.059 1 95.69 331 ALA B O 1
ATOM 5665 N N . LYS B 1 332 ? -4.332 -17.625 3.986 1 92.25 332 LYS B N 1
ATOM 5666 C CA . LYS B 1 332 ? -5.594 -18 3.359 1 92.25 332 LYS B CA 1
ATOM 5667 C C . LYS B 1 332 ? -5.695 -19.516 3.203 1 92.25 332 LYS B C 1
ATOM 5669 O O . LYS B 1 332 ? -6.746 -20.031 2.83 1 92.25 332 LYS B O 1
ATOM 5674 N N . THR B 1 333 ? -4.633 -20.203 3.488 1 89.56 333 THR B N 1
ATOM 5675 C CA . THR B 1 333 ? -4.598 -21.656 3.34 1 89.56 333 THR B CA 1
ATOM 5676 C C . THR B 1 333 ? -5.266 -22.344 4.531 1 89.56 333 THR B C 1
ATOM 5678 O O . THR B 1 333 ? -4.82 -22.188 5.672 1 89.56 333 THR B O 1
ATOM 5681 N N . ASP B 1 334 ? -6.293 -23.078 4.289 1 89.69 334 ASP B N 1
ATOM 5682 C CA . ASP B 1 334 ? -7.012 -23.797 5.34 1 89.69 334 ASP B CA 1
ATOM 5683 C C . ASP B 1 334 ? -6.539 -25.234 5.453 1 89.69 334 ASP B C 1
ATOM 5685 O O . ASP B 1 334 ? -6.977 -26.109 4.684 1 89.69 334 ASP B O 1
ATOM 5689 N N . PHE B 1 335 ? -5.84 -25.578 6.453 1 90.44 335 PHE B N 1
ATOM 5690 C CA . PHE B 1 335 ? -5.258 -26.906 6.625 1 90.44 335 PHE B CA 1
ATOM 5691 C C . PHE B 1 335 ? -6.285 -27.891 7.18 1 90.44 335 PHE B C 1
ATOM 5693 O O . PHE B 1 335 ? -6.031 -29.094 7.258 1 90.44 335 PHE B O 1
ATOM 5700 N N . SER B 1 336 ? -7.465 -27.438 7.465 1 88.12 336 SER B N 1
ATOM 5701 C CA . SER B 1 336 ? -8.508 -28.312 7.996 1 88.12 336 SER B CA 1
ATOM 5702 C C . SER B 1 336 ? -8.93 -29.359 6.969 1 88.12 336 SER B C 1
ATOM 5704 O O . SER B 1 336 ? -9.508 -30.391 7.32 1 88.12 336 SER B O 1
ATOM 5706 N N . VAL B 1 337 ? -8.664 -29.141 5.762 1 85.94 337 VAL B N 1
ATOM 5707 C CA . VAL B 1 337 ? -9.016 -30.062 4.688 1 85.94 337 VAL B CA 1
ATOM 5708 C C . VAL B 1 337 ? -8.242 -31.359 4.859 1 85.94 337 VAL B C 1
ATOM 5710 O O . VAL B 1 337 ? -8.617 -32.406 4.297 1 85.94 337 VAL B O 1
ATOM 5713 N N . PHE B 1 338 ? -7.199 -31.312 5.691 1 90 338 PHE B N 1
ATOM 5714 C CA . PHE B 1 338 ? -6.383 -32.5 5.926 1 90 338 PHE B CA 1
ATOM 5715 C C . PHE B 1 338 ? -6.957 -33.344 7.059 1 90 338 PHE B C 1
ATOM 5717 O O . PHE B 1 338 ? -6.488 -34.438 7.312 1 90 338 PHE B O 1
ATOM 5724 N N . ASN B 1 339 ? -7.922 -32.812 7.723 1 88.94 339 ASN B N 1
ATOM 5725 C CA . ASN B 1 339 ? -8.492 -33.5 8.875 1 88.94 339 ASN B CA 1
ATOM 5726 C C . ASN B 1 339 ? -9.289 -34.75 8.453 1 88.94 339 ASN B C 1
ATOM 5728 O O . ASN B 1 339 ? -10.383 -34.625 7.898 1 88.94 339 ASN B O 1
ATOM 5732 N N . PRO B 1 340 ? -8.883 -35.875 8.82 1 86.69 340 PRO B N 1
ATOM 5733 C CA . PRO B 1 340 ? -9.555 -37.094 8.391 1 86.69 340 PRO B CA 1
ATOM 5734 C C . PRO B 1 340 ? -10.828 -37.375 9.188 1 86.69 340 PRO B C 1
ATOM 5736 O O . PRO B 1 340 ? -11.609 -38.25 8.805 1 86.69 340 PRO B O 1
ATOM 5739 N N . ALA B 1 341 ? -11.008 -36.656 10.281 1 85.69 341 ALA B N 1
ATOM 5740 C CA . ALA B 1 341 ? -12.195 -36.906 11.102 1 85.69 341 ALA B CA 1
ATOM 5741 C C . ALA B 1 341 ? -13.461 -36.469 10.352 1 85.69 341 ALA B C 1
ATOM 5743 O O . ALA B 1 341 ? -14.562 -36.938 10.68 1 85.69 341 ALA B O 1
ATOM 5744 N N . ILE B 1 342 ? -13.352 -35.75 9.375 1 80.88 342 ILE B N 1
ATOM 5745 C CA . ILE B 1 342 ? -14.461 -35.344 8.523 1 80.88 342 ILE B CA 1
ATOM 5746 C C . ILE B 1 342 ? -14.594 -36.281 7.34 1 80.88 342 ILE B C 1
ATOM 5748 O O . ILE B 1 342 ? -13.68 -36.406 6.523 1 80.88 342 ILE B O 1
ATOM 5752 N N . PRO B 1 343 ? -15.625 -36.969 7.25 1 77.94 343 PRO B N 1
ATOM 5753 C CA . PRO B 1 343 ? -15.773 -37.969 6.211 1 77.94 343 PRO B CA 1
ATOM 5754 C C . PRO B 1 343 ? -15.516 -37.438 4.809 1 77.94 343 PRO B C 1
ATOM 5756 O O . PRO B 1 343 ? -14.859 -38.094 4 1 77.94 343 PRO B O 1
ATOM 5759 N N . ALA B 1 344 ? -15.984 -36.219 4.473 1 78.44 344 ALA B N 1
ATOM 5760 C CA . ALA B 1 344 ? -15.758 -35.594 3.172 1 78.44 344 ALA B CA 1
ATOM 5761 C C . ALA B 1 344 ? -14.266 -35.438 2.893 1 78.44 344 ALA B C 1
ATOM 5763 O O . ALA B 1 344 ? -13.828 -35.5 1.738 1 78.44 344 ALA B O 1
ATOM 5764 N N . ASN B 1 345 ? -13.539 -35.344 3.928 1 84.5 345 ASN B N 1
ATOM 5765 C CA . ASN B 1 345 ? -12.094 -35.156 3.793 1 84.5 345 ASN B CA 1
ATOM 5766 C C . ASN B 1 345 ? -11.398 -36.469 3.447 1 84.5 345 ASN B C 1
ATOM 5768 O O . ASN B 1 345 ? -10.398 -36.469 2.725 1 84.5 345 ASN B O 1
ATOM 5772 N N . ARG B 1 346 ? -12.016 -37.5 3.844 1 88 346 ARG B N 1
ATOM 5773 C CA . ARG B 1 346 ? -11.359 -38.781 3.592 1 88 346 ARG B CA 1
ATOM 5774 C C . ARG B 1 346 ? -11.359 -39.125 2.102 1 88 346 ARG B C 1
ATOM 5776 O O . ARG B 1 346 ? -10.312 -39.438 1.537 1 88 346 ARG B O 1
ATOM 5783 N N . GLU B 1 347 ? -12.547 -39.062 1.533 1 88.31 347 GLU B N 1
ATOM 5784 C CA . GLU B 1 347 ? -12.617 -39.25 0.089 1 88.31 347 GLU B CA 1
ATOM 5785 C C . GLU B 1 347 ? -11.789 -38.219 -0.654 1 88.31 347 GLU B C 1
ATOM 5787 O O . GLU B 1 347 ? -11.156 -38.5 -1.665 1 88.31 347 GLU B O 1
ATOM 5792 N N . GLY B 1 348 ? -11.844 -37.062 -0.098 1 90.88 348 GLY B N 1
ATOM 5793 C CA . GLY B 1 348 ? -11.062 -35.969 -0.678 1 90.88 348 GLY B CA 1
ATOM 5794 C C . GLY B 1 348 ? -9.562 -36.219 -0.635 1 90.88 348 GLY B C 1
ATOM 5795 O O . GLY B 1 348 ? -8.852 -35.906 -1.579 1 90.88 348 GLY B O 1
ATOM 5796 N N . LEU B 1 349 ? -9.164 -36.844 0.405 1 93.06 349 LEU B N 1
ATOM 5797 C CA . LEU B 1 349 ? -7.738 -37.125 0.577 1 93.06 349 LEU B CA 1
ATOM 5798 C C . LEU B 1 349 ? -7.258 -38.156 -0.415 1 93.06 349 LEU B C 1
ATOM 5800 O O . LEU B 1 349 ? -6.117 -38.125 -0.879 1 93.06 349 LEU B O 1
ATOM 5804 N N . VAL B 1 350 ? -8.07 -39.094 -0.715 1 93.81 350 VAL B N 1
ATOM 5805 C CA . VAL B 1 350 ? -7.719 -40.094 -1.716 1 93.81 350 VAL B CA 1
ATOM 5806 C C . VAL B 1 350 ? -7.574 -39.438 -3.084 1 93.81 350 VAL B C 1
ATOM 5808 O O . VAL B 1 350 ? -6.59 -39.656 -3.789 1 93.81 350 VAL B O 1
ATOM 5811 N N . LEU B 1 351 ? -8.562 -38.656 -3.4 1 94.19 351 LEU B N 1
ATOM 5812 C CA . LEU B 1 351 ? -8.5 -37.938 -4.656 1 94.19 351 LEU B CA 1
ATOM 5813 C C . LEU B 1 351 ? -7.293 -37 -4.684 1 94.19 351 LEU B C 1
ATOM 5815 O O . LEU B 1 351 ? -6.652 -36.844 -5.727 1 94.19 351 LEU B O 1
ATOM 5819 N N . ALA B 1 352 ? -7.051 -36.438 -3.535 1 95.25 352 ALA B N 1
ATOM 5820 C CA . ALA B 1 352 ? -5.906 -35.531 -3.406 1 95.25 352 ALA B CA 1
ATOM 5821 C C . ALA B 1 352 ? -4.602 -36.281 -3.707 1 95.25 352 ALA B C 1
ATOM 5823 O O . ALA B 1 352 ? -3.711 -35.719 -4.359 1 95.25 352 ALA B O 1
ATOM 5824 N N . GLY B 1 353 ? -4.492 -37.438 -3.131 1 96.25 353 GLY B N 1
ATOM 5825 C CA . GLY B 1 353 ? -3.297 -38.219 -3.408 1 96.25 353 GLY B CA 1
ATOM 5826 C C . GLY B 1 353 ? -3.039 -38.406 -4.891 1 96.25 353 GLY B C 1
ATOM 5827 O O . GLY B 1 353 ? -1.916 -38.219 -5.359 1 96.25 353 GLY B O 1
ATOM 5828 N N . PHE B 1 354 ? -4.039 -38.781 -5.602 1 97.25 354 PHE B N 1
ATOM 5829 C CA . PHE B 1 354 ? -3.941 -38.969 -7.043 1 97.25 354 PHE B CA 1
ATOM 5830 C C . PHE B 1 354 ? -3.566 -37.656 -7.73 1 97.25 354 PHE B C 1
ATOM 5832 O O . PHE B 1 354 ? -2.65 -37.625 -8.555 1 97.25 354 PHE B O 1
ATOM 5839 N N . LEU B 1 355 ? -4.262 -36.594 -7.383 1 96.88 355 LEU B N 1
ATOM 5840 C CA . LEU B 1 355 ? -4.047 -35.312 -8.016 1 96.88 355 LEU B CA 1
ATOM 5841 C C . LEU B 1 355 ? -2.639 -34.781 -7.742 1 96.88 355 LEU B C 1
ATOM 5843 O O . LEU B 1 355 ? -2.01 -34.188 -8.617 1 96.88 355 LEU B O 1
ATOM 5847 N N . VAL B 1 356 ? -2.168 -34.969 -6.508 1 97.31 356 VAL B N 1
ATOM 5848 C CA . VAL B 1 356 ? -0.833 -34.531 -6.133 1 97.31 356 VAL B CA 1
ATOM 5849 C C . VAL B 1 356 ? 0.215 -35.25 -6.965 1 97.31 356 VAL B C 1
ATOM 5851 O O . VAL B 1 356 ? 1.15 -34.656 -7.48 1 97.31 356 VAL B O 1
ATOM 5854 N N . VAL B 1 357 ? 0.032 -36.5 -7.105 1 97.5 357 VAL B N 1
ATOM 5855 C CA . VAL B 1 357 ? 0.979 -37.312 -7.875 1 97.5 357 VAL B CA 1
ATOM 5856 C C . VAL B 1 357 ? 0.982 -36.844 -9.328 1 97.5 357 VAL B C 1
ATOM 5858 O O . VAL B 1 357 ? 2.045 -36.656 -9.914 1 97.5 357 VAL B O 1
ATOM 5861 N N . VAL B 1 358 ? -0.167 -36.719 -9.898 1 97.44 358 VAL B N 1
ATOM 5862 C CA . VAL B 1 358 ? -0.289 -36.281 -11.289 1 97.44 358 VAL B CA 1
ATOM 5863 C C . VAL B 1 358 ? 0.292 -34.906 -11.461 1 97.44 358 VAL B C 1
ATOM 5865 O O . VAL B 1 358 ? 0.962 -34.594 -12.453 1 97.44 358 VAL B O 1
ATOM 5868 N N . ALA B 1 359 ? -0.007 -34.062 -10.516 1 96.94 359 ALA B N 1
ATOM 5869 C CA . ALA B 1 359 ? 0.487 -32.688 -10.562 1 96.94 359 ALA B CA 1
ATOM 5870 C C . ALA B 1 359 ? 2.012 -32.656 -10.555 1 96.94 359 ALA B C 1
ATOM 5872 O O . ALA B 1 359 ? 2.625 -31.953 -11.367 1 96.94 359 ALA B O 1
ATOM 5873 N N . ILE B 1 360 ? 2.627 -33.375 -9.68 1 97 360 ILE B N 1
ATOM 5874 C CA . ILE B 1 360 ? 4.074 -33.344 -9.516 1 97 360 ILE B CA 1
ATOM 5875 C C . ILE B 1 360 ? 4.738 -34.062 -10.695 1 97 360 ILE B C 1
ATOM 5877 O O . ILE B 1 360 ? 5.625 -33.5 -11.344 1 97 360 ILE B O 1
ATOM 5881 N N . VAL B 1 361 ? 4.285 -35.219 -11.047 1 96.88 361 VAL B N 1
ATOM 5882 C CA . VAL B 1 361 ? 4.883 -36 -12.125 1 96.88 361 VAL B CA 1
ATOM 5883 C C . VAL B 1 361 ? 4.676 -35.281 -13.453 1 96.88 361 VAL B C 1
ATOM 5885 O O . VAL B 1 361 ? 5.578 -35.219 -14.297 1 96.88 361 VAL B O 1
ATOM 5888 N N . GLY B 1 362 ? 3.494 -34.781 -13.648 1 95.88 362 GLY B N 1
ATOM 5889 C CA . GLY B 1 362 ? 3.207 -34.062 -14.867 1 95.88 362 GLY B CA 1
ATOM 5890 C C . GLY B 1 362 ? 4.109 -32.844 -15.062 1 95.88 362 GLY B C 1
ATOM 5891 O O . GLY B 1 362 ? 4.605 -32.594 -16.172 1 95.88 362 GLY B O 1
ATOM 5892 N N . LYS B 1 363 ? 4.34 -32.062 -14.047 1 95.75 363 LYS B N 1
ATOM 5893 C CA . LYS B 1 363 ? 5.191 -30.891 -14.164 1 95.75 363 LYS B CA 1
ATOM 5894 C C . LYS B 1 363 ? 6.66 -31.281 -14.281 1 95.75 363 LYS B C 1
ATOM 5896 O O . LYS B 1 363 ? 7.43 -30.625 -14.977 1 95.75 363 LYS B O 1
ATOM 5901 N N . VAL B 1 364 ? 7.035 -32.312 -13.562 1 96.25 364 VAL B N 1
ATOM 5902 C CA . VAL B 1 364 ? 8.406 -32.781 -13.711 1 96.25 364 VAL B CA 1
ATOM 5903 C C . VAL B 1 364 ? 8.648 -33.25 -15.148 1 96.25 364 VAL B C 1
ATOM 5905 O O . VAL B 1 364 ? 9.727 -33 -15.703 1 96.25 364 VAL B O 1
ATOM 5908 N N . ALA B 1 365 ? 7.703 -33.844 -15.75 1 95.81 365 ALA B N 1
ATOM 5909 C CA . ALA B 1 365 ? 7.809 -34.312 -17.141 1 95.81 365 ALA B CA 1
ATOM 5910 C C . ALA B 1 365 ? 8.047 -33.125 -18.078 1 95.81 365 ALA B C 1
ATOM 5912 O O . ALA B 1 365 ? 8.617 -33.312 -19.156 1 95.81 365 ALA B O 1
ATOM 5913 N N . SER B 1 366 ? 7.598 -31.984 -17.719 1 95.12 366 SER B N 1
ATOM 5914 C CA . SER B 1 366 ? 7.797 -30.828 -18.578 1 95.12 366 SER B CA 1
ATOM 5915 C C . SER B 1 366 ? 9.281 -30.531 -18.781 1 95.12 366 SER B C 1
ATOM 5917 O O . SER B 1 366 ? 9.68 -29.953 -19.797 1 95.12 366 SER B O 1
ATOM 5919 N N . GLY B 1 367 ? 10.07 -30.938 -17.828 1 94.62 367 GLY B N 1
ATOM 5920 C CA . GLY B 1 367 ? 11.516 -30.797 -17.969 1 94.62 367 GLY B CA 1
ATOM 5921 C C . GLY B 1 367 ? 12.07 -31.516 -19.172 1 94.62 367 GLY B C 1
ATOM 5922 O O . GLY B 1 367 ? 13.148 -31.172 -19.672 1 94.62 367 GLY B O 1
ATOM 5923 N N . LEU B 1 368 ? 11.391 -32.5 -19.672 1 91.38 368 LEU B N 1
ATOM 5924 C CA . LEU B 1 368 ? 11.812 -33.219 -20.859 1 91.38 368 LEU B CA 1
ATOM 5925 C C . LEU B 1 368 ? 11.789 -32.344 -22.094 1 91.38 368 LEU B C 1
ATOM 5927 O O . LEU B 1 368 ? 12.383 -32.656 -23.109 1 91.38 368 LEU B O 1
ATOM 5931 N N . GLY B 1 369 ? 11.148 -31.281 -21.891 1 90.94 369 GLY B N 1
ATOM 5932 C CA . GLY B 1 369 ? 11.031 -30.359 -23.016 1 90.94 369 GLY B CA 1
ATOM 5933 C C . GLY B 1 369 ? 12.32 -29.625 -23.312 1 90.94 369 GLY B C 1
ATOM 5934 O O . GLY B 1 369 ? 12.445 -28.984 -24.359 1 90.94 369 GLY B O 1
ATOM 5935 N N . VAL B 1 370 ? 13.18 -29.766 -22.172 1 87.19 370 VAL B N 1
ATOM 5936 C CA . VAL B 1 370 ? 14.445 -29.078 -22.406 1 87.19 370 VAL B CA 1
ATOM 5937 C C . VAL B 1 370 ? 15.477 -30.078 -22.922 1 87.19 370 VAL B C 1
ATOM 5939 O O . VAL B 1 370 ? 15.367 -31.281 -22.656 1 87.19 370 VAL B O 1
ATOM 5942 N N . GLY B 1 371 ? 16.578 -29.875 -23.844 1 77.38 371 GLY B N 1
ATOM 5943 C CA . GLY B 1 371 ? 17.688 -30.734 -24.219 1 77.38 371 GLY B CA 1
ATOM 5944 C C . GLY B 1 371 ? 17.688 -31.094 -25.703 1 77.38 371 GLY B C 1
ATOM 5945 O O . GLY B 1 371 ? 18.609 -31.766 -26.172 1 77.38 371 GLY B O 1
ATOM 5946 N N . TRP B 1 372 ? 16.516 -30.875 -26.312 1 63.5 372 TRP B N 1
ATOM 5947 C CA . TRP B 1 372 ? 16.641 -31.156 -27.734 1 63.5 372 TRP B CA 1
ATOM 5948 C C . TRP B 1 372 ? 17.531 -30.141 -28.422 1 63.5 372 TRP B C 1
ATOM 5950 O O . TRP B 1 372 ? 17.891 -30.297 -29.594 1 63.5 372 TRP B O 1
ATOM 5960 N N . GLY B 1 373 ? 17.875 -29.172 -27.562 1 56.84 373 GLY B N 1
ATOM 5961 C CA . GLY B 1 373 ? 18.828 -28.234 -28.125 1 56.84 373 GLY B CA 1
ATOM 5962 C C . GLY B 1 373 ? 20.25 -28.453 -27.656 1 56.84 373 GLY B C 1
ATOM 5963 O O . GLY B 1 373 ? 20.547 -29.484 -27.047 1 56.84 373 GLY B O 1
ATOM 5964 N N . THR B 1 374 ? 21.203 -27.688 -28.078 1 55 374 THR B N 1
ATOM 5965 C CA . THR B 1 374 ? 22.656 -27.766 -27.891 1 55 374 THR B CA 1
ATOM 5966 C C . THR B 1 374 ? 23.016 -27.703 -26.406 1 55 374 THR B C 1
ATOM 5968 O O . THR B 1 374 ? 24.047 -28.234 -26 1 55 374 THR B O 1
ATOM 5971 N N . ASP B 1 375 ? 22.156 -27.016 -25.578 1 63.75 375 ASP B N 1
ATOM 5972 C CA . ASP B 1 375 ? 22.562 -26.797 -24.188 1 63.75 375 ASP B CA 1
ATOM 5973 C C . ASP B 1 375 ? 21.984 -27.844 -23.266 1 63.75 375 ASP B C 1
ATOM 5975 O O . ASP B 1 375 ? 20.797 -28.188 -23.344 1 63.75 375 ASP B O 1
ATOM 5979 N N . LYS B 1 376 ? 22.859 -28.656 -22.672 1 82 376 LYS B N 1
ATOM 5980 C CA . LYS B 1 376 ? 22.438 -29.656 -21.703 1 82 376 LYS B CA 1
ATOM 5981 C C . LYS B 1 376 ? 21.938 -29 -20.422 1 82 376 LYS B C 1
ATOM 5983 O O . LYS B 1 376 ? 22.734 -28.719 -19.516 1 82 376 LYS B O 1
ATOM 5988 N N . LEU B 1 377 ? 20.656 -28.688 -20.484 1 90.25 377 LEU B N 1
ATOM 5989 C CA . LEU B 1 377 ? 20.062 -28.062 -19.312 1 90.25 377 LEU B CA 1
ATOM 5990 C C . LEU B 1 377 ? 19.578 -29.109 -18.312 1 90.25 377 LEU B C 1
ATOM 5992 O O . LEU B 1 377 ? 19.281 -30.25 -18.703 1 90.25 377 LEU B O 1
ATOM 5996 N N . ASN B 1 378 ? 19.609 -28.781 -17.062 1 93 378 ASN B N 1
ATOM 5997 C CA . ASN B 1 378 ? 19.109 -29.641 -16 1 93 378 ASN B CA 1
ATOM 5998 C C . ASN B 1 378 ? 17.609 -29.828 -16.078 1 93 378 ASN B C 1
ATOM 6000 O O . ASN B 1 378 ? 16.844 -29 -15.578 1 93 378 ASN B O 1
ATOM 6004 N N . ARG B 1 379 ? 17.219 -30.953 -16.625 1 94.56 379 ARG B N 1
ATOM 6005 C CA . ARG B 1 379 ? 15.805 -31.234 -16.891 1 94.56 379 ARG B CA 1
ATOM 6006 C C . ARG B 1 379 ? 15.008 -31.297 -15.594 1 94.56 379 ARG B C 1
ATOM 6008 O O . ARG B 1 379 ? 13.859 -30.844 -15.547 1 94.56 379 ARG B O 1
ATOM 6015 N N . LEU B 1 380 ? 15.586 -31.875 -14.641 1 94.81 380 LEU B N 1
ATOM 6016 C CA . LEU B 1 380 ? 14.906 -32.031 -13.359 1 94.81 380 LEU B CA 1
ATOM 6017 C C . LEU B 1 380 ? 14.648 -30.656 -12.719 1 94.81 380 LEU B C 1
ATOM 6019 O O . LEU B 1 380 ? 13.578 -30.438 -12.148 1 94.81 380 LEU B O 1
ATOM 6023 N N . ALA B 1 381 ? 15.641 -29.781 -12.82 1 95.44 381 ALA B N 1
ATOM 6024 C CA . ALA B 1 381 ? 15.492 -28.438 -12.273 1 95.44 381 ALA B CA 1
ATOM 6025 C C . ALA B 1 381 ? 14.359 -27.688 -12.969 1 95.44 381 ALA B C 1
ATOM 6027 O O . ALA B 1 381 ? 13.562 -27.016 -12.312 1 95.44 381 ALA B O 1
ATOM 6028 N N . VAL B 1 382 ? 14.297 -27.828 -14.219 1 96.06 382 VAL B N 1
ATOM 6029 C CA . VAL B 1 382 ? 13.266 -27.156 -15 1 96.06 382 VAL B CA 1
ATOM 6030 C C . VAL B 1 382 ? 11.891 -27.703 -14.633 1 96.06 382 VAL B C 1
ATOM 6032 O O . VAL B 1 382 ? 10.961 -26.938 -14.383 1 96.06 382 VAL B O 1
ATOM 6035 N N . GLY B 1 383 ? 11.789 -29 -14.57 1 96.62 383 GLY B N 1
ATOM 6036 C CA . GLY B 1 383 ? 10.523 -29.625 -14.211 1 96.62 383 GLY B CA 1
ATOM 6037 C C . GLY B 1 383 ? 10.055 -29.266 -12.812 1 96.62 383 GLY B C 1
ATOM 6038 O O . GLY B 1 383 ? 8.891 -28.922 -12.609 1 96.62 383 GLY B O 1
ATOM 6039 N N . VAL B 1 384 ? 10.938 -29.312 -11.859 1 96.75 384 VAL B N 1
ATOM 6040 C CA . VAL B 1 384 ? 10.625 -29.016 -10.469 1 96.75 384 VAL B CA 1
ATOM 6041 C C . VAL B 1 384 ? 10.219 -27.547 -10.344 1 96.75 384 VAL B C 1
ATOM 6043 O O . VAL B 1 384 ? 9.352 -27.203 -9.539 1 96.75 384 VAL B O 1
ATOM 6046 N N . GLY B 1 385 ? 10.828 -26.719 -11.141 1 96.25 385 GLY B N 1
ATOM 6047 C CA . GLY B 1 385 ? 10.5 -25.297 -11.125 1 96.25 385 GLY B CA 1
ATOM 6048 C C . GLY B 1 385 ? 9.07 -25.016 -11.539 1 96.25 385 GLY B C 1
ATOM 6049 O O . GLY B 1 385 ? 8.523 -23.969 -11.195 1 96.25 385 GLY B O 1
ATOM 6050 N N . MET B 1 386 ? 8.414 -25.938 -12.156 1 95.88 386 MET B N 1
ATOM 6051 C CA . MET B 1 386 ? 7.074 -25.75 -12.695 1 95.88 386 MET B CA 1
ATOM 6052 C C . MET B 1 386 ? 6.016 -26.266 -11.727 1 95.88 386 MET B C 1
ATOM 6054 O O . MET B 1 386 ? 4.816 -26.125 -11.977 1 95.88 386 MET B O 1
ATOM 6058 N N . ILE B 1 387 ? 6.363 -26.688 -10.594 1 95.38 387 ILE B N 1
ATOM 6059 C CA . ILE B 1 387 ? 5.508 -27.484 -9.711 1 95.38 387 ILE B CA 1
ATOM 6060 C C . ILE B 1 387 ? 4.562 -26.562 -8.945 1 95.38 387 ILE B C 1
ATOM 6062 O O . ILE B 1 387 ? 3.369 -26.859 -8.828 1 95.38 387 ILE B O 1
ATOM 6066 N N . PRO B 1 388 ? 5 -25.453 -8.398 1 93.94 388 PRO B N 1
ATOM 6067 C CA . PRO B 1 388 ? 4.121 -24.719 -7.484 1 93.94 388 PRO B CA 1
ATOM 6068 C C . PRO B 1 388 ? 2.893 -24.141 -8.188 1 93.94 388 PRO B C 1
ATOM 6070 O O . PRO B 1 388 ? 3.004 -23.594 -9.297 1 93.94 388 PRO B O 1
ATOM 6073 N N . ARG B 1 389 ? 1.731 -24.25 -7.492 1 90.25 389 ARG B N 1
ATOM 6074 C CA . ARG B 1 389 ? 0.48 -23.766 -8.062 1 90.25 389 ARG B CA 1
ATOM 6075 C C . ARG B 1 389 ? 0.099 -22.406 -7.484 1 90.25 389 ARG B C 1
ATOM 6077 O O . ARG B 1 389 ? -0.471 -21.562 -8.18 1 90.25 389 ARG B O 1
ATOM 6084 N N . GLY B 1 390 ? 0.308 -22.281 -6.238 1 83.12 390 GLY B N 1
ATOM 6085 C CA . GLY B 1 390 ? 0.036 -21 -5.59 1 83.12 390 GLY B CA 1
ATOM 6086 C C . GLY B 1 390 ? -1.439 -20.641 -5.566 1 83.12 390 GLY B C 1
ATOM 6087 O O . GLY B 1 390 ? -2.287 -21.516 -5.359 1 83.12 390 GLY B O 1
ATOM 6088 N N . GLU B 1 391 ? -1.741 -19.328 -5.754 1 77.75 391 GLU B N 1
ATOM 6089 C CA . GLU B 1 391 ? -3.102 -18.828 -5.598 1 77.75 391 GLU B CA 1
ATOM 6090 C C . GLU B 1 391 ? -3.951 -19.141 -6.824 1 77.75 391 GLU B C 1
ATOM 6092 O O . GLU B 1 391 ? -5.18 -19.219 -6.73 1 77.75 391 GLU B O 1
ATOM 6097 N N . VAL B 1 392 ? -3.324 -19.312 -7.918 1 76.69 392 VAL B N 1
ATOM 6098 C CA . VAL B 1 392 ? -4.051 -19.5 -9.164 1 76.69 392 VAL B CA 1
ATOM 6099 C C . VAL B 1 392 ? -4.82 -20.828 -9.117 1 76.69 392 VAL B C 1
ATOM 6101 O O . VAL B 1 392 ? -5.945 -20.906 -9.609 1 76.69 392 VAL B O 1
ATOM 6104 N N . GLY B 1 393 ? -4.234 -21.812 -8.555 1 76.44 393 GLY B N 1
ATOM 6105 C CA . GLY B 1 393 ? -4.938 -23.078 -8.398 1 76.44 393 GLY B CA 1
ATOM 6106 C C . GLY B 1 393 ? -6.219 -22.953 -7.598 1 76.44 393 GLY B C 1
ATOM 6107 O O . GLY B 1 393 ? -7.227 -23.578 -7.922 1 76.44 393 GLY B O 1
ATOM 6108 N N . LEU B 1 394 ? -6.18 -22.094 -6.707 1 76.12 394 LEU B N 1
ATOM 6109 C CA . LEU B 1 394 ? -7.34 -21.891 -5.844 1 76.12 394 LEU B CA 1
ATOM 6110 C C . LEU B 1 394 ? -8.453 -21.156 -6.59 1 76.12 394 LEU B C 1
ATOM 6112 O O . LEU B 1 394 ? -9.633 -21.359 -6.305 1 76.12 394 LEU B O 1
ATOM 6116 N N . VAL B 1 395 ? -8.086 -20.375 -7.512 1 73.12 395 VAL B N 1
ATOM 6117 C CA . VAL B 1 395 ? -9.062 -19.672 -8.328 1 73.12 395 VAL B CA 1
ATOM 6118 C C . VAL B 1 395 ? -9.859 -20.672 -9.164 1 73.12 395 VAL B C 1
ATOM 6120 O O . VAL B 1 395 ? -11.078 -20.547 -9.297 1 73.12 395 VAL B O 1
ATOM 6123 N N . PHE B 1 396 ? -9.211 -21.641 -9.68 1 76.19 396 PHE B N 1
ATOM 6124 C CA . PHE B 1 396 ? -9.875 -22.688 -10.453 1 76.19 396 PHE B CA 1
ATOM 6125 C C . PHE B 1 396 ? -10.82 -23.5 -9.57 1 76.19 396 PHE B C 1
ATOM 6127 O O . PHE B 1 396 ? -11.938 -23.812 -9.969 1 76.19 396 PHE B O 1
ATOM 6134 N N . ALA B 1 397 ? -10.367 -23.75 -8.375 1 75.44 397 ALA B N 1
ATOM 6135 C CA . ALA B 1 397 ? -11.188 -24.5 -7.434 1 75.44 397 ALA B CA 1
ATOM 6136 C C . ALA B 1 397 ? -12.445 -23.719 -7.055 1 75.44 397 ALA B C 1
ATOM 6138 O O . ALA B 1 397 ? -13.539 -24.297 -7 1 75.44 397 ALA B O 1
ATOM 6139 N N . ALA B 1 398 ? -12.25 -22.531 -6.883 1 75.94 398 ALA B N 1
ATOM 6140 C CA . ALA B 1 398 ? -13.375 -21.672 -6.492 1 75.94 398 ALA B CA 1
ATOM 6141 C C . ALA B 1 398 ? -14.383 -21.547 -7.633 1 75.94 398 ALA B C 1
ATOM 6143 O O . ALA B 1 398 ? -15.594 -21.594 -7.41 1 75.94 398 ALA B O 1
ATOM 6144 N N . ALA B 1 399 ? -13.859 -21.359 -8.797 1 75.31 399 ALA B N 1
ATOM 6145 C CA . ALA B 1 399 ? -14.727 -21.25 -9.969 1 75.31 399 ALA B CA 1
ATOM 6146 C C . ALA B 1 399 ? -15.516 -22.547 -10.18 1 75.31 399 ALA B C 1
ATOM 6148 O O . ALA B 1 399 ? -16.703 -22.5 -10.508 1 75.31 399 ALA B O 1
ATOM 6149 N N . GLY B 1 400 ? -14.906 -23.625 -10.016 1 77.62 400 GLY B N 1
ATOM 6150 C CA . GLY B 1 400 ? -15.57 -24.906 -10.133 1 77.62 400 GLY B CA 1
ATOM 6151 C C . GLY B 1 400 ? -16.609 -25.141 -9.055 1 77.62 400 GLY B C 1
ATOM 6152 O O . GLY B 1 400 ? -17.719 -25.625 -9.344 1 77.62 400 GLY B O 1
ATOM 6153 N N . ALA B 1 401 ? -16.297 -24.797 -7.887 1 77.94 401 ALA B N 1
ATOM 6154 C CA . ALA B 1 401 ? -17.219 -24.953 -6.77 1 77.94 401 ALA B CA 1
ATOM 6155 C C . ALA B 1 401 ? -18.453 -24.078 -6.941 1 77.94 401 ALA B C 1
ATOM 6157 O O . ALA B 1 401 ? -19.578 -24.5 -6.672 1 77.94 401 ALA B O 1
ATOM 6158 N N . SER B 1 402 ? -18.25 -22.953 -7.375 1 76 402 SER B N 1
ATOM 6159 C CA . SER B 1 402 ? -19.344 -22 -7.551 1 76 402 SER B CA 1
ATOM 6160 C C . SER B 1 402 ? -20.281 -22.453 -8.672 1 76 402 SER B C 1
ATOM 6162 O O . SER B 1 402 ? -21.469 -22.141 -8.656 1 76 402 SER B O 1
ATOM 6164 N N . SER B 1 403 ? -19.688 -23.078 -9.586 1 77 403 SER B N 1
ATOM 6165 C CA . SER B 1 403 ? -20.5 -23.578 -10.695 1 77 403 SER B CA 1
ATOM 6166 C C . SER B 1 403 ? -21.344 -24.766 -10.273 1 77 403 SER B C 1
ATOM 6168 O O . SER B 1 403 ? -22.297 -25.141 -10.969 1 77 403 SER B O 1
ATOM 6170 N N . GLY B 1 404 ? -21.016 -25.359 -9.164 1 81.75 404 GLY B N 1
ATOM 6171 C CA . GLY B 1 404 ? -21.719 -26.531 -8.688 1 81.75 404 GLY B CA 1
ATOM 6172 C C . GLY B 1 404 ? -21.266 -27.812 -9.352 1 81.75 404 GLY B C 1
ATOM 6173 O O . GLY B 1 404 ? -21.797 -28.891 -9.07 1 81.75 404 GLY B O 1
ATOM 6174 N N . ALA B 1 405 ? -20.266 -27.703 -10.07 1 83.5 405 ALA B N 1
ATOM 6175 C CA . ALA B 1 405 ? -19.828 -28.859 -10.859 1 83.5 405 ALA B CA 1
ATOM 6176 C C . ALA B 1 405 ? -18.953 -29.797 -10.031 1 83.5 405 ALA B C 1
ATOM 6178 O O . ALA B 1 405 ? -18.828 -30.984 -10.352 1 83.5 405 ALA B O 1
ATOM 6179 N N . LEU B 1 406 ? -18.422 -29.328 -8.938 1 89.56 406 LEU B N 1
ATOM 6180 C CA . LEU B 1 406 ? -17.453 -30.109 -8.172 1 89.56 406 LEU B CA 1
ATOM 6181 C C . LEU B 1 406 ? -18.109 -30.688 -6.922 1 89.56 406 LEU B C 1
ATOM 6183 O O . LEU B 1 406 ? -18.875 -30 -6.234 1 89.56 406 LEU B O 1
ATOM 6187 N N . SER B 1 407 ? -17.891 -31.906 -6.742 1 89.31 407 SER B N 1
ATOM 6188 C CA . SER B 1 407 ? -18.266 -32.469 -5.449 1 89.31 407 SER B CA 1
ATOM 6189 C C . SER B 1 407 ? -17.391 -31.906 -4.332 1 89.31 407 SER B C 1
ATOM 6191 O O . SER B 1 407 ? -16.297 -31.391 -4.586 1 89.31 407 SER B O 1
ATOM 6193 N N . GLU B 1 408 ? -17.891 -32.062 -3.131 1 87 408 GLU B N 1
ATOM 6194 C CA . GLU B 1 408 ? -17.109 -31.609 -1.979 1 87 408 GLU B CA 1
ATOM 6195 C C . GLU B 1 408 ? -15.773 -32.312 -1.891 1 87 408 GLU B C 1
ATOM 6197 O O . GLU B 1 408 ? -14.758 -31.703 -1.561 1 87 408 GLU B O 1
ATOM 6202 N N . ALA B 1 409 ? -15.812 -33.531 -2.186 1 89.5 409 ALA B N 1
ATOM 6203 C CA . ALA B 1 409 ? -14.594 -34.312 -2.119 1 89.5 409 ALA B CA 1
ATOM 6204 C C . ALA B 1 409 ? -13.586 -33.875 -3.17 1 89.5 409 ALA B C 1
ATOM 6206 O O . ALA B 1 409 ? -12.383 -33.781 -2.887 1 89.5 409 ALA B O 1
ATOM 6207 N N . LEU B 1 410 ? -14.047 -33.688 -4.316 1 91.88 410 LEU B N 1
ATOM 6208 C CA . LEU B 1 410 ? -13.164 -33.25 -5.395 1 91.88 410 LEU B CA 1
ATOM 6209 C C . LEU B 1 410 ? -12.602 -31.875 -5.121 1 91.88 410 LEU B C 1
ATOM 6211 O O . LEU B 1 410 ? -11.43 -31.609 -5.391 1 91.88 410 LEU B O 1
ATOM 6215 N N . ASP B 1 411 ? -13.469 -31.078 -4.625 1 89.06 411 ASP B N 1
ATOM 6216 C CA . ASP B 1 411 ? -13.016 -29.75 -4.25 1 89.06 411 ASP B CA 1
ATOM 6217 C C . ASP B 1 411 ? -11.914 -29.812 -3.197 1 89.06 411 ASP B C 1
ATOM 6219 O O . ASP B 1 411 ? -10.883 -29.156 -3.324 1 89.06 411 ASP B O 1
ATOM 6223 N N . ALA B 1 412 ? -12.125 -30.531 -2.213 1 88.81 412 ALA B N 1
ATOM 6224 C CA . ALA B 1 412 ? -11.117 -30.719 -1.169 1 88.81 412 ALA B CA 1
ATOM 6225 C C . ALA B 1 412 ? -9.828 -31.297 -1.749 1 88.81 412 ALA B C 1
ATOM 6227 O O . ALA B 1 412 ? -8.734 -30.891 -1.348 1 88.81 412 ALA B O 1
ATOM 6228 N N . GLY B 1 413 ? -9.945 -32.219 -2.59 1 92.12 413 GLY B N 1
ATOM 6229 C CA . GLY B 1 413 ? -8.781 -32.812 -3.234 1 92.12 413 GLY B CA 1
ATOM 6230 C C . GLY B 1 413 ? -7.957 -31.781 -4.004 1 92.12 413 GLY B C 1
ATOM 6231 O O . GLY B 1 413 ? -6.727 -31.812 -3.939 1 92.12 413 GLY B O 1
ATOM 6232 N N . ILE B 1 414 ? -8.633 -30.922 -4.734 1 92.38 414 ILE B N 1
ATOM 6233 C CA . ILE B 1 414 ? -7.957 -29.875 -5.5 1 92.38 414 ILE B CA 1
ATOM 6234 C C . ILE B 1 414 ? -7.219 -28.938 -4.551 1 92.38 414 ILE B C 1
ATOM 6236 O O . ILE B 1 414 ? -6.059 -28.594 -4.781 1 92.38 414 ILE B O 1
ATOM 6240 N N . VAL B 1 415 ? -7.867 -28.578 -3.5 1 90.69 415 VAL B N 1
ATOM 6241 C CA . VAL B 1 415 ? -7.293 -27.641 -2.537 1 90.69 415 VAL B CA 1
ATOM 6242 C C . VAL B 1 415 ? -6.043 -28.25 -1.907 1 90.69 415 VAL B C 1
ATOM 6244 O O . VAL B 1 415 ? -5.008 -27.594 -1.799 1 90.69 415 VAL B O 1
ATOM 6247 N N . VAL B 1 416 ? -6.121 -29.484 -1.527 1 92.38 416 VAL B N 1
ATOM 6248 C CA . VAL B 1 416 ? -4.984 -30.188 -0.937 1 92.38 416 VAL B CA 1
ATOM 6249 C C . VAL B 1 416 ? -3.828 -30.219 -1.935 1 92.38 416 VAL B C 1
ATOM 6251 O O . VAL B 1 416 ? -2.676 -29.984 -1.569 1 92.38 416 VAL B O 1
ATOM 6254 N N . MET B 1 417 ? -4.148 -30.594 -3.123 1 94 417 MET B N 1
ATOM 6255 C CA . MET B 1 417 ? -3.129 -30.641 -4.168 1 94 417 MET B CA 1
ATOM 6256 C C . MET B 1 417 ? -2.451 -29.297 -4.336 1 94 417 MET B C 1
ATOM 6258 O O . MET B 1 417 ? -1.226 -29.219 -4.438 1 94 417 MET B O 1
ATOM 6262 N N . VAL B 1 418 ? -3.182 -28.188 -4.305 1 93.31 418 VAL B N 1
ATOM 6263 C CA . VAL B 1 418 ? -2.65 -26.844 -4.465 1 93.31 418 VAL B CA 1
ATOM 6264 C C . VAL B 1 418 ? -1.736 -26.5 -3.289 1 93.31 418 VAL B C 1
ATOM 6266 O O . VAL B 1 418 ? -0.634 -25.984 -3.48 1 93.31 418 VAL B O 1
ATOM 6269 N N . ILE B 1 419 ? -2.166 -26.828 -2.104 1 92.5 419 ILE B N 1
ATOM 6270 C CA . ILE B 1 419 ? -1.408 -26.531 -0.892 1 92.5 419 ILE B CA 1
ATOM 6271 C C . ILE B 1 419 ? -0.079 -27.281 -0.918 1 92.5 419 ILE B C 1
ATOM 6273 O O . ILE B 1 419 ? 0.984 -26.672 -0.749 1 92.5 419 ILE B O 1
ATOM 6277 N N . LEU B 1 420 ? -0.116 -28.531 -1.196 1 94.88 420 LEU B N 1
ATOM 6278 C CA . LEU B 1 420 ? 1.079 -29.359 -1.121 1 94.88 420 LEU B CA 1
ATOM 6279 C C . LEU B 1 420 ? 2.092 -28.969 -2.188 1 94.88 420 LEU B C 1
ATOM 6281 O O . LEU B 1 420 ? 3.293 -28.891 -1.912 1 94.88 420 LEU B O 1
ATOM 6285 N N . THR B 1 421 ? 1.655 -28.703 -3.334 1 95.06 421 THR B N 1
ATOM 6286 C CA . THR B 1 421 ? 2.578 -28.328 -4.398 1 95.06 421 THR B CA 1
ATOM 6287 C C . THR B 1 421 ? 3.17 -26.938 -4.129 1 95.06 421 THR B C 1
ATOM 6289 O O . THR B 1 421 ? 4.312 -26.672 -4.508 1 95.06 421 THR B O 1
ATOM 6292 N N . THR B 1 422 ? 2.424 -26.078 -3.52 1 92.75 422 THR B N 1
ATOM 6293 C CA . THR B 1 422 ? 2.885 -24.734 -3.191 1 92.75 422 THR B CA 1
ATOM 6294 C C . THR B 1 422 ? 3.977 -24.781 -2.125 1 92.75 422 THR B C 1
ATOM 6296 O O . THR B 1 422 ? 5 -24.109 -2.244 1 92.75 422 THR B O 1
ATOM 6299 N N . PHE B 1 423 ? 3.844 -25.641 -1.153 1 94.25 423 PHE B N 1
ATOM 6300 C CA . PHE B 1 423 ? 4.746 -25.672 -0.008 1 94.25 423 PHE B CA 1
ATOM 6301 C C . PHE B 1 423 ? 5.938 -26.578 -0.284 1 94.25 423 PHE B C 1
ATOM 6303 O O . PHE B 1 423 ? 7.023 -26.375 0.268 1 94.25 423 PHE B O 1
ATOM 6310 N N . LEU B 1 424 ? 5.805 -27.5 -1.167 1 94.75 424 LEU B N 1
ATOM 6311 C CA . LEU B 1 424 ? 6.875 -28.453 -1.438 1 94.75 424 LEU B CA 1
ATOM 6312 C C . LEU B 1 424 ? 7.848 -27.906 -2.473 1 94.75 424 LEU B C 1
ATOM 6314 O O . LEU B 1 424 ? 9.008 -28.328 -2.527 1 94.75 424 LEU B O 1
ATOM 6318 N N . ALA B 1 425 ? 7.414 -27 -3.199 1 93.44 425 ALA B N 1
ATOM 6319 C CA . ALA B 1 425 ? 8.211 -26.516 -4.324 1 93.44 425 ALA B CA 1
ATOM 6320 C C . ALA B 1 425 ? 9.5 -25.859 -3.844 1 93.44 425 ALA B C 1
ATOM 6322 O O . ALA B 1 425 ? 10.586 -26.156 -4.344 1 93.44 425 ALA B O 1
ATOM 6323 N N . PRO B 1 426 ? 9.406 -25.016 -2.809 1 94.44 426 PRO B N 1
ATOM 6324 C CA . PRO B 1 426 ? 10.625 -24.328 -2.396 1 94.44 426 PRO B CA 1
ATOM 6325 C C . PRO B 1 426 ? 11.719 -25.281 -1.931 1 94.44 426 PRO B C 1
ATOM 6327 O O . PRO B 1 426 ? 12.852 -25.219 -2.41 1 94.44 426 PRO B O 1
ATOM 6330 N N . PRO B 1 427 ? 11.453 -26.219 -1.062 1 95.44 427 PRO B N 1
ATOM 6331 C CA . PRO B 1 427 ? 12.523 -27.141 -0.676 1 95.44 427 PRO B CA 1
ATOM 6332 C C . PRO B 1 427 ? 12.969 -28.047 -1.828 1 95.44 427 PRO B C 1
ATOM 6334 O O . PRO B 1 427 ? 14.148 -28.406 -1.912 1 95.44 427 PRO B O 1
ATOM 6337 N N . MET B 1 428 ? 12.148 -28.438 -2.738 1 96.12 428 MET B N 1
ATOM 6338 C CA . MET B 1 428 ? 12.523 -29.25 -3.893 1 96.12 428 MET B CA 1
ATOM 6339 C C . MET B 1 428 ? 13.477 -28.484 -4.809 1 96.12 428 MET B C 1
ATOM 6341 O O . MET B 1 428 ? 14.438 -29.047 -5.328 1 96.12 428 MET B O 1
ATOM 6345 N N . LEU B 1 429 ? 13.172 -27.234 -4.98 1 95.31 429 LEU B N 1
ATOM 6346 C CA . LEU B 1 429 ? 14.039 -26.391 -5.801 1 95.31 429 LEU B CA 1
ATOM 6347 C C . LEU B 1 429 ? 15.414 -26.25 -5.164 1 95.31 429 LEU B C 1
ATOM 6349 O O . LEU B 1 429 ? 16.438 -26.266 -5.863 1 95.31 429 LEU B O 1
ATOM 6353 N N . ARG B 1 430 ? 15.422 -26.125 -3.865 1 94.38 430 ARG B N 1
ATOM 6354 C CA . ARG B 1 430 ? 16.688 -26.047 -3.152 1 94.38 430 ARG B CA 1
ATOM 6355 C C . ARG B 1 430 ? 17.516 -27.312 -3.379 1 94.38 430 ARG B C 1
ATOM 6357 O O . ARG B 1 430 ? 18.75 -27.234 -3.523 1 94.38 430 ARG B O 1
ATOM 6364 N N . PHE B 1 431 ? 16.875 -28.391 -3.492 1 93.62 431 PHE B N 1
ATOM 6365 C CA . PHE B 1 431 ? 17.547 -29.672 -3.656 1 93.62 431 PHE B CA 1
ATOM 6366 C C . PHE B 1 431 ? 18.125 -29.797 -5.062 1 93.62 431 PHE B C 1
ATOM 6368 O O . PHE B 1 431 ? 19.203 -30.359 -5.25 1 93.62 431 PHE B O 1
ATOM 6375 N N . VAL B 1 432 ? 17.453 -29.281 -6.047 1 94.62 432 VAL B N 1
ATOM 6376 C CA . VAL B 1 432 ? 17.875 -29.5 -7.426 1 94.62 432 VAL B CA 1
ATOM 6377 C C . VAL B 1 432 ? 18.812 -28.375 -7.871 1 94.62 432 VAL B C 1
ATOM 6379 O O . VAL B 1 432 ? 19.5 -28.5 -8.883 1 94.62 432 VAL B O 1
ATOM 6382 N N . PHE B 1 433 ? 18.797 -27.219 -7.148 1 91.19 433 PHE B N 1
ATOM 6383 C CA . PHE B 1 433 ? 19.734 -26.109 -7.332 1 91.19 433 PHE B CA 1
ATOM 6384 C C . PHE B 1 433 ? 20.594 -25.922 -6.086 1 91.19 433 PHE B C 1
ATOM 6386 O O . PHE B 1 433 ? 20.375 -24.969 -5.32 1 91.19 433 PHE B O 1
ATOM 6393 N N . PRO B 1 434 ? 21.578 -26.781 -5.852 1 75.62 434 PRO B N 1
ATOM 6394 C CA . PRO B 1 434 ? 22.328 -26.609 -4.609 1 75.62 434 PRO B CA 1
ATOM 6395 C C . PRO B 1 434 ? 23.109 -25.297 -4.566 1 75.62 434 PRO B C 1
ATOM 6397 O O . PRO B 1 434 ? 23.547 -24.797 -5.609 1 75.62 434 PRO B O 1
ATOM 6400 N N . SER B 1 435 ? 22.812 -24.484 -3.463 1 65.94 435 SER B N 1
ATOM 6401 C CA . SER B 1 435 ? 23.453 -23.188 -3.266 1 65.94 435 SER B CA 1
ATOM 6402 C C . SER B 1 435 ? 24.969 -23.281 -3.447 1 65.94 435 SER B C 1
ATOM 6404 O O . SER B 1 435 ? 25.578 -24.266 -3.059 1 65.94 435 SER B O 1
ATOM 6406 N N . ARG B 1 436 ? 25.5 -22.656 -4.523 1 55.53 436 ARG B N 1
ATOM 6407 C CA . ARG B 1 436 ? 26.953 -22.578 -4.633 1 55.53 436 ARG B CA 1
ATOM 6408 C C . ARG B 1 436 ? 27.562 -21.953 -3.379 1 55.53 436 ARG B C 1
ATOM 6410 O O . ARG B 1 436 ? 27.031 -20.969 -2.848 1 55.53 436 ARG B O 1
ATOM 6417 N N . SER B 1 437 ? 28.125 -22.75 -2.584 1 44.69 437 SER B N 1
ATOM 6418 C CA . SER B 1 437 ? 28.938 -22.203 -1.501 1 44.69 437 SER B CA 1
ATOM 6419 C C . SER B 1 437 ? 29.656 -20.922 -1.932 1 44.69 437 SER B C 1
ATOM 6421 O O . SER B 1 437 ? 30.047 -20.781 -3.096 1 44.69 437 SER B O 1
ATOM 6423 N N . ALA B 1 438 ? 29.547 -19.859 -1.29 1 41.47 438 ALA B N 1
ATOM 6424 C CA . ALA B 1 438 ? 30.391 -18.688 -1.458 1 41.47 438 ALA B CA 1
ATOM 6425 C C . ALA B 1 438 ? 31.844 -19.078 -1.762 1 41.47 438 ALA B C 1
ATOM 6427 O O . ALA B 1 438 ? 32.5 -19.703 -0.931 1 41.47 438 ALA B O 1
ATOM 6428 N N . THR B 1 439 ? 32.188 -19.391 -2.902 1 35.88 439 THR B N 1
ATOM 6429 C CA . THR B 1 439 ? 33.625 -19.453 -3.068 1 35.88 439 THR B CA 1
ATOM 6430 C C . THR B 1 439 ? 34.312 -18.266 -2.373 1 35.88 439 THR B C 1
ATOM 6432 O O . THR B 1 439 ? 33.969 -17.109 -2.645 1 35.88 439 THR B O 1
ATOM 6435 N N . PRO B 1 440 ? 34.906 -18.438 -1.282 1 37.06 440 PRO B N 1
ATOM 6436 C CA . PRO B 1 440 ? 35.656 -17.328 -0.684 1 37.06 440 PRO B CA 1
ATOM 6437 C C . PRO B 1 440 ? 36.438 -16.516 -1.715 1 37.06 440 PRO B C 1
ATOM 6439 O O . PRO B 1 440 ? 37.062 -17.078 -2.611 1 37.06 440 PRO B O 1
ATOM 6442 N N . VAL B 1 441 ? 35.969 -15.391 -2.023 1 38.72 441 VAL B N 1
ATOM 6443 C CA . VAL B 1 441 ? 36.844 -14.484 -2.766 1 38.72 441 VAL B CA 1
ATOM 6444 C C . VAL B 1 441 ? 38.281 -14.57 -2.205 1 38.72 441 VAL B C 1
ATOM 6446 O O . VAL B 1 441 ? 38.5 -14.367 -1.007 1 38.72 441 VAL B O 1
ATOM 6449 N N . PRO B 1 442 ? 39.062 -15.211 -2.859 1 34.31 442 PRO B N 1
ATOM 6450 C CA . PRO B 1 442 ? 40.438 -15.18 -2.35 1 34.31 442 PRO B CA 1
ATOM 6451 C C . PRO B 1 442 ? 40.906 -13.758 -2.031 1 34.31 442 PRO B C 1
ATOM 6453 O O . PRO B 1 442 ? 40.656 -12.828 -2.799 1 34.31 442 PRO B O 1
ATOM 6456 N N . ALA B 1 443 ? 41.062 -13.43 -0.743 1 39.53 443 ALA B N 1
ATOM 6457 C CA . ALA B 1 443 ? 41.656 -12.164 -0.366 1 39.53 443 ALA B CA 1
ATOM 6458 C C . ALA B 1 443 ? 42.812 -11.812 -1.292 1 39.53 443 ALA B C 1
ATOM 6460 O O . ALA B 1 443 ? 43.625 -12.688 -1.659 1 39.53 443 ALA B O 1
ATOM 6461 N N . PRO B 1 444 ? 42.594 -10.625 -2.025 1 39.84 444 PRO B N 1
ATOM 6462 C CA . PRO B 1 444 ? 43.75 -10.242 -2.865 1 39.84 444 PRO B CA 1
ATOM 6463 C C . PRO B 1 444 ? 45.094 -10.477 -2.182 1 39.84 444 PRO B C 1
ATOM 6465 O O . PRO B 1 444 ? 45.188 -10.344 -0.961 1 39.84 444 PRO B O 1
ATOM 6468 N N . GLU B 1 445 ? 45.875 -11.359 -2.66 1 38.59 445 GLU B N 1
ATOM 6469 C CA . GLU B 1 445 ? 47.219 -11.578 -2.158 1 38.59 445 GLU B CA 1
ATOM 6470 C C . GLU B 1 445 ? 47.969 -10.25 -1.925 1 38.59 445 GLU B C 1
ATOM 6472 O O . GLU B 1 445 ? 47.875 -9.336 -2.744 1 38.59 445 GLU B O 1
ATOM 6477 N N . PRO B 1 446 ? 48.094 -9.805 -0.636 1 41.41 446 PRO B N 1
ATOM 6478 C CA . PRO B 1 446 ? 48.906 -8.609 -0.405 1 41.41 446 PRO B CA 1
ATOM 6479 C C . PRO B 1 446 ? 50.094 -8.516 -1.34 1 41.41 446 PRO B C 1
ATOM 6481 O O . PRO B 1 446 ? 50.688 -9.539 -1.707 1 41.41 446 PRO B O 1
ATOM 6484 N N . ASN B 1 447 ? 50 -7.578 -2.367 1 38.03 447 ASN B N 1
ATOM 6485 C CA . ASN B 1 447 ? 51.219 -7.324 -3.113 1 38.03 447 ASN B CA 1
ATOM 6486 C C . ASN B 1 447 ? 52.469 -7.422 -2.217 1 38.03 447 ASN B C 1
ATOM 6488 O O . ASN B 1 447 ? 52.562 -6.73 -1.2 1 38.03 447 ASN B O 1
ATOM 6492 N N . ALA B 1 448 ? 53.375 -8.32 -2.385 1 27.84 448 ALA B N 1
ATOM 6493 C CA . ALA B 1 448 ? 54.719 -8.344 -1.82 1 27.84 448 ALA B CA 1
ATOM 6494 C C . ALA B 1 448 ? 55.531 -7.164 -2.316 1 27.84 448 ALA B C 1
ATOM 6496 O O . ALA B 1 448 ? 55.5 -6.812 -3.496 1 27.84 448 ALA B O 1
#

Foldseek 3Di:
DPPPPPPQDAADPVLLVQLLVVVLVLLVVQLCVQLVVCVVVVFHSLLRLLQSLQCCAQAHVQQDYACVLVDFLVSHVSLVVCCVPPVDDRSNSRNSRHSNRVVLVVLLLVLLLLLLLLLLLVEDPVLLVVCLQLLQLLLVLLLPQQLVCQLVCCCPVVVADNLQSNLLSLLLLFFDLSLLSSLCVSLVNCHPSLNSSLNSNNLVSQLVSLLSVQQSVCCLPVVHGDVVLSVLSVVLVVCLLVVLLVVLLVCQVVLVVVLVPDDDPCSNQVVLVVQLQVQLVSCVVSPGHSSSSSNSSSNSNSPHPCSVVNSVVSVVVSVSRNSSNSSNLSNHQHCCLCPVVDVLSVLLVVSLVSSLVSSLVSLLVSLVSPDPDPDPDDSNLNSLSRRARGCVSVVSLVVCVVSVSHDSSPSSSSSSSNVCSNSVSRVSNCVSSPRPDPPPPPDPDPDD/DPPPPPPQDAADPVLLVQLLVVVLVLLVVQLCVQLVVCVVVVFHSLLRLLQSLLCCAQAHVQQDYACVLVDFLVSHVSLVVCCVPPVDDRSNSRNSRHSNRVVLVVLLLVLLLLLLLLLLLVEDPVLLVVCLQLLQLLLCLLLPQQLVCQLVCCCPVVVADNLQSNLLSLLLLFFDLSLLSSLCVSLVNCHPSLNSSLNSNNLVSQLVSQLSLQQSVCCLPVVDGDVVLSVLSVVLVVCLLVVLLVVLLVCQVVLVVVQVPDDDPCSNQVVLVVQLQVQLVSCVVSPGHSSSRSNSSSNSNSPHPCSVVNSVVSVVVSVSRNSSNSSNLSNHQHPCLCPVVDVLSVLLVVSLVSSLVSSLVSLLVSLVSPPVDPDPDDSNLNSLSRRARGCVSVVSLVVCVVSVSHDSSSSSSSSSSNVCSNSVSRVSNCVSSPRPDPPPPPDPDPDD

Nearest PDB structures (foldseek):
  8bxg-assembly1_A  TM=7.457E-01  e=4.206E-10  Escherichia coli
  9emb-assembly1_B  TM=7.315E-01  e=4.760E-10  Escherichia coli
  8by2-assembly1_B  TM=7.343E-01  e=6.897E-10  Escherichia coli
  9emb-assembly1_A  TM=7.450E-01  e=1.085E-09  Escherichia coli
  8by2-assembly1_A  TM=7.520E-01  e=7.849E-09  Escherichia coli

Radius of gyration: 28.94 Å; Cα contacts (8 Å, |Δi|>4): 1560; chains: 2; bounding box: 98×85×65 Å

InterPro domains:
  IPR006153 Cation/H+ exchanger, transmembrane domain [PF00999] (30-432)
  IPR038770 Sodium/solute symporter superfamily [G3DSA:1.20.1530.20] (17-439)

Solvent-accessible surface area (backbone atoms only — not comparable to full-atom values): 43582 Å² total; per-residue (Å²): 126,82,75,71,72,75,74,81,67,64,47,46,69,68,59,27,49,47,52,41,42,50,48,50,42,51,37,51,50,28,25,51,54,21,16,39,54,25,43,75,70,74,35,52,33,66,52,17,11,27,52,30,11,25,44,38,0,60,54,64,61,16,46,50,56,44,47,94,79,70,48,52,40,87,61,16,47,54,53,56,68,45,40,85,78,66,67,61,54,71,65,34,41,41,30,21,40,47,51,29,32,51,35,53,50,48,48,17,51,48,5,50,29,43,41,31,21,53,51,18,39,67,41,51,63,67,58,38,60,70,37,36,67,42,10,50,43,22,21,50,37,25,32,48,44,11,23,51,54,38,21,51,44,31,34,72,75,67,63,39,56,66,69,36,17,47,50,55,7,55,35,40,23,31,36,28,48,66,61,41,52,51,44,28,49,75,56,70,34,45,75,37,70,51,33,32,27,36,52,49,12,28,55,48,23,50,54,52,40,50,45,50,52,52,38,53,53,30,33,73,72,72,67,41,72,54,62,69,59,47,52,49,50,53,51,49,49,49,49,48,58,54,45,50,46,55,50,32,63,67,42,42,64,56,51,53,56,50,42,72,69,52,84,53,85,54,41,62,57,50,56,53,46,42,49,21,38,52,35,14,44,51,26,38,71,73,70,43,54,38,41,58,16,11,23,48,36,14,39,39,47,33,74,42,96,55,28,68,65,47,50,63,46,44,48,42,43,32,57,62,27,32,48,41,24,41,18,48,57,16,11,71,41,62,62,66,61,70,40,62,89,40,67,58,26,44,60,4,48,55,50,13,53,53,47,37,50,37,35,46,53,21,14,36,53,11,9,68,38,49,53,90,55,93,58,87,58,60,32,64,45,31,3,46,50,45,33,21,15,46,70,60,20,51,52,45,49,50,55,35,48,73,69,61,55,42,50,70,28,55,45,43,10,50,52,48,28,27,51,51,32,38,64,46,27,45,58,52,43,47,67,64,48,66,68,75,71,78,69,74,73,72,71,77,73,79,84,127,126,83,75,72,71,74,75,80,68,65,47,45,70,68,58,27,49,47,52,40,43,50,50,51,42,52,37,52,52,29,27,52,54,22,17,40,55,24,43,75,69,74,35,53,32,66,52,17,12,26,52,29,11,24,44,40,1,58,53,64,62,16,46,49,54,45,46,91,78,71,47,53,40,87,60,17,48,53,54,56,66,46,39,84,79,66,67,59,54,70,66,33,42,41,29,20,39,47,51,30,32,51,35,55,50,49,48,18,53,50,6,50,27,44,41,30,22,53,50,18,39,65,40,52,63,67,59,38,60,69,37,38,66,41,9,51,43,21,23,49,39,24,31,48,44,12,22,51,53,37,21,51,44,33,35,72,73,66,64,37,56,67,70,36,18,47,49,54,8,56,35,40,24,33,35,29,49,66,61,41,52,51,45,28,50,75,55,71,34,45,75,37,71,52,32,32,27,36,52,49,12,29,56,49,24,49,54,52,41,50,45,50,50,52,40,52,53,32,31,71,72,73,67,42,74,57,62,68,60,48,51,48,49,53,52,49,50,49,48,49,56,53,45,49,46,55,51,32,62,68,41,44,64,56,51,53,56,52,43,71,68,52,85,52,84,53,40,62,58,51,58,52,46,42,49,22,35,53,34,14,44,52,27,38,71,73,71,42,53,37,41,59,16,10,23,48,37,14,39,39,46,32,74,40,96,55,28,68,65,48,50,63,47,44,48,44,43,32,56,63,26,33,47,42,24,42,16,47,58,16,12,71,40,63,61,65,61,71,40,62,87,40,66,60,24,43,61,4,47,54,50,14,52,53,49,36,49,38,34,48,52,20,14,35,54,12,10,66,38,49,51,89,53,95,59,85,55,59,33,64,46,32,3,46,50,44,35,21,13,46,69,60,22,50,51,44,49,49,54,35,49,73,68,61,56,42,51,71,28,55,45,45,9,52,51,48,28,27,51,51,31,39,65,48,27,46,59,52,43,47,68,64,49,65,69,74,69,78,69,72,72,72,71,76,72,76,84,126